Protein AF-0000000075835253 (afdb_homodimer)

Solvent-accessible surface area (backbone atoms only — not comparable to full-atom values): 42895 Å² total; per-residue (Å²): 137,80,81,75,77,72,78,75,76,70,74,76,75,76,73,72,72,69,69,67,67,69,76,77,73,82,52,46,73,76,38,71,64,52,59,41,44,62,29,52,54,50,42,54,52,48,53,48,60,36,57,41,63,42,62,72,71,82,66,85,68,80,88,77,74,72,84,64,80,63,70,42,58,54,44,58,58,65,16,53,71,73,27,42,67,56,33,58,51,33,51,59,24,15,27,44,15,31,48,34,36,62,36,38,27,74,47,42,29,54,44,31,33,72,67,73,58,38,51,51,63,48,15,16,52,35,19,15,48,50,27,33,47,14,26,38,28,15,28,49,34,38,56,70,76,42,49,84,42,49,49,59,49,63,36,47,46,35,46,67,33,11,47,58,17,24,56,55,30,64,73,48,88,72,58,50,68,56,29,52,49,51,47,49,45,52,46,46,52,46,47,53,52,53,47,35,65,61,53,64,48,79,43,76,34,85,80,54,67,80,62,80,80,63,75,67,66,50,76,70,79,44,70,65,54,53,47,50,48,53,51,48,45,46,52,42,15,21,51,10,16,24,39,22,49,56,37,23,48,30,37,16,46,37,46,35,49,42,44,63,68,46,43,41,66,70,42,54,79,90,72,44,76,49,71,66,25,36,27,51,28,16,29,36,39,35,9,55,50,19,40,52,48,42,50,52,40,62,75,73,41,84,74,55,66,67,40,52,34,43,44,63,40,30,48,73,47,19,28,49,24,4,30,56,13,38,70,48,65,37,68,75,48,45,27,58,54,47,50,54,46,51,50,50,41,52,51,48,50,51,51,43,41,68,72,68,39,67,84,41,66,68,56,53,49,51,48,48,52,51,48,50,52,51,51,52,50,50,50,50,49,45,51,52,50,49,49,52,38,49,73,69,70,42,52,66,46,79,90,41,75,67,50,41,51,44,44,53,65,60,75,138,80,81,74,76,73,78,76,79,72,75,77,77,77,74,71,73,69,69,68,67,68,76,76,72,82,52,45,74,75,37,73,66,52,60,41,44,61,29,52,53,49,43,53,53,48,52,48,59,37,56,40,62,46,62,76,69,81,66,84,68,78,89,78,75,71,85,61,80,64,70,47,56,52,44,59,58,63,14,51,71,74,30,43,67,57,32,58,51,33,50,58,25,15,28,45,14,31,49,34,36,64,36,39,28,72,44,43,29,54,45,30,33,74,68,74,60,38,51,51,63,47,14,16,53,36,18,15,49,50,28,33,46,13,26,38,29,16,29,49,34,37,57,71,74,42,48,84,40,50,50,59,47,63,36,48,46,36,44,67,33,10,48,58,16,23,55,55,30,64,73,49,89,72,59,50,67,57,28,51,49,49,47,50,44,52,46,48,52,44,49,53,51,52,48,34,63,62,52,64,48,81,43,76,34,83,80,55,67,79,63,79,80,63,75,67,65,50,76,71,80,43,69,63,54,52,49,51,48,53,52,49,45,46,51,41,15,21,52,9,16,25,38,22,49,56,35,24,48,30,36,16,47,38,46,37,49,41,43,63,67,45,43,40,66,70,42,53,79,92,71,43,76,50,72,67,26,37,25,50,29,15,31,37,39,35,8,54,51,20,40,52,49,42,51,52,40,62,73,74,42,85,74,54,67,67,41,51,33,44,43,62,39,30,48,71,46,19,27,50,24,4,30,56,13,37,70,47,66,38,68,74,48,46,27,60,52,47,52,54,48,51,51,50,42,52,50,48,50,51,51,44,41,69,70,69,40,68,84,42,68,68,57,54,51,52,48,50,52,51,49,49,51,50,50,52,49,49,51,50,49,47,52,52,51,49,50,51,37,49,72,69,70,41,52,67,44,79,90,40,75,66,50,41,51,43,42,53,66,58,77

Foldseek 3Di:
DPPPDPPPPDPPPPPPPPPVPPPPPPDPLNDPCVLLVLLVVLVVVLVCQQAQQAQQPPPPDPDDDPPPCPHSGGLVCLQCVQQVVLQVQVLVLLLLQQQALQHSLLRQLCCVCQPSNDQQVLSLLLLLLLLLQQLQSQLSNCCSPPVVLEDPVLLVLLQVLLLLLQVVLLVDDDDSLVLLLLSLLLLLLLLVLVLCLLFPAWDFDPPPPQPDPPVCPVPPLPPVLVCVLVVVSSVLSSNQSNNCNRRVGGSSSSQLSSLRQPVQLSDDVVPHRDSLSSSSSSSNNSNSSSVSSNVVCVVPHDNDPSSVSSSSNRSSSSSPSNNNSNVVNDPQCVLVSSVVSSVSSVVSNVSCCVPPCVVPVVSVVVSVVSNVVSVVSSVVSRVSSCVVCVVSVTDIDDNDPVSSVCSNNPD/DPPPDDPDPDPPPPPPPPPVPPPPPPDCLNDPCVLLVLLVVLVVVLVCQQAQQDDQPPPPDDDDDPPDCPHSGGLPCLQCVQQVVLQVQVLVLLLLQQQALQHSLLRQQCCVCQPSNDQQVLSLLLLLLLLLQQLQSQLSNCCSPPVVLEDPVLLVLLQVLLLLLQVVLLVDDDDSLVLLLLSLLLLLLLLVLVLCLLFPAWDFDPPPPQPDPPVCPVPPLPPVLVCVLVVVSSVLSSNQSNNCNRRVGGSSSSQLCSLRQPVCLSDDVVPHRDSLSSSSSSSNNSNVSSVSSNVVCVVPHDNDVSSVSSSSNRSSSSSPSNNNSNVVNDPFCVLVSSVVSSVSSVVSNVSCCVPPCVVPVVSVVVSVVSNVVSVVSSVVSRVSSCVVCVVSVTDIDDNDPVSSVCSNNPD

Radius of gyration: 31.62 Å; Cα contacts (8 Å, |Δi|>4): 1164; chains: 2; bounding box: 126×86×63 Å

Sequence (822 aa):
MQQKEAPMQHPADTVEVHISTPPKEVTFRQTRAARFLPAMVVLMVWLYLVTYSHGPLNIHKNHNSSLAETPLGTLWNEFFAEYYPMTIAMIGGSLIAGSTPLGGGVVAFPVAVLIIGFSAAEGRDFTVLIQTIGMNAAGYLIILTKPHLLDFTLVSAFIIFGVPGILFGLSLNVSPFYIVLTFQILVLEFAFIFFYLNILAPRDSPSAVPTQQRTSRGPDTKPMRSVLAYGSMVLAAFAGGFITSKVGSGSDIVLYAYGLLIWNIIVPESKRFSDTSLTASSVVVMGILSLVTSFCRAMTFDISSDVLFCWGATSWVVCIGAPMGSLLLTPGLRAQMRIVFYLLAIAQFVGFAVLRVKSEVTAWIIIGCSTFAVISFLCFHAKFSLQSIRSRGSRPEKLSAETIKSRLLTIMQQKEAPMQHPADTVEVHISTPPKEVTFRQTRAARFLPAMVVLMVWLYLVTYSHGPLNIHKNHNSSLAETPLGTLWNEFFAEYYPMTIAMIGGSLIAGSTPLGGGVVAFPVAVLIIGFSAAEGRDFTVLIQTIGMNAAGYLIILTKPHLLDFTLVSAFIIFGVPGILFGLSLNVSPFYIVLTFQILVLEFAFIFFYLNILAPRDSPSAVPTQQRTSRGPDTKPMRSVLAYGSMVLAAFAGGFITSKVGSGSDIVLYAYGLLIWNIIVPESKRFSDTSLTASSVVVMGILSLVTSFCRAMTFDISSDVLFCWGATSWVVCIGAPMGSLLLTPGLRAQMRIVFYLLAIAQFVGFAVLRVKSEVTAWIIIGCSTFAVISFLCFHAKFSLQSIRSRGSRPEKLSAETIKSRLLTI

Secondary structure (DSSP, 8-state):
---------------------------GGGSHHHHTHHHHHHHHHHHHHHH-----------SS-------S--SHHHHHTTSHHHHHHHHHHHHHHHHSTTTTHHHHHHIIIIII---HHHHHHHHHHHHHHHHHHHHHHHHHH-GGG--HHHHHHHHHHHHHHHHHHHTS---HHHHHHHHHHHHHHHHHHHHIIIIIS--B-TTS--------------HHHHHHHHHHHHHHHHHHHHHHHHHS--HHHHHHHHIIIIIHHHS-GGGPPPHHHHHHHHHHHHHHHHHHHHHHHHHHS---HHHHHHHHHHHHHHHHHHHHHHHT-SGGGHHHHHHHHHHHHHHHHHHHIIIIITT-HHHHHHHHHHHHHHHHHHHHHHHHHHHHHHHTTPPBPP--HHHHHHHHHT-/---------------------------GGGSHHHHTHHHHHHHHHHHHHHH-----------SS-------S--SHHHHHTTSHHHHHHHHHHHHHHHHSTTTTHHHHHHIIIIII---HHHHHHHHHHHHHHHHHHHHHHHHHH-GGG--HHHHHHHHHHHHHHHHHHHTS---HHHHHHHHHHHHHHHHHHHHIIIIIS--B-TTS--------------HHHHHHHHHHHHHHHHHHHHHHHHHS--HHHHHHHHIIIIIHHHS-GGGPPPHHHHHHHHHHHHHHHHHHHHHHHHHHS---HHHHHHHHHHHHHHHHHHHHHHHT-SGGGHHHHHHHHHHHHHHHHHHHIIIIITT-HHHHHHHHHHHHHHHHHHHHHHHHHHHHHHHTTPPBPP--HHHHHHHHHT-

Organism: Prymnesium parvum (NCBI:txid97485)

Structure (mmCIF, N/CA/C/O backbone):
data_AF-0000000075835253-model_v1
#
loop_
_entity.id
_entity.type
_entity.pdbx_description
1 polymer 'Membrane transporter protein'
#
loop_
_atom_site.group_PDB
_atom_site.id
_atom_site.type_symbol
_atom_site.label_atom_id
_atom_site.label_alt_id
_atom_site.label_comp_id
_atom_site.label_asym_id
_atom_site.label_entity_id
_atom_site.label_seq_id
_atom_site.pdbx_PDB_ins_code
_atom_site.Cartn_x
_atom_site.Cartn_y
_atom_site.Cartn_z
_atom_site.occupancy
_atom_site.B_iso_or_equiv
_atom_site.auth_seq_id
_atom_site.auth_comp_id
_atom_site.auth_asym_id
_atom_site.auth_atom_id
_atom_site.pdbx_PDB_model_num
ATOM 1 N N . MET A 1 1 ? 84.5 10.07 -34.438 1 28.33 1 MET A N 1
ATOM 2 C CA . MET A 1 1 ? 83.5 9 -34.5 1 28.33 1 MET A CA 1
ATOM 3 C C . MET A 1 1 ? 82.438 9.172 -33.438 1 28.33 1 MET A C 1
ATOM 5 O O . MET A 1 1 ? 82.75 9.039 -32.219 1 28.33 1 MET A O 1
ATOM 9 N N . GLN A 1 2 ? 81.5 10.102 -33.625 1 28.44 2 GLN A N 1
ATOM 10 C CA . GLN A 1 2 ? 80.438 10.711 -32.875 1 28.44 2 GLN A CA 1
ATOM 11 C C . GLN A 1 2 ? 79.312 9.688 -32.594 1 28.44 2 GLN A C 1
ATOM 13 O O . GLN A 1 2 ? 78.75 9.148 -33.531 1 28.44 2 GLN A O 1
ATOM 18 N N . GLN A 1 3 ? 79.5 8.875 -31.625 1 25.02 3 GLN A N 1
ATOM 19 C CA . GLN A 1 3 ? 78.5 7.895 -31.25 1 25.02 3 GLN A CA 1
ATOM 20 C C . GLN A 1 3 ? 77.125 8.57 -31.016 1 25.02 3 GLN A C 1
ATOM 22 O O . GLN A 1 3 ? 77 9.398 -30.109 1 25.02 3 GLN A O 1
ATOM 27 N N . LYS A 1 4 ? 76.312 8.766 -32.031 1 32.25 4 LYS A N 1
ATOM 28 C CA . LYS A 1 4 ? 74.938 9.234 -32.031 1 32.25 4 LYS A CA 1
ATOM 29 C C . LYS A 1 4 ? 74.062 8.422 -31.031 1 32.25 4 LYS A C 1
ATOM 31 O O . LYS A 1 4 ? 74.125 7.191 -31.031 1 32.25 4 LYS A O 1
ATOM 36 N N . GLU A 1 5 ? 73.688 9.039 -29.922 1 30.09 5 GLU A N 1
ATOM 37 C CA . GLU A 1 5 ? 72.812 8.594 -28.844 1 30.09 5 GLU A CA 1
ATOM 38 C C . GLU A 1 5 ? 71.562 7.988 -29.406 1 30.09 5 GLU A C 1
ATOM 40 O O . GLU A 1 5 ? 70.875 8.578 -30.281 1 30.09 5 GLU A O 1
ATOM 45 N N . ALA A 1 6 ? 71.438 6.676 -29.438 1 39.78 6 ALA A N 1
ATOM 46 C CA . ALA A 1 6 ? 70.312 5.93 -29.922 1 39.78 6 ALA A CA 1
ATOM 47 C C . ALA A 1 6 ? 69 6.508 -29.359 1 39.78 6 ALA A C 1
ATOM 49 O O . ALA A 1 6 ? 68.938 6.906 -28.188 1 39.78 6 ALA A O 1
ATOM 50 N N . PRO A 1 7 ? 68.125 6.984 -30.297 1 35.09 7 PRO A N 1
ATOM 51 C CA . PRO A 1 7 ? 66.875 7.609 -29.891 1 35.09 7 PRO A CA 1
ATOM 52 C C . PRO A 1 7 ? 66.125 6.766 -28.891 1 35.09 7 PRO A C 1
ATOM 54 O O . PRO A 1 7 ? 66.125 5.535 -28.953 1 35.09 7 PRO A O 1
ATOM 57 N N . MET A 1 8 ? 66 7.16 -27.625 1 35.78 8 MET A N 1
ATOM 58 C CA . MET A 1 8 ? 65.188 6.566 -26.578 1 35.78 8 MET A CA 1
ATOM 59 C C . MET A 1 8 ? 63.812 6.238 -27.094 1 35.78 8 MET A C 1
ATOM 61 O O . MET A 1 8 ? 63.125 7.102 -27.656 1 35.78 8 MET A O 1
ATOM 65 N N . GLN A 1 9 ? 63.625 5.004 -27.578 1 31.95 9 GLN A N 1
ATOM 66 C CA . GLN A 1 9 ? 62.312 4.508 -27.953 1 31.95 9 GLN A CA 1
ATOM 67 C C . GLN A 1 9 ? 61.25 4.934 -26.938 1 31.95 9 GLN A C 1
ATOM 69 O O . GLN A 1 9 ? 61.406 4.719 -25.734 1 31.95 9 GLN A O 1
ATOM 74 N N . HIS A 1 10 ? 60.531 6.027 -27.219 1 34.94 10 HIS A N 1
ATOM 75 C CA . HIS A 1 10 ? 59.375 6.449 -26.453 1 34.94 10 HIS A CA 1
ATOM 76 C C . HIS A 1 10 ? 58.469 5.262 -26.125 1 34.94 10 HIS A C 1
ATOM 78 O O . HIS A 1 10 ? 58.25 4.379 -26.969 1 34.94 10 HIS A O 1
ATOM 84 N N . PRO A 1 11 ? 58.406 4.848 -24.859 1 36.03 11 PRO A N 1
ATOM 85 C CA . PRO A 1 11 ? 57.5 3.764 -24.484 1 36.03 11 PRO A CA 1
ATOM 86 C C . PRO A 1 11 ? 56.156 3.857 -25.203 1 36.03 11 PRO A C 1
ATOM 88 O O . PRO A 1 11 ? 55.719 4.953 -25.578 1 36.03 11 PRO A O 1
ATOM 91 N N . ALA A 1 12 ? 55.781 2.822 -26 1 35.34 12 ALA A N 1
ATOM 92 C CA . ALA A 1 12 ? 54.5 2.645 -26.656 1 35.34 12 ALA A CA 1
ATOM 93 C C . ALA A 1 12 ? 53.344 3.24 -25.812 1 35.34 12 ALA A C 1
ATOM 95 O O . ALA A 1 12 ? 53.375 3.15 -24.594 1 35.34 12 ALA A O 1
ATOM 96 N N . ASP A 1 13 ? 52.75 4.285 -26.344 1 32.12 13 ASP A N 1
ATOM 97 C CA . ASP A 1 13 ? 51.531 4.863 -25.844 1 32.12 13 ASP A CA 1
ATOM 98 C C . ASP A 1 13 ? 50.562 3.775 -25.344 1 32.12 13 ASP A C 1
ATOM 100 O O . ASP A 1 13 ? 50.219 2.855 -26.094 1 32.12 13 ASP A O 1
ATOM 104 N N . THR A 1 14 ? 50.688 3.432 -24.094 1 34.31 14 THR A N 1
ATOM 105 C CA . THR A 1 14 ? 49.594 2.637 -23.516 1 34.31 14 THR A CA 1
ATOM 106 C C . THR A 1 14 ? 48.25 3.084 -24.031 1 34.31 14 THR A C 1
ATOM 108 O O . THR A 1 14 ? 47.812 4.207 -23.781 1 34.31 14 THR A O 1
ATOM 111 N N . VAL A 1 15 ? 47.844 2.648 -25.266 1 33.03 15 VAL A N 1
ATOM 112 C CA . VAL A 1 15 ? 46.469 2.797 -25.672 1 33.03 15 VAL A CA 1
ATOM 113 C C . VAL A 1 15 ? 45.531 2.488 -24.5 1 33.03 15 VAL A C 1
ATOM 115 O O . VAL A 1 15 ? 45.5 1.353 -24.016 1 33.03 15 VAL A O 1
ATOM 118 N N . GLU A 1 16 ? 45.375 3.457 -23.688 1 31.09 16 GLU A N 1
ATOM 119 C CA . GLU A 1 16 ? 44.25 3.357 -22.781 1 31.09 16 GLU A CA 1
ATOM 120 C C . GLU A 1 16 ? 42.969 2.9 -23.516 1 31.09 16 GLU A C 1
ATOM 122 O O . GLU A 1 16 ? 42.438 3.635 -24.344 1 31.09 16 GLU A O 1
ATOM 127 N N . VAL A 1 17 ? 42.906 1.644 -23.891 1 32 17 VAL A N 1
ATOM 128 C CA . VAL A 1 17 ? 41.594 1.125 -24.281 1 32 17 VAL A CA 1
ATOM 129 C C . VAL A 1 17 ? 40.531 1.646 -23.328 1 32 17 VAL A C 1
ATOM 131 O O . VAL A 1 17 ? 40.531 1.312 -22.141 1 32 17 VAL A O 1
ATOM 134 N N . HIS A 1 18 ? 40.125 2.854 -23.609 1 29.5 18 HIS A N 1
ATOM 135 C CA . HIS A 1 18 ? 38.875 3.232 -23 1 29.5 18 HIS A CA 1
ATOM 136 C C . HIS A 1 18 ? 37.844 2.123 -23.125 1 29.5 18 HIS A C 1
ATOM 138 O O . HIS A 1 18 ? 37.312 1.889 -24.219 1 29.5 18 HIS A O 1
ATOM 144 N N . ILE A 1 19 ? 38.094 1.073 -22.5 1 30.95 19 ILE A N 1
ATOM 145 C CA . ILE A 1 19 ? 36.938 0.172 -22.391 1 30.95 19 ILE A CA 1
ATOM 146 C C . ILE A 1 19 ? 35.656 0.982 -22.203 1 30.95 19 ILE A C 1
ATOM 148 O O . ILE A 1 19 ? 35.5 1.682 -21.203 1 30.95 19 ILE A O 1
ATOM 152 N N . SER A 1 20 ? 35.188 1.509 -23.359 1 30.72 20 SER A N 1
ATOM 153 C CA . SER A 1 20 ? 33.844 2.088 -23.312 1 30.72 20 SER A CA 1
ATOM 154 C C . SER A 1 20 ? 32.938 1.33 -22.328 1 30.72 20 SER A C 1
ATOM 156 O O . SER A 1 20 ? 32.812 0.107 -22.422 1 30.72 20 SER A O 1
ATOM 158 N N . THR A 1 21 ? 32.906 1.809 -21.188 1 34.44 21 THR A N 1
ATOM 159 C CA . THR A 1 21 ? 31.875 1.311 -20.297 1 34.44 21 THR A CA 1
ATOM 160 C C . THR A 1 21 ? 30.578 1.013 -21.047 1 34.44 21 THR A C 1
ATOM 162 O O . THR A 1 21 ? 30.156 1.805 -21.906 1 34.44 21 THR A O 1
ATOM 165 N N . PRO A 1 22 ? 30.344 -0.233 -21.438 1 34.44 22 PRO A N 1
ATOM 166 C CA . PRO A 1 22 ? 29.094 -0.484 -22.156 1 34.44 22 PRO A CA 1
ATOM 167 C C . PRO A 1 22 ? 28 0.526 -21.797 1 34.44 22 PRO A C 1
ATOM 169 O O . PRO A 1 22 ? 28.016 1.098 -20.703 1 34.44 22 PRO A O 1
ATOM 172 N N . PRO A 1 23 ? 27.453 1.209 -22.812 1 36.62 23 PRO A N 1
ATOM 173 C CA . PRO A 1 23 ? 26.375 2.164 -22.531 1 36.62 23 PRO A CA 1
ATOM 174 C C . PRO A 1 23 ? 25.5 1.742 -21.344 1 36.62 23 PRO A C 1
ATOM 176 O O . PRO A 1 23 ? 25.156 0.565 -21.219 1 36.62 23 PRO A O 1
ATOM 179 N N . LYS A 1 24 ? 25.516 2.434 -20.344 1 41.72 24 LYS A N 1
ATOM 180 C CA . LYS A 1 24 ? 24.703 2.262 -19.141 1 41.72 24 LYS A CA 1
ATOM 181 C C . LYS A 1 24 ? 23.266 1.89 -19.5 1 41.72 24 LYS A C 1
ATOM 183 O O . LYS A 1 24 ? 22.547 2.684 -20.125 1 41.72 24 LYS A O 1
ATOM 188 N N . GLU A 1 25 ? 22.906 0.748 -20.047 1 45.78 25 GLU A N 1
ATOM 189 C CA . GLU A 1 25 ? 21.531 0.271 -20.266 1 45.78 25 GLU A CA 1
ATOM 190 C C . GLU A 1 25 ? 20.547 0.954 -19.328 1 45.78 25 GLU A C 1
ATOM 192 O O . GLU A 1 25 ? 20.75 0.963 -18.109 1 45.78 25 GLU A O 1
ATOM 197 N N . VAL A 1 26 ? 19.844 1.968 -19.844 1 47.94 26 VAL A N 1
ATOM 198 C CA . VAL A 1 26 ? 18.844 2.771 -19.141 1 47.94 26 VAL A CA 1
ATOM 199 C C . VAL A 1 26 ? 17.875 1.857 -18.391 1 47.94 26 VAL A C 1
ATOM 201 O O . VAL A 1 26 ? 17.156 1.074 -19 1 47.94 26 VAL A O 1
ATOM 204 N N . THR A 1 27 ? 18.094 1.538 -17.125 1 65 27 THR A N 1
ATOM 205 C CA . THR A 1 27 ? 17.234 0.787 -16.234 1 65 27 THR A CA 1
ATOM 206 C C . THR A 1 27 ? 15.898 1.507 -16.047 1 65 27 THR A C 1
ATOM 208 O O . THR A 1 27 ? 15.828 2.734 -16.125 1 65 27 THR A O 1
ATOM 211 N N . PHE A 1 28 ? 14.773 0.88 -16.406 1 68.19 28 PHE A N 1
ATOM 212 C CA . PHE A 1 28 ? 13.422 1.4 -16.25 1 68.19 28 PHE A CA 1
ATOM 213 C C . PHE A 1 28 ? 13.344 2.379 -15.086 1 68.19 28 PHE A C 1
ATOM 215 O O . PHE A 1 28 ? 12.57 3.34 -15.125 1 68.19 28 PHE A O 1
ATOM 222 N N . ARG A 1 29 ? 14.211 2.271 -14.266 1 71.56 29 ARG A N 1
ATOM 223 C CA . ARG A 1 29 ? 14.172 3.09 -13.062 1 71.56 29 ARG A CA 1
ATOM 224 C C . ARG A 1 29 ? 14.43 4.559 -13.383 1 71.56 29 ARG A C 1
ATOM 226 O O . ARG A 1 29 ? 13.961 5.449 -12.672 1 71.56 29 ARG A O 1
ATOM 233 N N . GLN A 1 30 ? 15.016 4.742 -14.453 1 72.94 30 GLN A N 1
ATOM 234 C CA . GLN A 1 30 ? 15.406 6.105 -14.789 1 72.94 30 GLN A CA 1
ATOM 235 C C . GLN A 1 30 ? 14.414 6.738 -15.766 1 72.94 30 GLN A C 1
ATOM 237 O O . GLN A 1 30 ? 14.516 7.926 -16.078 1 72.94 30 GLN A O 1
ATOM 242 N N . THR A 1 31 ? 13.453 5.93 -16.094 1 75.69 31 THR A N 1
ATOM 243 C CA . THR A 1 31 ? 12.5 6.43 -17.078 1 75.69 31 THR A CA 1
ATOM 244 C C . THR A 1 31 ? 11.383 7.223 -16.391 1 75.69 31 THR A C 1
ATOM 246 O O . THR A 1 31 ? 11.172 7.094 -15.195 1 75.69 31 THR A O 1
ATOM 249 N N . ARG A 1 32 ? 10.734 8.039 -17.172 1 77.12 32 ARG A N 1
ATOM 250 C CA . ARG A 1 32 ? 9.594 8.82 -16.703 1 77.12 32 ARG A CA 1
ATOM 251 C C . ARG A 1 32 ? 8.438 7.914 -16.297 1 77.12 32 ARG A C 1
ATOM 253 O O . ARG A 1 32 ? 7.68 8.227 -15.375 1 77.12 32 ARG A O 1
ATOM 260 N N . ALA A 1 33 ? 8.328 6.855 -16.984 1 80.56 33 ALA A N 1
ATOM 261 C CA . ALA A 1 33 ? 7.246 5.918 -16.688 1 80.56 33 ALA A CA 1
ATOM 262 C C . ALA A 1 33 ? 7.406 5.312 -15.297 1 80.56 33 ALA A C 1
ATOM 264 O O . ALA A 1 33 ? 6.418 5.086 -14.594 1 80.56 33 ALA A O 1
ATOM 265 N N . ALA A 1 34 ? 8.578 5.164 -14.914 1 86.44 34 ALA A N 1
ATOM 266 C CA . ALA A 1 34 ? 8.844 4.594 -13.602 1 86.44 34 ALA A CA 1
ATOM 267 C C . ALA A 1 34 ? 8.414 5.547 -12.492 1 86.44 34 ALA A C 1
ATOM 269 O O . ALA A 1 34 ? 8.016 5.113 -11.406 1 86.44 34 ALA A O 1
ATOM 270 N N . ARG A 1 35 ? 8.445 6.812 -12.852 1 88.62 35 ARG A N 1
ATOM 271 C CA . ARG A 1 35 ? 8.125 7.832 -11.859 1 88.62 35 ARG A CA 1
ATOM 272 C C . ARG A 1 35 ? 6.629 7.863 -11.562 1 88.62 35 ARG A C 1
ATOM 274 O O . ARG A 1 35 ? 6.219 8.211 -10.453 1 88.62 35 ARG A O 1
ATOM 281 N N . PHE A 1 36 ? 5.855 7.406 -12.523 1 93.56 36 PHE A N 1
ATOM 282 C CA . PHE A 1 36 ? 4.41 7.5 -12.344 1 93.56 36 PHE A CA 1
ATOM 283 C C . PHE A 1 36 ? 3.773 6.113 -12.359 1 93.56 36 PHE A C 1
ATOM 285 O O . PHE A 1 36 ? 2.619 5.961 -12.766 1 93.56 36 PHE A O 1
ATOM 292 N N . LEU A 1 37 ? 4.531 5.133 -11.922 1 94 37 LEU A N 1
ATOM 293 C CA . LEU A 1 37 ? 4.062 3.752 -11.914 1 94 37 LEU A CA 1
ATOM 294 C C . LEU A 1 37 ? 2.787 3.617 -11.086 1 94 37 LEU A C 1
ATOM 296 O O . LEU A 1 37 ? 1.794 3.061 -11.562 1 94 37 LEU A O 1
ATOM 300 N N . PRO A 1 38 ? 2.705 4.191 -9.852 1 95.44 38 PRO A N 1
ATOM 301 C CA . PRO A 1 38 ? 1.453 4.078 -9.102 1 95.44 38 PRO A CA 1
ATOM 302 C C . PRO A 1 38 ? 0.278 4.746 -9.812 1 95.44 38 PRO A C 1
ATOM 304 O O . PRO A 1 38 ? -0.847 4.242 -9.758 1 95.44 38 PRO A O 1
ATOM 307 N N . ALA A 1 39 ? 0.572 5.855 -10.453 1 96.31 39 ALA A N 1
ATOM 308 C CA . ALA A 1 39 ? -0.484 6.559 -11.18 1 96.31 39 ALA A CA 1
ATOM 309 C C . ALA A 1 39 ? -1.021 5.703 -12.32 1 96.31 39 ALA A C 1
ATOM 311 O O . ALA A 1 39 ? -2.229 5.68 -12.57 1 96.31 39 ALA A O 1
ATOM 312 N N . MET A 1 40 ? -0.161 5.008 -12.977 1 95.94 40 MET A N 1
ATOM 313 C CA . MET A 1 40 ? -0.59 4.145 -14.07 1 95.94 40 MET A CA 1
ATOM 314 C C . MET A 1 40 ? -1.508 3.035 -13.57 1 95.94 40 MET A C 1
ATOM 316 O O . MET A 1 40 ? -2.547 2.76 -14.172 1 95.94 40 MET A O 1
ATOM 320 N N . VAL A 1 41 ? -1.115 2.471 -12.508 1 96.5 41 VAL A N 1
ATOM 321 C CA . VAL A 1 41 ? -1.913 1.395 -11.93 1 96.5 41 VAL A CA 1
ATOM 322 C C . VAL A 1 41 ? -3.268 1.938 -11.477 1 96.5 41 VAL A C 1
ATOM 324 O O . VAL A 1 41 ? -4.309 1.36 -11.797 1 96.5 41 VAL A O 1
ATOM 327 N N . VAL A 1 42 ? -3.271 3.084 -10.781 1 97.06 42 VAL A N 1
ATOM 328 C CA . VAL A 1 42 ? -4.496 3.682 -10.258 1 97.06 42 VAL A CA 1
ATOM 329 C C . VAL A 1 42 ? -5.41 4.082 -11.414 1 97.06 42 VAL A C 1
ATOM 331 O O . VAL A 1 42 ? -6.625 3.885 -11.344 1 97.06 42 VAL A O 1
ATOM 334 N N . LEU A 1 43 ? -4.812 4.586 -12.477 1 96.94 43 LEU A N 1
ATOM 335 C CA . LEU A 1 43 ? -5.609 5.031 -13.609 1 96.94 43 LEU A CA 1
ATOM 336 C C . LEU A 1 43 ? -6.281 3.848 -14.297 1 96.94 43 LEU A C 1
ATOM 338 O O . LEU A 1 43 ? -7.445 3.936 -14.695 1 96.94 43 LEU A O 1
ATOM 342 N N . MET A 1 44 ? -5.602 2.758 -14.43 1 96.81 44 MET A N 1
ATOM 343 C CA . MET A 1 44 ? -6.188 1.568 -15.047 1 96.81 44 MET A CA 1
ATOM 344 C C . MET A 1 44 ? -7.312 1.008 -14.18 1 96.81 44 MET A C 1
ATOM 346 O O . MET A 1 44 ? -8.375 0.657 -14.695 1 96.81 44 MET A O 1
ATOM 350 N N . VAL A 1 45 ? -7.051 0.951 -12.898 1 95.88 45 VAL A N 1
ATOM 351 C CA . VAL A 1 45 ? -8.07 0.455 -11.977 1 95.88 45 VAL A CA 1
ATOM 352 C C . VAL A 1 45 ? -9.266 1.401 -11.969 1 95.88 45 VAL A C 1
ATOM 354 O O . VAL A 1 45 ? -10.414 0.957 -11.969 1 95.88 45 VAL A O 1
ATOM 357 N N . TRP A 1 46 ? -8.953 2.721 -11.938 1 94.75 46 TRP A N 1
ATOM 358 C CA . TRP A 1 46 ? -10 3.736 -11.953 1 94.75 46 TRP A CA 1
ATOM 359 C C . TRP A 1 46 ? -10.867 3.611 -13.203 1 94.75 46 TRP A C 1
ATOM 361 O O . TRP A 1 46 ? -12.094 3.637 -13.125 1 94.75 46 TRP A O 1
ATOM 371 N N . LEU A 1 47 ? -10.25 3.41 -14.352 1 92.88 47 LEU A N 1
ATOM 372 C CA . LEU A 1 47 ? -10.977 3.271 -15.609 1 92.88 47 LEU A CA 1
ATOM 373 C C . LEU A 1 47 ? -11.852 2.02 -15.602 1 92.88 47 LEU A C 1
ATOM 375 O O . LEU A 1 47 ? -12.977 2.039 -16.094 1 92.88 47 LEU A O 1
ATOM 379 N N . TYR A 1 48 ? -11.367 1.009 -15.062 1 92.12 48 TYR A N 1
ATOM 380 C CA . TYR A 1 48 ? -12.125 -0.229 -14.938 1 92.12 48 TYR A CA 1
ATOM 381 C C . TYR A 1 48 ? -13.352 -0.032 -14.055 1 92.12 48 TYR A C 1
ATOM 383 O O . TYR A 1 48 ? -14.461 -0.441 -14.414 1 92.12 48 TYR A O 1
ATOM 391 N N . LEU A 1 49 ? -13.188 0.654 -12.938 1 90 49 LEU A N 1
ATOM 392 C CA . LEU A 1 49 ? -14.273 0.802 -11.969 1 90 49 LEU A CA 1
ATOM 393 C C . LEU A 1 49 ? -15.336 1.77 -12.484 1 90 49 LEU A C 1
ATOM 395 O O . LEU A 1 49 ? -16.531 1.578 -12.234 1 90 49 LEU A O 1
ATOM 399 N N . VAL A 1 50 ? -14.898 2.764 -13.18 1 88.81 50 VAL A N 1
ATOM 400 C CA . VAL A 1 50 ? -15.844 3.754 -13.68 1 88.81 50 VAL A CA 1
ATOM 401 C C . VAL A 1 50 ? -16.688 3.154 -14.805 1 88.81 50 VAL A C 1
ATOM 403 O O . VAL A 1 50 ? -17.844 3.514 -14.984 1 88.81 50 VAL A O 1
ATOM 406 N N . THR A 1 51 ? -16.141 2.158 -15.508 1 86.31 51 THR A N 1
ATOM 407 C CA . THR A 1 51 ? -16.812 1.584 -16.672 1 86.31 51 THR A CA 1
ATOM 408 C C . THR A 1 51 ? -17.5 0.279 -16.297 1 86.31 51 THR A C 1
ATOM 410 O O . THR A 1 51 ? -18.281 -0.26 -17.094 1 86.31 51 THR A O 1
ATOM 413 N N . TYR A 1 52 ? -17.156 -0.227 -15.195 1 77.94 52 TYR A N 1
ATOM 414 C CA . TYR A 1 52 ? -17.734 -1.503 -14.781 1 77.94 52 TYR A CA 1
ATOM 415 C C . TYR A 1 52 ? -19.25 -1.402 -14.656 1 77.94 52 TYR A C 1
ATOM 417 O O . TYR A 1 52 ? -19.766 -0.451 -14.062 1 77.94 52 TYR A O 1
ATOM 425 N N . SER A 1 53 ? -19.969 -2.238 -15.484 1 66 53 SER A N 1
ATOM 426 C CA . SER A 1 53 ? -21.422 -2.256 -15.438 1 66 53 SER A CA 1
ATOM 427 C C . SER A 1 53 ? -21.922 -2.967 -14.18 1 66 53 SER A C 1
ATOM 429 O O . SER A 1 53 ? -21.641 -4.148 -13.977 1 66 53 SER A O 1
ATOM 431 N N . HIS A 1 54 ? -21.969 -2.238 -13.055 1 54.72 54 HIS A N 1
ATOM 432 C CA . HIS A 1 54 ? -22.391 -2.785 -11.781 1 54.72 54 HIS A CA 1
ATOM 433 C C . HIS A 1 54 ? -23.844 -3.266 -11.852 1 54.72 54 HIS A C 1
ATOM 435 O O . HIS A 1 54 ? -24.688 -2.629 -12.484 1 54.72 54 HIS A O 1
ATOM 441 N N . GLY A 1 55 ? -24.047 -4.555 -11.828 1 48.56 55 GLY A N 1
ATOM 442 C CA . GLY A 1 55 ? -25.453 -4.879 -11.609 1 48.56 55 GLY A CA 1
ATOM 443 C C . GLY A 1 55 ? -26.125 -3.955 -10.609 1 48.56 55 GLY A C 1
ATOM 444 O O . GLY A 1 55 ? -25.469 -3.098 -10.008 1 48.56 55 GLY A O 1
ATOM 445 N N . PRO A 1 56 ? -27.547 -4.031 -10.406 1 40.31 56 PRO A N 1
ATOM 446 C CA . PRO A 1 56 ? -28.219 -3.195 -9.414 1 40.31 56 PRO A CA 1
ATOM 447 C C . PRO A 1 56 ? -27.484 -3.17 -8.07 1 40.31 56 PRO A C 1
ATOM 449 O O . PRO A 1 56 ? -27.234 -4.227 -7.484 1 40.31 56 PRO A O 1
ATOM 452 N N . LEU A 1 57 ? -26.469 -2.494 -7.883 1 39.78 57 LEU A N 1
ATOM 453 C CA . LEU A 1 57 ? -25.938 -2.369 -6.531 1 39.78 57 LEU A CA 1
ATOM 454 C C . LEU A 1 57 ? -27.062 -2.312 -5.5 1 39.78 57 LEU A C 1
ATOM 456 O O . LEU A 1 57 ? -27.953 -1.462 -5.594 1 39.78 57 LEU A O 1
ATOM 460 N N . ASN A 1 58 ? -27.594 -3.402 -5.016 1 35.56 58 ASN A N 1
ATOM 461 C CA . ASN A 1 58 ? -28.531 -3.326 -3.908 1 35.56 58 ASN A CA 1
ATOM 462 C C . ASN A 1 58 ? -28.062 -2.359 -2.828 1 35.56 58 ASN A C 1
ATOM 464 O O . ASN A 1 58 ? -27.328 -2.752 -1.914 1 35.56 58 ASN A O 1
ATOM 468 N N . ILE A 1 59 ? -27.672 -1.211 -3.07 1 33.44 59 ILE A N 1
ATOM 469 C CA . ILE A 1 59 ? -27.422 -0.219 -2.029 1 33.44 59 ILE A CA 1
ATOM 470 C C . ILE A 1 59 ? -28.688 -0.035 -1.181 1 33.44 59 ILE A C 1
ATOM 472 O O . ILE A 1 59 ? -29.75 0.296 -1.704 1 33.44 59 ILE A O 1
ATOM 476 N N . HIS A 1 60 ? -28.781 -0.65 -0.082 1 29.22 60 HIS A N 1
ATOM 477 C CA . HIS A 1 60 ? -29.797 -0.334 0.907 1 29.22 60 HIS A CA 1
ATOM 478 C C . HIS A 1 60 ? -29.891 1.168 1.153 1 29.22 60 HIS A C 1
ATOM 480 O O . HIS A 1 60 ? -29.031 1.739 1.829 1 29.22 60 HIS A O 1
ATOM 486 N N . LYS A 1 61 ? -30.344 2.07 0.334 1 32.03 61 LYS A N 1
ATOM 487 C CA . LYS A 1 61 ? -30.719 3.441 0.665 1 32.03 61 LYS A CA 1
ATOM 488 C C . LYS A 1 61 ? -31.797 3.469 1.752 1 32.03 61 LYS A C 1
ATOM 490 O O . LYS A 1 61 ? -32.781 2.723 1.686 1 32.03 61 LYS A O 1
ATOM 495 N N . ASN A 1 62 ? -31.594 3.992 2.939 1 28.86 62 ASN A N 1
ATOM 496 C CA . ASN A 1 62 ? -32.75 4.504 3.684 1 28.86 62 ASN A CA 1
ATOM 497 C C . ASN A 1 62 ? -33.812 5.066 2.752 1 28.86 62 ASN A C 1
ATOM 499 O O . ASN A 1 62 ? -33.531 5.352 1.585 1 28.86 62 ASN A O 1
ATOM 503 N N . HIS A 1 63 ? -35.094 5.777 3.396 1 29.3 63 HIS A N 1
ATOM 504 C CA . HIS A 1 63 ? -36.406 6.203 2.91 1 29.3 63 HIS A CA 1
ATOM 505 C C . HIS A 1 63 ? -36.281 7.008 1.622 1 29.3 63 HIS A C 1
ATOM 507 O O . HIS A 1 63 ? -36.969 6.727 0.638 1 29.3 63 HIS A O 1
ATOM 513 N N . ASN A 1 64 ? -36.406 8.562 1.838 1 28.59 64 ASN A N 1
ATOM 514 C CA . ASN A 1 64 ? -37.062 9.508 0.954 1 28.59 64 ASN A CA 1
ATOM 515 C C . ASN A 1 64 ? -36.344 9.648 -0.38 1 28.59 64 ASN A C 1
ATOM 517 O O . ASN A 1 64 ? -36.781 10.383 -1.261 1 28.59 64 ASN A O 1
ATOM 521 N N . SER A 1 65 ? -35.094 10.047 -0.345 1 28.2 65 SER A N 1
ATOM 522 C CA . SER A 1 65 ? -34.75 10.594 -1.653 1 28.2 65 SER A CA 1
ATOM 523 C C . SER A 1 65 ? -34.812 9.523 -2.734 1 28.2 65 SER A C 1
ATOM 525 O O . SER A 1 65 ? -34.5 8.352 -2.477 1 28.2 65 SER A O 1
ATOM 527 N N . SER A 1 66 ? -35.688 9.648 -3.756 1 28.86 66 SER A N 1
ATOM 528 C CA . SER A 1 66 ? -36 9.117 -5.082 1 28.86 66 SER A CA 1
ATOM 529 C C . SER A 1 66 ? -34.75 8.523 -5.734 1 28.86 66 SER A C 1
ATOM 531 O O . SER A 1 66 ? -34.719 8.258 -6.938 1 28.86 66 SER A O 1
ATOM 533 N N . LEU A 1 67 ? -33.625 8.82 -5.23 1 29.52 67 LEU A N 1
ATOM 534 C CA . LEU A 1 67 ? -32.594 8.305 -6.125 1 29.52 67 LEU A CA 1
ATOM 535 C C . LEU A 1 67 ? -32.75 6.809 -6.352 1 29.52 67 LEU A C 1
ATOM 537 O O . LEU A 1 67 ? -32.531 6.008 -5.445 1 29.52 67 LEU A O 1
ATOM 541 N N . ALA A 1 68 ? -33.938 6.258 -6.961 1 29.36 68 ALA A N 1
ATOM 542 C CA . ALA A 1 68 ? -34.469 5.18 -7.785 1 29.36 68 ALA A CA 1
ATOM 543 C C . ALA A 1 68 ? -33.344 4.246 -8.25 1 29.36 68 ALA A C 1
ATOM 545 O O . ALA A 1 68 ? -32.156 4.574 -8.141 1 29.36 68 ALA A O 1
ATOM 546 N N . GLU A 1 69 ? -33.75 3.289 -9.188 1 34.5 69 GLU A N 1
ATOM 547 C CA . GLU A 1 69 ? -33.25 2.277 -10.117 1 34.5 69 GLU A CA 1
ATOM 548 C C . GLU A 1 69 ? -31.953 2.742 -10.805 1 34.5 69 GLU A C 1
ATOM 550 O O . GLU A 1 69 ? -32 3.393 -11.844 1 34.5 69 GLU A O 1
ATOM 555 N N . THR A 1 70 ? -31.266 3.482 -10.266 1 37 70 THR A N 1
ATOM 556 C CA . THR A 1 70 ? -30.25 3.816 -11.266 1 37 70 THR A CA 1
ATOM 557 C C . THR A 1 70 ? -29.812 2.568 -12.023 1 37 70 THR A C 1
ATOM 559 O O . THR A 1 70 ? -29.391 1.58 -11.414 1 37 70 THR A O 1
ATOM 562 N N . PRO A 1 71 ? -30.25 2.305 -13.164 1 37.75 71 PRO A N 1
ATOM 563 C CA . PRO A 1 71 ? -29.766 1.263 -14.078 1 37.75 71 PRO A CA 1
ATOM 564 C C . PRO A 1 71 ? -28.297 0.919 -13.859 1 37.75 71 PRO A C 1
ATOM 566 O O . PRO A 1 71 ? -27.562 1.706 -13.266 1 37.75 71 PRO A O 1
ATOM 569 N N . LEU A 1 72 ? -27.797 -0.379 -14.172 1 44.25 72 LEU A N 1
ATOM 570 C CA . LEU A 1 72 ? -26.547 -1.101 -14.398 1 44.25 72 LEU A CA 1
ATOM 571 C C . LEU A 1 72 ? -25.469 -0.16 -14.914 1 44.25 72 LEU A C 1
ATOM 573 O O . LEU A 1 72 ? -24.391 -0.608 -15.336 1 44.25 72 LEU A O 1
ATOM 577 N N . GLY A 1 73 ? -25.562 1.24 -15.141 1 56.38 73 GLY A N 1
ATOM 578 C CA . GLY A 1 73 ? -24.688 1.972 -16.047 1 56.38 73 GLY A CA 1
ATOM 579 C C . GLY A 1 73 ? -23.344 2.328 -15.414 1 56.38 73 GLY A C 1
ATOM 580 O O . GLY A 1 73 ? -23 1.819 -14.344 1 56.38 73 GLY A O 1
ATOM 581 N N . THR A 1 74 ? -22.391 3.006 -16.234 1 73.88 74 THR A N 1
ATOM 582 C CA . THR A 1 74 ? -21.062 3.557 -15.969 1 73.88 74 THR A CA 1
ATOM 583 C C . THR A 1 74 ? -21.141 4.66 -14.914 1 73.88 74 THR A C 1
ATOM 585 O O . THR A 1 74 ? -22.219 5.199 -14.648 1 73.88 74 THR A O 1
ATOM 588 N N . LEU A 1 75 ? -20.234 4.734 -13.992 1 79.31 75 LEU A N 1
ATOM 589 C CA . LEU A 1 75 ? -20.188 5.684 -12.883 1 79.31 75 LEU A CA 1
ATOM 590 C C . LEU A 1 75 ? -19.75 7.062 -13.367 1 79.31 75 LEU A C 1
ATOM 592 O O . LEU A 1 75 ? -19.484 7.953 -12.562 1 79.31 75 LEU A O 1
ATOM 596 N N . TRP A 1 76 ? -19.797 7.309 -14.664 1 79.06 76 TRP A N 1
ATOM 597 C CA . TRP A 1 76 ? -19.312 8.57 -15.227 1 79.06 76 TRP A CA 1
ATOM 598 C C . TRP A 1 76 ? -20.203 9.734 -14.773 1 79.06 76 TRP A C 1
ATOM 600 O O . TRP A 1 76 ? -19.688 10.773 -14.352 1 79.06 76 TRP A O 1
ATOM 610 N N . ASN A 1 77 ? -21.5 9.539 -14.781 1 81.19 77 ASN A N 1
ATOM 611 C CA . ASN A 1 77 ? -22.422 10.602 -14.406 1 81.19 77 ASN A CA 1
ATOM 612 C C . ASN A 1 77 ? -22.375 10.875 -12.906 1 81.19 77 ASN A C 1
ATOM 614 O O . ASN A 1 77 ? -22.438 12.031 -12.484 1 81.19 77 ASN A O 1
ATOM 618 N N . GLU A 1 78 ? -22.266 9.883 -12.164 1 81.06 78 GLU A N 1
ATOM 619 C CA . GLU A 1 78 ? -22.188 10.047 -10.719 1 81.06 78 GLU A CA 1
ATOM 620 C C . GLU A 1 78 ? -20.922 10.789 -10.305 1 81.06 78 GLU A C 1
ATOM 622 O O . GLU A 1 78 ? -20.938 11.562 -9.352 1 81.06 78 GLU A O 1
ATOM 627 N N . PHE A 1 79 ? -19.938 10.508 -11.031 1 84.94 79 PHE A N 1
ATOM 628 C CA . PHE A 1 79 ? -18.672 11.141 -10.711 1 84.94 79 PHE A CA 1
ATOM 629 C C . PHE A 1 79 ? -18.672 12.609 -11.102 1 84.94 79 PHE A C 1
ATOM 631 O O . PHE A 1 79 ? -18.375 13.477 -10.281 1 84.94 79 PHE A O 1
ATOM 638 N N . PHE A 1 80 ? -19.078 12.93 -12.305 1 87.25 80 PHE A N 1
ATOM 639 C CA . PHE A 1 80 ? -18.719 14.234 -12.828 1 87.25 80 PHE A CA 1
ATOM 640 C C . PHE A 1 80 ? -19.922 15.148 -12.914 1 87.25 80 PHE A C 1
ATOM 642 O O . PHE A 1 80 ? -19.797 16.359 -13.062 1 87.25 80 PHE A O 1
ATOM 649 N N . ALA A 1 81 ? -21.109 14.586 -12.719 1 85.88 81 ALA A N 1
ATOM 650 C CA . ALA A 1 81 ? -22.266 15.469 -12.703 1 85.88 81 ALA A CA 1
ATOM 651 C C . ALA A 1 81 ? -22.391 16.203 -11.375 1 85.88 81 ALA A C 1
ATOM 653 O O . ALA A 1 81 ? -22.719 17.391 -11.336 1 85.88 81 ALA A O 1
ATOM 654 N N . GLU A 1 82 ? -21.953 15.57 -10.375 1 87 82 GLU A N 1
ATOM 655 C CA . GLU A 1 82 ? -22.188 16.141 -9.055 1 87 82 GLU A CA 1
ATOM 656 C C . GLU A 1 82 ? -20.891 16.609 -8.406 1 87 82 GLU A C 1
ATOM 658 O O . GLU A 1 82 ? -20.875 17.547 -7.613 1 87 82 GLU A O 1
ATOM 663 N N . TYR A 1 83 ? -19.797 16.016 -8.742 1 93.81 83 TYR A N 1
ATOM 664 C CA . TYR A 1 83 ? -18.609 16.25 -7.93 1 93.81 83 TYR A CA 1
ATOM 665 C C . TYR A 1 83 ? -17.5 16.875 -8.766 1 93.81 83 TYR A C 1
ATOM 667 O O . TYR A 1 83 ? -16.312 16.781 -8.422 1 93.81 83 TYR A O 1
ATOM 675 N N . TYR A 1 84 ? -17.828 17.594 -9.852 1 93.5 84 TYR A N 1
ATOM 676 C CA . TYR A 1 84 ? -16.844 18.25 -10.711 1 93.5 84 TYR A CA 1
ATOM 677 C C . TYR A 1 84 ? -16.125 19.375 -9.977 1 93.5 84 TYR A C 1
ATOM 679 O O . TYR A 1 84 ? -14.953 19.641 -10.219 1 93.5 84 TYR A O 1
ATOM 687 N N . PRO A 1 85 ? -16.797 20.062 -9.07 1 94.5 85 PRO A N 1
ATOM 688 C CA . PRO A 1 85 ? -16.078 21.109 -8.352 1 94.5 85 PRO A CA 1
ATOM 689 C C . PRO A 1 85 ? -14.906 20.578 -7.527 1 94.5 85 PRO A C 1
ATOM 691 O O . PRO A 1 85 ? -13.859 21.219 -7.426 1 94.5 85 PRO A O 1
ATOM 694 N N . MET A 1 86 ? -15.148 19.453 -6.973 1 95.88 86 MET A N 1
ATOM 695 C CA . MET A 1 86 ? -14.07 18.844 -6.203 1 95.88 86 MET A CA 1
ATOM 696 C C . MET A 1 86 ? -12.914 18.438 -7.113 1 95.88 86 MET A C 1
ATOM 698 O O . MET A 1 86 ? -11.75 18.578 -6.742 1 95.88 86 MET A O 1
ATOM 702 N N . THR A 1 87 ? -13.227 17.938 -8.258 1 96.25 87 THR A N 1
ATOM 703 C CA . THR A 1 87 ? -12.211 17.547 -9.219 1 96.25 87 THR A CA 1
ATOM 704 C C . THR A 1 87 ? -11.336 18.734 -9.609 1 96.25 87 THR A C 1
ATOM 706 O O . THR A 1 87 ? -10.109 18.625 -9.633 1 96.25 87 THR A O 1
ATOM 709 N N . ILE A 1 88 ? -11.922 19.828 -9.805 1 95.62 88 ILE A N 1
ATOM 710 C CA . ILE A 1 88 ? -11.203 21.031 -10.18 1 95.62 88 ILE A CA 1
ATOM 711 C C . ILE A 1 88 ? -10.352 21.516 -9.008 1 95.62 88 ILE A C 1
ATOM 713 O O . ILE A 1 88 ? -9.18 21.844 -9.188 1 95.62 88 ILE A O 1
ATOM 717 N N . ALA A 1 89 ? -10.93 21.484 -7.863 1 93.38 89 ALA A N 1
ATOM 718 C CA . ALA A 1 89 ? -10.211 21.922 -6.672 1 93.38 89 ALA A CA 1
ATOM 719 C C . ALA A 1 89 ? -8.984 21.062 -6.418 1 93.38 89 ALA A C 1
ATOM 721 O O . ALA A 1 89 ? -7.938 21.562 -5.996 1 93.38 89 ALA A O 1
ATOM 722 N N . MET A 1 90 ? -9.086 19.766 -6.727 1 95.44 90 MET A N 1
ATOM 723 C CA . MET A 1 90 ? -8.023 18.828 -6.379 1 95.44 90 MET A CA 1
ATOM 724 C C . MET A 1 90 ? -6.91 18.859 -7.422 1 95.44 90 MET A C 1
ATOM 726 O O . MET A 1 90 ? -5.824 18.328 -7.191 1 95.44 90 MET A O 1
ATOM 730 N N . ILE A 1 91 ? -7.152 19.531 -8.539 1 93.94 91 ILE A N 1
ATOM 731 C CA . ILE A 1 91 ? -6.039 19.766 -9.461 1 93.94 91 ILE A CA 1
ATOM 732 C C . ILE A 1 91 ? -4.969 20.609 -8.766 1 93.94 91 ILE A C 1
ATOM 734 O O . ILE A 1 91 ? -3.795 20.234 -8.734 1 93.94 91 ILE A O 1
ATOM 738 N N . GLY A 1 92 ? -5.445 21.688 -8.195 1 88.06 92 GLY A N 1
ATOM 739 C CA . GLY A 1 92 ? -4.527 22.516 -7.43 1 88.06 92 GLY A CA 1
ATOM 740 C C . GLY A 1 92 ? -4.18 21.922 -6.074 1 88.06 92 GLY A C 1
ATOM 741 O O . GLY A 1 92 ? -3.023 21.969 -5.648 1 88.06 92 GLY A O 1
ATOM 742 N N . GLY A 1 93 ? -5.168 21.328 -5.438 1 89.62 93 GLY A N 1
ATOM 743 C CA . GLY A 1 93 ? -4.977 20.75 -4.109 1 89.62 93 GLY A CA 1
ATOM 744 C C . GLY A 1 93 ? -3.943 19.641 -4.082 1 89.62 93 GLY A C 1
ATOM 745 O O . GLY A 1 93 ? -3.158 19.547 -3.137 1 89.62 93 GLY A O 1
ATOM 746 N N . SER A 1 94 ? -3.922 18.797 -5.09 1 93.75 94 SER A N 1
ATOM 747 C CA . SER A 1 94 ? -2.984 17.688 -5.113 1 93.75 94 SER A CA 1
ATOM 748 C C . SER A 1 94 ? -1.555 18.172 -5.336 1 93.75 94 SER A C 1
ATOM 750 O O . SER A 1 94 ? -0.608 17.594 -4.789 1 93.75 94 SER A O 1
ATOM 752 N N . LEU A 1 95 ? -1.353 19.219 -6.094 1 88.38 95 LEU A N 1
ATOM 753 C CA . LEU A 1 95 ? -0.029 19.797 -6.281 1 88.38 95 LEU A CA 1
ATOM 754 C C . LEU A 1 95 ? 0.509 20.359 -4.969 1 88.38 95 LEU A C 1
ATOM 756 O O . LEU A 1 95 ? 1.684 20.172 -4.641 1 88.38 95 LEU A O 1
ATOM 760 N N . ILE A 1 96 ? -0.379 20.906 -4.262 1 84.25 96 ILE A N 1
ATOM 761 C CA . ILE A 1 96 ? -0.021 21.469 -2.967 1 84.25 96 ILE A CA 1
ATOM 762 C C . ILE A 1 96 ? 0.295 20.344 -1.979 1 84.25 96 ILE A C 1
ATOM 764 O O . ILE A 1 96 ? 1.259 20.438 -1.215 1 84.25 96 ILE A O 1
ATOM 768 N N . ALA A 1 97 ? -0.472 19.328 -2.061 1 87.88 97 ALA A N 1
ATOM 769 C CA . ALA A 1 97 ? -0.338 18.203 -1.149 1 87.88 97 ALA A CA 1
ATOM 770 C C . ALA A 1 97 ? 1.044 17.562 -1.265 1 87.88 97 ALA A C 1
ATOM 772 O O . ALA A 1 97 ? 1.656 17.203 -0.255 1 87.88 97 ALA A O 1
ATOM 773 N N . GLY A 1 98 ? 1.54 17.484 -2.424 1 86.94 98 GLY A N 1
ATOM 774 C CA . GLY A 1 98 ? 2.824 16.828 -2.639 1 86.94 98 GLY A CA 1
ATOM 775 C C . GLY A 1 98 ? 4.004 17.75 -2.396 1 86.94 98 GLY A C 1
ATOM 776 O O . GLY A 1 98 ? 5.137 17.281 -2.23 1 86.94 98 GLY A O 1
ATOM 777 N N . SER A 1 99 ? 3.738 19.047 -2.301 1 84.56 99 SER A N 1
ATOM 778 C CA . SER A 1 99 ? 4.852 20 -2.246 1 84.56 99 SER A CA 1
ATOM 779 C C . SER A 1 99 ? 4.965 20.641 -0.868 1 84.56 99 SER A C 1
ATOM 781 O O . SER A 1 99 ? 5.977 21.266 -0.553 1 84.56 99 SER A O 1
ATOM 783 N N . THR A 1 100 ? 3.93 20.453 -0.092 1 79.88 100 THR A N 1
ATOM 784 C CA . THR A 1 100 ? 3.895 21.109 1.213 1 79.88 100 THR A CA 1
ATOM 785 C C . THR A 1 100 ? 3.607 20.094 2.316 1 79.88 100 THR A C 1
ATOM 787 O O . THR A 1 100 ? 3.109 19 2.045 1 79.88 100 THR A O 1
ATOM 790 N N . PRO A 1 101 ? 3.971 20.453 3.463 1 81.19 101 PRO A N 1
ATOM 791 C CA . PRO A 1 101 ? 3.703 19.531 4.57 1 81.19 101 PRO A CA 1
ATOM 792 C C . PRO A 1 101 ? 2.234 19.531 4.992 1 81.19 101 PRO A C 1
ATOM 794 O O . PRO A 1 101 ? 1.856 18.797 5.914 1 81.19 101 PRO A O 1
ATOM 797 N N . LEU A 1 102 ? 1.396 20.25 4.359 1 76.56 102 LEU A N 1
ATOM 798 C CA . LEU A 1 102 ? -0.008 20.344 4.738 1 76.56 102 LEU A CA 1
ATOM 799 C C . LEU A 1 102 ? -0.809 19.172 4.18 1 76.56 102 LEU A C 1
ATOM 801 O O . LEU A 1 102 ? -1.913 18.891 4.648 1 76.56 102 LEU A O 1
ATOM 805 N N . GLY A 1 103 ? -0.244 18.516 3.25 1 77.62 103 GLY A N 1
ATOM 806 C CA . GLY A 1 103 ? -0.98 17.438 2.623 1 77.62 103 GLY A CA 1
ATOM 807 C C . GLY A 1 103 ? -2.154 17.906 1.791 1 77.62 103 GLY A C 1
ATOM 808 O O . GLY A 1 103 ? -2.322 19.109 1.575 1 77.62 103 GLY A O 1
ATOM 809 N N . GLY A 1 104 ? -2.955 17 1.278 1 79.88 104 GLY A N 1
ATOM 810 C CA . GLY A 1 104 ? -4.117 17.328 0.464 1 79.88 104 GLY A CA 1
ATOM 811 C C . GLY A 1 104 ? -5.352 17.641 1.286 1 79.88 104 GLY A C 1
ATOM 812 O O . GLY A 1 104 ? -6.34 18.156 0.757 1 79.88 104 GLY A O 1
ATOM 813 N N . GLY A 1 105 ? -5.191 17.453 2.57 1 86 105 GLY A N 1
ATOM 814 C CA . GLY A 1 105 ? -6.344 17.656 3.438 1 86 105 GLY A CA 1
ATOM 815 C C . GLY A 1 105 ? -6.727 19.109 3.609 1 86 105 GLY A C 1
ATOM 816 O O . GLY A 1 105 ? -7.902 19.422 3.805 1 86 105 GLY A O 1
ATOM 817 N N . VAL A 1 106 ? -5.816 19.969 3.506 1 83.5 106 VAL A N 1
ATOM 818 C CA . VAL A 1 106 ? -6.047 21.391 3.734 1 83.5 106 VAL A CA 1
ATOM 819 C C . VAL A 1 106 ? -6.961 21.953 2.646 1 83.5 106 VAL A C 1
ATOM 821 O O . VAL A 1 106 ? -7.676 22.922 2.873 1 83.5 106 VAL A O 1
ATOM 824 N N . VAL A 1 107 ? -6.914 21.312 1.516 1 87.81 107 VAL A N 1
ATOM 825 C CA . VAL A 1 107 ? -7.789 21.75 0.432 1 87.81 107 VAL A CA 1
ATOM 826 C C . VAL A 1 107 ? -9.031 20.859 0.385 1 87.81 107 VAL A C 1
ATOM 828 O O . VAL A 1 107 ? -10.156 21.359 0.245 1 87.81 107 VAL A O 1
ATOM 831 N N . ALA A 1 108 ? -8.844 19.641 0.592 1 93.06 108 ALA A N 1
ATOM 832 C CA . ALA A 1 108 ? -9.906 18.656 0.421 1 93.06 108 ALA A CA 1
ATOM 833 C C . ALA A 1 108 ? -11.016 18.859 1.454 1 93.06 108 ALA A C 1
ATOM 835 O O . ALA A 1 108 ? -12.195 18.875 1.108 1 93.06 108 ALA A O 1
ATOM 836 N N . PHE A 1 109 ? -10.648 19.094 2.654 1 92.81 109 PHE A N 1
ATOM 837 C CA . PHE A 1 109 ? -11.633 19.141 3.729 1 92.81 109 PHE A CA 1
ATOM 838 C C . PHE A 1 109 ? -12.516 20.375 3.588 1 92.81 109 PHE A C 1
ATOM 840 O O . PHE A 1 109 ? -13.742 20.266 3.559 1 92.81 109 PHE A O 1
ATOM 847 N N . PRO A 1 110 ? -12.023 21.547 3.463 1 90.19 110 PRO A N 1
ATOM 848 C CA . PRO A 1 110 ? -12.898 22.719 3.346 1 90.19 110 PRO A CA 1
ATOM 849 C C . PRO A 1 110 ? -13.75 22.703 2.08 1 90.19 110 PRO A C 1
ATOM 851 O O . PRO A 1 110 ? -14.906 23.141 2.102 1 90.19 110 PRO A O 1
ATOM 854 N N . VAL A 1 111 ? -13.234 22.219 0.997 1 92.06 111 VAL A N 1
ATOM 855 C CA . VAL A 1 111 ? -14.016 22.172 -0.235 1 92.06 111 VAL A CA 1
ATOM 856 C C . VAL A 1 111 ? -15.148 21.156 -0.077 1 92.06 111 VAL A C 1
ATOM 858 O O . VAL A 1 111 ? -16.281 21.406 -0.521 1 92.06 111 VAL A O 1
ATOM 861 N N . ALA A 1 112 ? -14.883 20.062 0.565 1 94.06 112 ALA A N 1
ATOM 862 C CA . ALA A 1 112 ? -15.906 19.047 0.781 1 94.06 112 ALA A CA 1
ATOM 863 C C . ALA A 1 112 ? -17.031 19.578 1.661 1 94.06 112 ALA A C 1
ATOM 865 O O . ALA A 1 112 ? -18.219 19.359 1.365 1 94.06 112 ALA A O 1
ATOM 866 N N . VAL A 1 113 ? -16.672 20.312 2.646 1 91.38 113 VAL A N 1
ATOM 867 C CA . VAL A 1 113 ? -17.656 20.734 3.637 1 91.38 113 VAL A CA 1
ATOM 868 C C . VAL A 1 113 ? -18.328 22.031 3.193 1 91.38 113 VAL A C 1
ATOM 870 O O . VAL A 1 113 ? -19.547 22.156 3.258 1 91.38 113 VAL A O 1
ATOM 873 N N . LEU A 1 114 ? -17.609 22.953 2.67 1 88.38 114 LEU A N 1
ATOM 874 C CA . LEU A 1 114 ? -18.125 24.297 2.408 1 88.38 114 LEU A CA 1
ATOM 875 C C . LEU A 1 114 ? -18.734 24.375 1.008 1 88.38 114 LEU A C 1
ATOM 877 O O . LEU A 1 114 ? -19.672 25.125 0.779 1 88.38 114 LEU A O 1
ATOM 881 N N . ILE A 1 115 ? -18.172 23.641 0.082 1 90 115 ILE A N 1
ATOM 882 C CA . ILE A 1 115 ? -18.609 23.797 -1.304 1 90 115 ILE A CA 1
ATOM 883 C C . ILE A 1 115 ? -19.531 22.656 -1.701 1 90 115 ILE A C 1
ATOM 885 O O . ILE A 1 115 ? -20.641 22.875 -2.18 1 90 115 ILE A O 1
ATOM 889 N N . ILE A 1 116 ? -19.109 21.438 -1.427 1 93.31 116 ILE A N 1
ATOM 890 C CA . ILE A 1 116 ? -19.891 20.266 -1.822 1 93.31 116 ILE A CA 1
ATOM 891 C C . ILE A 1 116 ? -21.062 20.078 -0.862 1 93.31 116 ILE A C 1
ATOM 893 O O . ILE A 1 116 ? -22.109 19.562 -1.247 1 93.31 116 ILE A O 1
ATOM 897 N N . GLY A 1 117 ? -20.875 20.406 0.434 1 92 117 GLY A N 1
ATOM 898 C CA . GLY A 1 117 ? -21.953 20.297 1.409 1 92 117 GLY A CA 1
ATOM 899 C C . GLY A 1 117 ? -21.906 19.016 2.203 1 92 117 GLY A C 1
ATOM 900 O O . GLY A 1 117 ? -22.938 18.547 2.707 1 92 117 GLY A O 1
ATOM 901 N N . PHE A 1 118 ? -20.781 18.438 2.283 1 94.19 118 PHE A N 1
ATOM 902 C CA . PHE A 1 118 ? -20.625 17.234 3.109 1 94.19 118 PHE A CA 1
ATOM 903 C C . PHE A 1 118 ? -20.703 17.594 4.59 1 94.19 118 PHE A C 1
ATOM 905 O O . PHE A 1 118 ? -20.391 18.719 4.988 1 94.19 118 PHE A O 1
ATOM 912 N N . SER A 1 119 ? -21.234 16.672 5.324 1 94.12 119 SER A N 1
ATOM 913 C CA . SER A 1 119 ? -21.047 16.797 6.766 1 94.12 119 SER A CA 1
ATOM 914 C C . SER A 1 119 ? -19.578 16.75 7.148 1 94.12 119 SER A C 1
ATOM 916 O O . SER A 1 119 ? -18.734 16.359 6.344 1 94.12 119 SER A O 1
ATOM 918 N N . ALA A 1 120 ? -19.266 17.141 8.344 1 92.62 120 ALA A N 1
ATOM 919 C CA . ALA A 1 120 ? -17.875 17.125 8.82 1 92.62 120 ALA A CA 1
ATOM 920 C C . ALA A 1 120 ? -17.312 15.719 8.797 1 92.62 120 ALA A C 1
ATOM 922 O O . ALA A 1 120 ? -16.141 15.523 8.438 1 92.62 120 ALA A O 1
ATOM 923 N N . ALA A 1 121 ? -18.141 14.758 9.094 1 93.44 121 ALA A N 1
ATOM 924 C CA . ALA A 1 121 ? -17.703 13.359 9.109 1 93.44 121 ALA A CA 1
ATOM 925 C C . ALA A 1 121 ? -17.422 12.867 7.695 1 93.44 121 ALA A C 1
ATOM 927 O O . ALA A 1 121 ? -16.438 12.164 7.465 1 93.44 121 ALA A O 1
ATOM 928 N N . GLU A 1 122 ? -18.25 13.289 6.816 1 95.31 122 GLU A N 1
ATOM 929 C CA . GLU A 1 122 ? -18.031 12.922 5.418 1 95.31 122 GLU A CA 1
ATOM 930 C C . GLU A 1 122 ? -16.781 13.586 4.852 1 95.31 122 GLU A C 1
ATOM 932 O O . GLU A 1 122 ? -16.047 12.984 4.074 1 95.31 122 GLU A O 1
ATOM 937 N N . GLY A 1 123 ? -16.641 14.844 5.254 1 95.44 123 GLY A N 1
ATOM 938 C CA . GLY A 1 123 ? -15.422 15.539 4.844 1 95.44 123 GLY A CA 1
ATOM 939 C C . GLY A 1 123 ? -14.156 14.875 5.34 1 95.44 123 GLY A C 1
ATOM 940 O O . GLY A 1 123 ? -13.18 14.766 4.594 1 95.44 123 GLY A O 1
ATOM 941 N N . ARG A 1 124 ? -14.172 14.484 6.57 1 94.62 124 ARG A N 1
ATOM 942 C CA . ARG A 1 124 ? -13.055 13.758 7.164 1 94.62 124 ARG A CA 1
ATOM 943 C C . ARG A 1 124 ? -12.75 12.484 6.383 1 94.62 124 ARG A C 1
ATOM 945 O O . ARG A 1 124 ? -11.594 12.219 6.039 1 94.62 124 ARG A O 1
ATOM 952 N N . ASP A 1 125 ? -13.828 11.719 6.098 1 96.12 125 ASP A N 1
ATOM 953 C CA . ASP A 1 125 ? -13.656 10.453 5.395 1 96.12 125 ASP A CA 1
ATOM 954 C C . ASP A 1 125 ? -13.117 10.672 3.982 1 96.12 125 ASP A C 1
ATOM 956 O O . ASP A 1 125 ? -12.227 9.953 3.533 1 96.12 125 ASP A O 1
ATOM 960 N N . PHE A 1 126 ? -13.625 11.641 3.367 1 97.19 126 PHE A N 1
ATOM 961 C CA . PHE A 1 126 ? -13.133 11.953 2.029 1 97.19 126 PHE A CA 1
ATOM 962 C C . PHE A 1 126 ? -11.664 12.352 2.07 1 97.19 126 PHE A C 1
ATOM 964 O O . PHE A 1 126 ? -10.875 11.906 1.231 1 97.19 126 PHE A O 1
ATOM 971 N N . THR A 1 127 ? -11.312 13.156 3.025 1 96.69 127 THR A N 1
ATOM 972 C CA . THR A 1 127 ? -9.961 13.68 3.146 1 96.69 127 THR A CA 1
ATOM 973 C C . THR A 1 127 ? -8.953 12.547 3.354 1 96.69 127 THR A C 1
ATOM 975 O O . THR A 1 127 ? -7.898 12.531 2.723 1 96.69 127 THR A O 1
ATOM 978 N N . VAL A 1 128 ? -9.297 11.641 4.156 1 96.56 128 VAL A N 1
ATOM 979 C CA . VAL A 1 128 ? -8.391 10.531 4.418 1 96.56 128 VAL A CA 1
ATOM 980 C C . VAL A 1 128 ? -8.297 9.641 3.18 1 96.56 128 VAL A C 1
ATOM 982 O O . VAL A 1 128 ? -7.207 9.18 2.822 1 96.56 128 VAL A O 1
ATOM 985 N N . LEU A 1 129 ? -9.414 9.414 2.514 1 97.31 129 LEU A N 1
ATOM 986 C CA . LEU A 1 129 ? -9.445 8.539 1.348 1 97.31 129 LEU A CA 1
ATOM 987 C C . LEU A 1 129 ? -8.609 9.117 0.211 1 97.31 129 LEU A C 1
ATOM 989 O O . LEU A 1 129 ? -7.828 8.398 -0.416 1 97.31 129 LEU A O 1
ATOM 993 N N . ILE A 1 130 ? -8.75 10.359 -0.058 1 97.44 130 ILE A N 1
ATOM 994 C CA . ILE A 1 130 ? -8.062 10.969 -1.194 1 97.44 130 ILE A CA 1
ATOM 995 C C . ILE A 1 130 ? -6.559 10.992 -0.942 1 97.44 130 ILE A C 1
ATOM 997 O O . ILE A 1 130 ? -5.766 10.852 -1.875 1 97.44 130 ILE A O 1
ATOM 1001 N N . GLN A 1 131 ? -6.184 11.133 0.28 1 96.62 131 GLN A N 1
ATOM 1002 C CA . GLN A 1 131 ? -4.766 11.172 0.616 1 96.62 131 GLN A CA 1
ATOM 1003 C C . GLN A 1 131 ? -4.137 9.789 0.527 1 96.62 131 GLN A C 1
ATOM 1005 O O . GLN A 1 131 ? -2.932 9.656 0.31 1 96.62 131 GLN A O 1
ATOM 1010 N N . THR A 1 132 ? -4.922 8.758 0.7 1 97.06 132 THR A N 1
ATOM 1011 C CA . THR A 1 132 ? -4.422 7.398 0.527 1 97.06 132 THR A CA 1
ATOM 1012 C C . THR A 1 132 ? -3.859 7.207 -0.877 1 97.06 132 THR A C 1
ATOM 1014 O O . THR A 1 132 ? -2.869 6.492 -1.061 1 97.06 132 THR A O 1
ATOM 1017 N N . ILE A 1 133 ? -4.438 7.871 -1.86 1 97.31 133 ILE A N 1
ATOM 1018 C CA . ILE A 1 133 ? -3.992 7.734 -3.242 1 97.31 133 ILE A CA 1
ATOM 1019 C C . ILE A 1 133 ? -2.91 8.766 -3.539 1 97.31 133 ILE A C 1
ATOM 1021 O O . ILE A 1 133 ? -1.8 8.414 -3.945 1 97.31 133 ILE A O 1
ATOM 1025 N N . GLY A 1 134 ? -3.184 9.984 -3.248 1 96.81 134 GLY A N 1
ATOM 1026 C CA . GLY A 1 134 ? -2.281 11.062 -3.613 1 96.81 134 GLY A CA 1
ATOM 1027 C C . GLY A 1 134 ? -0.961 11.023 -2.867 1 96.81 134 GLY A C 1
ATOM 1028 O O . GLY A 1 134 ? 0.107 11.055 -3.482 1 96.81 134 GLY A O 1
ATOM 1029 N N . MET A 1 135 ? -1.056 10.906 -1.591 1 96.56 135 MET A N 1
ATOM 1030 C CA . MET A 1 135 ? 0.157 10.992 -0.781 1 96.56 135 MET A CA 1
ATOM 1031 C C . MET A 1 135 ? 1.012 9.742 -0.949 1 96.56 135 MET A C 1
ATOM 1033 O O . MET A 1 135 ? 2.24 9.812 -0.88 1 96.56 135 MET A O 1
ATOM 1037 N N . ASN A 1 136 ? 0.423 8.602 -1.146 1 97.06 136 ASN A N 1
ATOM 1038 C CA . ASN A 1 136 ? 1.219 7.406 -1.397 1 97.06 136 ASN A CA 1
ATOM 1039 C C . ASN A 1 136 ? 1.88 7.453 -2.771 1 97.06 136 ASN A C 1
ATOM 1041 O O . ASN A 1 136 ? 3.004 6.977 -2.941 1 97.06 136 ASN A O 1
ATOM 1045 N N . ALA A 1 137 ? 1.192 8.008 -3.764 1 97.38 137 ALA A N 1
ATOM 1046 C CA . ALA A 1 137 ? 1.815 8.188 -5.074 1 97.38 137 ALA A CA 1
ATOM 1047 C C . ALA A 1 137 ? 2.996 9.148 -4.992 1 97.38 137 ALA A C 1
ATOM 1049 O O . ALA A 1 137 ? 4.055 8.891 -5.566 1 97.38 137 ALA A O 1
ATOM 1050 N N . ALA A 1 138 ? 2.787 10.188 -4.297 1 96.25 138 ALA A N 1
ATOM 1051 C CA . ALA A 1 138 ? 3.869 11.148 -4.098 1 96.25 138 ALA A CA 1
ATOM 1052 C C . ALA A 1 138 ? 5.008 10.531 -3.289 1 96.25 138 ALA A C 1
ATOM 1054 O O . ALA A 1 138 ? 6.184 10.75 -3.598 1 96.25 138 ALA A O 1
ATOM 1055 N N . GLY A 1 139 ? 4.621 9.836 -2.229 1 95.62 139 GLY A N 1
ATOM 1056 C CA . GLY A 1 139 ? 5.625 9.156 -1.421 1 95.62 139 GLY A CA 1
ATOM 1057 C C . GLY A 1 139 ? 6.488 8.203 -2.221 1 95.62 139 GLY A C 1
ATOM 1058 O O . GLY A 1 139 ? 7.707 8.156 -2.037 1 95.62 139 GLY A O 1
ATOM 1059 N N . TYR A 1 140 ? 5.914 7.488 -3.145 1 95.38 140 TYR A N 1
ATOM 1060 C CA . TYR A 1 140 ? 6.652 6.594 -4.031 1 95.38 140 TYR A CA 1
ATOM 1061 C C . TYR A 1 140 ? 7.676 7.363 -4.855 1 95.38 140 TYR A C 1
ATOM 1063 O O . TYR A 1 140 ? 8.828 6.938 -4.977 1 95.38 140 TYR A O 1
ATOM 1071 N N . LEU A 1 141 ? 7.262 8.406 -5.391 1 94.19 141 LEU A N 1
ATOM 1072 C CA . LEU A 1 141 ? 8.164 9.195 -6.23 1 94.19 141 LEU A CA 1
ATOM 1073 C C . LEU A 1 141 ? 9.328 9.742 -5.41 1 94.19 141 LEU A C 1
ATOM 1075 O O . LEU A 1 141 ? 10.469 9.766 -5.875 1 94.19 141 LEU A O 1
ATOM 1079 N N . ILE A 1 142 ? 9.016 10.125 -4.23 1 92.88 142 ILE A N 1
ATOM 1080 C CA . ILE A 1 142 ? 10.062 10.648 -3.355 1 92.88 142 ILE A CA 1
ATOM 1081 C C . ILE A 1 142 ? 11.07 9.555 -3.047 1 92.88 142 ILE A C 1
ATOM 1083 O O . ILE A 1 142 ? 12.281 9.773 -3.119 1 92.88 142 ILE A O 1
ATOM 1087 N N . ILE A 1 143 ? 10.594 8.414 -2.754 1 91.62 143 ILE A N 1
ATOM 1088 C CA . ILE A 1 143 ? 11.461 7.289 -2.426 1 91.62 143 ILE A CA 1
ATOM 1089 C C . ILE A 1 143 ? 12.312 6.926 -3.639 1 91.62 143 ILE A C 1
ATOM 1091 O O . ILE A 1 143 ? 13.484 6.559 -3.494 1 91.62 143 ILE A O 1
ATOM 1095 N N . LEU A 1 144 ? 11.75 7.082 -4.773 1 89.94 144 LEU A N 1
ATOM 1096 C CA . LEU A 1 144 ? 12.43 6.699 -6.008 1 89.94 144 LEU A CA 1
ATOM 1097 C C . LEU A 1 144 ? 13.477 7.742 -6.395 1 89.94 144 LEU A C 1
ATOM 1099 O O . LEU A 1 144 ? 14.602 7.391 -6.77 1 89.94 144 LEU A O 1
ATOM 1103 N N . THR A 1 145 ? 13.18 9 -6.238 1 88.5 145 THR A N 1
ATOM 1104 C CA . THR A 1 145 ? 14.016 10.031 -6.844 1 88.5 145 THR A CA 1
ATOM 1105 C C . THR A 1 145 ? 14.836 10.758 -5.785 1 88.5 145 THR A C 1
ATOM 1107 O O . THR A 1 145 ? 15.93 11.25 -6.07 1 88.5 145 THR A O 1
ATOM 1110 N N . LYS A 1 146 ? 14.219 10.828 -4.621 1 88.75 146 LYS A N 1
ATOM 1111 C CA . LYS A 1 146 ? 14.883 11.609 -3.584 1 88.75 146 LYS A CA 1
ATOM 1112 C C . LYS A 1 146 ? 14.922 10.852 -2.262 1 88.75 146 LYS A C 1
ATOM 1114 O O . LYS A 1 146 ? 14.523 11.375 -1.223 1 88.75 146 LYS A O 1
ATOM 1119 N N . PRO A 1 147 ? 15.492 9.727 -2.35 1 87.31 147 PRO A N 1
ATOM 1120 C CA . PRO A 1 147 ? 15.516 8.945 -1.107 1 87.31 147 PRO A CA 1
ATOM 1121 C C . PRO A 1 147 ? 16.359 9.602 -0.02 1 87.31 147 PRO A C 1
ATOM 1123 O O . PRO A 1 147 ? 16.141 9.359 1.169 1 87.31 147 PRO A O 1
ATOM 1126 N N . HIS A 1 148 ? 17.25 10.5 -0.37 1 87.12 148 HIS A N 1
ATOM 1127 C CA . HIS A 1 148 ? 18.156 11.141 0.568 1 87.12 148 HIS A CA 1
ATOM 1128 C C . HIS A 1 148 ? 17.422 12.148 1.45 1 87.12 148 HIS A C 1
ATOM 1130 O O . HIS A 1 148 ? 17.938 12.547 2.5 1 87.12 148 HIS A O 1
ATOM 1136 N N . LEU A 1 149 ? 16.281 12.5 1.046 1 89.19 149 LEU A N 1
ATOM 1137 C CA . LEU A 1 149 ? 15.508 13.469 1.817 1 89.19 149 LEU A CA 1
ATOM 1138 C C . LEU A 1 149 ? 14.766 12.781 2.959 1 89.19 149 LEU A C 1
ATOM 1140 O O . LEU A 1 149 ? 14.297 13.445 3.889 1 89.19 149 LEU A O 1
ATOM 1144 N N . LEU A 1 150 ? 14.672 11.539 2.879 1 91.06 150 LEU A N 1
ATOM 1145 C CA . LEU A 1 150 ? 13.859 10.82 3.852 1 91.06 150 LEU A CA 1
ATOM 1146 C C . LEU A 1 150 ? 14.695 10.383 5.047 1 91.06 150 LEU A C 1
ATOM 1148 O O . LEU A 1 150 ? 15.805 9.867 4.875 1 91.06 150 LEU A O 1
ATOM 1152 N N . ASP A 1 151 ? 14.164 10.758 6.184 1 90.06 151 ASP A N 1
ATOM 1153 C CA . ASP A 1 151 ? 14.742 10.203 7.406 1 90.06 151 ASP A CA 1
ATOM 1154 C C . ASP A 1 151 ? 13.938 9 7.895 1 90.06 151 ASP A C 1
ATOM 1156 O O . ASP A 1 151 ? 12.836 9.148 8.43 1 90.06 151 ASP A O 1
ATOM 1160 N N . PHE A 1 152 ? 14.516 7.902 7.875 1 88.5 152 PHE A N 1
ATOM 1161 C CA . PHE A 1 152 ? 13.812 6.648 8.141 1 88.5 152 PHE A CA 1
ATOM 1162 C C . PHE A 1 152 ? 13.43 6.543 9.609 1 88.5 152 PHE A C 1
ATOM 1164 O O . PHE A 1 152 ? 12.414 5.926 9.945 1 88.5 152 PHE A O 1
ATOM 1171 N N . THR A 1 153 ? 14.219 7.078 10.477 1 89.94 153 THR A N 1
ATOM 1172 C CA . THR A 1 153 ? 13.891 7.035 11.898 1 89.94 153 THR A CA 1
ATOM 1173 C C . THR A 1 153 ? 12.641 7.867 12.188 1 89.94 153 THR A C 1
ATOM 1175 O O . THR A 1 153 ? 11.727 7.402 12.867 1 89.94 153 THR A O 1
ATOM 1178 N N . LEU A 1 154 ? 12.68 9.062 11.648 1 93.44 154 LEU A N 1
ATOM 1179 C CA . LEU A 1 154 ? 11.539 9.953 11.828 1 93.44 154 LEU A CA 1
ATOM 1180 C C . LEU A 1 154 ? 10.281 9.344 11.219 1 93.44 154 LEU A C 1
ATOM 1182 O O . LEU A 1 154 ? 9.242 9.281 11.883 1 93.44 154 LEU A O 1
ATOM 1186 N N . VAL A 1 155 ? 10.375 8.859 10.047 1 95.44 155 VAL A N 1
ATOM 1187 C CA . VAL A 1 155 ? 9.242 8.305 9.312 1 95.44 155 VAL A CA 1
ATOM 1188 C C . VAL A 1 155 ? 8.711 7.07 10.039 1 95.44 155 VAL A C 1
ATOM 1190 O O . VAL A 1 155 ? 7.504 6.949 10.273 1 95.44 155 VAL A O 1
ATOM 1193 N N . SER A 1 156 ? 9.602 6.156 10.43 1 95 156 SER A N 1
ATOM 1194 C CA . SER A 1 156 ? 9.18 4.918 11.086 1 95 156 SER A CA 1
ATOM 1195 C C . SER A 1 156 ? 8.547 5.195 12.438 1 95 156 SER A C 1
ATOM 1197 O O . SER A 1 156 ? 7.555 4.562 12.805 1 95 156 SER A O 1
ATOM 1199 N N . ALA A 1 157 ? 9.078 6.113 13.18 1 94.62 157 ALA A N 1
ATOM 1200 C CA . ALA A 1 157 ? 8.531 6.453 14.484 1 94.62 157 ALA A CA 1
ATOM 1201 C C . ALA A 1 157 ? 7.113 7.012 14.359 1 94.62 157 ALA A C 1
ATOM 1203 O O . ALA A 1 157 ? 6.215 6.625 15.109 1 94.62 157 ALA A O 1
ATOM 1204 N N . PHE A 1 158 ? 6.953 7.875 13.414 1 97.38 158 PHE A N 1
ATOM 1205 C CA . PHE A 1 158 ? 5.641 8.484 13.242 1 97.38 158 PHE A CA 1
ATOM 1206 C C . PHE A 1 158 ? 4.625 7.461 12.742 1 97.38 158 PHE A C 1
ATOM 1208 O O . PHE A 1 158 ? 3.432 7.578 13.023 1 97.38 158 PHE A O 1
ATOM 1215 N N . ILE A 1 159 ? 5.102 6.473 12.039 1 97.44 159 ILE A N 1
ATOM 1216 C CA . ILE A 1 159 ? 4.195 5.422 11.594 1 97.44 159 ILE A CA 1
ATOM 1217 C C . ILE A 1 159 ? 3.857 4.504 12.773 1 97.44 159 ILE A C 1
ATOM 1219 O O . ILE A 1 159 ? 2.684 4.262 13.062 1 97.44 159 ILE A O 1
ATOM 1223 N N . ILE A 1 160 ? 4.844 4.012 13.477 1 96.44 160 ILE A N 1
ATOM 1224 C CA . ILE A 1 160 ? 4.684 3.029 14.547 1 96.44 160 ILE A CA 1
ATOM 1225 C C . ILE A 1 160 ? 3.809 3.607 15.656 1 96.44 160 ILE A C 1
ATOM 1227 O O . ILE A 1 160 ? 2.896 2.939 16.141 1 96.44 160 ILE A O 1
ATOM 1231 N N . PHE A 1 161 ? 4.031 4.84 15.945 1 97.5 161 PHE A N 1
ATOM 1232 C CA . PHE A 1 161 ? 3.32 5.41 17.094 1 97.5 161 PHE A CA 1
ATOM 1233 C C . PHE A 1 161 ? 2.115 6.219 16.625 1 97.5 161 PHE A C 1
ATOM 1235 O O . PHE A 1 161 ? 1.233 6.543 17.422 1 97.5 161 PHE A O 1
ATOM 1242 N N . GLY A 1 162 ? 2.119 6.59 15.352 1 98.5 162 GLY A N 1
ATOM 1243 C CA . GLY A 1 162 ? 0.938 7.23 14.797 1 98.5 162 GLY A CA 1
ATOM 1244 C C . GLY A 1 162 ? -0.251 6.297 14.68 1 98.5 162 GLY A C 1
ATOM 1245 O O . GLY A 1 162 ? -1.397 6.715 14.859 1 98.5 162 GLY A O 1
ATOM 1246 N N . VAL A 1 163 ? 0.015 5.031 14.43 1 98.44 163 VAL A N 1
ATOM 1247 C CA . VAL A 1 163 ? -1.043 4.047 14.242 1 98.44 163 VAL A CA 1
ATOM 1248 C C . VAL A 1 163 ? -1.849 3.896 15.523 1 98.44 163 VAL A C 1
ATOM 1250 O O . VAL A 1 163 ? -3.078 3.99 15.516 1 98.44 163 VAL A O 1
ATOM 1253 N N . PRO A 1 164 ? -1.221 3.717 16.688 1 97.56 164 PRO A N 1
ATOM 1254 C CA . PRO A 1 164 ? -2.018 3.682 17.906 1 97.56 164 PRO A CA 1
ATOM 1255 C C . PRO A 1 164 ? -2.828 4.961 18.125 1 97.56 164 PRO A C 1
ATOM 1257 O O . PRO A 1 164 ? -3.924 4.914 18.688 1 97.56 164 PRO A O 1
ATOM 1260 N N . GLY A 1 165 ? -2.254 6.066 17.734 1 98 165 GLY A N 1
ATOM 1261 C CA . GLY A 1 165 ? -3.014 7.309 17.797 1 98 165 GLY A CA 1
ATOM 1262 C C . GLY A 1 165 ? -4.273 7.273 16.953 1 98 165 GLY A C 1
ATOM 1263 O O . GLY A 1 165 ? -5.336 7.723 17.391 1 98 165 GLY A O 1
ATOM 1264 N N . ILE A 1 166 ? -4.117 6.781 15.766 1 97.88 166 ILE A N 1
ATOM 1265 C CA . ILE A 1 166 ? -5.258 6.648 14.859 1 97.88 166 ILE A CA 1
ATOM 1266 C C . ILE A 1 166 ? -6.305 5.73 15.484 1 97.88 166 ILE A C 1
ATOM 1268 O O . ILE A 1 166 ? -7.492 6.07 15.523 1 97.88 166 ILE A O 1
ATOM 1272 N N . LEU A 1 167 ? -5.887 4.566 15.969 1 95.94 167 LEU A N 1
ATOM 1273 C CA . LEU A 1 167 ? -6.801 3.561 16.5 1 95.94 167 LEU A CA 1
ATOM 1274 C C . LEU A 1 167 ? -7.52 4.074 17.75 1 95.94 167 LEU A C 1
ATOM 1276 O O . LEU A 1 167 ? -8.719 3.838 17.922 1 95.94 167 LEU A O 1
ATOM 1280 N N . PHE A 1 168 ? -6.805 4.754 18.516 1 94.31 168 PHE A N 1
ATOM 1281 C CA . PHE A 1 168 ? -7.402 5.387 19.688 1 94.31 168 PHE A CA 1
ATOM 1282 C C . PHE A 1 168 ? -8.43 6.43 19.281 1 94.31 168 PHE A C 1
ATOM 1284 O O . PHE A 1 168 ? -9.516 6.508 19.859 1 94.31 168 PHE A O 1
ATOM 1291 N N . GLY A 1 169 ? -8.094 7.215 18.297 1 94.25 169 GLY A N 1
ATOM 1292 C CA . GLY A 1 169 ? -9.016 8.227 17.797 1 94.25 169 GLY A CA 1
ATOM 1293 C C . GLY A 1 169 ? -10.266 7.633 17.188 1 94.25 169 GLY A C 1
ATOM 1294 O O . GLY A 1 169 ? -11.359 8.172 17.344 1 94.25 169 GLY A O 1
ATOM 1295 N N . LEU A 1 170 ? -10.102 6.555 16.484 1 92.69 170 LEU A N 1
ATOM 1296 C CA . LEU A 1 170 ? -11.234 5.906 15.836 1 92.69 170 LEU A CA 1
ATOM 1297 C C . LEU A 1 170 ? -12.195 5.32 16.875 1 92.69 170 LEU A C 1
ATOM 1299 O O . LEU A 1 170 ? -13.383 5.168 16.594 1 92.69 170 LEU A O 1
ATOM 1303 N N . SER A 1 171 ? -11.734 5.004 18.016 1 89.81 171 SER A N 1
ATOM 1304 C CA . SER A 1 171 ? -12.555 4.398 19.062 1 89.81 171 SER A CA 1
ATOM 1305 C C . SER A 1 171 ? -13.391 5.453 19.781 1 89.81 171 SER A C 1
ATOM 1307 O O . SER A 1 171 ? -14.328 5.113 20.516 1 89.81 171 SER A O 1
ATOM 1309 N N . LEU A 1 172 ? -13.062 6.684 19.516 1 88.38 172 LEU A N 1
ATOM 1310 C CA . LEU A 1 172 ? -13.789 7.777 20.156 1 88.38 172 LEU A CA 1
ATOM 1311 C C . LEU A 1 172 ? -14.688 8.492 19.156 1 88.38 172 LEU A C 1
ATOM 1313 O O . LEU A 1 172 ? -14.242 8.883 18.078 1 88.38 172 LEU A O 1
ATOM 1317 N N . ASN A 1 173 ? -15.891 8.539 19.484 1 85.81 173 ASN A N 1
ATOM 1318 C CA . ASN A 1 173 ? -16.828 9.281 18.641 1 85.81 173 ASN A CA 1
ATOM 1319 C C . ASN A 1 173 ? -16.891 10.75 19.031 1 85.81 173 ASN A C 1
ATOM 1321 O O . ASN A 1 173 ? -17 11.078 20.219 1 85.81 173 ASN A O 1
ATOM 1325 N N . VAL A 1 174 ? -16.672 11.578 18.062 1 86.25 174 VAL A N 1
ATOM 1326 C CA . VAL A 1 174 ? -16.703 13.016 18.312 1 86.25 174 VAL A CA 1
ATOM 1327 C C . VAL A 1 174 ? -17.781 13.68 17.469 1 86.25 174 VAL A C 1
ATOM 1329 O O . VAL A 1 174 ? -18.047 13.227 16.344 1 86.25 174 VAL A O 1
ATOM 1332 N N . SER A 1 175 ? -18.375 14.695 18.016 1 88.44 175 SER A N 1
ATOM 1333 C CA . SER A 1 175 ? -19.406 15.445 17.297 1 88.44 175 SER A CA 1
ATOM 1334 C C . SER A 1 175 ? -18.828 16.188 16.109 1 88.44 175 SER A C 1
ATOM 1336 O O . SER A 1 175 ? -17.641 16.547 16.109 1 88.44 175 SER A O 1
ATOM 1338 N N . PRO A 1 176 ? -19.594 16.422 15.109 1 87.88 176 PRO A N 1
ATOM 1339 C CA . PRO A 1 176 ? -19.141 17.125 13.914 1 87.88 176 PRO A CA 1
ATOM 1340 C C . PRO A 1 176 ? -18.562 18.5 14.234 1 87.88 176 PRO A C 1
ATOM 1342 O O . PRO A 1 176 ? -17.625 18.953 13.562 1 87.88 176 PRO A O 1
ATOM 1345 N N . PHE A 1 177 ? -19.094 19.078 15.211 1 86.19 177 PHE A N 1
ATOM 1346 C CA . PHE A 1 177 ? -18.625 20.391 15.625 1 86.19 177 PHE A CA 1
ATOM 1347 C C . PHE A 1 177 ? -17.141 20.359 15.984 1 86.19 177 PHE A C 1
ATOM 1349 O O . PHE A 1 177 ? -16.375 21.219 15.547 1 86.19 177 PHE A O 1
ATOM 1356 N N . TYR A 1 178 ? -16.734 19.375 16.672 1 88.25 178 TYR A N 1
ATOM 1357 C CA . TYR A 1 178 ? -15.367 19.297 17.141 1 88.25 178 TYR A CA 1
ATOM 1358 C C . TYR A 1 178 ? -14.43 18.875 16.016 1 88.25 178 TYR A C 1
ATOM 1360 O O . TYR A 1 178 ? -13.227 19.156 16.062 1 88.25 178 TYR A O 1
ATOM 1368 N N . ILE A 1 179 ? -14.969 18.234 15.047 1 89.88 179 ILE A N 1
ATOM 1369 C CA . ILE A 1 179 ? -14.164 17.891 13.875 1 89.88 179 ILE A CA 1
ATOM 1370 C C . ILE A 1 179 ? -13.758 19.156 13.133 1 89.88 179 ILE A C 1
ATOM 1372 O O . ILE A 1 179 ? -12.578 19.375 12.852 1 89.88 179 ILE A O 1
ATOM 1376 N N . VAL A 1 180 ? -14.711 19.984 12.906 1 88.62 180 VAL A N 1
ATOM 1377 C CA . VAL A 1 180 ? -14.469 21.219 12.188 1 88.62 180 VAL A CA 1
ATOM 1378 C C . VAL A 1 180 ? -13.555 22.125 13.008 1 88.62 180 VAL A C 1
ATOM 1380 O O . VAL A 1 180 ? -12.617 22.719 12.469 1 88.62 180 VAL A O 1
ATOM 1383 N N . LEU A 1 181 ? -13.82 22.156 14.258 1 88.25 181 LEU A N 1
ATOM 1384 C CA . LEU A 1 181 ? -13.031 23 15.148 1 88.25 181 LEU A CA 1
ATOM 1385 C C . LEU A 1 181 ? -11.57 22.547 15.18 1 88.25 181 LEU A C 1
ATOM 1387 O O . LEU A 1 181 ? -10.664 23.375 15.117 1 88.2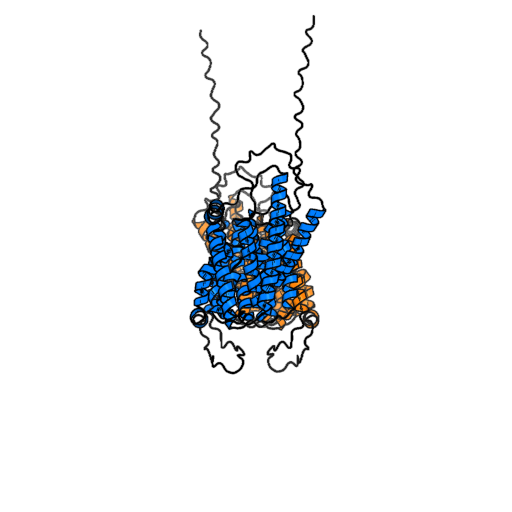5 181 LEU A O 1
ATOM 1391 N N . THR A 1 182 ? -11.414 21.281 15.312 1 90.31 182 THR A N 1
ATOM 1392 C CA . THR A 1 182 ? -10.062 20.734 15.352 1 90.31 182 THR A CA 1
ATOM 1393 C C . THR A 1 182 ? -9.32 21.047 14.055 1 90.31 182 THR A C 1
ATOM 1395 O O . THR A 1 182 ? -8.148 21.422 14.086 1 90.31 182 THR A O 1
ATOM 1398 N N . PHE A 1 183 ? -9.969 20.938 12.984 1 90.56 183 PHE A N 1
ATOM 1399 C CA . PHE A 1 183 ? -9.359 21.234 11.695 1 90.56 183 PHE A CA 1
ATOM 1400 C C . PHE A 1 183 ? -8.945 22.703 11.617 1 90.56 183 PHE A C 1
ATOM 1402 O O . PHE A 1 183 ? -7.832 23.016 11.188 1 90.56 183 PHE A O 1
ATOM 1409 N N . GLN A 1 184 ? -9.75 23.531 12.078 1 88 184 GLN A N 1
ATOM 1410 C CA . GLN A 1 184 ? -9.484 24.969 12.023 1 88 184 GLN A CA 1
ATOM 1411 C C . GLN A 1 184 ? -8.297 25.344 12.914 1 88 184 GLN A C 1
ATOM 1413 O O . GLN A 1 184 ? -7.441 26.125 12.516 1 88 184 GLN A O 1
ATOM 1418 N N . ILE A 1 185 ? -8.289 24.781 13.992 1 89.12 185 ILE A N 1
ATOM 1419 C CA . ILE A 1 185 ? -7.203 25.047 14.93 1 89.12 185 ILE A CA 1
ATOM 1420 C C . ILE A 1 185 ? -5.883 24.562 14.344 1 89.12 185 ILE A C 1
ATOM 1422 O O . ILE A 1 185 ? -4.871 25.266 14.391 1 89.12 185 ILE A O 1
ATOM 1426 N N . LEU A 1 186 ? -5.941 23.422 13.797 1 89.75 186 LEU A N 1
ATOM 1427 C CA . LEU A 1 186 ? -4.734 22.812 13.25 1 89.75 186 LEU A CA 1
ATOM 1428 C C . LEU A 1 186 ? -4.141 23.688 12.148 1 89.75 186 LEU A C 1
ATOM 1430 O O . LEU A 1 186 ? -2.945 23.984 12.156 1 89.75 186 LEU A O 1
ATOM 1434 N N . VAL A 1 187 ? -4.93 24.078 11.25 1 87.75 187 VAL A N 1
ATOM 1435 C CA . VAL A 1 187 ? -4.461 24.828 10.094 1 87.75 187 VAL A CA 1
ATOM 1436 C C . VAL A 1 187 ? -4.023 26.234 10.523 1 87.75 187 VAL A C 1
ATOM 1438 O O . VAL A 1 187 ? -2.977 26.719 10.102 1 87.75 187 VAL A O 1
ATOM 1441 N N . LEU A 1 188 ? -4.805 26.828 11.367 1 87.5 188 LEU A N 1
ATOM 1442 C CA . LEU A 1 188 ? -4.496 28.172 11.836 1 87.5 188 LEU A CA 1
ATOM 1443 C C . LEU A 1 188 ? -3.191 28.188 12.625 1 87.5 188 LEU A C 1
ATOM 1445 O O . LEU A 1 188 ? -2.32 29.031 12.383 1 87.5 188 LEU A O 1
ATOM 1449 N N . GLU A 1 189 ? -3.127 27.312 13.547 1 88.5 189 GLU A N 1
ATOM 1450 C CA . GLU A 1 189 ? -1.923 27.25 14.375 1 88.5 189 GLU A CA 1
ATOM 1451 C C . GLU A 1 189 ? -0.691 26.938 13.531 1 88.5 189 GLU A C 1
ATOM 1453 O O . GLU A 1 189 ? 0.393 27.469 13.781 1 88.5 189 GLU A O 1
ATOM 1458 N N . PHE A 1 190 ? -0.851 26.094 12.656 1 87.38 190 PHE A N 1
ATOM 1459 C CA . PHE A 1 190 ? 0.272 25.781 11.773 1 87.38 190 PHE A CA 1
ATOM 1460 C C . PHE A 1 190 ? 0.675 27 10.953 1 87.38 190 PHE A C 1
ATOM 1462 O O . PHE A 1 190 ? 1.86 27.219 10.695 1 87.38 190 PHE A O 1
ATOM 1469 N N . ALA A 1 191 ? -0.273 27.703 10.5 1 85.69 191 ALA A N 1
ATOM 1470 C CA . ALA A 1 191 ? 0.025 28.922 9.75 1 85.69 191 ALA A CA 1
ATOM 1471 C C . ALA A 1 191 ? 0.867 29.875 10.586 1 85.69 191 ALA A C 1
ATOM 1473 O O . ALA A 1 191 ? 1.811 30.484 10.078 1 85.69 191 ALA A O 1
ATOM 1474 N N . PHE A 1 192 ? 0.599 30 11.805 1 86.12 192 PHE A N 1
ATOM 1475 C CA . PHE A 1 192 ? 1.371 30.859 12.703 1 86.12 192 PHE A CA 1
ATOM 1476 C C . PHE A 1 192 ? 2.793 30.328 12.859 1 86.12 192 PHE A C 1
ATOM 1478 O O . PHE A 1 192 ? 3.756 31.094 12.797 1 86.12 192 PHE A O 1
ATOM 1485 N N . ILE A 1 193 ? 2.844 29.094 13.039 1 84 193 ILE A N 1
ATOM 1486 C CA . ILE A 1 193 ? 4.148 28.469 13.227 1 84 193 ILE A CA 1
ATOM 1487 C C . ILE A 1 193 ? 4.984 28.625 11.961 1 84 193 ILE A C 1
ATOM 1489 O O . ILE A 1 193 ? 6.156 29 12.031 1 84 193 ILE A O 1
ATOM 1493 N N . PHE A 1 194 ? 4.348 28.328 10.914 1 79.81 194 PHE A N 1
ATOM 1494 C CA . PHE A 1 194 ? 5.031 28.406 9.633 1 79.81 194 PHE A CA 1
ATOM 1495 C C . PHE A 1 194 ? 5.484 29.828 9.336 1 79.81 194 PHE A C 1
ATOM 1497 O O . PHE A 1 194 ? 6.586 30.047 8.828 1 79.81 194 PHE A O 1
ATOM 1504 N N . PHE A 1 195 ? 4.707 30.766 9.617 1 82.75 195 PHE A N 1
ATOM 1505 C CA . PHE A 1 195 ? 5.027 32.188 9.43 1 82.75 195 PHE A CA 1
ATOM 1506 C C . PHE A 1 195 ? 6.184 32.594 10.336 1 82.75 195 PHE A C 1
ATOM 1508 O O . PHE A 1 195 ? 7.113 33.281 9.891 1 82.75 195 PHE A O 1
ATOM 1515 N N . TYR A 1 196 ? 6.18 32.219 11.461 1 83.19 196 TYR A N 1
ATOM 1516 C CA . TYR A 1 196 ? 7.219 32.562 12.43 1 83.19 196 TYR A CA 1
ATOM 1517 C C . TYR A 1 196 ? 8.562 31.984 12 1 83.19 196 TYR A C 1
ATOM 1519 O O . TYR A 1 196 ? 9.57 32.688 11.961 1 83.19 196 TYR A O 1
ATOM 1527 N N . LEU A 1 197 ? 8.586 30.766 11.672 1 77.25 197 LEU A N 1
ATOM 1528 C CA . LEU A 1 197 ? 9.836 30.062 11.398 1 77.25 197 LEU A CA 1
ATOM 1529 C C . LEU A 1 197 ? 10.477 30.578 10.117 1 77.25 197 LEU A C 1
ATOM 1531 O O . LEU A 1 197 ? 11.703 30.625 10.008 1 77.25 197 LEU A O 1
ATOM 1535 N N . ASN A 1 198 ? 9.641 30.938 9.227 1 76.31 198 ASN A N 1
ATOM 1536 C CA . ASN A 1 198 ? 10.188 31.328 7.934 1 76.31 198 ASN A CA 1
ATOM 1537 C C . ASN A 1 198 ? 10.453 32.812 7.859 1 76.31 198 ASN A C 1
ATOM 1539 O O . ASN A 1 198 ? 11.336 33.281 7.125 1 76.31 198 ASN A O 1
ATOM 1543 N N . ILE A 1 199 ? 9.75 33.531 8.656 1 78.69 199 ILE A N 1
ATOM 1544 C CA . ILE A 1 199 ? 9.82 35 8.469 1 78.69 199 ILE A CA 1
ATOM 1545 C C . ILE A 1 199 ? 10.398 35.656 9.719 1 78.69 199 ILE A C 1
ATOM 1547 O O . ILE A 1 199 ? 11.281 36.5 9.633 1 78.69 199 ILE A O 1
ATOM 1551 N N . LEU A 1 200 ? 9.984 35.188 10.844 1 81.56 200 LEU A N 1
ATOM 1552 C CA . LEU A 1 200 ? 10.266 35.969 12.039 1 81.56 200 LEU A CA 1
ATOM 1553 C C . LEU A 1 200 ? 11.391 35.344 12.852 1 81.56 200 LEU A C 1
ATOM 1555 O O . LEU A 1 200 ? 12.031 36.031 13.664 1 81.56 200 LEU A O 1
ATOM 1559 N N . ALA A 1 201 ? 11.633 34.125 12.656 1 79.88 201 ALA A N 1
ATOM 1560 C CA . ALA A 1 201 ? 12.625 33.438 13.477 1 79.88 201 ALA A CA 1
ATOM 1561 C C . ALA A 1 201 ? 13.992 34.094 13.352 1 79.88 201 ALA A C 1
ATOM 1563 O O . ALA A 1 201 ? 14.398 34.5 12.258 1 79.88 201 ALA A O 1
ATOM 1564 N N . PRO A 1 202 ? 14.656 34.281 14.469 1 78.19 202 PRO A N 1
ATOM 1565 C CA . PRO A 1 202 ? 15.984 34.906 14.453 1 78.19 202 PRO A CA 1
ATOM 1566 C C . PRO A 1 202 ? 17.016 34.094 13.664 1 78.19 202 PRO A C 1
ATOM 1568 O O . PRO A 1 202 ? 17.016 32.875 13.734 1 78.19 202 PRO A O 1
ATOM 1571 N N . ARG A 1 203 ? 17.703 34.812 12.82 1 76.5 203 ARG A N 1
ATOM 1572 C CA . ARG A 1 203 ? 18.781 34.219 12.023 1 76.5 203 ARG A CA 1
ATOM 1573 C C . ARG A 1 203 ? 20.078 34.969 12.25 1 76.5 203 ARG A C 1
ATOM 1575 O O . ARG A 1 203 ? 20.078 36.125 12.688 1 76.5 203 ARG A O 1
ATOM 1582 N N . ASP A 1 204 ? 21.219 34.219 12.094 1 72.38 204 ASP A N 1
ATOM 1583 C CA . ASP A 1 204 ? 22.531 34.844 12.203 1 72.38 204 ASP A CA 1
ATOM 1584 C C . ASP A 1 204 ? 22.719 35.906 11.117 1 72.38 204 ASP A C 1
ATOM 1586 O O . ASP A 1 204 ? 22.281 35.719 9.984 1 72.38 204 ASP A O 1
ATOM 1590 N N . SER A 1 205 ? 23.281 37.094 11.422 1 64.38 205 SER A N 1
ATOM 1591 C CA . SER A 1 205 ? 23.609 38.125 10.445 1 64.38 205 SER A CA 1
ATOM 1592 C C . SER A 1 205 ? 24.672 37.656 9.469 1 64.38 205 SER A C 1
ATOM 1594 O O . SER A 1 205 ? 25.594 36.906 9.852 1 64.38 205 SER A O 1
ATOM 1596 N N . PRO A 1 206 ? 24.406 37.75 8.164 1 58.81 206 PRO A N 1
ATOM 1597 C CA . PRO A 1 206 ? 25.438 37.312 7.207 1 58.81 206 PRO A CA 1
ATOM 1598 C C . PRO A 1 206 ? 26.812 37.875 7.543 1 58.81 206 PRO A C 1
ATOM 1600 O O . PRO A 1 206 ? 27.828 37.25 7.203 1 58.81 206 PRO A O 1
ATOM 1603 N N . SER A 1 207 ? 27.031 39.188 7.949 1 53.25 207 SER A N 1
ATOM 1604 C CA . SER A 1 207 ? 28.328 39.812 8.141 1 53.25 207 SER A CA 1
ATOM 1605 C C . SER A 1 207 ? 29.078 39.188 9.305 1 53.25 207 SER A C 1
ATOM 1607 O O . SER A 1 207 ? 30.188 39.625 9.641 1 53.25 207 SER A O 1
ATOM 1609 N N . ALA A 1 208 ? 28.562 38.562 10.039 1 48.06 208 ALA A N 1
ATOM 1610 C CA . ALA A 1 208 ? 29.328 38.094 11.188 1 48.06 208 ALA A CA 1
ATOM 1611 C C . ALA A 1 208 ? 30.391 37.094 10.766 1 48.06 208 ALA A C 1
ATOM 1613 O O . ALA A 1 208 ? 30.125 36.156 10.023 1 48.06 208 ALA A O 1
ATOM 1614 N N . VAL A 1 209 ? 31.656 37.562 10.469 1 43.94 209 VAL A N 1
ATOM 1615 C CA . VAL A 1 209 ? 32.875 36.781 10.273 1 43.94 209 VAL A CA 1
ATOM 1616 C C . VAL A 1 209 ? 32.844 35.531 11.148 1 43.94 209 VAL A C 1
ATOM 1618 O O . VAL A 1 209 ? 32.562 35.625 12.344 1 43.94 209 VAL A O 1
ATOM 1621 N N . PRO A 1 210 ? 32.75 34.406 10.461 1 43.5 210 PRO A N 1
ATOM 1622 C CA . PRO A 1 210 ? 32.844 33.188 11.266 1 43.5 210 PRO A CA 1
ATOM 1623 C C . PRO A 1 210 ? 33.906 33.281 12.367 1 43.5 210 PRO A C 1
ATOM 1625 O O . PRO A 1 210 ? 35.062 33.594 12.094 1 43.5 210 PRO A O 1
ATOM 1628 N N . THR A 1 211 ? 33.844 34.062 13.328 1 37.69 211 THR A N 1
ATOM 1629 C CA . THR A 1 211 ? 34.906 33.875 14.289 1 37.69 211 THR A CA 1
ATOM 1630 C C . THR A 1 211 ? 35.406 32.438 14.281 1 37.69 211 THR A C 1
ATOM 1632 O O . THR A 1 211 ? 34.656 31.547 13.875 1 37.69 211 THR A O 1
ATOM 1635 N N . GLN A 1 212 ? 36.688 32.219 14.945 1 36 212 GLN A N 1
ATOM 1636 C CA . GLN A 1 212 ? 37.438 30.969 15.07 1 36 212 GLN A CA 1
ATOM 1637 C C . GLN A 1 212 ? 36.531 29.781 15.258 1 36 212 GLN A C 1
ATOM 1639 O O . GLN A 1 212 ? 35.406 29.922 15.758 1 36 212 GLN A O 1
ATOM 1644 N N . GLN A 1 213 ? 36.875 28.625 14.617 1 37.09 213 GLN A N 1
ATOM 1645 C CA . GLN A 1 213 ? 36.531 27.203 14.688 1 37.09 213 GLN A CA 1
ATOM 1646 C C . GLN A 1 213 ? 36.094 26.812 16.109 1 37.09 213 GLN A C 1
ATOM 1648 O O . GLN A 1 213 ? 36.906 26.297 16.875 1 37.09 213 GLN A O 1
ATOM 1653 N N . ARG A 1 214 ? 35.844 27.766 16.969 1 34.56 214 ARG A N 1
ATOM 1654 C CA . ARG A 1 214 ? 35.656 27.094 18.25 1 34.56 214 ARG A CA 1
ATOM 1655 C C . ARG A 1 214 ? 34.875 25.797 18.062 1 34.56 214 ARG A C 1
ATOM 1657 O O . ARG A 1 214 ? 33.938 25.719 17.25 1 34.56 214 ARG A O 1
ATOM 1664 N N . THR A 1 215 ? 35.625 24.734 18.25 1 35.81 215 THR A N 1
ATOM 1665 C CA . THR A 1 215 ? 35.188 23.359 18.422 1 35.81 215 THR A CA 1
ATOM 1666 C C . THR A 1 215 ? 33.75 23.328 18.969 1 35.81 215 THR A C 1
ATOM 1668 O O . THR A 1 215 ? 33.5 23.656 20.125 1 35.81 215 THR A O 1
ATOM 1671 N N . SER A 1 216 ? 32.969 24.094 18.484 1 37.72 216 SER A N 1
ATOM 1672 C CA . SER A 1 216 ? 31.578 23.984 18.906 1 37.72 216 SER A CA 1
ATOM 1673 C C . SER A 1 216 ? 31.266 22.578 19.406 1 37.72 216 SER A C 1
ATOM 1675 O O . SER A 1 216 ? 31.078 21.656 18.625 1 37.72 216 SER A O 1
ATOM 1677 N N . ARG A 1 217 ? 32.188 22.156 20.25 1 36.19 217 ARG A N 1
ATOM 1678 C CA . ARG A 1 217 ? 31.703 21.047 21.047 1 36.19 217 ARG A CA 1
ATOM 1679 C C . ARG A 1 217 ? 30.203 21.125 21.281 1 36.19 217 ARG A C 1
ATOM 1681 O O . ARG A 1 217 ? 29.734 21.938 22.094 1 36.19 217 ARG A O 1
ATOM 1688 N N . GLY A 1 218 ? 29.531 21.391 20.297 1 38.62 218 GLY A N 1
ATOM 1689 C CA . GLY A 1 218 ? 28.094 21.25 20.484 1 38.62 218 GLY A CA 1
ATOM 1690 C C . GLY A 1 218 ? 27.734 20.453 21.719 1 38.62 218 GLY A C 1
ATOM 1691 O O . GLY A 1 218 ? 28.547 19.672 22.219 1 38.62 218 GLY A O 1
ATOM 1692 N N . PRO A 1 219 ? 27.094 21.172 22.641 1 39.16 219 PRO A N 1
ATOM 1693 C CA . PRO A 1 219 ? 26.766 20.422 23.859 1 39.16 219 PRO A CA 1
ATOM 1694 C C . PRO A 1 219 ? 26.719 18.906 23.625 1 39.16 219 PRO A C 1
ATOM 1696 O O . PRO A 1 219 ? 26.281 18.453 22.562 1 39.16 219 PRO A O 1
ATOM 1699 N N . ASP A 1 220 ? 27.719 18.125 24.125 1 42.09 220 ASP A N 1
ATOM 1700 C CA . ASP A 1 220 ? 27.609 16.688 24.359 1 42.09 220 ASP A CA 1
ATOM 1701 C C . ASP A 1 220 ? 26.156 16.234 24.375 1 42.09 220 ASP A C 1
ATOM 1703 O O . ASP A 1 220 ? 25.328 16.828 25.078 1 42.09 220 ASP A O 1
ATOM 1707 N N . THR A 1 221 ? 25.562 15.984 23.234 1 48.09 221 THR A N 1
ATOM 1708 C CA . THR A 1 221 ? 24.281 15.289 23.266 1 48.09 221 THR A CA 1
ATOM 1709 C C . THR A 1 221 ? 24.062 14.625 24.625 1 48.09 221 THR A C 1
ATOM 1711 O O . THR A 1 221 ? 24.531 13.508 24.859 1 48.09 221 THR A O 1
ATOM 1714 N N . LYS A 1 222 ? 24.016 15.375 25.656 1 55.09 222 LYS A N 1
ATOM 1715 C CA . LYS A 1 222 ? 23.641 14.812 26.953 1 55.09 222 LYS A CA 1
ATOM 1716 C C . LYS A 1 222 ? 22.5 13.812 26.797 1 55.09 222 LYS A C 1
ATOM 1718 O O . LYS A 1 222 ? 21.547 14.07 26.062 1 55.09 222 LYS A O 1
ATOM 1723 N N . PRO A 1 223 ? 22.75 12.688 27.156 1 61.75 223 PRO A N 1
ATOM 1724 C CA . PRO A 1 223 ? 21.75 11.617 27.141 1 61.75 223 PRO A CA 1
ATOM 1725 C C . PRO A 1 223 ? 20.328 12.125 27.406 1 61.75 223 PRO A C 1
ATOM 1727 O O . PRO A 1 223 ? 19.375 11.641 26.797 1 61.75 223 PRO A O 1
ATOM 1730 N N . MET A 1 224 ? 20.234 13.203 28.172 1 61.16 224 MET A N 1
ATOM 1731 C CA . MET A 1 224 ? 18.906 13.672 28.531 1 61.16 224 MET A CA 1
ATOM 1732 C C . MET A 1 224 ? 18.234 14.375 27.359 1 61.16 224 MET A C 1
ATOM 1734 O O . MET A 1 224 ? 17.031 14.234 27.141 1 61.16 224 MET A O 1
ATOM 1738 N N . ARG A 1 225 ? 19 15.047 26.562 1 72.62 225 ARG A N 1
ATOM 1739 C CA . ARG A 1 225 ? 18.438 15.766 25.422 1 72.62 225 ARG A CA 1
ATOM 1740 C C . ARG A 1 225 ? 17.953 14.797 24.344 1 72.62 225 ARG A C 1
ATOM 1742 O O . ARG A 1 225 ? 16.922 15.016 23.719 1 72.62 225 ARG A O 1
ATOM 1749 N N . SER A 1 226 ? 18.656 13.773 24.312 1 77.44 226 SER A N 1
ATOM 1750 C CA . SER A 1 226 ? 18.25 12.758 23.344 1 77.44 226 SER A CA 1
ATOM 1751 C C . SER A 1 226 ? 16.969 12.07 23.781 1 77.44 226 SER A C 1
ATOM 1753 O O . SER A 1 226 ? 16.094 11.797 22.938 1 77.44 226 SER A O 1
ATOM 1755 N N . VAL A 1 227 ? 16.812 11.906 25.016 1 81.69 227 VAL A N 1
ATOM 1756 C CA . VAL A 1 227 ? 15.609 11.266 25.547 1 81.69 227 VAL A CA 1
ATOM 1757 C C . VAL A 1 227 ? 14.398 12.188 25.344 1 81.69 227 VAL A C 1
ATOM 1759 O O . VAL A 1 227 ? 13.32 11.719 24.984 1 81.69 227 VAL A O 1
ATOM 1762 N N . LEU A 1 228 ? 14.633 13.398 25.531 1 83.81 228 LEU A N 1
ATOM 1763 C CA . LEU A 1 228 ? 13.555 14.367 25.359 1 83.81 228 LEU A CA 1
ATOM 1764 C C . LEU A 1 228 ? 13.156 14.477 23.891 1 83.81 228 LEU A C 1
ATOM 1766 O O . LEU A 1 228 ? 11.969 14.547 23.578 1 83.81 228 LEU A O 1
ATOM 1770 N N . ALA A 1 229 ? 14.117 14.445 23.062 1 86.88 229 ALA A N 1
ATOM 1771 C CA . ALA A 1 229 ? 13.852 14.562 21.641 1 86.88 229 ALA A CA 1
ATOM 1772 C C . ALA A 1 229 ? 13.078 13.352 21.125 1 86.88 229 ALA A C 1
ATOM 1774 O O . ALA A 1 229 ? 12.062 13.5 20.438 1 86.88 229 ALA A O 1
ATOM 1775 N N . TYR A 1 230 ? 13.422 12.234 21.562 1 89.06 230 TYR A N 1
ATOM 1776 C CA . TYR A 1 230 ? 12.773 11.016 21.094 1 89.06 230 TYR A CA 1
ATOM 1777 C C . TYR A 1 230 ? 11.445 10.797 21.812 1 89.06 230 TYR A C 1
ATOM 1779 O O . TYR A 1 230 ? 10.492 10.273 21.219 1 89.06 230 TYR A O 1
ATOM 1787 N N . GLY A 1 231 ? 11.438 11.133 23.078 1 92.94 231 GLY A N 1
ATOM 1788 C CA . GLY A 1 231 ? 10.172 11.07 23.797 1 92.94 231 GLY A CA 1
ATOM 1789 C C . GLY A 1 231 ? 9.102 11.969 23.203 1 92.94 231 GLY A C 1
ATOM 1790 O O . GLY A 1 231 ? 7.949 11.555 23.062 1 92.94 231 GLY A O 1
ATOM 1791 N N . SER A 1 232 ? 9.484 13.148 22.859 1 94.25 232 SER A N 1
ATOM 1792 C CA . SER A 1 232 ? 8.555 14.078 22.25 1 94.25 232 SER A CA 1
ATOM 1793 C C . SER A 1 232 ? 8.148 13.609 20.844 1 94.25 232 SER A C 1
ATOM 1795 O O . SER A 1 232 ? 7.043 13.898 20.391 1 94.25 232 SER A O 1
ATOM 1797 N N . MET A 1 233 ? 9.039 12.922 20.25 1 95.19 233 MET A N 1
ATOM 1798 C CA . MET A 1 233 ? 8.734 12.367 18.938 1 95.19 233 MET A CA 1
ATOM 1799 C C . MET A 1 233 ? 7.582 11.367 19.016 1 95.19 233 MET A C 1
ATOM 1801 O O . MET A 1 233 ? 6.668 11.398 18.188 1 95.19 233 MET A O 1
ATOM 1805 N N . VAL A 1 234 ? 7.621 10.539 20 1 96.25 234 VAL A N 1
ATOM 1806 C CA . VAL A 1 234 ? 6.598 9.523 20.219 1 96.25 234 VAL A CA 1
ATOM 1807 C C . VAL A 1 234 ? 5.258 10.188 20.516 1 96.25 234 VAL A C 1
ATOM 1809 O O . VAL A 1 234 ? 4.23 9.812 19.938 1 96.25 234 VAL A O 1
ATOM 1812 N N . LEU A 1 235 ? 5.301 11.148 21.312 1 96.94 235 LEU A N 1
ATOM 1813 C CA . LEU A 1 235 ? 4.082 11.867 21.672 1 96.94 235 LEU A CA 1
ATOM 1814 C C . LEU A 1 235 ? 3.518 12.617 20.469 1 96.94 235 LEU A C 1
ATOM 1816 O O . LEU A 1 235 ? 2.301 12.641 20.266 1 96.94 235 LEU A O 1
ATOM 1820 N N . ALA A 1 236 ? 4.375 13.25 19.75 1 97.44 236 ALA A N 1
ATOM 1821 C CA . ALA A 1 236 ? 3.949 13.969 18.562 1 97.44 236 ALA A CA 1
ATOM 1822 C C . ALA A 1 236 ? 3.348 13.016 17.531 1 97.44 236 ALA A C 1
ATOM 1824 O O . ALA A 1 236 ? 2.336 13.328 16.891 1 97.44 236 ALA A O 1
ATOM 1825 N N . ALA A 1 237 ? 4 11.875 17.375 1 98.38 237 ALA A N 1
ATOM 1826 C CA . ALA A 1 237 ? 3.504 10.867 16.438 1 98.38 237 ALA A CA 1
ATOM 1827 C C . ALA A 1 237 ? 2.117 10.383 16.844 1 98.38 237 ALA A C 1
ATOM 1829 O O . ALA A 1 237 ? 1.222 10.266 16 1 98.38 237 ALA A O 1
ATOM 1830 N N . PHE A 1 238 ? 1.945 10.117 18.094 1 98.38 238 PHE A N 1
ATOM 1831 C CA . PHE A 1 238 ? 0.657 9.68 18.625 1 98.38 238 PHE A CA 1
ATOM 1832 C C . PHE A 1 238 ? -0.4 10.758 18.438 1 98.38 238 PHE A C 1
ATOM 1834 O O . PHE A 1 238 ? -1.509 10.477 17.969 1 98.38 238 PHE A O 1
ATOM 1841 N N . ALA A 1 239 ? -0.062 11.961 18.766 1 97.38 239 ALA A N 1
ATOM 1842 C CA . ALA A 1 239 ? -0.982 13.094 18.625 1 97.38 239 ALA A CA 1
ATOM 1843 C C . ALA A 1 239 ? -1.36 13.312 17.172 1 97.38 239 ALA A C 1
ATOM 1845 O O . ALA A 1 239 ? -2.521 13.586 16.859 1 97.38 239 ALA A O 1
ATOM 1846 N N . GLY A 1 240 ? -0.378 13.227 16.312 1 97.38 240 GLY A N 1
ATOM 1847 C CA . GLY A 1 240 ? -0.65 13.344 14.891 1 97.38 240 GLY A CA 1
ATOM 1848 C C . GLY A 1 240 ? -1.629 12.305 14.383 1 97.38 240 GLY A C 1
ATOM 1849 O O . GLY A 1 240 ? -2.551 12.633 13.633 1 97.38 240 GLY A O 1
ATOM 1850 N N . GLY A 1 241 ? -1.364 11.062 14.758 1 98.31 241 GLY A N 1
ATOM 1851 C CA . GLY A 1 241 ? -2.295 10.008 14.391 1 98.31 241 GLY A CA 1
ATOM 1852 C C . GLY A 1 241 ? -3.697 10.234 14.914 1 98.31 241 GLY A C 1
ATOM 1853 O O . GLY A 1 241 ? -4.676 10.039 14.195 1 98.31 241 GLY A O 1
ATOM 1854 N N . PHE A 1 242 ? -3.789 10.672 16.125 1 97.12 242 PHE A N 1
ATOM 1855 C CA . PHE A 1 242 ? -5.074 10.969 16.75 1 97.12 242 PHE A CA 1
ATOM 1856 C C . PHE A 1 242 ? -5.824 12.039 15.969 1 97.12 242 PHE A C 1
ATOM 1858 O O . PHE A 1 242 ? -7.004 11.875 15.648 1 97.12 242 PHE A O 1
ATOM 1865 N N . ILE A 1 243 ? -5.176 13.055 15.594 1 96.06 243 ILE A N 1
ATOM 1866 C CA . ILE A 1 243 ? -5.781 14.164 14.859 1 96.06 243 ILE A CA 1
ATOM 1867 C C . ILE A 1 243 ? -6.184 13.695 13.461 1 96.06 243 ILE A C 1
ATOM 1869 O O . ILE A 1 243 ? -7.242 14.078 12.953 1 96.06 243 ILE A O 1
ATOM 1873 N N . THR A 1 244 ? -5.367 12.891 12.867 1 96.75 244 THR A N 1
ATOM 1874 C CA . THR A 1 244 ? -5.672 12.344 11.547 1 96.75 244 THR A CA 1
ATOM 1875 C C . THR A 1 244 ? -6.977 11.555 11.57 1 96.75 244 THR A C 1
ATOM 1877 O O . THR A 1 244 ? -7.781 11.648 10.648 1 96.75 244 THR A O 1
ATOM 1880 N N . SER A 1 245 ? -7.18 10.781 12.602 1 96 245 SER A N 1
ATOM 1881 C CA . SER A 1 245 ? -8.391 9.977 12.703 1 96 245 SER A CA 1
ATOM 1882 C C . SER A 1 245 ? -9.625 10.852 12.883 1 96 245 SER A C 1
ATOM 1884 O O . SER A 1 245 ? -10.727 10.477 12.477 1 96 245 SER A O 1
ATOM 1886 N N . LYS A 1 246 ? -9.469 12.062 13.375 1 93.94 246 LYS A N 1
ATOM 1887 C CA . LYS A 1 246 ? -10.609 12.914 13.688 1 93.94 246 LYS A CA 1
ATOM 1888 C C . LYS A 1 246 ? -10.914 13.867 12.531 1 93.94 246 LYS A C 1
ATOM 1890 O O . LYS A 1 246 ? -12.078 14.219 12.297 1 93.94 246 LYS A O 1
ATOM 1895 N N . VAL A 1 247 ? -9.93 14.281 11.836 1 92.81 247 VAL A N 1
ATOM 1896 C CA . VAL A 1 247 ? -10.164 15.32 10.844 1 92.81 247 VAL A CA 1
ATOM 1897 C C . VAL A 1 247 ? -9.758 14.82 9.461 1 92.81 247 VAL A C 1
ATOM 1899 O O . VAL A 1 247 ? -10.188 15.375 8.438 1 92.81 247 VAL A O 1
ATOM 1902 N N . GLY A 1 248 ? -8.969 13.797 9.391 1 93.69 248 GLY A N 1
ATOM 1903 C CA . GLY A 1 248 ? -8.5 13.266 8.125 1 93.69 248 GLY A CA 1
ATOM 1904 C C . GLY A 1 248 ? -7.125 13.766 7.734 1 93.69 248 GLY A C 1
ATOM 1905 O O . GLY A 1 248 ? -6.555 13.32 6.734 1 93.69 248 GLY A O 1
ATOM 1906 N N . SER A 1 249 ? -6.66 14.68 8.383 1 91.81 249 SER A N 1
ATOM 1907 C CA . SER A 1 249 ? -5.32 15.227 8.195 1 91.81 249 SER A CA 1
ATOM 1908 C C . SER A 1 249 ? -4.727 15.695 9.523 1 91.81 249 SER A C 1
ATOM 1910 O O . SER A 1 249 ? -5.449 16.188 10.391 1 91.81 249 SER A O 1
ATOM 1912 N N . GLY A 1 250 ? -3.465 15.414 9.766 1 93.38 250 GLY A N 1
ATOM 1913 C CA . GLY A 1 250 ? -2.875 15.875 11.016 1 93.38 250 GLY A CA 1
ATOM 1914 C C . GLY A 1 250 ? -1.448 15.398 11.211 1 93.38 250 GLY A C 1
ATOM 1915 O O . GLY A 1 250 ? -0.592 16.156 11.672 1 93.38 250 GLY A O 1
ATOM 1916 N N . SER A 1 251 ? -1.198 14.211 10.812 1 96.31 251 SER A N 1
ATOM 1917 C CA . SER A 1 251 ? 0.117 13.625 11.055 1 96.31 251 SER A CA 1
ATOM 1918 C C . SER A 1 251 ? 1.201 14.359 10.273 1 96.31 251 SER A C 1
ATOM 1920 O O . SER A 1 251 ? 2.332 14.5 10.75 1 96.31 251 SER A O 1
ATOM 1922 N N . ASP A 1 252 ? 0.894 14.773 9.094 1 94.69 252 ASP A N 1
ATOM 1923 C CA . ASP A 1 252 ? 1.854 15.5 8.273 1 94.69 252 ASP A CA 1
ATOM 1924 C C . ASP A 1 252 ? 2.209 16.844 8.906 1 94.69 252 ASP A C 1
ATOM 1926 O O . ASP A 1 252 ? 3.387 17.188 9.039 1 94.69 252 ASP A O 1
ATOM 1930 N N . ILE A 1 253 ? 1.25 17.562 9.398 1 91.19 253 ILE A N 1
ATOM 1931 C CA . ILE A 1 253 ? 1.445 18.875 10.008 1 91.19 253 ILE A CA 1
ATOM 1932 C C . ILE A 1 253 ? 2.213 18.719 11.32 1 91.19 253 ILE A C 1
ATOM 1934 O O . ILE A 1 253 ? 3.168 19.469 11.57 1 91.19 253 ILE A O 1
ATOM 1938 N N . VAL A 1 254 ? 1.817 17.781 12.109 1 94.62 254 VAL A N 1
ATOM 1939 C CA . VAL A 1 254 ? 2.428 17.578 13.422 1 94.62 254 VAL A CA 1
ATOM 1940 C C . VAL A 1 254 ? 3.885 17.156 13.258 1 94.62 254 VAL A C 1
ATOM 1942 O O . VAL A 1 254 ? 4.758 17.594 14.008 1 94.62 254 VAL A O 1
ATOM 1945 N N . LEU A 1 255 ? 4.133 16.312 12.305 1 96.31 255 LEU A N 1
ATOM 1946 C CA . LEU A 1 255 ? 5.504 15.898 12.047 1 96.31 255 LEU A CA 1
ATOM 1947 C C . LEU A 1 255 ? 6.379 17.094 11.68 1 96.31 255 LEU A C 1
ATOM 1949 O O . LEU A 1 255 ? 7.484 17.25 12.203 1 96.31 255 LEU A O 1
ATOM 1953 N N . TYR A 1 256 ? 5.887 17.875 10.797 1 91.12 256 TYR A N 1
ATOM 1954 C CA . TYR A 1 256 ? 6.629 19.047 10.352 1 91.12 256 TYR A CA 1
ATOM 1955 C C . TYR A 1 256 ? 6.887 20 11.508 1 91.12 256 TYR A C 1
ATOM 1957 O O . TYR A 1 256 ? 8.008 20.469 11.695 1 91.12 256 TYR A O 1
ATOM 1965 N N . ALA A 1 257 ? 5.84 20.266 12.266 1 88.94 257 ALA A N 1
ATOM 1966 C CA . ALA A 1 257 ? 5.953 21.172 13.406 1 88.94 257 ALA A CA 1
ATOM 1967 C C . ALA A 1 257 ? 6.926 20.609 14.445 1 88.94 257 ALA A C 1
ATOM 1969 O O . ALA A 1 257 ? 7.75 21.344 14.992 1 88.94 257 ALA A O 1
ATOM 1970 N N . TYR A 1 258 ? 6.816 19.359 14.711 1 92.69 258 TYR A N 1
ATOM 1971 C CA . TYR A 1 258 ? 7.719 18.719 15.648 1 92.69 258 TYR A CA 1
ATOM 1972 C C . TYR A 1 258 ? 9.172 18.844 15.195 1 92.69 258 TYR A C 1
ATOM 1974 O O . TYR A 1 258 ? 10.047 19.188 15.992 1 92.69 258 TYR A O 1
ATOM 1982 N N . GLY A 1 259 ? 9.414 18.547 13.961 1 90.75 259 GLY A N 1
ATOM 1983 C CA . GLY A 1 259 ? 10.773 18.609 13.445 1 90.75 259 GLY A CA 1
ATOM 1984 C C . GLY A 1 259 ? 11.383 19.984 13.547 1 90.75 259 GLY A C 1
ATOM 1985 O O . GLY A 1 259 ? 12.523 20.141 13.992 1 90.75 259 GLY A O 1
ATOM 1986 N N . LEU A 1 260 ? 10.633 20.906 13.234 1 83.38 260 LEU A N 1
ATOM 1987 C CA . LEU A 1 260 ? 11.164 22.266 13.148 1 83.38 260 LEU A CA 1
ATOM 1988 C C . LEU A 1 260 ? 11.227 22.906 14.531 1 83.38 260 LEU A C 1
ATOM 1990 O O . LEU A 1 260 ? 12.172 23.625 14.852 1 83.38 260 LEU A O 1
ATOM 1994 N N . LEU A 1 261 ? 10.227 22.609 15.352 1 83.38 261 LEU A N 1
ATOM 1995 C CA . LEU A 1 261 ? 10.086 23.375 16.594 1 83.38 261 LEU A CA 1
ATOM 1996 C C . LEU A 1 261 ? 10.742 22.641 17.75 1 83.38 261 LEU A C 1
ATOM 1998 O O . LEU A 1 261 ? 11.078 23.266 18.766 1 83.38 261 LEU A O 1
ATOM 2002 N N . ILE A 1 262 ? 10.82 21.391 17.656 1 87.31 262 ILE A N 1
ATOM 2003 C CA . ILE A 1 262 ? 11.305 20.656 18.828 1 8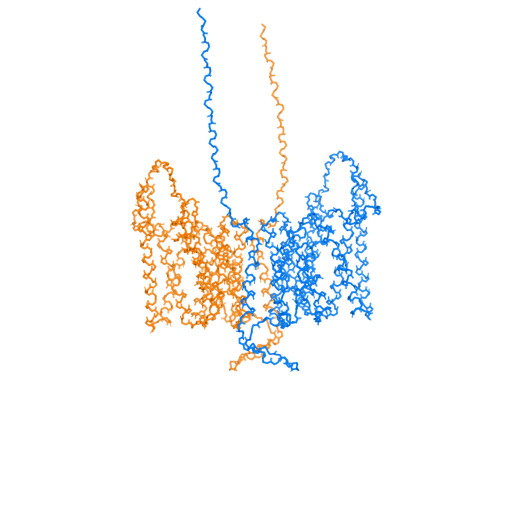7.31 262 ILE A CA 1
ATOM 2004 C C . ILE A 1 262 ? 12.625 19.969 18.484 1 87.31 262 ILE A C 1
ATOM 2006 O O . ILE A 1 262 ? 13.656 20.266 19.094 1 87.31 262 ILE A O 1
ATOM 2010 N N . TRP A 1 263 ? 12.633 19.203 17.453 1 89 263 TRP A N 1
ATOM 2011 C CA . TRP A 1 263 ? 13.828 18.438 17.125 1 89 263 TRP A CA 1
ATOM 2012 C C . TRP A 1 263 ? 14.984 19.359 16.781 1 89 263 TRP A C 1
ATOM 2014 O O . TRP A 1 263 ? 16.078 19.219 17.328 1 89 263 TRP A O 1
ATOM 2024 N N . ASN A 1 264 ? 14.75 20.312 15.953 1 84.06 264 ASN A N 1
ATOM 2025 C CA . ASN A 1 264 ? 15.812 21.188 15.453 1 84.06 264 ASN A CA 1
ATOM 2026 C C . ASN A 1 264 ? 16.344 22.109 16.547 1 84.06 264 ASN A C 1
ATOM 2028 O O . ASN A 1 264 ? 17.453 22.641 16.438 1 84.06 264 ASN A O 1
ATOM 2032 N N . ILE A 1 265 ? 15.672 22.234 17.578 1 75.31 265 ILE A N 1
ATOM 2033 C CA . ILE A 1 265 ? 16.109 23.078 18.688 1 75.31 265 ILE A CA 1
ATOM 2034 C C . ILE A 1 265 ? 16.953 22.266 19.656 1 75.31 265 ILE A C 1
ATOM 2036 O O . ILE A 1 265 ? 17.906 22.781 20.25 1 75.31 265 ILE A O 1
ATOM 2040 N N . ILE A 1 266 ? 16.625 21.062 19.781 1 77.81 266 ILE A N 1
ATOM 2041 C CA . ILE A 1 266 ? 17.234 20.234 20.812 1 77.81 266 ILE A CA 1
ATOM 2042 C C . ILE A 1 266 ? 18.547 19.625 20.281 1 77.81 266 ILE A C 1
ATOM 2044 O O . ILE A 1 266 ? 19.531 19.547 21.016 1 77.81 266 ILE A O 1
ATOM 2048 N N . VAL A 1 267 ? 18.516 19.328 19.047 1 78.5 267 VAL A N 1
ATOM 2049 C CA . VAL A 1 267 ? 19.656 18.594 18.5 1 78.5 267 VAL A CA 1
ATOM 2050 C C . VAL A 1 267 ? 20.656 19.562 17.906 1 78.5 267 VAL A C 1
ATOM 2052 O O . VAL A 1 267 ? 20.297 20.672 17.5 1 78.5 267 VAL A O 1
ATOM 2055 N N . PRO A 1 268 ? 21.859 19.062 17.859 1 74.5 268 PRO A N 1
ATOM 2056 C CA . PRO A 1 268 ? 22.891 19.922 17.281 1 74.5 268 PRO A CA 1
ATOM 2057 C C . PRO A 1 268 ? 22.656 20.219 15.805 1 74.5 268 PRO A C 1
ATOM 2059 O O . PRO A 1 268 ? 21.891 19.5 15.148 1 74.5 268 PRO A O 1
ATOM 2062 N N . GLU A 1 269 ? 23.25 21.203 15.297 1 73.81 269 GLU A N 1
ATOM 2063 C CA . GLU A 1 269 ? 23.047 21.719 13.945 1 73.81 269 GLU A CA 1
ATOM 2064 C C . GLU A 1 269 ? 23.344 20.656 12.891 1 73.81 269 GLU A C 1
ATOM 2066 O O . GLU A 1 269 ? 22.719 20.625 11.836 1 73.81 269 GLU A O 1
ATOM 2071 N N . SER A 1 270 ? 24.281 19.766 13.156 1 73.56 270 SER A N 1
ATOM 2072 C CA . SER A 1 270 ? 24.703 18.766 12.188 1 73.56 270 SER A CA 1
ATOM 2073 C C . SER A 1 270 ? 23.625 17.719 11.961 1 73.56 270 SER A C 1
ATOM 2075 O O . SER A 1 270 ? 23.594 17.047 10.922 1 73.56 270 SER A O 1
ATOM 2077 N N . LYS A 1 271 ? 22.688 17.656 12.883 1 79.88 271 LYS A N 1
ATOM 2078 C CA . LYS A 1 271 ? 21.672 16.609 12.797 1 79.88 271 LYS A CA 1
ATOM 2079 C C . LYS A 1 271 ? 20.281 17.203 12.555 1 79.88 271 LYS A C 1
ATOM 2081 O O . LYS A 1 271 ? 19.281 16.516 12.672 1 79.88 271 LYS A O 1
ATOM 2086 N N . ARG A 1 272 ? 20.281 18.438 12.227 1 84.19 272 ARG A N 1
ATOM 2087 C CA . ARG A 1 272 ? 19.016 19.125 12.023 1 84.19 272 ARG A CA 1
ATOM 2088 C C . ARG A 1 272 ? 18.391 18.734 10.688 1 84.19 272 ARG A C 1
ATOM 2090 O O . ARG A 1 272 ? 19.109 18.453 9.719 1 84.19 272 ARG A O 1
ATOM 2097 N N . PHE A 1 273 ? 17.062 18.672 10.75 1 87.81 273 PHE A N 1
ATOM 2098 C CA . PHE A 1 273 ? 16.328 18.375 9.531 1 87.81 273 PHE A CA 1
ATOM 2099 C C . PHE A 1 273 ? 16.125 19.625 8.695 1 87.81 273 PHE A C 1
ATOM 2101 O O . PHE A 1 273 ? 15.875 20.703 9.234 1 87.81 273 PHE A O 1
ATOM 2108 N N . SER A 1 274 ? 16.25 19.453 7.414 1 84.75 274 SER A N 1
ATOM 2109 C CA . SER A 1 274 ? 15.891 20.531 6.504 1 84.75 274 SER A CA 1
ATOM 2110 C C . SER A 1 274 ? 14.391 20.578 6.266 1 84.75 274 SER A C 1
ATOM 2112 O O . SER A 1 274 ? 13.68 19.609 6.531 1 84.75 274 SER A O 1
ATOM 2114 N N . ASP A 1 275 ? 13.906 21.688 5.809 1 83.44 275 ASP A N 1
ATOM 2115 C CA . ASP A 1 275 ? 12.492 21.859 5.488 1 83.44 275 ASP A CA 1
ATOM 2116 C C . ASP A 1 275 ? 12.031 20.844 4.445 1 83.44 275 ASP A C 1
ATOM 2118 O O . ASP A 1 275 ? 10.938 20.297 4.555 1 83.44 275 ASP A O 1
ATOM 2122 N N . THR A 1 276 ? 12.852 20.641 3.465 1 85.44 276 THR A N 1
ATOM 2123 C CA . THR A 1 276 ? 12.508 19.719 2.389 1 85.44 276 THR A CA 1
ATOM 2124 C C . THR A 1 276 ? 12.445 18.281 2.906 1 85.44 276 THR A C 1
ATOM 2126 O O . THR A 1 276 ? 11.586 17.5 2.486 1 85.44 276 THR A O 1
ATOM 2129 N N . SER A 1 277 ? 13.344 18.016 3.816 1 90.81 277 SER A N 1
ATOM 2130 C CA . SER A 1 277 ? 13.359 16.672 4.395 1 90.81 277 SER A CA 1
ATOM 2131 C C . SER A 1 277 ? 12.109 16.422 5.234 1 90.81 277 SER A C 1
ATOM 2133 O O . SER A 1 277 ? 11.539 15.328 5.184 1 90.81 277 SER A O 1
ATOM 2135 N N . LEU A 1 278 ? 11.734 17.422 5.945 1 91.69 278 LEU A N 1
ATOM 2136 C CA . LEU A 1 278 ? 10.539 17.297 6.781 1 91.69 278 LEU A CA 1
ATOM 2137 C C . LEU A 1 278 ? 9.289 17.188 5.922 1 91.69 278 LEU A C 1
ATOM 2139 O O . LEU A 1 278 ? 8.383 16.422 6.238 1 91.69 278 LEU A O 1
ATOM 2143 N N . THR A 1 279 ? 9.281 17.906 4.891 1 89.19 279 THR A N 1
ATOM 2144 C CA . THR A 1 279 ? 8.148 17.844 3.977 1 89.19 279 THR A CA 1
ATOM 2145 C C . THR A 1 279 ? 8.062 16.484 3.312 1 89.19 279 THR A C 1
ATOM 2147 O O . THR A 1 279 ? 6.992 15.867 3.279 1 89.19 279 THR A O 1
ATOM 2150 N N . ALA A 1 280 ? 9.18 16.062 2.848 1 92.88 280 ALA A N 1
ATOM 2151 C CA . ALA A 1 280 ? 9.219 14.758 2.195 1 92.88 280 ALA A CA 1
ATOM 2152 C C . ALA A 1 280 ? 8.781 13.656 3.154 1 92.88 280 ALA A C 1
ATOM 2154 O O . ALA A 1 280 ? 7.98 12.789 2.791 1 92.88 280 ALA A O 1
ATOM 2155 N N . SER A 1 281 ? 9.266 13.711 4.367 1 95.38 281 SER A N 1
ATOM 2156 C CA . SER A 1 281 ? 8.922 12.703 5.367 1 95.38 281 SER A CA 1
ATOM 2157 C C . SER A 1 281 ? 7.445 12.781 5.746 1 95.38 281 SER A C 1
ATOM 2159 O O . SER A 1 281 ? 6.801 11.75 5.953 1 95.38 281 SER A O 1
ATOM 2161 N N . SER A 1 282 ? 6.965 13.961 5.82 1 95 282 SER A N 1
ATOM 2162 C CA . SER A 1 282 ? 5.562 14.133 6.184 1 95 282 SER A CA 1
ATOM 2163 C C . SER A 1 282 ? 4.641 13.555 5.113 1 95 282 SER A C 1
ATOM 2165 O O . SER A 1 282 ? 3.584 13 5.43 1 95 282 SER A O 1
ATOM 2167 N N . VAL A 1 283 ? 5 13.703 3.846 1 95 283 VAL A N 1
ATOM 2168 C CA . VAL A 1 283 ? 4.211 13.18 2.738 1 95 283 VAL A CA 1
ATOM 2169 C C . VAL A 1 283 ? 4.125 11.656 2.84 1 95 283 VAL A C 1
ATOM 2171 O O . VAL A 1 283 ? 3.039 11.086 2.74 1 95 283 VAL A O 1
ATOM 2174 N N . VAL A 1 284 ? 5.195 11.016 3.121 1 96.19 284 VAL A N 1
ATOM 2175 C CA . VAL A 1 284 ? 5.258 9.562 3.199 1 96.19 284 VAL A CA 1
ATOM 2176 C C . VAL A 1 284 ? 4.449 9.07 4.398 1 96.19 284 VAL A C 1
ATOM 2178 O O . VAL A 1 284 ? 3.65 8.141 4.281 1 96.19 284 VAL A O 1
ATOM 2181 N N . VAL A 1 285 ? 4.617 9.719 5.496 1 97.62 285 VAL A N 1
ATOM 2182 C CA . VAL A 1 285 ? 3.926 9.336 6.723 1 97.62 285 VAL A CA 1
ATOM 2183 C C . VAL A 1 285 ? 2.42 9.508 6.543 1 97.62 285 VAL A C 1
ATOM 2185 O O . VAL A 1 285 ? 1.639 8.625 6.91 1 97.62 285 VAL A O 1
ATOM 2188 N N . MET A 1 286 ? 2.045 10.578 5.949 1 97.31 286 MET A N 1
ATOM 2189 C CA . MET A 1 286 ? 0.621 10.844 5.77 1 97.31 286 MET A CA 1
ATOM 2190 C C . MET A 1 286 ? -0.012 9.82 4.832 1 97.31 286 MET A C 1
ATOM 2192 O O . MET A 1 286 ? -1.174 9.453 5.004 1 97.31 286 MET A O 1
ATOM 2196 N N . GLY A 1 287 ? 0.756 9.5 3.84 1 97.06 287 GLY A N 1
ATOM 2197 C CA . GLY A 1 287 ? 0.256 8.477 2.941 1 97.06 287 GLY A CA 1
ATOM 2198 C C . GLY A 1 287 ? -0.063 7.172 3.645 1 97.06 287 GLY A C 1
ATOM 2199 O O . GLY A 1 287 ? -1.169 6.641 3.514 1 97.06 287 GLY A O 1
ATOM 2200 N N . ILE A 1 288 ? 0.834 6.66 4.434 1 97.38 288 ILE A N 1
ATOM 2201 C CA . ILE A 1 288 ? 0.687 5.367 5.098 1 97.38 288 ILE A CA 1
ATOM 2202 C C . ILE A 1 288 ? -0.402 5.453 6.164 1 97.38 288 ILE A C 1
ATOM 2204 O O . ILE A 1 288 ? -1.263 4.574 6.254 1 97.38 288 ILE A O 1
ATOM 2208 N N . LEU A 1 289 ? -0.386 6.488 6.922 1 98.25 289 LEU A N 1
ATOM 2209 C CA . LEU A 1 289 ? -1.362 6.605 7.996 1 98.25 289 LEU A CA 1
ATOM 2210 C C . LEU A 1 289 ? -2.764 6.836 7.438 1 98.25 289 LEU A C 1
ATOM 2212 O O . LEU A 1 289 ? -3.752 6.398 8.031 1 98.25 289 LEU A O 1
ATOM 2216 N N . SER A 1 290 ? -2.82 7.555 6.285 1 97.75 290 SER A N 1
ATOM 2217 C CA . SER A 1 290 ? -4.117 7.688 5.633 1 97.75 290 SER A CA 1
ATOM 2218 C C . SER A 1 290 ? -4.648 6.332 5.176 1 97.75 290 SER A C 1
ATOM 2220 O O . SER A 1 290 ? -5.852 6.07 5.254 1 97.75 290 SER A O 1
ATOM 2222 N N . LEU A 1 291 ? -3.811 5.504 4.723 1 97.38 291 LEU A N 1
ATOM 2223 C CA . LEU A 1 291 ? -4.191 4.156 4.309 1 97.38 291 LEU A CA 1
ATOM 2224 C C . LEU A 1 291 ? -4.715 3.354 5.496 1 97.38 291 LEU A C 1
ATOM 2226 O O . LEU A 1 291 ? -5.746 2.688 5.395 1 97.38 291 LEU A O 1
ATOM 2230 N N . VAL A 1 292 ? -4.02 3.43 6.605 1 97.75 292 VAL A N 1
ATOM 2231 C CA . VAL A 1 292 ? -4.418 2.719 7.82 1 97.75 292 VAL A CA 1
ATOM 2232 C C . VAL A 1 292 ? -5.777 3.223 8.289 1 97.75 292 VAL A C 1
ATOM 2234 O O . VAL A 1 292 ? -6.664 2.428 8.609 1 97.75 292 VAL A O 1
ATOM 2237 N N . THR A 1 293 ? -5.91 4.504 8.297 1 97.31 293 THR A N 1
ATOM 2238 C CA . THR A 1 293 ? -7.156 5.102 8.75 1 97.31 293 THR A CA 1
ATOM 2239 C C . THR A 1 293 ? -8.312 4.711 7.836 1 97.31 293 THR A C 1
ATOM 2241 O O . THR A 1 293 ? -9.383 4.312 8.305 1 97.31 293 THR A O 1
ATOM 2244 N N . SER A 1 294 ? -8.086 4.844 6.535 1 96.62 294 SE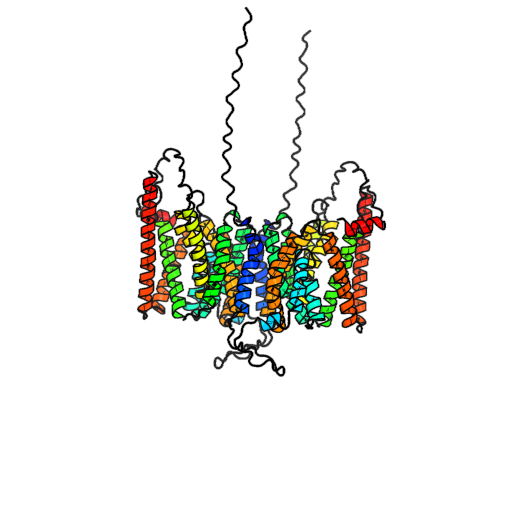R A N 1
ATOM 2245 C CA . SER A 1 294 ? -9.117 4.504 5.562 1 96.62 294 SER A CA 1
ATOM 2246 C C . SER A 1 294 ? -9.516 3.037 5.664 1 96.62 294 SER A C 1
ATOM 2248 O O . SER A 1 294 ? -10.695 2.699 5.578 1 96.62 294 SER A O 1
ATOM 2250 N N . PHE A 1 295 ? -8.602 2.186 5.855 1 94.94 295 PHE A N 1
ATOM 2251 C CA . PHE A 1 295 ? -8.875 0.757 5.953 1 94.94 295 PHE A CA 1
ATOM 2252 C C . PHE A 1 295 ? -9.695 0.449 7.199 1 94.94 295 PHE A C 1
ATOM 2254 O O . PHE A 1 295 ? -10.703 -0.264 7.121 1 94.94 295 PHE A O 1
ATOM 2261 N N . CYS A 1 296 ? -9.273 1.001 8.297 1 93.44 296 CYS A N 1
ATOM 2262 C CA . CYS A 1 296 ? -9.992 0.771 9.547 1 93.44 296 CYS A CA 1
ATOM 2263 C C . CYS A 1 296 ? -11.406 1.333 9.477 1 93.44 296 CYS A C 1
ATOM 2265 O O . CYS A 1 296 ? -12.352 0.706 9.953 1 93.44 296 CYS A O 1
ATOM 2267 N N . ARG A 1 297 ? -11.5 2.439 8.852 1 91.31 297 ARG A N 1
ATOM 2268 C CA . ARG A 1 297 ? -12.82 3.039 8.703 1 91.31 297 ARG A CA 1
ATOM 2269 C C . ARG A 1 297 ? -13.711 2.18 7.812 1 91.31 297 ARG A C 1
ATOM 2271 O O . ARG A 1 297 ? -14.891 1.981 8.109 1 91.31 297 ARG A O 1
ATOM 2278 N N . ALA A 1 298 ? -13.195 1.733 6.77 1 89.19 298 ALA A N 1
ATOM 2279 C CA . ALA A 1 298 ? -13.953 0.91 5.828 1 89.19 298 ALA A CA 1
ATOM 2280 C C . ALA A 1 298 ? -14.414 -0.388 6.484 1 89.19 298 ALA A C 1
ATOM 2282 O O . ALA A 1 298 ? -15.477 -0.914 6.152 1 89.19 298 ALA A O 1
ATOM 2283 N N . MET A 1 299 ? -13.648 -0.884 7.441 1 87.12 299 MET A N 1
ATOM 2284 C CA . MET A 1 299 ? -13.953 -2.168 8.07 1 87.12 299 MET A CA 1
ATOM 2285 C C . MET A 1 299 ? -14.875 -1.984 9.266 1 87.12 299 MET A C 1
ATOM 2287 O O . MET A 1 299 ? -15.531 -2.934 9.703 1 87.12 299 MET A O 1
ATOM 2291 N N . THR A 1 300 ? -14.906 -0.777 9.828 1 83.56 300 THR A N 1
ATOM 2292 C CA . THR A 1 300 ? -15.641 -0.599 11.07 1 83.56 300 THR A CA 1
ATOM 2293 C C . THR A 1 300 ? -16.859 0.289 10.859 1 83.56 300 THR A C 1
ATOM 2295 O O . THR A 1 300 ? -17.859 0.168 11.578 1 83.56 300 THR A O 1
ATOM 2298 N N . PHE A 1 301 ? -16.688 1.216 9.945 1 78.56 301 PHE A N 1
ATOM 2299 C CA . PHE A 1 301 ? -17.766 2.16 9.734 1 78.56 301 PHE A CA 1
ATOM 2300 C C . PHE A 1 301 ? -18.25 2.117 8.289 1 78.56 301 PHE A C 1
ATOM 2302 O O . PHE A 1 301 ? -17.594 1.536 7.43 1 78.56 301 PHE A O 1
ATOM 2309 N N . ASP A 1 302 ? -19.406 2.592 8.094 1 78.25 302 ASP A N 1
ATOM 2310 C CA . ASP A 1 302 ? -19.953 2.672 6.742 1 78.25 302 ASP A CA 1
ATOM 2311 C C . ASP A 1 302 ? -19.578 3.992 6.074 1 78.25 302 ASP A C 1
ATOM 2313 O O . ASP A 1 302 ? -19.906 5.066 6.578 1 78.25 302 ASP A O 1
ATOM 2317 N N . ILE A 1 303 ? -18.828 3.912 5.094 1 87.31 303 ILE A N 1
ATOM 2318 C CA . ILE A 1 303 ? -18.5 5.082 4.281 1 87.31 303 ILE A CA 1
ATOM 2319 C C . ILE A 1 303 ? -19.656 5.367 3.312 1 87.31 303 ILE A C 1
ATOM 2321 O O . ILE A 1 303 ? -20.094 4.473 2.586 1 87.31 303 ILE A O 1
ATOM 2325 N N . SER A 1 304 ? -20.125 6.598 3.424 1 90.38 304 SER A N 1
ATOM 2326 C CA . SER A 1 304 ? -21.266 6.977 2.596 1 90.38 304 SER A CA 1
ATOM 2327 C C . SER A 1 304 ? -20.938 6.844 1.112 1 90.38 304 SER A C 1
ATOM 2329 O O . SER A 1 304 ? -19.797 7.043 0.702 1 90.38 304 SER A O 1
ATOM 2331 N N . SER A 1 305 ? -21.922 6.508 0.325 1 89.06 305 SER A N 1
ATOM 2332 C CA . SER A 1 305 ? -21.75 6.359 -1.116 1 89.06 305 SER A CA 1
ATOM 2333 C C . SER A 1 305 ? -21.328 7.672 -1.764 1 89.06 305 SER A C 1
ATOM 2335 O O . SER A 1 305 ? -20.547 7.676 -2.715 1 89.06 305 SER A O 1
ATOM 2337 N N . ASP A 1 306 ? -21.828 8.781 -1.17 1 92.25 306 ASP A N 1
ATOM 2338 C CA . ASP A 1 306 ? -21.469 10.094 -1.699 1 92.25 306 ASP A CA 1
ATOM 2339 C C . ASP A 1 306 ? -19.969 10.344 -1.592 1 92.25 306 ASP A C 1
ATOM 2341 O O . ASP A 1 306 ? -19.359 10.883 -2.516 1 92.25 306 ASP A O 1
ATOM 2345 N N . VAL A 1 307 ? -19.469 9.922 -0.483 1 94.62 307 VAL A N 1
ATOM 2346 C CA . VAL A 1 307 ? -18.047 10.102 -0.257 1 94.62 307 VAL A CA 1
ATOM 2347 C C . VAL A 1 307 ? -17.25 9.25 -1.248 1 94.62 307 VAL A C 1
ATOM 2349 O O . VAL A 1 307 ? -16.25 9.703 -1.802 1 94.62 307 VAL A O 1
ATOM 2352 N N . LEU A 1 308 ? -17.734 8.086 -1.536 1 92.81 308 LEU A N 1
ATOM 2353 C CA . LEU A 1 308 ? -17.047 7.191 -2.461 1 92.81 308 LEU A CA 1
ATOM 2354 C C . LEU A 1 308 ? -17.141 7.719 -3.891 1 92.81 308 LEU A C 1
ATOM 2356 O O . LEU A 1 308 ? -16.172 7.602 -4.656 1 92.81 308 LEU A O 1
ATOM 2360 N N . PHE A 1 309 ? -18.25 8.273 -4.23 1 92.81 309 PHE A N 1
ATOM 2361 C CA . PHE A 1 309 ? -18.406 8.852 -5.559 1 92.81 309 PHE A CA 1
ATOM 2362 C C . PHE A 1 309 ? -17.484 10.055 -5.723 1 92.81 309 PHE A C 1
ATOM 2364 O O . PHE A 1 309 ? -16.844 10.219 -6.766 1 92.81 309 PHE A O 1
ATOM 2371 N N . CYS A 1 310 ? -17.453 10.836 -4.699 1 95.44 310 CYS A N 1
ATOM 2372 C CA . CYS A 1 310 ? -16.547 11.984 -4.73 1 95.44 310 CYS A CA 1
ATOM 2373 C C . CYS A 1 310 ? -15.094 11.539 -4.812 1 95.44 310 CYS A C 1
ATOM 2375 O O . CYS A 1 310 ? -14.297 12.141 -5.531 1 95.44 310 CYS A O 1
ATOM 2377 N N . TRP A 1 311 ? -14.82 10.5 -4.055 1 95.75 311 TRP A N 1
ATOM 2378 C CA . TRP A 1 311 ? -13.484 9.906 -4.09 1 95.75 311 TRP A CA 1
ATOM 2379 C C . TRP A 1 311 ? -13.148 9.414 -5.492 1 95.75 311 TRP A C 1
ATOM 2381 O O . TRP A 1 311 ? -12.047 9.648 -5.988 1 95.75 311 TRP A O 1
ATOM 2391 N N . GLY A 1 312 ? -14.086 8.758 -6.168 1 94.44 312 GLY A N 1
ATOM 2392 C CA . GLY A 1 312 ? -13.906 8.297 -7.531 1 94.44 312 GLY A CA 1
ATOM 2393 C C . GLY A 1 312 ? -13.719 9.422 -8.531 1 94.44 312 GLY A C 1
ATOM 2394 O O . GLY A 1 312 ? -12.914 9.305 -9.461 1 94.44 312 GLY A O 1
ATOM 2395 N N . ALA A 1 313 ? -14.352 10.492 -8.281 1 95.31 313 ALA A N 1
ATOM 2396 C CA . ALA A 1 313 ? -14.305 11.633 -9.195 1 95.31 313 ALA A CA 1
ATOM 2397 C C . ALA A 1 313 ? -12.945 12.328 -9.133 1 95.31 313 ALA A C 1
ATOM 2399 O O . ALA A 1 313 ? -12.555 13.023 -10.07 1 95.31 313 ALA A O 1
ATOM 2400 N N . THR A 1 314 ? -12.242 12.117 -8.086 1 96.88 314 THR A N 1
ATOM 2401 C CA . THR A 1 314 ? -11.047 12.93 -7.879 1 96.88 314 THR A CA 1
ATOM 2402 C C . THR A 1 314 ? -9.789 12.062 -7.922 1 96.88 314 THR A C 1
ATOM 2404 O O . THR A 1 314 ? -8.68 12.578 -8.055 1 96.88 314 THR A O 1
ATOM 2407 N N . SER A 1 315 ? -9.891 10.781 -7.812 1 96.31 315 SER A N 1
ATOM 2408 C CA . SER A 1 315 ? -8.766 9.867 -7.664 1 96.31 315 SER A CA 1
ATOM 2409 C C . SER A 1 315 ? -7.828 9.953 -8.867 1 96.31 315 SER A C 1
ATOM 2411 O O . SER A 1 315 ? -6.605 9.914 -8.711 1 96.31 315 SER A O 1
ATOM 2413 N N . TRP A 1 316 ? -8.336 10.109 -10.102 1 95.38 316 TRP A N 1
ATOM 2414 C CA . TRP A 1 316 ? -7.523 10.109 -11.312 1 95.38 316 TRP A CA 1
ATOM 2415 C C . TRP A 1 316 ? -6.68 11.375 -11.398 1 95.38 316 TRP A C 1
ATOM 2417 O O . TRP A 1 316 ? -5.602 11.375 -12 1 95.38 316 TRP A O 1
ATOM 2427 N N . VAL A 1 317 ? -7.07 12.406 -10.758 1 96.5 317 VAL A N 1
ATOM 2428 C CA . VAL A 1 317 ? -6.348 13.672 -10.781 1 96.5 317 VAL A CA 1
ATOM 2429 C C . VAL A 1 317 ? -5.258 13.672 -9.711 1 96.5 317 VAL A C 1
ATOM 2431 O O . VAL A 1 317 ? -4.121 14.078 -9.977 1 96.5 317 VAL A O 1
ATOM 2434 N N . VAL A 1 318 ? -5.578 13.156 -8.594 1 97 318 VAL A N 1
ATOM 2435 C CA . VAL A 1 318 ? -4.703 13.297 -7.434 1 97 318 VAL A CA 1
ATOM 2436 C C . VAL A 1 318 ? -3.523 12.336 -7.559 1 97 318 VAL A C 1
ATOM 2438 O O . VAL A 1 318 ? -2.42 12.625 -7.09 1 97 318 VAL A O 1
ATOM 2441 N N . CYS A 1 319 ? -3.686 11.203 -8.227 1 97.44 319 CYS A N 1
ATOM 2442 C CA . CYS A 1 319 ? -2.609 10.227 -8.375 1 97.44 319 CYS A CA 1
ATOM 2443 C C . CYS A 1 319 ? -1.494 10.781 -9.258 1 97.44 319 CYS A C 1
ATOM 2445 O O . CYS A 1 319 ? -0.358 10.305 -9.195 1 97.44 319 CYS A O 1
ATOM 2447 N N . ILE A 1 320 ? -1.772 11.773 -10.055 1 96.5 320 ILE A N 1
ATOM 2448 C CA . ILE A 1 320 ? -0.78 12.43 -10.898 1 96.5 320 ILE A CA 1
ATOM 2449 C C . ILE A 1 320 ? -0.339 13.742 -10.258 1 96.5 320 ILE A C 1
ATOM 2451 O O . ILE A 1 320 ? 0.854 14.055 -10.227 1 96.5 320 ILE A O 1
ATOM 2455 N N . GLY A 1 321 ? -1.263 14.438 -9.75 1 95.56 321 GLY A N 1
ATOM 2456 C CA . GLY A 1 321 ? -1.004 15.766 -9.227 1 95.56 321 GLY A CA 1
ATOM 2457 C C . GLY A 1 321 ? -0.072 15.766 -8.023 1 95.56 321 GLY A C 1
ATOM 2458 O O . GLY A 1 321 ? 0.848 16.578 -7.945 1 95.56 321 GLY A O 1
ATOM 2459 N N . ALA A 1 322 ? -0.31 14.922 -7.078 1 95.56 322 ALA A N 1
ATOM 2460 C CA . ALA A 1 322 ? 0.485 14.906 -5.852 1 95.56 322 ALA A CA 1
ATOM 2461 C C . ALA A 1 322 ? 1.945 14.578 -6.152 1 95.56 322 ALA A C 1
ATOM 2463 O O . ALA A 1 322 ? 2.854 15.258 -5.668 1 95.56 322 ALA A O 1
ATOM 2464 N N . PRO A 1 323 ? 2.199 13.555 -6.996 1 95.25 323 PRO A N 1
ATOM 2465 C CA . PRO A 1 323 ? 3.594 13.312 -7.367 1 95.25 323 PRO A CA 1
ATOM 2466 C C . PRO A 1 323 ? 4.223 14.484 -8.117 1 95.25 323 PRO A C 1
ATOM 2468 O O . PRO A 1 323 ? 5.402 14.789 -7.918 1 95.25 323 PRO A O 1
ATOM 2471 N N . MET A 1 324 ? 3.52 15.07 -8.93 1 92.75 324 MET A N 1
ATOM 2472 C CA . MET A 1 324 ? 4.035 16.25 -9.617 1 92.75 324 MET A CA 1
ATOM 2473 C C . MET A 1 324 ? 4.398 17.344 -8.617 1 92.75 324 MET A C 1
ATOM 2475 O O . MET A 1 324 ? 5.391 18.062 -8.805 1 92.75 324 MET A O 1
ATOM 2479 N N . GLY A 1 325 ? 3.572 17.422 -7.625 1 89.81 325 GLY A N 1
ATOM 2480 C CA . GLY A 1 325 ? 3.887 18.375 -6.562 1 89.81 325 GLY A CA 1
ATOM 2481 C C . GLY A 1 325 ? 5.176 18.047 -5.832 1 89.81 325 GLY A C 1
ATOM 2482 O O . GLY A 1 325 ? 5.941 18.938 -5.477 1 89.81 325 GLY A O 1
ATOM 2483 N N . SER A 1 326 ? 5.43 16.812 -5.656 1 88.31 326 SER A N 1
ATOM 2484 C CA . SER A 1 326 ? 6.617 16.391 -4.918 1 88.31 326 SER A CA 1
ATOM 2485 C C . SER A 1 326 ? 7.887 16.672 -5.715 1 88.31 326 SER A C 1
ATOM 2487 O O . SER A 1 326 ? 8.977 16.766 -5.148 1 88.31 326 SER A O 1
ATOM 2489 N N . LEU A 1 327 ? 7.754 16.766 -7.02 1 85.88 327 LEU A N 1
ATOM 2490 C CA . LEU A 1 327 ? 8.891 17.109 -7.863 1 85.88 327 LEU A CA 1
ATOM 2491 C C . LEU A 1 327 ? 9.273 18.578 -7.688 1 85.88 327 LEU A C 1
ATOM 2493 O O . LEU A 1 327 ? 10.414 18.969 -7.973 1 85.88 327 LEU A O 1
ATOM 2497 N N . LEU A 1 328 ? 8.312 19.297 -7.223 1 77.81 328 LEU A N 1
ATOM 2498 C CA . LEU A 1 328 ? 8.539 20.734 -7.047 1 77.81 328 LEU A CA 1
ATOM 2499 C C . LEU A 1 328 ? 9.164 21.016 -5.688 1 77.81 328 LEU A C 1
ATOM 2501 O O . LEU A 1 328 ? 9.391 22.188 -5.336 1 77.81 328 LEU A O 1
ATOM 2505 N N . LEU A 1 329 ? 9.359 20.031 -5.004 1 67.38 329 LEU A N 1
ATOM 2506 C CA . LEU A 1 329 ? 10.031 20.172 -3.715 1 67.38 329 LEU A CA 1
ATOM 2507 C C . LEU A 1 329 ? 11.461 20.656 -3.896 1 67.38 329 LEU A C 1
ATOM 2509 O O . LEU A 1 329 ? 12.414 19.906 -3.705 1 67.38 329 LEU A O 1
ATOM 2513 N N . THR A 1 330 ? 11.531 21.844 -4.633 1 62.47 330 THR A N 1
ATOM 2514 C CA . THR A 1 330 ? 12.812 22.5 -4.867 1 62.47 330 THR A CA 1
ATOM 2515 C C . THR A 1 330 ? 12.883 23.828 -4.109 1 62.47 330 THR A C 1
ATOM 2517 O O . THR A 1 330 ? 11.852 24.438 -3.832 1 62.47 330 THR A O 1
ATOM 2520 N N . PRO A 1 331 ? 13.977 24.109 -3.686 1 62 331 PRO A N 1
ATOM 2521 C CA . PRO A 1 331 ? 14.156 25.328 -2.902 1 62 331 PRO A CA 1
ATOM 2522 C C . PRO A 1 331 ? 13.57 26.562 -3.586 1 62 331 PRO A C 1
ATOM 2524 O O . PRO A 1 331 ? 13.078 27.469 -2.912 1 62 331 PRO A O 1
ATOM 2527 N N . GLY A 1 332 ? 13.445 26.469 -4.844 1 56.91 332 GLY A N 1
ATOM 2528 C CA . GLY A 1 332 ? 12.992 27.641 -5.578 1 56.91 332 GLY A CA 1
ATOM 2529 C C . GLY A 1 332 ? 11.508 27.891 -5.453 1 56.91 332 GLY A C 1
ATOM 2530 O O . GLY A 1 332 ? 11.062 29.047 -5.414 1 56.91 332 GLY A O 1
ATOM 2531 N N . LEU A 1 333 ? 10.781 26.875 -5.34 1 61.47 333 LEU A N 1
ATOM 2532 C CA . LEU A 1 333 ? 9.328 27.031 -5.359 1 61.47 333 LEU A CA 1
ATOM 2533 C C . LEU A 1 333 ? 8.766 27.047 -3.943 1 61.47 333 LEU A C 1
ATOM 2535 O O . LEU A 1 333 ? 7.547 27.125 -3.754 1 61.47 333 LEU A O 1
ATOM 2539 N N . ARG A 1 334 ? 9.594 27.188 -3.066 1 66.5 334 ARG A N 1
ATOM 2540 C CA . ARG A 1 334 ? 9.195 27.156 -1.663 1 66.5 334 ARG A CA 1
ATOM 2541 C C . ARG A 1 334 ? 8.398 28.406 -1.285 1 66.5 334 ARG A C 1
ATOM 2543 O O . ARG A 1 334 ? 7.398 28.312 -0.573 1 66.5 334 ARG A O 1
ATOM 2550 N N . ALA A 1 335 ? 8.891 29.453 -1.896 1 70.5 335 ALA A N 1
ATOM 2551 C CA . ALA A 1 335 ? 8.266 30.719 -1.556 1 70.5 335 ALA A CA 1
ATOM 2552 C C . ALA A 1 335 ? 6.816 30.766 -2.043 1 70.5 335 ALA A C 1
ATOM 2554 O O . ALA A 1 335 ? 5.922 31.203 -1.31 1 70.5 335 ALA A O 1
ATOM 2555 N N . GLN A 1 336 ? 6.625 30.297 -3.205 1 71.94 336 GLN A N 1
ATOM 2556 C CA . GLN A 1 336 ? 5.285 30.328 -3.789 1 71.94 336 GLN A CA 1
ATOM 2557 C C . GLN A 1 336 ? 4.34 29.391 -3.045 1 71.94 336 GLN A C 1
ATOM 2559 O O . GLN A 1 336 ? 3.188 29.734 -2.785 1 71.94 336 GLN A O 1
ATOM 2564 N N . MET A 1 337 ? 4.859 28.344 -2.67 1 69.88 337 MET A N 1
ATOM 2565 C CA . MET A 1 337 ? 4.023 27.359 -1.977 1 69.88 337 MET A CA 1
ATOM 2566 C C . MET A 1 337 ? 3.641 27.859 -0.588 1 69.88 337 MET A C 1
ATOM 2568 O O . MET A 1 337 ? 2.529 27.609 -0.116 1 69.88 337 MET A O 1
ATOM 2572 N N . ARG A 1 338 ? 4.512 28.703 -0.084 1 72.81 338 ARG A N 1
ATOM 2573 C CA . ARG A 1 338 ? 4.227 29.281 1.228 1 72.81 338 ARG A CA 1
ATOM 2574 C C . ARG A 1 338 ? 3.096 30.297 1.146 1 72.81 338 ARG A C 1
ATOM 2576 O O . ARG A 1 338 ? 2.207 30.312 2 1 72.81 338 ARG A O 1
ATOM 2583 N N . ILE A 1 339 ? 3.186 31 0.149 1 77.94 339 ILE A N 1
ATOM 2584 C CA . ILE A 1 339 ? 2.182 32.031 -0.017 1 77.94 339 ILE A CA 1
ATOM 2585 C C . ILE A 1 339 ? 0.811 31.406 -0.241 1 77.94 339 ILE A C 1
ATOM 2587 O O . ILE A 1 339 ? -0.184 31.844 0.344 1 77.94 339 ILE A O 1
ATOM 2591 N N . VAL A 1 340 ? 0.826 30.406 -1.04 1 75.38 340 VAL A N 1
ATOM 2592 C CA . VAL A 1 340 ? -0.43 29.719 -1.321 1 75.38 340 VAL A CA 1
ATOM 2593 C C . VAL A 1 340 ? -0.982 29.109 -0.037 1 75.38 340 VAL A C 1
ATOM 2595 O O . VAL A 1 340 ? -2.189 29.156 0.213 1 75.38 340 VAL A O 1
ATOM 2598 N N . PHE A 1 341 ? -0.117 28.734 0.74 1 75.06 341 PHE A N 1
ATOM 2599 C CA . PHE A 1 341 ? -0.542 28.125 2 1 75.06 341 PHE A CA 1
ATOM 2600 C C . PHE A 1 341 ? -1.168 29.172 2.914 1 75.06 341 PHE A C 1
ATOM 2602 O O . PHE A 1 341 ? -2.209 28.938 3.525 1 75.06 341 PHE A O 1
ATOM 2609 N N . TYR A 1 342 ? -0.545 30.297 2.982 1 81.25 342 TYR A N 1
ATOM 2610 C CA . TYR A 1 342 ? -1.062 31.344 3.855 1 81.25 342 TYR A CA 1
ATOM 2611 C C . TYR A 1 342 ? -2.434 31.812 3.389 1 81.25 342 TYR A C 1
ATOM 2613 O O . TYR A 1 342 ? -3.332 32.031 4.203 1 81.25 342 TYR A O 1
ATOM 2621 N N . LEU A 1 343 ? -2.557 31.828 2.133 1 81.5 343 LEU A N 1
ATOM 2622 C CA . LEU A 1 343 ? -3.832 32.25 1.573 1 81.5 343 LEU A CA 1
ATOM 2623 C C . LEU A 1 343 ? -4.926 31.25 1.861 1 81.5 343 LEU A C 1
ATOM 2625 O O . LEU A 1 343 ? -6.051 31.609 2.205 1 81.5 343 LEU A O 1
ATOM 2629 N N . LEU A 1 344 ? -4.562 30.094 1.793 1 77.94 344 LEU A N 1
ATOM 2630 C CA . LEU A 1 344 ? -5.523 29.031 2.059 1 77.94 344 LEU A CA 1
ATOM 2631 C C . LEU A 1 344 ? -5.906 29 3.533 1 77.94 344 LEU A C 1
ATOM 2633 O O . LEU A 1 344 ? -7.07 28.766 3.873 1 77.94 344 LEU A O 1
ATOM 2637 N N . ALA A 1 345 ? -4.965 29.188 4.363 1 82.19 345 ALA A N 1
ATOM 2638 C CA . ALA A 1 345 ? -5.219 29.188 5.801 1 82.19 345 ALA A CA 1
ATOM 2639 C C . ALA A 1 345 ? -6.16 30.312 6.188 1 82.19 345 ALA A C 1
ATOM 2641 O O . ALA A 1 345 ? -7.102 30.109 6.961 1 82.19 345 ALA A O 1
ATOM 2642 N N . ILE A 1 346 ? -5.945 31.453 5.586 1 83.19 346 ILE A N 1
ATOM 2643 C CA . ILE A 1 346 ? -6.777 32.625 5.867 1 83.19 346 ILE A CA 1
ATOM 2644 C C . ILE A 1 346 ? -8.18 32.406 5.301 1 83.19 346 ILE A C 1
ATOM 2646 O O . ILE A 1 346 ? -9.172 32.688 5.977 1 83.19 346 ILE A O 1
ATOM 2650 N N . ALA A 1 347 ? -8.234 31.922 4.105 1 81.56 347 ALA A N 1
ATOM 2651 C CA . ALA A 1 347 ? -9.523 31.703 3.447 1 81.56 347 ALA A CA 1
ATOM 2652 C C . ALA A 1 347 ? -10.367 30.703 4.223 1 81.56 347 ALA A C 1
ATOM 2654 O O . ALA A 1 347 ? -11.578 30.891 4.383 1 81.56 347 ALA A O 1
ATOM 2655 N N . GLN A 1 348 ? -9.758 29.75 4.652 1 80.19 348 GLN A N 1
ATOM 2656 C CA . GLN A 1 348 ? -10.492 28.719 5.379 1 80.19 348 GLN A CA 1
ATOM 2657 C C . GLN A 1 348 ? -10.945 29.219 6.746 1 80.19 348 GLN A C 1
ATOM 2659 O O . GLN A 1 348 ? -12.047 28.891 7.199 1 80.19 348 GLN A O 1
ATOM 2664 N N . PHE A 1 349 ? -10.109 29.953 7.383 1 83.12 349 PHE A N 1
ATOM 2665 C CA . PHE A 1 349 ? -10.461 30.484 8.688 1 83.12 349 PHE A CA 1
ATOM 2666 C C . PHE A 1 349 ? -11.648 31.438 8.57 1 83.12 349 PHE A C 1
ATOM 2668 O O . PHE A 1 349 ? -12.594 31.375 9.359 1 83.12 349 PHE A O 1
ATOM 2675 N N . VAL A 1 350 ? -11.602 32.156 7.566 1 83.12 350 VAL A N 1
ATOM 2676 C CA . VAL A 1 350 ? -12.68 33.125 7.355 1 83.12 350 VAL A CA 1
ATOM 2677 C C . VAL A 1 350 ? -13.953 32.406 6.934 1 83.12 350 VAL A C 1
ATOM 2679 O O . VAL A 1 350 ? -15.047 32.719 7.422 1 83.12 350 VAL A O 1
ATOM 2682 N N . GLY A 1 351 ? -13.836 31.469 6.09 1 80.88 351 GLY A N 1
ATOM 2683 C CA . GLY A 1 351 ? -14.992 30.719 5.629 1 80.88 351 GLY A CA 1
ATOM 2684 C C . GLY A 1 351 ? -15.695 29.953 6.742 1 80.88 351 GLY A C 1
ATOM 2685 O O . GLY A 1 351 ? -16.922 30.031 6.867 1 80.88 351 GLY A O 1
ATOM 2686 N N . PHE A 1 352 ? -14.953 29.297 7.539 1 80.19 352 PHE A N 1
ATOM 2687 C CA . PHE A 1 352 ? -15.547 28.516 8.617 1 80.19 352 PHE A CA 1
ATOM 2688 C C . PHE A 1 352 ? -16.031 29.422 9.734 1 80.19 352 PHE A C 1
ATOM 2690 O O . PHE A 1 352 ? -17.047 29.141 10.375 1 80.19 352 PHE A O 1
ATOM 2697 N N . ALA A 1 353 ? -15.258 30.469 10.023 1 75.69 353 ALA A N 1
ATOM 2698 C CA . ALA A 1 353 ? -15.664 31.438 11.047 1 75.69 353 ALA A CA 1
ATOM 2699 C C . ALA A 1 353 ? -17.016 32.062 10.703 1 75.69 353 ALA A C 1
ATOM 2701 O O . ALA A 1 353 ? -17.875 32.219 11.586 1 75.69 353 ALA A O 1
ATOM 2702 N N . VAL A 1 354 ? -17.234 32.344 9.508 1 73.06 354 VAL A N 1
ATOM 2703 C CA . VAL A 1 354 ? -18.453 33.031 9.07 1 73.06 354 VAL A CA 1
ATOM 2704 C C . VAL A 1 354 ? -19.594 32.031 8.961 1 73.06 354 VAL A C 1
ATOM 2706 O O . VAL A 1 354 ? -20.734 32.312 9.336 1 73.06 354 VAL A O 1
ATOM 2709 N N . LEU A 1 355 ? -19.281 30.812 8.625 1 72.38 355 LEU A N 1
ATOM 2710 C CA . LEU A 1 355 ? -20.359 29.906 8.25 1 72.38 355 LEU A CA 1
ATOM 2711 C C . LEU A 1 355 ? -20.703 28.969 9.406 1 72.38 355 LEU A C 1
ATOM 2713 O O . LEU A 1 355 ? -21.844 28.516 9.531 1 72.38 355 LEU A O 1
ATOM 2717 N N . ARG A 1 356 ? -19.719 28.703 10.195 1 68 356 ARG A N 1
ATOM 2718 C CA . ARG A 1 356 ? -20.016 27.609 11.109 1 68 356 ARG A CA 1
ATOM 2719 C C . ARG A 1 356 ? -19.828 28.047 12.562 1 68 356 ARG A C 1
ATOM 2721 O O . ARG A 1 356 ? -20.562 27.609 13.445 1 68 356 ARG A O 1
ATOM 2728 N N . VAL A 1 357 ? -18.844 28.969 12.875 1 64.75 357 VAL A N 1
ATOM 2729 C CA . VAL A 1 357 ? -18.469 29.266 14.25 1 64.75 357 VAL A CA 1
ATOM 2730 C C . VAL A 1 357 ? -19.219 30.5 14.742 1 64.75 357 VAL A C 1
ATOM 2732 O O . VAL A 1 357 ? -19.453 30.641 15.945 1 64.75 357 VAL A O 1
ATOM 2735 N N . LYS A 1 358 ? -19.844 31.172 13.992 1 65.62 358 LYS A N 1
ATOM 2736 C CA . LYS A 1 358 ? -20.359 32.5 14.344 1 65.62 358 LYS A CA 1
ATOM 2737 C C . LYS A 1 358 ? -21.109 32.469 15.672 1 65.62 358 LYS A C 1
ATOM 2739 O O . LYS A 1 358 ? -20.875 33.281 16.547 1 65.62 358 LYS A O 1
ATOM 2744 N N . SER A 1 359 ? -21.828 31.5 15.836 1 69.06 359 SER A N 1
ATOM 2745 C CA . SER A 1 359 ? -22.703 31.703 16.984 1 69.06 359 SER A CA 1
ATOM 2746 C C . SER A 1 359 ? -22.234 30.891 18.188 1 69.06 359 SER A C 1
ATOM 2748 O O . SER A 1 359 ? -22.75 31.047 19.297 1 69.06 359 SER A O 1
ATOM 2750 N N . GLU A 1 360 ? -21.062 30.25 18.047 1 81.44 360 GLU A N 1
ATOM 2751 C CA . GLU A 1 360 ? -20.672 29.391 19.156 1 81.44 360 GLU A CA 1
ATOM 2752 C C . GLU A 1 360 ? -19.516 30 19.938 1 81.44 360 GLU A C 1
ATOM 2754 O O . GLU A 1 360 ? -18.359 29.969 19.5 1 81.44 360 GLU A O 1
ATOM 2759 N N . VAL A 1 361 ? -19.703 30.578 21.109 1 83.5 361 VAL A N 1
ATOM 2760 C CA . VAL A 1 361 ? -18.734 31.25 21.969 1 83.5 361 VAL A CA 1
ATOM 2761 C C . VAL A 1 361 ? -17.656 30.25 22.391 1 83.5 361 VAL A C 1
ATOM 2763 O O . VAL A 1 361 ? -16.469 30.609 22.484 1 83.5 361 VAL A O 1
ATOM 2766 N N . THR A 1 362 ? -18.062 29.031 22.578 1 86.44 362 THR A N 1
ATOM 2767 C CA . THR A 1 362 ? -17.125 28 23.016 1 86.44 362 THR A CA 1
ATOM 2768 C C . THR A 1 362 ? -16.031 27.797 21.984 1 86.44 362 THR A C 1
ATOM 2770 O O . THR A 1 362 ? -14.867 27.562 22.344 1 86.44 362 THR A O 1
ATOM 2773 N N . ALA A 1 363 ? -16.344 27.906 20.797 1 87.81 363 ALA A N 1
ATOM 2774 C CA . ALA A 1 363 ? -15.367 27.719 19.719 1 87.81 363 ALA A CA 1
ATOM 2775 C C . ALA A 1 363 ? -14.297 28.812 19.766 1 87.81 363 ALA A C 1
ATOM 2777 O O . ALA A 1 363 ? -13.102 28.516 19.656 1 87.81 363 ALA A O 1
ATOM 2778 N N . TRP A 1 364 ? -14.719 30 20.016 1 87.88 364 TRP A N 1
ATOM 2779 C CA . TRP A 1 364 ? -13.797 31.125 20.031 1 87.88 364 TRP A CA 1
ATOM 2780 C C . TRP A 1 364 ? -12.867 31.062 21.234 1 87.88 364 TRP A C 1
ATOM 2782 O O . TRP A 1 364 ? -11.703 31.453 21.156 1 87.88 364 TRP A O 1
ATOM 2792 N N . ILE A 1 365 ? -13.367 30.531 22.25 1 90.19 365 ILE A N 1
ATOM 2793 C CA . ILE A 1 365 ? -12.555 30.391 23.453 1 90.19 365 ILE A CA 1
ATOM 2794 C C . ILE A 1 365 ? -11.477 29.328 23.219 1 90.19 365 ILE A C 1
ATOM 2796 O O . ILE A 1 365 ? -10.312 29.531 23.562 1 90.19 365 ILE A O 1
ATOM 2800 N N . ILE A 1 366 ? -11.883 28.297 22.609 1 90.69 366 ILE A N 1
ATOM 2801 C CA . ILE A 1 366 ? -10.945 27.219 22.375 1 90.69 366 ILE A CA 1
ATOM 2802 C C . ILE A 1 366 ? -9.875 27.672 21.391 1 90.69 366 ILE A C 1
ATOM 2804 O O . ILE A 1 366 ? -8.688 27.406 21.578 1 90.69 366 ILE A O 1
ATOM 2808 N N . ILE A 1 367 ? -10.234 28.391 20.391 1 89.38 367 ILE A N 1
ATOM 2809 C CA . ILE A 1 367 ? -9.297 28.906 19.391 1 89.38 367 ILE A CA 1
ATOM 2810 C C . ILE A 1 367 ? -8.352 29.906 20.062 1 89.38 367 ILE A C 1
ATOM 2812 O O . ILE A 1 367 ? -7.141 29.875 19.812 1 89.38 367 ILE A O 1
ATOM 2816 N N . GLY A 1 368 ? -8.945 30.719 20.891 1 90.31 368 GLY A N 1
ATOM 2817 C CA . GLY A 1 368 ? -8.133 31.703 21.594 1 90.31 368 GLY A CA 1
ATOM 2818 C C . GLY A 1 368 ? -7.113 31.062 22.531 1 90.31 368 GLY A C 1
ATOM 2819 O O . GLY A 1 368 ? -5.953 31.484 22.547 1 90.31 368 GLY A O 1
ATOM 2820 N N . CYS A 1 369 ? -7.535 30.109 23.188 1 92.38 369 CYS A N 1
ATOM 2821 C CA . CYS A 1 369 ? -6.637 29.406 24.109 1 92.38 369 CYS A CA 1
ATOM 2822 C C . CYS A 1 369 ? -5.531 28.688 23.344 1 92.38 369 CYS A C 1
ATOM 2824 O O . CYS A 1 369 ? -4.371 28.703 23.766 1 92.38 369 CYS A O 1
ATOM 2826 N N . SER A 1 370 ? -5.891 28.078 22.312 1 91.5 370 SER A N 1
ATOM 2827 C CA . SER A 1 370 ? -4.895 27.375 21.5 1 91.5 370 SER A CA 1
ATOM 2828 C C . SER A 1 370 ? -3.893 28.359 20.891 1 91.5 370 SER A C 1
ATOM 2830 O O . SER A 1 370 ? -2.688 28.094 20.891 1 91.5 370 SER A O 1
ATOM 2832 N N . THR A 1 371 ? -4.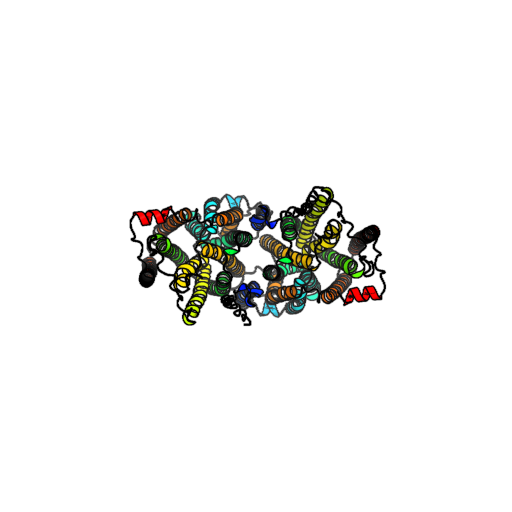379 29.453 20.422 1 91.38 371 THR A N 1
ATOM 2833 C CA . THR A 1 371 ? -3.508 30.453 19.828 1 91.38 371 THR A CA 1
ATOM 2834 C C . THR A 1 371 ? -2.572 31.047 20.891 1 91.38 371 THR A C 1
ATOM 2836 O O . THR A 1 371 ? -1.392 31.281 20.609 1 91.38 371 THR A O 1
ATOM 2839 N N . PHE A 1 372 ? -3.1 31.219 22 1 92.75 372 PHE A N 1
ATOM 2840 C CA . PHE A 1 372 ? -2.281 31.734 23.094 1 92.75 372 PHE A CA 1
ATOM 2841 C C . PHE A 1 372 ? -1.166 30.75 23.438 1 92.75 372 PHE A C 1
ATOM 2843 O O . PHE A 1 372 ? -0.025 31.172 23.672 1 92.75 372 PHE A O 1
ATOM 2850 N N . ALA A 1 373 ? -1.536 29.578 23.469 1 91.56 373 ALA A N 1
ATOM 2851 C CA . ALA A 1 373 ? -0.54 28.562 23.766 1 91.56 373 ALA A CA 1
ATOM 2852 C C . ALA A 1 373 ? 0.552 28.516 22.703 1 91.56 373 ALA A C 1
ATOM 2854 O O . ALA A 1 373 ? 1.74 28.438 23.031 1 91.56 373 ALA A O 1
ATOM 2855 N N . VAL A 1 374 ? 0.205 28.609 21.5 1 90.44 374 VAL A N 1
ATOM 2856 C CA . VAL A 1 374 ? 1.167 28.531 20.406 1 90.44 374 VAL A CA 1
ATOM 2857 C C . VAL A 1 374 ? 2.039 29.781 20.391 1 90.44 374 VAL A C 1
ATOM 2859 O O . VAL A 1 374 ? 3.262 29.703 20.25 1 90.44 374 VAL A O 1
ATOM 2862 N N . ILE A 1 375 ? 1.444 30.922 20.594 1 90.56 375 ILE A N 1
ATOM 2863 C CA . ILE A 1 375 ? 2.195 32.156 20.594 1 90.56 375 ILE A CA 1
ATOM 2864 C C . ILE A 1 375 ? 3.176 32.188 21.766 1 90.56 375 ILE A C 1
ATOM 2866 O O . ILE A 1 375 ? 4.316 32.625 21.641 1 90.56 375 ILE A O 1
ATOM 2870 N N . SER A 1 376 ? 2.701 31.719 22.875 1 91.25 376 SER A N 1
ATOM 2871 C CA . SER A 1 376 ? 3.592 31.625 24.016 1 91.25 376 SER A CA 1
ATOM 2872 C C . SER A 1 376 ? 4.777 30.719 23.734 1 91.25 376 SER A C 1
ATOM 2874 O O . SER A 1 376 ? 5.91 31.016 24.094 1 91.25 376 SER A O 1
ATOM 2876 N N . PHE A 1 377 ? 4.465 29.703 23.109 1 88.12 377 PHE A N 1
ATOM 2877 C CA . PHE A 1 377 ? 5.527 28.766 22.75 1 88.12 377 PHE A CA 1
ATOM 2878 C C . PHE A 1 377 ? 6.492 29.406 21.75 1 88.12 377 PHE A C 1
ATOM 2880 O O . PHE A 1 377 ? 7.707 29.219 21.859 1 88.12 377 PHE A O 1
ATOM 2887 N N . LEU A 1 378 ? 6.004 30.109 20.812 1 89 378 LEU A N 1
ATOM 2888 C CA . LEU A 1 378 ? 6.836 30.75 19.797 1 89 378 LEU A CA 1
ATOM 2889 C C . LEU A 1 378 ? 7.707 31.844 20.422 1 89 378 LEU A C 1
ATOM 2891 O O . LEU A 1 378 ? 8.859 32.031 20.031 1 89 378 LEU A O 1
ATOM 2895 N N . CYS A 1 379 ? 7.191 32.5 21.344 1 88.75 379 CYS A N 1
ATOM 2896 C CA . CYS A 1 379 ? 7.969 33.5 22.047 1 88.75 379 CYS A CA 1
ATOM 2897 C C . CYS A 1 379 ? 9.109 32.875 22.828 1 88.75 379 CYS A C 1
ATOM 2899 O O . CYS A 1 379 ? 10.227 33.406 22.859 1 88.75 379 CYS A O 1
ATOM 2901 N N . PHE A 1 380 ? 8.719 31.828 23.391 1 85.69 380 PHE A N 1
ATOM 2902 C CA . PHE A 1 380 ? 9.75 31.094 24.109 1 85.69 380 PHE A CA 1
ATOM 2903 C C . PHE A 1 380 ? 10.836 30.609 23.156 1 85.69 380 PHE A C 1
ATOM 2905 O O . PHE A 1 380 ? 12.023 30.703 23.469 1 85.69 380 PHE A O 1
ATOM 2912 N N . HIS A 1 381 ? 10.445 30.156 22.109 1 83.06 381 HIS A N 1
ATOM 2913 C CA . HIS A 1 381 ? 11.391 29.703 21.094 1 83.06 381 HIS A CA 1
ATOM 2914 C C . HIS A 1 381 ? 12.266 30.859 20.609 1 83.06 381 HIS A C 1
ATOM 2916 O O . HIS A 1 381 ? 13.469 30.688 20.391 1 83.06 381 HIS A O 1
ATOM 2922 N N . ALA A 1 382 ? 11.703 31.969 20.391 1 85.62 382 ALA A N 1
ATOM 2923 C CA . ALA A 1 382 ? 12.438 33.156 19.938 1 85.62 382 ALA A CA 1
ATOM 2924 C C . ALA A 1 382 ? 13.477 33.562 20.969 1 85.62 382 ALA A C 1
ATOM 2926 O O . ALA A 1 382 ? 14.617 33.875 20.625 1 85.62 382 ALA A O 1
ATOM 2927 N N . LYS A 1 383 ? 13.109 33.5 22.109 1 85.31 383 LYS A N 1
ATOM 2928 C CA . LYS A 1 383 ? 14.031 33.875 23.188 1 85.31 383 LYS A CA 1
ATOM 2929 C C . LYS A 1 383 ? 15.195 32.906 23.281 1 85.31 383 LYS A C 1
ATOM 2931 O O . LYS A 1 383 ? 16.344 33.312 23.438 1 85.31 383 LYS A O 1
ATOM 2936 N N . PHE A 1 384 ? 14.812 31.75 23.234 1 80.56 384 PHE A N 1
ATOM 2937 C CA . PHE A 1 384 ? 15.844 30.719 23.312 1 80.56 384 PHE A CA 1
ATOM 2938 C C . PHE A 1 384 ? 16.797 30.812 22.125 1 80.56 384 PHE A C 1
ATOM 2940 O O . PHE A 1 384 ? 18.016 30.656 22.281 1 80.56 384 PHE A O 1
ATOM 2947 N N . SER A 1 385 ? 16.281 31.031 21.016 1 80.12 385 SER A N 1
ATOM 2948 C CA . SER A 1 385 ? 17.094 31.141 19.812 1 80.12 385 SER A CA 1
ATOM 2949 C C . SER A 1 385 ? 18 32.375 19.875 1 80.12 385 SER A C 1
ATOM 2951 O O . SER A 1 385 ? 19.156 32.312 19.453 1 80.12 385 SER A O 1
ATOM 2953 N N . LEU A 1 386 ? 17.5 33.438 20.312 1 83.19 386 LEU A N 1
ATOM 2954 C CA . LEU A 1 386 ? 18.281 34.656 20.453 1 83.19 386 LEU A CA 1
ATOM 2955 C C . LEU A 1 386 ? 19.422 34.469 21.453 1 83.19 386 LEU A C 1
ATOM 2957 O O . LEU A 1 386 ? 20.531 34.938 21.219 1 83.19 386 LEU A O 1
ATOM 2961 N N . GLN A 1 387 ? 19.125 33.781 22.453 1 80.88 387 GLN A N 1
ATOM 2962 C CA . GLN A 1 387 ? 20.156 33.5 23.453 1 80.88 387 GLN A CA 1
ATOM 2963 C C . GLN A 1 387 ? 21.25 32.594 22.875 1 80.88 387 GLN A C 1
ATOM 2965 O O . GLN A 1 387 ? 22.438 32.781 23.172 1 80.88 387 GLN A O 1
ATOM 2970 N N . SER A 1 388 ? 20.859 31.688 22.141 1 76.56 388 SER A N 1
ATOM 2971 C CA . SER A 1 388 ? 21.828 30.797 21.5 1 76.56 388 SER A CA 1
ATOM 2972 C C . SER A 1 388 ? 22.719 31.547 20.531 1 76.56 388 SER A C 1
ATOM 2974 O O . SER A 1 388 ? 23.922 31.297 20.453 1 76.56 388 SER A O 1
ATOM 2976 N N . ILE A 1 389 ? 22.172 32.469 19.797 1 78.25 389 ILE A N 1
ATOM 2977 C CA . ILE A 1 389 ? 22.938 33.281 18.844 1 78.25 389 ILE A CA 1
ATOM 2978 C C . ILE A 1 389 ? 23.906 34.188 19.594 1 78.25 389 ILE A C 1
ATOM 2980 O O . ILE A 1 389 ? 25.078 34.312 19.203 1 78.25 389 ILE A O 1
ATOM 2984 N N . ARG A 1 390 ? 23.484 34.656 20.625 1 75.12 390 ARG A N 1
ATOM 2985 C CA . ARG A 1 390 ? 24.328 35.531 21.438 1 75.12 390 ARG A CA 1
ATOM 2986 C C . ARG A 1 390 ? 25.469 34.75 22.094 1 75.12 390 ARG A C 1
ATOM 2988 O O . ARG A 1 390 ? 26.594 35.25 22.188 1 75.12 390 ARG A O 1
ATOM 2995 N N . SER A 1 391 ? 25.125 33.625 22.453 1 76.94 391 SER A N 1
ATOM 2996 C CA . SER A 1 391 ? 26.141 32.812 23.109 1 76.94 391 SER A CA 1
ATOM 2997 C C . SER A 1 391 ? 27.219 32.375 22.109 1 76.94 391 SER A C 1
ATOM 2999 O O . SER A 1 391 ? 28.359 32.125 22.5 1 76.94 391 SER A O 1
ATOM 3001 N N . ARG A 1 392 ? 26.797 32.312 20.891 1 73.81 392 ARG A N 1
ATOM 3002 C CA . ARG A 1 392 ? 27.766 31.953 19.859 1 73.81 392 ARG A CA 1
ATOM 3003 C C . ARG A 1 392 ? 28.562 33.156 19.391 1 73.81 392 ARG A C 1
ATOM 3005 O O . ARG A 1 392 ? 29.484 33.031 18.594 1 73.81 392 ARG A O 1
ATOM 3012 N N . GLY A 1 393 ? 28.281 34.188 19.938 1 69.25 393 GLY A N 1
ATOM 3013 C CA . GLY A 1 393 ? 29 35.406 19.609 1 69.25 393 GLY A CA 1
ATOM 3014 C C . GLY A 1 393 ? 28.531 36.062 18.328 1 69.25 393 GLY A C 1
ATOM 3015 O O . GLY A 1 393 ? 29.203 36.938 17.781 1 69.25 393 GLY A O 1
ATOM 3016 N N . SER A 1 394 ? 27.453 35.562 17.859 1 74.88 394 SER A N 1
ATOM 3017 C CA . SER A 1 394 ? 26.922 36.125 16.609 1 74.88 394 SER A CA 1
ATOM 3018 C C . SER A 1 394 ? 25.844 37.156 16.906 1 74.88 394 SER A C 1
ATOM 3020 O O . SER A 1 394 ? 25.328 37.25 18.016 1 74.88 394 SER A O 1
ATOM 3022 N N . ARG A 1 395 ? 25.656 38.125 15.938 1 76.75 395 ARG A N 1
ATOM 3023 C CA . ARG A 1 395 ? 24.594 39.094 16.062 1 76.75 395 ARG A CA 1
ATOM 3024 C C . ARG A 1 395 ? 23.375 38.719 15.25 1 76.75 395 ARG A C 1
ATOM 3026 O O . ARG A 1 395 ? 23.5 38.281 14.094 1 76.75 395 ARG A O 1
ATOM 3033 N N . PRO A 1 396 ? 22.234 38.781 15.922 1 79.81 396 PRO A N 1
ATOM 3034 C CA . PRO A 1 396 ? 21 38.438 15.195 1 79.81 396 PRO A CA 1
ATOM 3035 C C . PRO A 1 396 ? 20.688 39.469 14.094 1 79.81 396 PRO A C 1
ATOM 3037 O O . PRO A 1 396 ? 20.984 40.656 14.234 1 79.81 396 PRO A O 1
ATOM 3040 N N . GLU A 1 397 ? 20.203 38.969 13.086 1 80.38 397 GLU A N 1
ATOM 3041 C CA . GLU A 1 397 ? 19.797 39.812 11.969 1 80.38 397 GLU A CA 1
ATOM 3042 C C . GLU A 1 397 ? 18.641 40.719 12.367 1 80.38 397 GLU A C 1
ATOM 3044 O O . GLU A 1 397 ? 17.688 40.281 13.008 1 80.38 397 GLU A O 1
ATOM 3049 N N . LYS A 1 398 ? 18.859 42 12.109 1 79.25 398 LYS A N 1
ATOM 3050 C CA . LYS A 1 398 ? 17.797 42.938 12.438 1 79.25 398 LYS A CA 1
ATOM 3051 C C . LYS A 1 398 ? 16.578 42.75 11.531 1 79.25 398 LYS A C 1
ATOM 3053 O O . LYS A 1 398 ? 16.719 42.656 10.312 1 79.25 398 LYS A O 1
ATOM 3058 N N . LEU A 1 399 ? 15.375 42.469 12.148 1 79.25 399 LEU A N 1
ATOM 3059 C CA . LEU A 1 399 ? 14.133 42.25 11.414 1 79.25 399 LEU A CA 1
ATOM 3060 C C . LEU A 1 399 ? 13.586 43.562 10.891 1 79.25 399 LEU A C 1
ATOM 3062 O O . LEU A 1 399 ? 13.164 44.438 11.672 1 79.25 399 LEU A O 1
ATOM 3066 N N . SER A 1 400 ? 13.906 43.969 9.648 1 79.81 400 SER A N 1
ATOM 3067 C CA . SER A 1 400 ? 13.367 45.125 8.945 1 79.81 400 SER A CA 1
ATOM 3068 C C . SER A 1 400 ? 12.312 44.719 7.922 1 79.81 400 SER A C 1
ATOM 3070 O O . SER A 1 400 ? 12.156 43.531 7.633 1 79.81 400 SER A O 1
ATOM 3072 N N . ALA A 1 401 ? 11.461 45.656 7.547 1 80.38 401 ALA A N 1
ATOM 3073 C CA . ALA A 1 401 ? 10.438 45.406 6.535 1 80.38 401 ALA A CA 1
ATOM 3074 C C . ALA A 1 401 ? 11.062 44.781 5.273 1 80.38 401 ALA A C 1
ATOM 3076 O O . ALA A 1 401 ? 10.461 43.938 4.629 1 80.38 401 ALA A O 1
ATOM 3077 N N . GLU A 1 402 ? 12.211 45.219 5.004 1 77.56 402 GLU A N 1
ATOM 3078 C CA . GLU A 1 402 ? 12.906 44.719 3.824 1 77.56 402 GLU A CA 1
ATOM 3079 C C . GLU A 1 402 ? 13.32 43.25 4.012 1 77.56 402 GLU A C 1
ATOM 3081 O O . GLU A 1 402 ? 13.242 42.469 3.074 1 77.56 402 GLU A O 1
ATOM 3086 N N . THR A 1 403 ? 13.633 42.969 5.227 1 78.69 403 THR A N 1
ATOM 3087 C CA . THR A 1 403 ? 14.047 41.594 5.504 1 78.69 403 THR A CA 1
ATOM 3088 C C . THR A 1 403 ? 12.852 40.656 5.441 1 78.69 403 THR A C 1
ATOM 3090 O O . THR A 1 403 ? 12.961 39.531 4.926 1 78.69 403 THR A O 1
ATOM 3093 N N . ILE A 1 404 ? 11.797 41.125 5.902 1 78.31 404 ILE A N 1
ATOM 3094 C CA . ILE A 1 404 ? 10.586 40.344 5.906 1 78.31 404 ILE A CA 1
ATOM 3095 C C . ILE A 1 404 ? 10.141 40.062 4.469 1 78.31 404 ILE A C 1
ATOM 3097 O O . ILE A 1 404 ? 9.766 38.938 4.129 1 78.31 404 ILE A O 1
ATOM 3101 N N . LYS A 1 405 ? 10.188 41.125 3.674 1 77.94 405 LYS A N 1
ATOM 3102 C CA . LYS A 1 405 ? 9.82 40.969 2.27 1 77.94 405 LYS A CA 1
ATOM 3103 C C . LYS A 1 405 ? 10.766 40 1.554 1 77.94 405 LYS A C 1
ATOM 3105 O O . LYS A 1 405 ? 10.328 39.188 0.736 1 77.94 405 LYS A O 1
ATOM 3110 N N . SER A 1 406 ? 11.977 40.094 1.846 1 76.81 406 SER A N 1
ATOM 3111 C CA . SER A 1 406 ? 12.961 39.219 1.217 1 76.81 406 SER A CA 1
ATOM 3112 C C . SER A 1 406 ? 12.75 37.75 1.642 1 76.81 406 SER A C 1
ATOM 3114 O O . SER A 1 406 ? 12.906 36.844 0.833 1 76.81 406 SER A O 1
ATOM 3116 N N . ARG A 1 407 ? 12.359 37.688 2.893 1 75.56 407 ARG A N 1
ATOM 3117 C CA . ARG A 1 407 ? 12.148 36.344 3.395 1 75.56 407 ARG A CA 1
ATOM 3118 C C . ARG A 1 407 ? 10.859 35.719 2.844 1 75.56 407 ARG A C 1
ATOM 3120 O O . ARG A 1 407 ? 10.75 34.5 2.693 1 75.56 407 ARG A O 1
ATOM 3127 N N . LEU A 1 408 ? 9.977 36.594 2.578 1 71.94 408 LEU A N 1
ATOM 3128 C CA . LEU A 1 408 ? 8.711 36.125 2.031 1 71.94 408 LEU A CA 1
ATOM 3129 C C . LEU A 1 408 ? 8.859 35.719 0.565 1 71.94 408 LEU A C 1
ATOM 3131 O O . LEU A 1 408 ? 8.234 34.75 0.108 1 71.94 408 LEU A O 1
ATOM 3135 N N . LEU A 1 409 ? 9.68 36.5 -0.24 1 65.69 409 LEU A N 1
ATOM 3136 C CA . LEU A 1 409 ? 9.75 36.312 -1.688 1 65.69 409 LEU A CA 1
ATOM 3137 C C . LEU A 1 409 ? 10.953 35.469 -2.082 1 65.69 409 LEU A C 1
ATOM 3139 O O . LEU A 1 409 ? 10.984 34.906 -3.176 1 65.69 409 LEU A O 1
ATOM 3143 N N . THR A 1 410 ? 12.18 35.594 -1.508 1 55.53 410 THR A N 1
ATOM 3144 C CA . THR A 1 410 ? 13.43 35.062 -2.031 1 55.53 410 THR A CA 1
ATOM 3145 C C . THR A 1 410 ? 13.719 33.688 -1.423 1 55.53 410 THR A C 1
ATOM 3147 O O . THR A 1 410 ? 14.516 32.938 -1.96 1 55.53 410 THR A O 1
ATOM 3150 N N . ILE A 1 411 ? 13.273 32.969 -0.49 1 43 411 ILE A N 1
ATOM 3151 C CA . ILE A 1 411 ? 14.188 31.859 -0.225 1 43 411 ILE A CA 1
ATOM 3152 C C . ILE A 1 411 ? 14.062 30.797 -1.324 1 43 411 ILE A C 1
ATOM 3154 O O . ILE A 1 411 ? 12.953 30.359 -1.647 1 43 411 ILE A O 1
ATOM 3158 N N . MET B 1 1 ? 89.625 10.367 10.773 1 29.31 1 MET B N 1
ATOM 3159 C CA . MET B 1 1 ? 88.562 11.258 11.242 1 29.31 1 MET B CA 1
ATOM 3160 C C . MET B 1 1 ? 87.25 10.984 10.516 1 29.31 1 MET B C 1
ATOM 3162 O O . MET B 1 1 ? 87.125 11.234 9.312 1 29.31 1 MET B O 1
ATOM 3166 N N . GLN B 1 2 ? 86.562 9.891 10.922 1 29.44 2 GLN B N 1
ATOM 3167 C CA . GLN B 1 2 ? 85.375 9.172 10.461 1 29.44 2 GLN B CA 1
ATOM 3168 C C . GLN B 1 2 ? 84.125 10.031 10.609 1 29.44 2 GLN B C 1
ATOM 3170 O O . GLN B 1 2 ? 83.75 10.469 11.711 1 29.44 2 GLN B O 1
ATOM 3175 N N . GLN B 1 3 ? 83.875 10.883 9.664 1 24.97 3 GLN B N 1
ATOM 3176 C CA . GLN B 1 3 ? 82.625 11.727 9.602 1 24.97 3 GLN B CA 1
ATOM 3177 C C . GLN B 1 3 ? 81.375 10.898 9.805 1 24.97 3 GLN B C 1
ATOM 3179 O O . GLN B 1 3 ? 81.062 10.047 8.977 1 24.97 3 GLN B O 1
ATOM 3184 N N . LYS B 1 4 ? 81 10.625 11.047 1 33.25 4 LYS B N 1
ATOM 3185 C CA . LYS B 1 4 ? 79.75 9.977 11.477 1 33.25 4 LYS B CA 1
ATOM 3186 C C . LYS B 1 4 ? 78.5 10.68 10.891 1 33.25 4 LYS B C 1
ATOM 3188 O O . LYS B 1 4 ? 78.375 11.891 11.078 1 33.25 4 LYS B O 1
ATOM 3193 N N . GLU B 1 5 ? 78 10.156 9.773 1 31.72 5 GLU B N 1
ATOM 3194 C CA . GLU B 1 5 ? 76.812 10.609 9.07 1 31.72 5 GLU B CA 1
ATOM 3195 C C . GLU B 1 5 ? 75.688 10.828 10.039 1 31.72 5 GLU B C 1
ATOM 3197 O O . GLU B 1 5 ? 75.438 10.016 10.938 1 31.72 5 GLU B O 1
ATOM 3202 N N . ALA B 1 6 ? 75.312 12.055 10.336 1 39.94 6 ALA B N 1
ATOM 3203 C CA . ALA B 1 6 ? 74.25 12.523 11.195 1 39.94 6 ALA B CA 1
ATOM 3204 C C . ALA B 1 6 ? 72.938 11.766 10.914 1 39.94 6 ALA B C 1
ATOM 3206 O O . ALA B 1 6 ? 72.625 11.5 9.758 1 39.94 6 ALA B O 1
ATOM 3207 N N . PRO B 1 7 ? 72.438 11.023 11.938 1 35.5 7 PRO B N 1
ATOM 3208 C CA . PRO B 1 7 ? 71.25 10.203 11.766 1 35.5 7 PRO B CA 1
ATOM 3209 C C . PRO B 1 7 ? 70.062 10.984 11.18 1 35.5 7 PRO B C 1
ATOM 3211 O O . PRO B 1 7 ? 69.938 12.18 11.453 1 35.5 7 PRO B O 1
ATOM 3214 N N . MET B 1 8 ? 69.688 10.75 9.953 1 36.09 8 MET B N 1
ATOM 3215 C CA . MET B 1 8 ? 68.5 11.289 9.258 1 36.09 8 MET B CA 1
ATOM 3216 C C . MET B 1 8 ? 67.312 11.305 10.18 1 36.09 8 MET B C 1
ATOM 3218 O O . MET B 1 8 ? 66.938 10.281 10.789 1 36.09 8 MET B O 1
ATOM 3222 N N . GLN B 1 9 ? 67 12.445 10.82 1 32.38 9 GLN B N 1
ATOM 3223 C CA . GLN B 1 9 ? 65.75 12.664 11.594 1 32.38 9 GLN B CA 1
ATOM 3224 C C . GLN B 1 9 ? 64.562 12.086 10.891 1 32.38 9 GLN B C 1
ATOM 3226 O O . GLN B 1 9 ? 64.312 12.391 9.719 1 32.38 9 GLN B O 1
ATOM 3231 N N . HIS B 1 10 ? 64.125 10.859 11.242 1 35.03 10 HIS B N 1
ATOM 3232 C CA . HIS B 1 10 ? 62.875 10.25 10.766 1 35.03 10 HIS B CA 1
ATOM 3233 C C . HIS B 1 10 ? 61.719 11.234 10.859 1 35.03 10 HIS B C 1
ATOM 3235 O O . HIS B 1 10 ? 61.625 11.992 11.828 1 35.03 10 HIS B O 1
ATOM 3241 N N . PRO B 1 11 ? 61.219 11.727 9.719 1 36.78 11 PRO B N 1
ATOM 3242 C CA . PRO B 1 11 ? 60.062 12.617 9.75 1 36.78 11 PRO B CA 1
ATOM 3243 C C . PRO B 1 11 ? 59.031 12.211 10.797 1 36.78 11 PRO B C 1
ATOM 3245 O O . PRO B 1 11 ? 58.938 11.031 11.148 1 36.78 11 PRO B O 1
ATOM 3248 N N . ALA B 1 12 ? 58.625 13.156 11.703 1 36.09 12 ALA B N 1
ATOM 3249 C CA . ALA B 1 12 ? 57.562 13.047 12.719 1 36.09 12 ALA B CA 1
ATOM 3250 C C . ALA B 1 12 ? 56.406 12.203 12.211 1 36.09 12 ALA B C 1
ATOM 3252 O O . ALA B 1 12 ? 56.031 12.289 11.039 1 36.09 12 ALA B O 1
ATOM 3253 N N . ASP B 1 13 ? 56.219 11.07 12.82 1 32.34 13 ASP B N 1
ATOM 3254 C CA . ASP B 1 13 ? 55.031 10.211 12.648 1 32.34 13 ASP B CA 1
ATOM 3255 C C . ASP B 1 13 ? 53.75 11.047 12.492 1 32.34 13 ASP B C 1
ATOM 3257 O O . ASP B 1 13 ? 53.438 11.852 13.367 1 32.34 13 ASP B O 1
ATOM 3261 N N . THR B 1 14 ? 53.438 11.422 11.305 1 34.41 14 THR B N 1
ATOM 3262 C CA . THR B 1 14 ? 52.094 11.953 11.086 1 34.41 14 THR B CA 1
ATOM 3263 C C . THR B 1 14 ? 51.062 11.188 11.914 1 34.41 14 THR B C 1
ATOM 3265 O O . THR B 1 14 ? 50.844 9.992 11.695 1 34.41 14 THR B O 1
ATOM 3268 N N . VAL B 1 15 ? 50.906 11.531 13.219 1 33.09 15 VAL B N 1
ATOM 3269 C CA . VAL B 1 15 ? 49.75 11.055 13.969 1 33.09 15 VAL B CA 1
ATOM 3270 C C . VAL B 1 15 ? 48.5 11.102 13.086 1 33.09 15 VAL B C 1
ATOM 3272 O O . VAL B 1 15 ? 48.031 12.18 12.703 1 33.09 15 VAL B O 1
ATOM 3275 N N . GLU B 1 16 ? 48.375 10.133 12.258 1 31.23 16 GLU B N 1
ATOM 3276 C CA . GLU B 1 16 ? 47.062 9.938 11.672 1 31.23 16 GLU B CA 1
ATOM 3277 C C . GLU B 1 16 ? 45.969 10.047 12.727 1 31.23 16 GLU B C 1
ATOM 3279 O O . GLU B 1 16 ? 45.844 9.188 13.609 1 31.23 16 GLU B O 1
ATOM 3284 N N . VAL B 1 17 ? 45.625 11.25 13.195 1 32.34 17 VAL B N 1
ATOM 3285 C CA . VAL B 1 17 ? 44.375 11.398 13.93 1 32.34 17 VAL B CA 1
ATOM 3286 C C . VAL B 1 17 ? 43.281 10.586 13.258 1 32.34 17 VAL B C 1
ATOM 3288 O O . VAL B 1 17 ? 42.875 10.883 12.125 1 32.34 17 VAL B O 1
ATOM 3291 N N . HIS B 1 18 ? 43.312 9.336 13.586 1 29.66 18 HIS B N 1
ATOM 3292 C CA . HIS B 1 18 ? 42.094 8.602 13.266 1 29.66 18 HIS B CA 1
ATOM 3293 C C . HIS B 1 18 ? 40.875 9.398 13.688 1 29.66 18 HIS B C 1
ATOM 3295 O O . HIS B 1 18 ? 40.562 9.516 14.875 1 29.66 18 HIS B O 1
ATOM 3301 N N . ILE B 1 19 ? 40.656 10.469 13.07 1 31.05 19 ILE B N 1
ATOM 3302 C CA . ILE B 1 19 ? 39.312 11.016 13.281 1 31.05 19 ILE B CA 1
ATOM 3303 C C . ILE B 1 19 ? 38.281 9.883 13.375 1 31.05 19 ILE B C 1
ATOM 3305 O O . ILE B 1 19 ? 38.094 9.133 12.414 1 31.05 19 ILE B O 1
ATOM 3309 N N . SER B 1 20 ? 38.25 9.289 14.594 1 30.64 20 SER B N 1
ATOM 3310 C CA . SER B 1 20 ? 37.156 8.359 14.844 1 30.64 20 SER B CA 1
ATOM 3311 C C . SER B 1 20 ? 35.875 8.789 14.117 1 30.64 20 SER B C 1
ATOM 3313 O O . SER B 1 20 ? 35.438 9.93 14.25 1 30.64 20 SER B O 1
ATOM 3315 N N . THR B 1 21 ? 35.719 8.281 13 1 34.28 21 THR B N 1
ATOM 3316 C CA . THR B 1 21 ? 34.438 8.422 12.367 1 34.28 21 THR B CA 1
ATOM 3317 C C . THR B 1 21 ? 33.312 8.367 13.406 1 34.28 21 THR B C 1
ATOM 3319 O O . THR B 1 21 ? 33.344 7.52 14.297 1 34.28 21 THR B O 1
ATOM 3322 N N . PRO B 1 22 ? 32.812 9.508 13.883 1 34.53 22 PRO B N 1
ATOM 3323 C CA . PRO B 1 22 ? 31.734 9.414 14.867 1 34.53 22 PRO B CA 1
ATOM 3324 C C . PRO B 1 22 ? 30.938 8.117 14.742 1 34.53 22 PRO B C 1
ATOM 3326 O O . PRO B 1 22 ? 30.875 7.527 13.656 1 34.53 22 PRO B O 1
ATOM 3329 N N . PRO B 1 23 ? 30.828 7.355 15.82 1 36.12 23 PRO B N 1
ATOM 3330 C CA . PRO B 1 23 ? 30.047 6.125 15.766 1 36.12 23 PRO B CA 1
ATOM 3331 C C . PRO B 1 23 ? 28.859 6.223 14.805 1 36.12 23 PRO B C 1
ATOM 3333 O O . PRO B 1 23 ? 28.172 7.254 14.766 1 36.12 23 PRO B O 1
ATOM 3336 N N . LYS B 1 24 ? 28.844 5.527 13.789 1 40.78 24 LYS B N 1
ATOM 3337 C CA . LYS B 1 24 ? 27.781 5.414 12.797 1 40.78 24 LYS B CA 1
ATOM 3338 C C . LYS B 1 24 ? 26.406 5.359 13.477 1 40.78 24 LYS B C 1
ATOM 3340 O O . LYS B 1 24 ? 26.109 4.414 14.211 1 40.78 24 LYS B O 1
ATOM 3345 N N . GLU B 1 25 ? 25.859 6.359 14.109 1 45.66 25 GLU B N 1
ATOM 3346 C CA . GLU B 1 25 ? 24.5 6.41 14.641 1 45.66 25 GLU B CA 1
ATOM 3347 C C . GLU B 1 25 ? 23.594 5.434 13.914 1 45.66 25 GLU B C 1
ATOM 3349 O O . GLU B 1 25 ? 23.5 5.453 12.68 1 45.66 25 GLU B O 1
ATOM 3354 N N . VAL B 1 26 ? 23.375 4.262 14.531 1 47.94 26 VAL B N 1
ATOM 3355 C CA . VAL B 1 26 ? 22.531 3.18 14.031 1 47.94 26 VAL B CA 1
ATOM 3356 C C . VAL B 1 26 ? 21.188 3.742 13.555 1 47.94 26 VAL B C 1
ATOM 3358 O O . VAL B 1 26 ? 20.422 4.281 14.352 1 47.94 26 VAL B O 1
ATOM 3361 N N . THR B 1 27 ? 21.031 4.094 12.281 1 65.12 27 THR B N 1
ATOM 3362 C CA . THR B 1 27 ? 19.797 4.52 11.633 1 65.12 27 THR B CA 1
ATOM 3363 C C . THR B 1 27 ? 18.734 3.426 11.711 1 65.12 27 THR B C 1
ATOM 3365 O O . THR B 1 27 ? 19.062 2.238 11.75 1 65.12 27 THR B O 1
ATOM 3368 N N . PHE B 1 28 ? 17.578 3.709 12.344 1 67.62 28 PHE B N 1
ATOM 3369 C CA . PHE B 1 28 ? 16.453 2.797 12.477 1 67.62 28 PHE B CA 1
ATOM 3370 C C . PHE B 1 28 ? 16.422 1.801 11.32 1 67.62 28 PHE B C 1
ATOM 3372 O O . PHE B 1 28 ? 16 0.652 11.5 1 67.62 28 PHE B O 1
ATOM 3379 N N . ARG B 1 29 ? 17 2.141 10.344 1 71.5 29 ARG B N 1
ATOM 3380 C CA . ARG B 1 29 ? 16.953 1.31 9.148 1 71.5 29 ARG B CA 1
ATOM 3381 C C . ARG B 1 29 ? 17.703 0.001 9.352 1 71.5 29 ARG B C 1
ATOM 3383 O O . ARG B 1 29 ? 17.375 -1.014 8.727 1 71.5 29 ARG B O 1
ATOM 3390 N N . GLN B 1 30 ? 18.531 0.039 10.266 1 72.75 30 GLN B N 1
ATOM 3391 C CA . GLN B 1 30 ? 19.391 -1.128 10.461 1 72.75 30 GLN B CA 1
ATOM 3392 C C . GLN B 1 30 ? 18.875 -1.997 11.602 1 72.75 30 GLN B C 1
ATOM 3394 O O . GLN B 1 30 ? 19.391 -3.09 11.844 1 72.75 30 GLN B O 1
ATOM 3399 N N . THR B 1 31 ? 17.812 -1.498 12.172 1 75.38 31 THR B N 1
ATOM 3400 C CA . THR B 1 31 ? 17.297 -2.232 13.32 1 75.38 31 THR B CA 1
ATOM 3401 C C . THR B 1 31 ? 16.359 -3.352 12.875 1 75.38 31 THR B C 1
ATOM 3403 O O . THR B 1 31 ? 15.844 -3.324 11.75 1 75.38 31 THR B O 1
ATOM 3406 N N . ARG B 1 32 ? 16.188 -4.301 13.742 1 78 32 ARG B N 1
ATOM 3407 C CA . ARG B 1 32 ? 15.266 -5.406 13.508 1 78 32 ARG B CA 1
ATOM 3408 C C . ARG B 1 32 ? 13.828 -4.914 13.414 1 78 32 ARG B C 1
ATOM 3410 O O . ARG B 1 32 ? 13.023 -5.469 12.664 1 78 32 ARG B O 1
ATOM 3417 N N . ALA B 1 33 ? 13.555 -3.918 14.141 1 80.31 33 ALA B N 1
ATOM 3418 C CA . ALA B 1 33 ? 12.203 -3.367 14.133 1 80.31 33 ALA B CA 1
ATOM 3419 C C . ALA B 1 33 ? 11.852 -2.789 12.766 1 80.31 33 ALA B C 1
ATOM 3421 O O . ALA B 1 33 ? 10.711 -2.893 12.312 1 80.31 33 ALA B O 1
ATOM 3422 N N . ALA B 1 34 ? 12.812 -2.312 12.125 1 86.38 34 ALA B N 1
ATOM 3423 C CA . ALA B 1 34 ? 12.594 -1.731 10.805 1 86.38 34 ALA B CA 1
ATOM 3424 C C . ALA B 1 34 ? 12.234 -2.807 9.781 1 86.38 34 ALA B C 1
ATOM 3426 O O . ALA B 1 34 ? 11.484 -2.549 8.836 1 86.38 34 ALA B O 1
ATOM 3427 N N . ARG B 1 35 ? 12.719 -3.986 10.086 1 88.56 35 ARG B N 1
ATOM 3428 C CA . ARG B 1 35 ? 12.5 -5.09 9.148 1 88.56 35 ARG B CA 1
ATOM 3429 C C . ARG B 1 35 ? 11.055 -5.562 9.188 1 88.56 35 ARG B C 1
ATOM 3431 O O . ARG B 1 35 ? 10.531 -6.059 8.188 1 88.56 35 ARG B O 1
ATOM 3438 N N . PHE B 1 36 ? 10.398 -5.332 10.305 1 93.5 36 PHE B N 1
ATOM 3439 C CA . PHE B 1 36 ? 9.047 -5.852 10.445 1 93.5 36 PHE B CA 1
ATOM 3440 C C . PHE B 1 36 ? 8.047 -4.715 10.656 1 93.5 36 PHE B C 1
ATOM 3442 O O . PHE B 1 36 ? 7.023 -4.898 11.312 1 93.5 36 PHE B O 1
ATOM 3449 N N . LEU B 1 37 ? 8.367 -3.568 10.094 1 93.94 37 LEU B N 1
ATOM 3450 C CA . LEU B 1 37 ? 7.52 -2.387 10.227 1 93.94 37 LEU B CA 1
ATOM 3451 C C . LEU B 1 37 ? 6.113 -2.662 9.711 1 93.94 37 LEU B C 1
ATOM 3453 O O . LEU B 1 37 ? 5.129 -2.408 10.406 1 93.94 37 LEU B O 1
ATOM 3457 N N . PRO B 1 38 ? 5.934 -3.287 8.508 1 95.44 38 PRO B N 1
ATOM 3458 C CA . PRO B 1 38 ? 4.57 -3.576 8.055 1 95.44 38 PRO B CA 1
ATOM 3459 C C . PRO B 1 38 ? 3.832 -4.535 8.984 1 95.44 38 PRO B C 1
ATOM 3461 O O . PRO B 1 38 ? 2.627 -4.387 9.203 1 95.44 38 PRO B O 1
ATOM 3464 N N . ALA B 1 39 ? 4.578 -5.488 9.508 1 96.31 39 ALA B N 1
ATOM 3465 C CA . ALA B 1 39 ? 3.963 -6.445 10.43 1 96.31 39 ALA B CA 1
ATOM 3466 C C . ALA B 1 39 ? 3.463 -5.746 11.688 1 96.31 39 ALA B C 1
ATOM 3468 O O . ALA B 1 39 ? 2.389 -6.07 12.203 1 96.31 39 ALA B O 1
ATOM 3469 N N . MET B 1 40 ? 4.207 -4.805 12.164 1 95.88 40 MET B N 1
ATOM 3470 C CA . MET B 1 40 ? 3.797 -4.066 13.352 1 95.88 40 MET B CA 1
ATOM 3471 C C . MET B 1 40 ? 2.506 -3.297 13.102 1 95.88 40 MET B C 1
ATOM 3473 O O . MET B 1 40 ? 1.593 -3.314 13.93 1 95.88 40 MET B O 1
ATOM 3477 N N . VAL B 1 41 ? 2.467 -2.676 12 1 96.5 41 VAL B N 1
ATOM 3478 C CA . VAL B 1 41 ? 1.28 -1.903 11.648 1 96.5 41 VAL B CA 1
ATOM 3479 C C . VAL B 1 41 ? 0.084 -2.838 11.484 1 96.5 41 VAL B C 1
ATOM 3481 O O . VAL B 1 41 ? -0.988 -2.584 12.039 1 96.5 41 VAL B O 1
ATOM 3484 N N . VAL B 1 42 ? 0.263 -3.951 10.773 1 97.06 42 VAL B N 1
ATOM 3485 C CA . VAL B 1 42 ? -0.813 -4.902 10.508 1 97.06 42 VAL B CA 1
ATOM 3486 C C . VAL B 1 42 ? -1.293 -5.516 11.82 1 97.06 42 VAL B C 1
ATOM 3488 O O . VAL B 1 42 ? -2.496 -5.688 12.031 1 97.06 42 VAL B O 1
ATOM 3491 N N . LEU B 1 43 ? -0.354 -5.797 12.711 1 96.94 43 LEU B N 1
ATOM 3492 C CA . LEU B 1 43 ? -0.713 -6.422 13.977 1 96.94 43 LEU B CA 1
ATOM 3493 C C . LEU B 1 43 ? -1.536 -5.469 14.836 1 96.94 43 LEU B C 1
ATOM 3495 O O . LEU B 1 43 ? -2.504 -5.883 15.477 1 96.94 43 LEU B O 1
ATOM 3499 N N . MET B 1 44 ? -1.202 -4.223 14.859 1 96.81 44 MET B N 1
ATOM 3500 C CA . MET B 1 44 ? -1.961 -3.24 15.625 1 96.81 44 MET B CA 1
ATOM 3501 C C . MET B 1 44 ? -3.363 -3.066 15.055 1 96.81 44 MET B C 1
ATOM 3503 O O . MET B 1 44 ? -4.344 -3.023 15.797 1 96.81 44 MET B O 1
ATOM 3507 N N . VAL B 1 45 ? -3.42 -2.98 13.742 1 95.81 45 VAL B N 1
ATOM 3508 C CA . VAL B 1 45 ? -4.715 -2.84 13.086 1 95.81 45 VAL B CA 1
ATOM 3509 C C . VAL B 1 45 ? -5.551 -4.098 13.312 1 95.81 45 VAL B C 1
ATOM 3511 O O . VAL B 1 45 ? -6.75 -4.012 13.578 1 95.81 45 VAL B O 1
ATOM 3514 N N . TRP B 1 46 ? -4.879 -5.262 13.172 1 94.62 46 TRP B N 1
ATOM 3515 C CA . TRP B 1 46 ? -5.547 -6.543 13.383 1 94.62 46 TRP B CA 1
ATOM 3516 C C . TRP B 1 46 ? -6.109 -6.637 14.797 1 94.62 46 TRP B C 1
ATOM 3518 O O . TRP B 1 46 ? -7.262 -7.027 14.992 1 94.62 46 TRP B O 1
ATOM 3528 N N . LEU B 1 47 ? -5.348 -6.219 15.781 1 92.62 47 LEU B N 1
ATOM 3529 C CA . LEU B 1 47 ? -5.785 -6.254 17.172 1 92.62 47 LEU B CA 1
ATOM 3530 C C . LEU B 1 47 ? -6.965 -5.316 17.391 1 92.62 47 LEU B C 1
ATOM 3532 O O . LEU B 1 47 ? -7.898 -5.652 18.125 1 92.62 47 LEU B O 1
ATOM 3536 N N . TYR B 1 48 ? -6.926 -4.23 16.797 1 91.94 48 TYR B N 1
ATOM 3537 C CA . TYR B 1 48 ? -8.031 -3.277 16.891 1 91.94 48 TYR B CA 1
ATOM 3538 C C . TYR B 1 48 ? -9.305 -3.861 16.297 1 91.94 48 TYR B C 1
ATOM 3540 O O . TYR B 1 48 ? -10.375 -3.787 16.906 1 91.94 48 TYR B O 1
ATOM 3548 N N . LEU B 1 49 ? -9.195 -4.512 15.148 1 89.75 49 LEU B N 1
ATOM 3549 C CA . LEU B 1 49 ? -10.375 -5.008 14.445 1 89.75 49 LEU B CA 1
ATOM 3550 C C . LEU B 1 49 ? -10.953 -6.227 15.148 1 89.75 49 LEU B C 1
ATOM 3552 O O . LEU B 1 49 ? -12.172 -6.406 15.18 1 89.75 49 LEU B O 1
ATOM 3556 N N . VAL B 1 50 ? -10.109 -7.027 15.695 1 88.69 50 VAL B N 1
ATOM 3557 C CA . VAL B 1 50 ? -10.586 -8.242 16.359 1 88.69 50 VAL B CA 1
ATOM 3558 C C . VAL B 1 50 ? -11.289 -7.875 17.656 1 88.69 50 VAL B C 1
ATOM 3560 O O . VAL B 1 50 ? -12.227 -8.562 18.078 1 88.69 50 VAL B O 1
ATOM 3563 N N . THR B 1 51 ? -10.914 -6.738 18.266 1 86.31 51 THR B N 1
ATOM 3564 C CA . THR B 1 51 ? -11.445 -6.352 19.562 1 86.31 51 THR B CA 1
ATOM 3565 C C . THR B 1 51 ? -12.562 -5.324 19.391 1 86.31 51 THR B C 1
ATOM 3567 O O . THR B 1 51 ? -13.266 -5.004 20.359 1 86.31 51 THR B O 1
ATOM 3570 N N . TYR B 1 52 ? -12.625 -4.781 18.25 1 78 52 TYR B N 1
ATOM 3571 C CA . TYR B 1 52 ? -13.625 -3.748 18.016 1 78 52 TYR B CA 1
ATOM 3572 C C . TYR B 1 52 ? -15.031 -4.293 18.234 1 78 52 TYR B C 1
ATOM 3574 O O . TYR B 1 52 ? -15.367 -5.375 17.75 1 78 52 TYR B O 1
ATOM 3582 N N . SER B 1 53 ? -15.75 -3.703 19.266 1 65.69 53 SER B N 1
ATOM 3583 C CA . SER B 1 53 ? -17.125 -4.121 19.547 1 65.69 53 SER B CA 1
ATOM 3584 C C . SER B 1 53 ? -18.094 -3.596 18.5 1 65.69 53 SER B C 1
ATOM 3586 O O . SER B 1 53 ? -18.203 -2.385 18.297 1 65.69 53 SER B O 1
ATOM 3588 N N . HIS B 1 54 ? -18.109 -4.285 17.328 1 54.28 54 HIS B N 1
ATOM 3589 C CA . HIS B 1 54 ? -18.984 -3.891 16.234 1 54.28 54 HIS B CA 1
ATOM 3590 C C . HIS B 1 54 ? -20.438 -3.83 16.688 1 54.28 54 HIS B C 1
ATOM 3592 O O . HIS B 1 54 ? -20.891 -4.66 17.484 1 54.28 54 HIS B O 1
ATOM 3598 N N . GLY B 1 55 ? -20.984 -2.646 16.797 1 47.84 55 GLY B N 1
ATOM 3599 C CA . GLY B 1 55 ? -22.438 -2.725 16.906 1 47.84 55 GLY B CA 1
ATOM 3600 C C . GLY B 1 55 ? -23.047 -3.809 16.031 1 47.84 55 GLY B C 1
ATOM 3601 O O . GLY B 1 55 ? -22.328 -4.457 15.258 1 47.84 55 GLY B O 1
ATOM 3602 N N . PRO B 1 56 ? -24.453 -4.152 16.156 1 39.78 56 PRO B N 1
ATOM 3603 C CA . PRO B 1 56 ? -25.078 -5.156 15.281 1 39.78 56 PRO B CA 1
ATOM 3604 C C . PRO B 1 56 ? -24.688 -4.988 13.812 1 39.78 56 PRO B C 1
ATOM 3606 O O . PRO B 1 56 ? -24.875 -3.91 13.242 1 39.78 56 PRO B O 1
ATOM 3609 N N . LEU B 1 57 ? -23.578 -5.355 13.383 1 39.28 57 LEU B N 1
ATOM 3610 C CA . LEU B 1 57 ? -23.344 -5.332 11.945 1 39.28 57 LEU B CA 1
ATOM 3611 C C . LEU B 1 57 ? -24.594 -5.762 11.18 1 39.28 57 LEU B C 1
ATOM 3613 O O . LEU B 1 57 ? -25.141 -6.832 11.438 1 39.28 57 LEU B O 1
ATOM 3617 N N . ASN B 1 58 ? -25.484 -4.895 10.844 1 35.5 58 ASN B N 1
ATOM 3618 C CA . ASN B 1 58 ? -26.562 -5.293 9.953 1 35.5 58 ASN B CA 1
ATOM 3619 C C . ASN B 1 58 ? -26.047 -6.094 8.766 1 35.5 58 ASN B C 1
ATOM 3621 O O . ASN B 1 58 ? -25.703 -5.523 7.734 1 35.5 58 ASN B O 1
ATOM 3625 N N . ILE B 1 59 ? -25.266 -7.062 8.898 1 33.69 59 ILE B N 1
ATOM 3626 C CA . ILE B 1 59 ? -24.938 -7.945 7.781 1 33.69 59 ILE B CA 1
ATOM 3627 C C . ILE B 1 59 ? -26.203 -8.578 7.223 1 33.69 59 ILE B C 1
ATOM 3629 O O . ILE B 1 59 ? -26.969 -9.219 7.957 1 33.69 59 ILE B O 1
ATOM 3633 N N . HIS B 1 60 ? -26.719 -8.078 6.195 1 29.66 60 HIS B N 1
ATOM 3634 C CA . HIS B 1 60 ? -27.781 -8.727 5.445 1 29.66 60 HIS B CA 1
ATOM 3635 C C . HIS B 1 60 ? -27.453 -10.195 5.176 1 29.66 60 HIS B C 1
ATOM 3637 O O . HIS B 1 60 ? -26.641 -10.5 4.301 1 29.66 60 HIS B O 1
ATOM 3643 N N . LYS B 1 61 ? -27.406 -11.172 6.051 1 32.22 61 LYS B N 1
ATOM 3644 C CA . LYS B 1 61 ? -27.406 -12.594 5.746 1 32.22 61 LYS B CA 1
ATOM 3645 C C . LYS B 1 61 ? -28.625 -13 4.938 1 32.22 61 LYS B C 1
ATOM 3647 O O . LYS B 1 61 ? -29.75 -12.562 5.238 1 32.22 61 LYS B O 1
ATOM 3652 N N . ASN B 1 62 ? -28.562 -13.516 3.73 1 29.39 62 ASN B N 1
ATOM 3653 C CA . ASN B 1 62 ? -29.656 -14.344 3.232 1 29.39 62 ASN B CA 1
ATOM 3654 C C . ASN B 1 62 ? -30.328 -15.125 4.359 1 29.39 62 ASN B C 1
ATOM 3656 O O . ASN B 1 62 ? -29.766 -15.266 5.445 1 29.39 62 ASN B O 1
ATOM 3660 N N . HIS B 1 63 ? -31.469 -16.234 3.934 1 29.53 63 HIS B N 1
ATOM 3661 C CA . HIS B 1 63 ? -32.5 -16.969 4.656 1 29.53 63 HIS B CA 1
ATOM 3662 C C . HIS B 1 63 ? -31.922 -17.609 5.918 1 29.53 63 HIS B C 1
ATOM 3664 O O . HIS B 1 63 ? -32.469 -17.469 7.004 1 29.53 63 HIS B O 1
ATOM 3670 N N . ASN B 1 64 ? -31.641 -19.172 5.738 1 28.55 64 ASN B N 1
ATOM 3671 C CA . ASN B 1 64 ? -31.828 -20.203 6.746 1 28.55 64 ASN B CA 1
ATOM 3672 C C . ASN B 1 64 ? -30.828 -20.047 7.887 1 28.55 64 ASN B C 1
ATOM 3674 O O . ASN B 1 64 ? -30.844 -20.828 8.852 1 28.55 64 ASN B O 1
ATOM 3678 N N . SER B 1 65 ? -29.547 -20.094 7.559 1 28.41 65 SER B N 1
ATOM 3679 C CA . SER B 1 65 ? -28.781 -20.453 8.742 1 28.41 65 SER B CA 1
ATOM 3680 C C . SER B 1 65 ? -28.922 -19.391 9.836 1 28.41 65 SER B C 1
ATOM 3682 O O . SER B 1 65 ? -29.016 -18.203 9.539 1 28.41 65 SER B O 1
ATOM 3684 N N . SER B 1 66 ? -29.5 -19.703 11.008 1 29 66 SER B N 1
ATOM 3685 C CA . SER B 1 66 ? -29.641 -19.266 12.391 1 29 66 SER B CA 1
ATOM 3686 C C . SER B 1 66 ? -28.5 -18.328 12.789 1 29 66 SER B C 1
ATOM 3688 O O . SER B 1 66 ? -28.297 -18.062 13.977 1 29 66 SER B O 1
ATOM 3690 N N . LEU B 1 67 ? -27.469 -18.312 12 1 29.83 67 LEU B N 1
ATOM 3691 C CA . LEU B 1 67 ? -26.453 -17.516 12.68 1 29.83 67 LEU B CA 1
ATOM 3692 C C . LEU B 1 67 ? -27 -16.125 13.023 1 29.83 67 LEU B C 1
ATOM 3694 O O . LEU B 1 67 ? -27.188 -15.297 12.133 1 29.83 67 LEU B O 1
ATOM 3698 N N . ALA B 1 68 ? -28.125 -15.961 13.867 1 29.14 68 ALA B N 1
ATOM 3699 C CA . ALA B 1 68 ? -28.781 -15.07 14.828 1 29.14 68 ALA B CA 1
ATOM 3700 C C . ALA B 1 68 ? -27.922 -13.844 15.109 1 29.14 68 ALA B C 1
ATOM 3702 O O . ALA B 1 68 ? -26.734 -13.797 14.75 1 29.14 68 ALA B O 1
ATOM 3703 N N . GLU B 1 69 ? -28.375 -13.078 16.141 1 34.19 69 GLU B N 1
ATOM 3704 C CA . GLU B 1 69 ? -28 -11.969 17 1 34.19 69 GLU B CA 1
ATOM 3705 C C . GLU B 1 69 ? -26.516 -12.031 17.375 1 34.19 69 GLU B C 1
ATOM 3707 O O . GLU B 1 69 ? -26.141 -12.68 18.359 1 34.19 69 GLU B O 1
ATOM 3712 N N . THR B 1 70 ? -25.766 -12.531 16.594 1 36.75 70 THR B N 1
ATOM 3713 C CA . THR B 1 70 ? -24.5 -12.562 17.312 1 36.75 70 THR B CA 1
ATOM 3714 C C . THR B 1 70 ? -24.266 -11.258 18.062 1 36.75 70 THR B C 1
ATOM 3716 O O . THR B 1 70 ? -24.328 -10.172 17.469 1 36.75 70 THR B O 1
ATOM 3719 N N . PRO B 1 71 ? -24.469 -11.18 19.281 1 38.12 71 PRO B N 1
ATOM 3720 C CA . PRO B 1 71 ? -24.109 -10.062 20.156 1 38.12 71 PRO B CA 1
ATOM 3721 C C . PRO B 1 71 ? -22.906 -9.273 19.641 1 38.12 71 PRO B C 1
ATOM 3723 O O . PRO B 1 71 ? -22.125 -9.781 18.828 1 38.12 71 PRO B O 1
ATOM 3726 N N . LEU B 1 72 ? -22.781 -7.895 19.922 1 44.09 72 LEU B N 1
ATOM 3727 C CA . LEU B 1 72 ? -21.812 -6.797 19.906 1 44.09 72 LEU B CA 1
ATOM 3728 C C . LEU B 1 72 ? -20.391 -7.32 20.031 1 44.09 72 LEU B C 1
ATOM 3730 O O . LEU B 1 72 ? -19.453 -6.543 20.25 1 44.09 72 LEU B O 1
ATOM 3734 N N . GLY B 1 73 ? -19.969 -8.688 20.188 1 55.72 73 GLY B N 1
ATOM 3735 C CA . GLY B 1 73 ? -18.719 -9.109 20.797 1 55.72 73 GLY B CA 1
ATOM 3736 C C . GLY B 1 73 ? -17.547 -9.078 19.844 1 55.72 73 GLY B C 1
ATOM 3737 O O . GLY B 1 73 ? -17.656 -8.562 18.719 1 55.72 73 GLY B O 1
ATOM 3738 N N . THR B 1 74 ? -16.234 -9.398 20.359 1 73.94 74 THR B N 1
ATOM 3739 C CA . THR B 1 74 ? -14.914 -9.531 19.766 1 73.94 74 THR B CA 1
ATOM 3740 C C . THR B 1 74 ? -14.906 -10.633 18.703 1 73.94 74 THR B C 1
ATOM 3742 O O . THR B 1 74 ? -15.82 -11.469 18.672 1 73.94 74 THR B O 1
ATOM 3745 N N . LEU B 1 75 ? -14.289 -10.445 17.594 1 79.44 75 LEU B N 1
ATOM 3746 C CA . LEU B 1 75 ? -14.211 -11.367 16.469 1 79.44 75 LEU B CA 1
ATOM 3747 C C . LEU B 1 75 ? -13.289 -12.547 16.797 1 79.44 75 LEU B C 1
ATOM 3749 O O . LEU B 1 75 ? -12.961 -13.336 15.914 1 79.44 75 LEU B O 1
ATOM 3753 N N . TRP B 1 76 ? -12.969 -12.75 18.047 1 78.75 76 TRP B N 1
ATOM 3754 C CA . TRP B 1 76 ? -12.031 -13.789 18.438 1 78.75 76 TRP B CA 1
ATOM 3755 C C . TRP B 1 76 ? -12.602 -15.172 18.156 1 78.75 76 TRP B C 1
ATOM 3757 O O . TRP B 1 76 ? -11.914 -16.031 17.594 1 78.75 76 TRP B O 1
ATOM 3767 N N . ASN B 1 77 ? -13.859 -15.375 18.453 1 81 77 ASN B N 1
ATOM 3768 C CA . ASN B 1 77 ? -14.492 -16.672 18.25 1 81 77 ASN B CA 1
ATOM 3769 C C . ASN B 1 77 ? -14.703 -16.969 16.766 1 81 77 ASN B C 1
ATOM 3771 O O . ASN B 1 77 ? -14.516 -18.094 16.328 1 81 77 ASN B O 1
ATOM 3775 N N . GLU B 1 78 ? -15.062 -16.016 16.062 1 80.88 78 GLU B N 1
ATOM 3776 C CA . GLU B 1 78 ? -15.266 -16.188 14.633 1 80.88 78 GLU B CA 1
ATOM 3777 C C . GLU B 1 78 ? -13.961 -16.531 13.922 1 80.88 78 GLU B C 1
ATOM 3779 O O . GLU B 1 78 ? -13.953 -17.297 12.961 1 80.88 78 GLU B O 1
ATOM 3784 N N . PHE B 1 79 ? -12.977 -15.938 14.422 1 84.44 79 PHE B N 1
ATOM 3785 C CA . PHE B 1 79 ? -11.68 -16.172 13.797 1 84.44 79 PHE B CA 1
ATOM 3786 C C . PHE B 1 79 ? -11.164 -17.562 14.125 1 84.44 79 PHE B C 1
ATOM 3788 O O . PHE B 1 79 ? -10.797 -18.328 13.227 1 84.44 79 PHE B O 1
ATOM 3795 N N . PHE B 1 80 ? -11.203 -17.969 15.375 1 87.31 80 PHE B N 1
ATOM 3796 C CA . PHE B 1 80 ? -10.359 -19.094 15.75 1 87.31 80 PHE B CA 1
ATOM 3797 C C . PHE B 1 80 ? -11.203 -20.328 16.062 1 87.31 80 PHE B C 1
ATOM 3799 O O . PHE B 1 80 ? -10.68 -21.453 16.125 1 87.31 80 PHE B O 1
ATOM 3806 N N . ALA B 1 81 ? -12.492 -20.141 16.156 1 85.62 81 ALA B N 1
ATOM 3807 C CA . ALA B 1 81 ? -13.32 -21.328 16.391 1 85.62 81 ALA B CA 1
ATOM 3808 C C . ALA B 1 81 ? -13.492 -22.125 15.102 1 85.62 81 ALA B C 1
ATOM 3810 O O . ALA B 1 81 ? -13.43 -23.359 15.109 1 85.62 81 ALA B O 1
ATOM 3811 N N . GLU B 1 82 ? -13.5 -21.438 14.039 1 86.94 82 GLU B N 1
ATOM 3812 C CA . GLU B 1 82 ? -13.828 -22.125 12.797 1 86.94 82 GLU B CA 1
ATOM 3813 C C . GLU B 1 82 ? -12.617 -22.188 11.859 1 86.94 82 GLU B C 1
ATOM 3815 O O . GLU B 1 82 ? -12.492 -23.109 11.055 1 86.94 82 GLU B O 1
ATOM 3820 N N . TYR B 1 83 ? -11.711 -21.281 11.969 1 93.69 83 TYR B N 1
ATOM 3821 C CA . TYR B 1 83 ? -10.711 -21.188 10.906 1 93.69 83 TYR B CA 1
ATOM 3822 C C . TYR B 1 83 ? -9.312 -21.422 11.453 1 93.69 83 TYR B C 1
ATOM 3824 O O . TYR B 1 83 ? -8.32 -20.984 10.859 1 93.69 83 TYR B O 1
ATOM 3832 N N . TYR B 1 84 ? -9.164 -22.156 12.57 1 93.5 84 TYR B N 1
ATOM 3833 C CA . TYR B 1 84 ? -7.871 -22.453 13.172 1 93.5 84 TYR B CA 1
ATOM 3834 C C . TYR B 1 84 ? -7.039 -23.344 12.266 1 93.5 84 TYR B C 1
ATOM 3836 O O . TYR B 1 84 ? -5.809 -23.25 12.234 1 93.5 84 TYR B O 1
ATOM 3844 N N . PRO B 1 85 ? -7.656 -24.234 11.5 1 94.5 85 PRO B N 1
ATOM 3845 C CA . PRO B 1 85 ? -6.828 -25.047 10.609 1 94.5 85 PRO B CA 1
ATOM 3846 C C . PRO B 1 85 ? -6.086 -24.219 9.562 1 94.5 85 PRO B C 1
ATOM 3848 O O . PRO B 1 85 ? -4.945 -24.531 9.219 1 94.5 85 PRO B O 1
ATOM 3851 N N . MET B 1 86 ? -6.766 -23.234 9.109 1 95.88 86 MET B N 1
ATOM 3852 C CA . MET B 1 86 ? -6.109 -22.359 8.141 1 95.88 86 MET B CA 1
ATOM 3853 C C . MET B 1 86 ? -4.957 -21.594 8.789 1 95.88 86 MET B C 1
ATOM 3855 O O . MET B 1 86 ? -3.914 -21.391 8.164 1 95.88 86 MET B O 1
ATOM 3859 N N . THR B 1 87 ? -5.148 -21.172 9.992 1 96.25 87 THR B N 1
ATOM 3860 C CA . THR B 1 87 ? -4.105 -20.469 10.719 1 96.25 87 THR B CA 1
ATOM 3861 C C . THR B 1 87 ? -2.857 -21.344 10.859 1 96.25 87 THR B C 1
ATOM 3863 O O . THR B 1 87 ? -1.74 -20.875 10.625 1 96.25 87 THR B O 1
ATOM 3866 N N . ILE B 1 88 ? -3.035 -22.531 11.148 1 95.56 88 ILE B N 1
ATOM 3867 C CA . ILE B 1 88 ? -1.926 -23.469 11.312 1 95.56 88 ILE B CA 1
ATOM 3868 C C . ILE B 1 88 ? -1.245 -23.703 9.969 1 95.56 88 ILE B C 1
ATOM 3870 O O . ILE B 1 88 ? -0.016 -23.672 9.875 1 95.56 88 ILE B O 1
ATOM 3874 N N . ALA B 1 89 ? -2.043 -23.906 8.977 1 93.44 89 ALA B N 1
ATOM 3875 C CA . ALA B 1 89 ? -1.509 -24.141 7.637 1 93.44 89 ALA B CA 1
ATOM 3876 C C . ALA B 1 89 ? -0.682 -22.953 7.156 1 93.44 89 ALA B C 1
ATOM 3878 O O . ALA B 1 89 ? 0.348 -23.141 6.5 1 93.44 89 ALA B O 1
ATOM 3879 N N . MET B 1 90 ? -1.092 -21.734 7.523 1 95.44 90 MET B N 1
ATOM 3880 C CA . MET B 1 90 ? -0.458 -20.547 6.984 1 95.44 90 MET B CA 1
ATOM 3881 C C . MET B 1 90 ? 0.81 -20.203 7.762 1 95.44 90 MET B C 1
ATOM 3883 O O . MET B 1 90 ? 1.613 -19.375 7.32 1 95.44 90 MET B O 1
ATOM 3887 N N . ILE B 1 91 ? 1.029 -20.875 8.891 1 94 91 ILE B N 1
ATOM 3888 C CA . ILE B 1 91 ? 2.33 -20.75 9.539 1 94 91 ILE B CA 1
ATOM 3889 C C . ILE B 1 91 ? 3.426 -21.25 8.602 1 94 91 ILE B C 1
ATOM 3891 O O . ILE B 1 91 ? 4.398 -20.547 8.328 1 94 91 ILE B O 1
ATOM 3895 N N . GLY B 1 92 ? 3.168 -22.438 8.109 1 88.19 92 GLY B N 1
ATOM 3896 C CA . GLY B 1 92 ? 4.102 -22.984 7.137 1 88.19 92 GLY B CA 1
ATOM 3897 C C . GLY B 1 92 ? 3.953 -22.359 5.762 1 88.19 92 GLY B C 1
ATOM 3898 O O . GLY B 1 92 ? 4.949 -22.078 5.094 1 88.19 92 GLY B O 1
ATOM 3899 N N . GLY B 1 93 ? 2.723 -22.109 5.371 1 89.69 93 GLY B N 1
ATOM 3900 C CA . GLY B 1 93 ? 2.441 -21.562 4.055 1 89.69 93 GLY B CA 1
ATOM 3901 C C . GLY B 1 93 ? 3.066 -20.188 3.834 1 89.69 93 GLY B C 1
ATOM 3902 O O . GLY B 1 93 ? 3.562 -19.906 2.744 1 89.69 93 GLY B O 1
ATOM 3903 N N . SER B 1 94 ? 3.057 -19.344 4.844 1 93.75 94 SER B N 1
ATOM 3904 C CA . SER B 1 94 ? 3.604 -18 4.695 1 93.75 94 SER B CA 1
ATOM 3905 C C . SER B 1 94 ? 5.125 -18.031 4.582 1 93.75 94 SER B C 1
ATOM 3907 O O . SER B 1 94 ? 5.715 -17.234 3.859 1 93.75 94 SER B O 1
ATOM 3909 N N . LEU B 1 95 ? 5.789 -18.953 5.238 1 88.44 95 LEU B N 1
ATOM 3910 C CA . LEU B 1 95 ? 7.23 -19.109 5.113 1 88.44 95 LEU B CA 1
ATOM 3911 C C . LEU B 1 95 ? 7.609 -19.531 3.695 1 88.44 95 LEU B C 1
ATOM 3913 O O . LEU B 1 95 ? 8.578 -19.016 3.127 1 88.44 95 LEU B O 1
ATOM 3917 N N . ILE B 1 96 ? 6.789 -20.328 3.184 1 84.25 96 ILE B N 1
ATOM 3918 C CA . ILE B 1 96 ? 7.008 -20.812 1.825 1 84.25 96 ILE B CA 1
ATOM 3919 C C . ILE B 1 96 ? 6.754 -19.688 0.829 1 84.25 96 ILE B C 1
ATOM 3921 O O . ILE B 1 96 ? 7.512 -19.516 -0.129 1 84.25 96 ILE B O 1
ATOM 3925 N N . ALA B 1 97 ? 5.754 -18.938 1.111 1 87.81 97 ALA B N 1
ATOM 3926 C CA . ALA B 1 97 ? 5.344 -17.859 0.229 1 87.81 97 ALA B CA 1
ATOM 3927 C C . ALA B 1 97 ? 6.465 -16.828 0.054 1 87.81 97 ALA B C 1
ATOM 3929 O O . ALA B 1 97 ? 6.711 -16.359 -1.056 1 87.81 97 ALA B O 1
ATOM 3930 N N . GLY B 1 98 ? 7.16 -16.562 1.07 1 86.94 98 GLY B N 1
ATOM 3931 C CA . GLY B 1 98 ? 8.203 -15.555 1.015 1 86.94 98 GLY B CA 1
ATOM 3932 C C . GLY B 1 98 ? 9.523 -16.094 0.487 1 86.94 98 GLY B C 1
ATOM 3933 O O . GLY B 1 98 ? 10.398 -15.312 0.091 1 86.94 98 GLY B O 1
ATOM 3934 N N . SER B 1 99 ? 9.641 -17.406 0.421 1 84.62 99 SER B N 1
ATOM 3935 C CA . SER B 1 99 ? 10.945 -17.984 0.09 1 84.62 99 SER B CA 1
ATOM 3936 C C . SER B 1 99 ? 10.93 -18.609 -1.301 1 84.62 99 SER B C 1
ATOM 3938 O O . SER B 1 99 ? 11.992 -18.922 -1.852 1 84.62 99 SER B O 1
ATOM 3940 N N . THR B 1 100 ? 9.75 -18.766 -1.818 1 80 100 THR B N 1
ATOM 3941 C CA . THR B 1 100 ? 9.617 -19.438 -3.105 1 80 100 THR B CA 1
ATOM 3942 C C . THR B 1 100 ? 8.812 -18.594 -4.082 1 80 100 THR B C 1
ATOM 3944 O O . THR B 1 100 ? 8.086 -17.688 -3.672 1 80 100 THR B O 1
ATOM 3947 N N . PRO B 1 101 ? 9.008 -18.891 -5.301 1 81.44 101 PRO B N 1
ATOM 3948 C CA . PRO B 1 101 ? 8.242 -18.125 -6.293 1 81.44 101 PRO B CA 1
ATOM 3949 C C . PRO B 1 101 ? 6.785 -18.562 -6.383 1 81.44 101 PRO B C 1
ATOM 3951 O O . PRO B 1 101 ? 6.016 -18.016 -7.172 1 81.44 101 PRO B O 1
ATOM 3954 N N . LEU B 1 102 ? 6.348 -19.469 -5.605 1 76.81 102 LEU B N 1
ATOM 3955 C CA . LEU B 1 102 ? 4.988 -20 -5.668 1 76.81 102 LEU B CA 1
ATOM 3956 C C . LEU B 1 102 ? 4.023 -19.094 -4.91 1 76.81 102 LEU B C 1
ATOM 3958 O O . LEU B 1 102 ? 2.809 -19.156 -5.125 1 76.81 102 LEU B O 1
ATOM 3962 N N . GLY B 1 103 ? 4.562 -18.266 -4.094 1 77.75 103 GLY B N 1
ATOM 3963 C CA . GLY B 1 103 ? 3.689 -17.438 -3.285 1 77.75 103 GLY B CA 1
ATOM 3964 C C . GLY B 1 103 ? 2.926 -18.219 -2.23 1 77.75 103 GLY B C 1
ATOM 3965 O O . GLY B 1 103 ? 3.17 -19.406 -2.033 1 77.75 103 GLY B O 1
ATOM 3966 N N . GLY B 1 104 ? 2.021 -17.578 -1.523 1 80.25 104 GLY B N 1
ATOM 3967 C CA . GLY B 1 104 ? 1.22 -18.203 -0.487 1 80.25 104 GLY B CA 1
ATOM 3968 C C . GLY B 1 104 ? -0.011 -18.906 -1.027 1 80.25 104 GLY B C 1
ATOM 3969 O O . GLY B 1 104 ? -0.658 -19.672 -0.312 1 80.25 104 GLY B O 1
ATOM 3970 N N . GLY B 1 105 ? -0.204 -18.719 -2.314 1 86.25 105 GLY B N 1
ATOM 3971 C CA . GLY B 1 105 ? -1.408 -19.266 -2.914 1 86.25 105 GLY B CA 1
ATOM 3972 C C . GLY B 1 105 ? -1.371 -20.781 -3.043 1 86.25 105 GLY B C 1
ATOM 3973 O O . GLY B 1 105 ? -2.41 -21.438 -2.984 1 86.25 105 GLY B O 1
ATOM 3974 N N . VAL B 1 106 ? -0.239 -21.328 -3.174 1 83.62 106 VAL B N 1
ATOM 3975 C CA . VAL B 1 106 ? -0.08 -22.766 -3.393 1 83.62 106 VAL B CA 1
ATOM 3976 C C . VAL B 1 106 ? -0.521 -23.531 -2.146 1 83.62 106 VAL B C 1
ATOM 3978 O O . VAL B 1 106 ? -0.942 -24.688 -2.236 1 83.62 106 VAL B O 1
ATOM 3981 N N . VAL B 1 107 ? -0.429 -22.875 -1.036 1 87.94 107 VAL B N 1
ATOM 3982 C CA . VAL B 1 107 ? -0.871 -23.5 0.202 1 87.94 107 VAL B CA 1
ATOM 3983 C C . VAL B 1 107 ? -2.279 -23.016 0.553 1 87.94 107 VAL B C 1
ATOM 3985 O O . VAL B 1 107 ? -3.141 -23.828 0.916 1 87.94 107 VAL B O 1
ATOM 3988 N N . ALA B 1 108 ? -2.512 -21.797 0.357 1 93.06 108 ALA B N 1
ATOM 3989 C CA . ALA B 1 108 ? -3.756 -21.172 0.792 1 93.06 108 ALA B CA 1
ATOM 3990 C C . ALA B 1 108 ? -4.953 -21.734 0.023 1 93.06 108 ALA B C 1
ATOM 3992 O O . ALA B 1 108 ? -5.969 -22.094 0.62 1 93.06 108 ALA B O 1
ATOM 3993 N N . PHE B 1 109 ? -4.805 -21.891 -1.24 1 92.94 109 PHE B N 1
ATOM 3994 C CA . PHE B 1 109 ? -5.938 -22.281 -2.074 1 92.94 109 PHE B CA 1
ATOM 3995 C C . PHE B 1 109 ? -6.367 -23.703 -1.781 1 92.94 109 PHE B C 1
ATOM 3997 O O . PHE B 1 109 ? -7.535 -23.969 -1.479 1 92.94 109 PHE B O 1
ATOM 4004 N N . PRO B 1 110 ? -5.539 -24.672 -1.806 1 90.31 110 PRO B N 1
ATOM 4005 C CA . PRO B 1 110 ? -5.973 -26.047 -1.54 1 90.31 110 PRO B CA 1
ATOM 4006 C C . PRO B 1 110 ? -6.496 -26.234 -0.117 1 90.31 110 PRO B C 1
ATOM 4008 O O . PRO B 1 110 ? -7.441 -26.984 0.101 1 90.31 110 PRO B O 1
ATOM 4011 N N . VAL B 1 111 ? -5.918 -25.594 0.838 1 92.19 111 VAL B N 1
ATOM 4012 C CA . VAL B 1 111 ? -6.391 -25.719 2.213 1 92.19 111 VAL B CA 1
ATOM 4013 C C . VAL B 1 111 ? -7.781 -25.109 2.342 1 92.19 111 VAL B C 1
ATOM 4015 O O . VAL B 1 111 ? -8.656 -25.656 3.012 1 92.19 111 VAL B O 1
ATOM 4018 N N . ALA B 1 112 ? -7.996 -24 1.695 1 94.12 112 ALA B N 1
ATOM 4019 C CA . ALA B 1 112 ? -9.297 -23.328 1.742 1 94.12 112 ALA B CA 1
ATOM 4020 C C . ALA B 1 112 ? -10.383 -24.203 1.115 1 94.12 112 ALA B C 1
ATOM 4022 O O . ALA B 1 112 ? -11.477 -24.344 1.669 1 94.12 112 ALA B O 1
ATOM 4023 N N . VAL B 1 113 ? -10.039 -24.844 0.053 1 91.56 113 VAL B N 1
ATOM 4024 C CA . VAL B 1 113 ? -11.055 -25.562 -0.708 1 91.56 113 VAL B CA 1
ATOM 4025 C C . VAL B 1 113 ? -11.188 -26.984 -0.176 1 91.56 113 VAL B C 1
ATOM 4027 O O . VAL B 1 113 ? -12.297 -27.469 0.028 1 91.56 113 VAL B O 1
ATOM 4030 N N . LEU B 1 114 ? -10.133 -27.641 0.14 1 88.5 114 LEU B N 1
ATOM 4031 C CA . LEU B 1 114 ? -10.164 -29.062 0.462 1 88.5 114 LEU B CA 1
ATOM 4032 C C . LEU B 1 114 ? -10.383 -29.281 1.956 1 88.5 114 LEU B C 1
ATOM 4034 O O . LEU B 1 114 ? -11 -30.266 2.363 1 88.5 114 LEU B O 1
ATOM 4038 N N . ILE B 1 115 ? -9.898 -28.375 2.766 1 90.19 115 ILE B N 1
ATOM 4039 C CA . ILE B 1 115 ? -9.938 -28.609 4.203 1 90.19 115 ILE B CA 1
ATOM 4040 C C . ILE B 1 115 ? -11.047 -27.766 4.836 1 90.19 115 ILE B C 1
ATOM 4042 O O . ILE B 1 115 ? -11.914 -28.312 5.535 1 90.19 115 ILE B O 1
ATOM 4046 N N . ILE B 1 116 ? -11.07 -26.484 4.52 1 93.38 116 ILE B N 1
ATOM 4047 C CA . ILE B 1 116 ? -12.055 -25.594 5.117 1 93.38 116 ILE B CA 1
ATOM 4048 C C . ILE B 1 116 ? -13.414 -25.797 4.449 1 93.38 116 ILE B C 1
ATOM 4050 O O . ILE B 1 116 ? -14.461 -25.609 5.074 1 93.38 116 ILE B O 1
ATOM 4054 N N . GLY B 1 117 ? -13.43 -26.109 3.133 1 92 117 GLY B N 1
ATOM 4055 C CA . GLY B 1 117 ? -14.672 -26.344 2.422 1 92 117 GLY B CA 1
ATOM 4056 C C . GLY B 1 117 ? -15.188 -25.125 1.68 1 92 117 GLY B C 1
ATOM 4057 O O . GLY B 1 117 ? -16.391 -25.016 1.426 1 92 117 GLY B O 1
ATOM 4058 N N . PHE B 1 118 ? -14.336 -24.25 1.372 1 94.25 118 PHE B N 1
ATOM 4059 C CA . PHE B 1 118 ? -14.719 -23.094 0.571 1 94.25 118 PHE B CA 1
ATOM 4060 C C . PHE B 1 118 ? -15.023 -23.5 -0.865 1 94.25 118 PHE B C 1
ATOM 4062 O O . PHE B 1 118 ? -14.469 -24.484 -1.361 1 94.25 118 PHE B O 1
ATOM 4069 N N . SER B 1 119 ? -15.93 -22.797 -1.433 1 94.19 119 SER B N 1
ATOM 4070 C CA . SER B 1 119 ? -16.047 -22.922 -2.883 1 94.19 119 SER B CA 1
ATOM 4071 C C . SER B 1 119 ? -14.766 -22.453 -3.576 1 94.19 119 SER B C 1
ATOM 4073 O O . SER B 1 119 ? -13.922 -21.797 -2.961 1 94.19 119 SER B O 1
ATOM 4075 N N . ALA B 1 120 ? -14.625 -22.781 -4.828 1 92.69 120 ALA B N 1
ATOM 4076 C CA . ALA B 1 120 ? -13.453 -22.359 -5.594 1 92.69 120 ALA B CA 1
ATOM 4077 C C . ALA B 1 120 ? -13.328 -20.844 -5.645 1 92.69 120 ALA B C 1
ATOM 4079 O O . ALA B 1 120 ? -12.227 -20.297 -5.547 1 92.69 120 ALA B O 1
ATOM 4080 N N . ALA B 1 121 ? -14.461 -20.188 -5.73 1 93.44 121 ALA B N 1
ATOM 4081 C CA . ALA B 1 121 ? -14.477 -18.719 -5.789 1 93.44 121 ALA B CA 1
ATOM 4082 C C . ALA B 1 121 ? -14.047 -18.109 -4.457 1 93.44 121 ALA B C 1
ATOM 4084 O O . ALA B 1 121 ? -13.289 -17.141 -4.43 1 93.44 121 ALA B O 1
ATOM 4085 N N . GLU B 1 122 ? -14.492 -18.75 -3.436 1 95.31 122 GLU B N 1
ATOM 4086 C CA . GLU B 1 122 ? -14.102 -18.281 -2.107 1 95.31 122 GLU B CA 1
ATOM 4087 C C . GLU B 1 122 ? -12.617 -18.531 -1.855 1 95.31 122 GLU B C 1
ATOM 4089 O O . GLU B 1 122 ? -11.938 -17.703 -1.239 1 95.31 122 GLU B O 1
ATOM 4094 N N . GLY B 1 123 ? -12.195 -19.688 -2.316 1 95.44 123 GLY B N 1
ATOM 4095 C CA . GLY B 1 123 ? -10.773 -19.984 -2.209 1 95.44 123 GLY B CA 1
ATOM 4096 C C . GLY B 1 123 ? -9.898 -18.984 -2.949 1 95.44 123 GLY B C 1
ATOM 4097 O O . GLY B 1 123 ? -8.859 -18.562 -2.438 1 95.44 123 GLY B O 1
ATOM 4098 N N . ARG B 1 124 ? -10.297 -18.656 -4.137 1 94.62 124 ARG B N 1
ATOM 4099 C CA . ARG B 1 124 ? -9.609 -17.656 -4.938 1 94.62 124 ARG B CA 1
ATOM 4100 C C . ARG B 1 124 ? -9.539 -16.312 -4.199 1 94.62 124 ARG B C 1
ATOM 4102 O O . ARG B 1 124 ? -8.469 -15.711 -4.109 1 94.62 124 ARG B O 1
ATOM 4109 N N . ASP B 1 125 ? -10.695 -15.914 -3.65 1 96.12 125 ASP B N 1
ATOM 4110 C CA . ASP B 1 125 ? -10.766 -14.625 -2.959 1 96.12 125 ASP B CA 1
ATOM 4111 C C . ASP B 1 125 ? -9.883 -14.625 -1.711 1 96.12 125 ASP B C 1
ATOM 4113 O O . ASP B 1 125 ? -9.172 -13.656 -1.447 1 96.12 125 ASP B O 1
ATOM 4117 N N . PHE B 1 126 ? -9.938 -15.688 -1.029 1 97.25 126 PHE B N 1
ATOM 4118 C CA . PHE B 1 126 ? -9.094 -15.789 0.156 1 97.25 126 PHE B CA 1
ATOM 4119 C C . PHE B 1 126 ? -7.621 -15.734 -0.22 1 97.25 126 PHE B C 1
ATOM 4121 O O . PHE B 1 126 ? -6.832 -15.047 0.438 1 97.25 126 PHE B O 1
ATOM 4128 N N . THR B 1 127 ? -7.262 -16.422 -1.256 1 96.75 127 THR B N 1
ATOM 4129 C CA . THR B 1 127 ? -5.871 -16.531 -1.689 1 96.75 127 THR B CA 1
ATOM 4130 C C . THR B 1 127 ? -5.32 -15.156 -2.07 1 96.75 127 THR B C 1
ATOM 4132 O O . THR B 1 127 ? -4.207 -14.797 -1.686 1 96.75 127 THR B O 1
ATOM 4135 N N . VAL B 1 128 ? -6.082 -14.414 -2.754 1 96.56 128 VAL B N 1
ATOM 4136 C CA . VAL B 1 128 ? -5.625 -13.094 -3.17 1 96.56 128 VAL B CA 1
ATOM 4137 C C . VAL B 1 128 ? -5.531 -12.172 -1.954 1 96.56 128 VAL B C 1
ATOM 4139 O O . VAL B 1 128 ? -4.582 -11.391 -1.83 1 96.56 128 VAL B O 1
ATOM 4142 N N . LEU B 1 129 ? -6.492 -12.266 -1.052 1 97.38 129 LEU B N 1
ATOM 4143 C CA . LEU B 1 129 ? -6.527 -11.406 0.122 1 97.38 129 LEU B CA 1
ATOM 4144 C C . LEU B 1 129 ? -5.332 -11.664 1.029 1 97.38 129 LEU B C 1
ATOM 4146 O O . LEU B 1 129 ? -4.68 -10.727 1.492 1 97.38 129 LEU B O 1
ATOM 4150 N N . ILE B 1 130 ? -5.031 -12.891 1.278 1 97.38 130 ILE B N 1
ATOM 4151 C CA . ILE B 1 130 ? -3.969 -13.234 2.215 1 97.38 130 ILE B CA 1
ATOM 4152 C C . ILE B 1 130 ? -2.617 -12.82 1.638 1 97.38 130 ILE B C 1
ATOM 4154 O O . ILE B 1 130 ? -1.718 -12.414 2.377 1 97.38 130 ILE B O 1
ATOM 4158 N N . GLN B 1 131 ? -2.488 -12.883 0.359 1 96.69 131 GLN B N 1
ATOM 4159 C CA . GLN B 1 131 ? -1.231 -12.508 -0.281 1 96.69 131 GLN B CA 1
ATOM 4160 C C . GLN B 1 131 ? -1.042 -10.992 -0.285 1 96.69 131 GLN B C 1
ATOM 4162 O O . GLN B 1 131 ? 0.088 -10.508 -0.331 1 96.69 131 GLN B O 1
ATOM 4167 N N . THR B 1 132 ? -2.115 -10.258 -0.254 1 97.06 132 THR B N 1
ATOM 4168 C CA . THR B 1 132 ? -2.02 -8.805 -0.15 1 97.06 132 THR B CA 1
ATOM 4169 C C . THR B 1 132 ? -1.243 -8.398 1.101 1 97.06 132 THR B C 1
ATOM 4171 O O . THR B 1 132 ? -0.497 -7.418 1.085 1 97.06 132 THR B O 1
ATOM 4174 N N . ILE B 1 133 ? -1.366 -9.18 2.164 1 97.31 133 ILE B N 1
ATOM 4175 C CA . ILE B 1 133 ? -0.687 -8.867 3.416 1 97.31 133 ILE B CA 1
ATOM 4176 C C . ILE B 1 133 ? 0.69 -9.523 3.436 1 97.31 133 ILE B C 1
ATOM 4178 O O . ILE B 1 133 ? 1.708 -8.852 3.598 1 97.31 133 ILE B O 1
ATOM 4182 N N . GLY B 1 134 ? 0.732 -10.773 3.174 1 96.88 134 GLY B N 1
ATOM 4183 C CA . GLY B 1 134 ? 1.971 -11.531 3.295 1 96.88 134 GLY B CA 1
ATOM 4184 C C . GLY B 1 134 ? 3.02 -11.117 2.279 1 96.88 134 GLY B C 1
ATOM 4185 O O . GLY B 1 134 ? 4.16 -10.828 2.641 1 96.88 134 GLY B O 1
ATOM 4186 N N . MET B 1 135 ? 2.623 -11.078 1.061 1 96.62 135 MET B N 1
ATOM 4187 C CA . MET B 1 135 ? 3.598 -10.828 0.002 1 96.62 135 MET B CA 1
ATOM 4188 C C . MET B 1 135 ? 4.062 -9.375 0.021 1 96.62 135 MET B C 1
ATOM 4190 O O . MET B 1 135 ? 5.207 -9.086 -0.32 1 96.62 135 MET B O 1
ATOM 4194 N N . ASN B 1 136 ? 3.215 -8.453 0.375 1 97.12 136 ASN B N 1
ATOM 4195 C CA . ASN B 1 136 ? 3.656 -7.07 0.486 1 97.12 136 ASN B CA 1
ATOM 4196 C C . ASN B 1 136 ? 4.586 -6.871 1.68 1 97.12 136 ASN B C 1
ATOM 4198 O O . ASN B 1 136 ? 5.527 -6.074 1.614 1 97.12 136 ASN B O 1
ATOM 4202 N N . ALA B 1 137 ? 4.328 -7.582 2.781 1 97.38 137 ALA B N 1
ATOM 4203 C CA . ALA B 1 137 ? 5.25 -7.523 3.914 1 97.38 137 ALA B CA 1
ATOM 4204 C C . ALA B 1 137 ? 6.613 -8.102 3.541 1 97.38 137 ALA B C 1
ATOM 4206 O O . ALA B 1 137 ? 7.648 -7.523 3.877 1 97.38 137 ALA B O 1
ATOM 4207 N N . ALA B 1 138 ? 6.574 -9.156 2.867 1 96.25 138 ALA B N 1
ATOM 4208 C CA . ALA B 1 138 ? 7.82 -9.766 2.402 1 96.25 138 ALA B CA 1
ATOM 4209 C C . ALA B 1 138 ? 8.523 -8.867 1.388 1 96.25 138 ALA B C 1
ATOM 4211 O O . ALA B 1 138 ? 9.742 -8.711 1.424 1 96.25 138 ALA B O 1
ATOM 4212 N N . GLY B 1 139 ? 7.719 -8.352 0.461 1 95.62 139 GLY B N 1
ATOM 4213 C CA . GLY B 1 139 ? 8.281 -7.438 -0.522 1 95.62 139 GLY B CA 1
ATOM 4214 C C . GLY B 1 139 ? 8.977 -6.242 0.102 1 95.62 139 GLY B C 1
ATOM 4215 O O . GLY B 1 139 ? 10.047 -5.844 -0.343 1 95.62 139 GLY B O 1
ATOM 4216 N N . TYR B 1 140 ? 8.43 -5.707 1.159 1 95.38 140 TYR B N 1
ATOM 4217 C CA . TYR B 1 140 ? 9.039 -4.605 1.893 1 95.38 140 TYR B CA 1
ATOM 4218 C C . TYR B 1 140 ? 10.406 -5.012 2.445 1 95.38 140 TYR B C 1
ATOM 4220 O O . TYR B 1 140 ? 11.375 -4.262 2.326 1 95.38 140 TYR B O 1
ATOM 4228 N N . LEU B 1 141 ? 10.445 -6.113 3.02 1 94.19 141 LEU B N 1
ATOM 4229 C CA . LEU B 1 141 ? 11.695 -6.57 3.611 1 94.19 141 LEU B CA 1
ATOM 4230 C C . LEU B 1 141 ? 12.758 -6.781 2.537 1 94.19 141 LEU B C 1
ATOM 4232 O O . LEU B 1 141 ? 13.93 -6.445 2.742 1 94.19 141 LEU B O 1
ATOM 4236 N N . ILE B 1 142 ? 12.328 -7.27 1.443 1 92.94 142 ILE B N 1
ATOM 4237 C CA . ILE B 1 142 ? 13.266 -7.492 0.344 1 92.94 142 ILE B CA 1
ATOM 4238 C C . ILE B 1 142 ? 13.812 -6.152 -0.143 1 92.94 142 ILE B C 1
ATOM 4240 O O . ILE B 1 142 ? 15.023 -6.008 -0.346 1 92.94 142 ILE B O 1
ATOM 4244 N N . ILE B 1 143 ? 12.969 -5.223 -0.289 1 91.56 143 ILE B N 1
ATOM 4245 C CA . ILE B 1 143 ? 13.367 -3.904 -0.762 1 91.56 143 ILE B CA 1
ATOM 4246 C C . ILE B 1 143 ? 14.32 -3.264 0.245 1 91.56 143 ILE B C 1
ATOM 4248 O O . ILE B 1 143 ? 15.266 -2.574 -0.138 1 91.56 143 ILE B O 1
ATOM 4252 N N . LEU B 1 144 ? 14.086 -3.537 1.477 1 89.94 144 LEU B N 1
ATOM 4253 C CA . LEU B 1 144 ? 14.883 -2.93 2.541 1 89.94 144 LEU B CA 1
ATOM 4254 C C . LEU B 1 144 ? 16.25 -3.605 2.656 1 89.94 144 LEU B C 1
ATOM 4256 O O . LEU B 1 144 ? 17.266 -2.93 2.787 1 89.94 144 LEU B O 1
ATOM 4260 N N . THR B 1 145 ? 16.297 -4.902 2.516 1 88.5 145 THR B N 1
ATOM 4261 C CA . THR B 1 145 ? 17.516 -5.625 2.891 1 88.5 145 THR B CA 1
ATOM 4262 C C . THR B 1 145 ? 18.266 -6.105 1.651 1 88.5 145 THR B C 1
ATOM 4264 O O . THR B 1 145 ? 19.484 -6.246 1.676 1 88.5 145 THR B O 1
ATOM 4267 N N . LYS B 1 146 ? 17.453 -6.391 0.654 1 88.81 146 LYS B N 1
ATOM 4268 C CA . LYS B 1 146 ? 18.078 -6.977 -0.531 1 88.81 146 LYS B CA 1
ATOM 4269 C C . LYS B 1 146 ? 17.594 -6.281 -1.803 1 88.81 146 LYS B C 1
ATOM 4271 O O . LYS B 1 146 ? 17.156 -6.941 -2.746 1 88.81 146 LYS B O 1
ATOM 4276 N N . PRO B 1 147 ? 17.812 -5.039 -1.806 1 87.38 147 PRO B N 1
ATOM 4277 C CA . PRO B 1 147 ? 17.328 -4.332 -2.994 1 87.38 147 PRO B CA 1
ATOM 4278 C C . PRO B 1 147 ? 18.078 -4.738 -4.266 1 87.38 147 PRO B C 1
ATOM 4280 O O . PRO B 1 147 ? 17.531 -4.609 -5.367 1 87.38 147 PRO B O 1
ATOM 4283 N N . HIS B 1 148 ? 19.234 -5.328 -4.148 1 87.25 148 HIS B N 1
ATOM 4284 C CA . HIS B 1 148 ? 20.062 -5.699 -5.285 1 87.25 148 HIS B CA 1
ATOM 4285 C C . HIS B 1 148 ? 19.484 -6.902 -6.02 1 87.25 148 HIS B C 1
ATOM 4287 O O . HIS B 1 148 ? 19.844 -7.164 -7.172 1 87.25 148 HIS B O 1
ATOM 4293 N N . LEU B 1 149 ? 18.625 -7.555 -5.391 1 89.25 149 LEU B N 1
ATOM 4294 C CA . LEU B 1 149 ? 18.016 -8.734 -6.008 1 89.25 149 LEU B CA 1
ATOM 4295 C C . LEU B 1 149 ? 16.875 -8.336 -6.934 1 89.25 149 LEU B C 1
ATOM 4297 O O . LEU B 1 149 ? 16.438 -9.141 -7.758 1 89.25 149 LEU B O 1
ATOM 4301 N N . LEU B 1 150 ? 16.438 -7.168 -6.785 1 91.06 150 LEU B N 1
ATOM 4302 C CA . LEU B 1 150 ? 15.25 -6.758 -7.527 1 91.06 150 LEU B CA 1
ATOM 4303 C C . LEU B 1 150 ? 15.633 -6.125 -8.859 1 91.06 150 LEU B C 1
ATOM 4305 O O . LEU B 1 150 ? 16.547 -5.293 -8.922 1 91.06 150 LEU B O 1
ATOM 4309 N N . ASP B 1 151 ? 15.008 -6.684 -9.875 1 90.12 151 ASP B N 1
ATOM 4310 C CA . ASP B 1 151 ? 15.109 -6.027 -11.172 1 90.12 151 ASP B CA 1
ATOM 4311 C C . ASP B 1 151 ? 13.906 -5.129 -11.43 1 90.12 151 ASP B C 1
ATOM 4313 O O . ASP B 1 151 ? 12.805 -5.621 -11.711 1 90.12 151 ASP B O 1
ATOM 4317 N N . PHE B 1 152 ? 14.117 -3.922 -11.492 1 88.69 152 PHE B N 1
ATOM 4318 C CA . PHE B 1 152 ? 13.039 -2.939 -11.547 1 88.69 152 PHE B CA 1
ATOM 4319 C C . PHE B 1 152 ? 12.32 -3.002 -12.891 1 88.69 152 PHE B C 1
ATOM 4321 O O . PHE B 1 152 ? 11.125 -2.721 -12.977 1 88.69 152 PHE B O 1
ATOM 4328 N N . THR B 1 153 ? 13.031 -3.311 -13.93 1 90 153 THR B N 1
ATOM 4329 C CA . THR B 1 153 ? 12.398 -3.41 -15.234 1 90 153 THR B CA 1
ATOM 4330 C C . THR B 1 153 ? 11.422 -4.582 -15.281 1 90 153 THR B C 1
ATOM 4332 O O . THR B 1 153 ? 10.281 -4.434 -15.727 1 90 153 THR B O 1
ATOM 4335 N N . LEU B 1 154 ? 11.938 -5.691 -14.812 1 93.44 154 LEU B N 1
ATOM 4336 C CA . LEU B 1 154 ? 11.102 -6.887 -14.766 1 93.44 154 LEU B CA 1
ATOM 4337 C C . LEU B 1 154 ? 9.883 -6.664 -13.875 1 93.44 154 LEU B C 1
ATOM 4339 O O . LEU B 1 154 ? 8.75 -6.938 -14.289 1 93.44 154 LEU B O 1
ATOM 4343 N N . VAL B 1 155 ? 10.086 -6.133 -12.742 1 95.56 155 VAL B N 1
ATOM 4344 C CA . VAL B 1 155 ? 9.023 -5.918 -11.758 1 95.56 155 VAL B CA 1
ATOM 4345 C C . VAL B 1 155 ? 8.008 -4.918 -12.297 1 95.56 155 VAL B C 1
ATOM 4347 O O . VAL B 1 155 ? 6.801 -5.168 -12.258 1 95.56 155 VAL B O 1
ATOM 4350 N N . SER B 1 156 ? 8.477 -3.801 -12.852 1 95 156 SER B N 1
ATOM 4351 C CA . SER B 1 156 ? 7.582 -2.764 -13.352 1 95 156 SER B CA 1
ATOM 4352 C C . SER B 1 156 ? 6.77 -3.264 -14.539 1 95 156 SER B C 1
ATOM 4354 O O . SER B 1 156 ? 5.582 -2.965 -14.664 1 95 156 SER B O 1
ATOM 4356 N N . ALA B 1 157 ? 7.375 -4.004 -15.406 1 94.69 157 ALA B N 1
ATOM 4357 C CA . ALA B 1 157 ? 6.676 -4.535 -16.578 1 94.69 157 ALA B CA 1
ATOM 4358 C C . ALA B 1 157 ? 5.555 -5.48 -16.156 1 94.69 157 ALA B C 1
ATOM 4360 O O . ALA B 1 157 ? 4.441 -5.402 -16.672 1 94.69 157 ALA B O 1
ATOM 4361 N N . PHE B 1 158 ? 5.863 -6.324 -15.234 1 97.44 158 PHE B N 1
ATOM 4362 C CA . PHE B 1 158 ? 4.863 -7.289 -14.797 1 97.44 158 PHE B CA 1
ATOM 4363 C C . PHE B 1 158 ? 3.729 -6.594 -14.047 1 97.44 158 PHE B C 1
ATOM 4365 O O . PHE B 1 158 ? 2.59 -7.066 -14.062 1 97.44 158 PHE B O 1
ATOM 4372 N N . ILE B 1 159 ? 4.035 -5.484 -13.43 1 97.5 159 ILE B N 1
ATOM 4373 C CA . ILE B 1 159 ? 2.979 -4.734 -12.766 1 97.5 159 ILE B CA 1
ATOM 4374 C C . ILE B 1 159 ? 2.135 -3.998 -13.797 1 97.5 159 ILE B C 1
ATOM 4376 O O . ILE B 1 159 ? 0.909 -4.125 -13.812 1 97.5 159 ILE B O 1
ATOM 4380 N N . ILE B 1 160 ? 2.752 -3.264 -14.695 1 96.56 160 ILE B N 1
ATOM 4381 C CA . ILE B 1 160 ? 2.08 -2.408 -15.664 1 96.56 160 ILE B CA 1
ATOM 4382 C C . ILE B 1 160 ? 1.192 -3.258 -16.578 1 96.56 160 ILE B C 1
ATOM 4384 O O . ILE B 1 160 ? 0.039 -2.908 -16.828 1 96.56 160 ILE B O 1
ATOM 4388 N N . PHE B 1 161 ? 1.698 -4.383 -16.938 1 97.56 161 PHE B N 1
ATOM 4389 C CA . PHE B 1 161 ? 0.958 -5.176 -17.922 1 97.56 161 PHE B CA 1
ATOM 4390 C C . PHE B 1 161 ? 0.178 -6.289 -17.234 1 97.56 161 PHE B C 1
ATOM 4392 O O . PHE B 1 161 ? -0.725 -6.883 -17.828 1 97.56 161 PHE B O 1
ATOM 4399 N N . GLY B 1 162 ? 0.568 -6.594 -16 1 98.5 162 GLY B N 1
ATOM 4400 C CA . GLY B 1 162 ? -0.219 -7.535 -15.227 1 98.5 162 GLY B CA 1
ATOM 4401 C C . GLY B 1 162 ? -1.575 -6.992 -14.82 1 98.5 162 GLY B C 1
ATOM 4402 O O . GLY B 1 162 ? -2.555 -7.738 -14.75 1 98.5 162 GLY B O 1
ATOM 4403 N N . VAL B 1 163 ? -1.651 -5.703 -14.586 1 98.44 163 VAL B N 1
ATOM 4404 C CA . VAL B 1 163 ? -2.885 -5.07 -14.133 1 98.44 163 VAL B CA 1
ATOM 4405 C C . VAL B 1 163 ? -3.961 -5.207 -15.211 1 98.44 163 VAL B C 1
ATOM 4407 O O . VAL B 1 163 ? -5.074 -5.66 -14.93 1 98.44 163 VAL B O 1
ATOM 4410 N N . PRO B 1 164 ? -3.678 -4.891 -16.469 1 97.62 164 PRO B N 1
ATOM 4411 C CA . PRO B 1 164 ? -4.699 -5.133 -17.484 1 97.62 164 PRO B CA 1
ATOM 4412 C C . PRO B 1 164 ? -5.121 -6.602 -17.562 1 97.62 164 PRO B C 1
ATOM 4414 O O . PRO B 1 164 ? -6.277 -6.898 -17.875 1 97.62 164 PRO B O 1
ATOM 4417 N N . GLY B 1 165 ? -4.172 -7.477 -17.344 1 98.06 165 GLY B N 1
ATOM 4418 C CA . GLY B 1 165 ? -4.523 -8.883 -17.266 1 98.06 165 GLY B CA 1
ATOM 4419 C C . GLY B 1 165 ? -5.523 -9.195 -16.172 1 98.06 165 GLY B C 1
ATOM 4420 O O . GLY B 1 165 ? -6.469 -9.961 -16.391 1 98.06 165 GLY B O 1
ATOM 4421 N N . ILE B 1 166 ? -5.266 -8.641 -15.039 1 97.88 166 ILE B N 1
ATOM 4422 C CA . ILE B 1 166 ? -6.164 -8.82 -13.906 1 97.88 166 ILE B CA 1
ATOM 4423 C C . ILE B 1 166 ? -7.547 -8.273 -14.25 1 97.88 166 ILE B C 1
ATOM 4425 O O . ILE B 1 166 ? -8.555 -8.953 -14.047 1 97.88 166 ILE B O 1
ATOM 4429 N N . LEU B 1 167 ? -7.621 -7.059 -14.773 1 96.12 167 LEU B N 1
ATOM 4430 C CA . LEU B 1 167 ? -8.883 -6.387 -15.055 1 96.12 167 LEU B CA 1
ATOM 4431 C C . LEU B 1 167 ? -9.672 -7.133 -16.125 1 96.12 167 LEU B C 1
ATOM 4433 O O . LEU B 1 167 ? -10.891 -7.266 -16.031 1 96.12 167 LEU B O 1
ATOM 4437 N N . PHE B 1 168 ? -8.969 -7.594 -17.062 1 94.44 168 PHE B N 1
ATOM 4438 C CA . PHE B 1 168 ? -9.594 -8.414 -18.094 1 94.44 168 PHE B CA 1
ATOM 4439 C C . PHE B 1 168 ? -10.148 -9.703 -17.5 1 94.44 168 PHE B C 1
ATOM 4441 O O . PHE B 1 168 ? -11.266 -10.117 -17.828 1 94.44 168 PHE B O 1
ATOM 4448 N N . GLY B 1 169 ? -9.391 -10.32 -16.656 1 94.44 169 GLY B N 1
ATOM 4449 C CA . GLY B 1 169 ? -9.844 -11.539 -16 1 94.44 169 GLY B CA 1
ATOM 4450 C C . GLY B 1 169 ? -11.039 -11.32 -15.102 1 94.44 169 GLY B C 1
ATOM 4451 O O . GLY B 1 169 ? -11.938 -12.172 -15.039 1 94.44 169 GLY B O 1
ATOM 4452 N N . LEU B 1 170 ? -11.062 -10.219 -14.422 1 92.94 170 LEU B N 1
ATOM 4453 C CA . LEU B 1 170 ? -12.164 -9.914 -13.516 1 92.94 170 LEU B CA 1
ATOM 4454 C C . LEU B 1 170 ? -13.453 -9.68 -14.289 1 92.94 170 LEU B C 1
ATOM 4456 O O . LEU B 1 170 ? -14.547 -9.875 -13.758 1 92.94 170 LEU B O 1
ATOM 4460 N N . SER B 1 171 ? -13.375 -9.281 -15.5 1 90.12 171 SER B N 1
ATOM 4461 C CA . SER B 1 171 ? -14.547 -8.984 -16.312 1 90.12 171 SER B CA 1
ATOM 4462 C C . SER B 1 171 ? -15.172 -10.266 -16.875 1 90.12 171 SER B C 1
ATOM 4464 O O . SER B 1 171 ? -16.297 -10.242 -17.359 1 90.12 171 SER B O 1
ATOM 4466 N N . LEU B 1 172 ? -14.445 -11.328 -16.734 1 88.38 172 LEU B N 1
ATOM 4467 C CA . LEU B 1 172 ? -14.938 -12.609 -17.234 1 88.38 172 LEU B CA 1
ATOM 4468 C C . LEU B 1 172 ? -15.344 -13.523 -16.078 1 88.38 172 LEU B C 1
ATOM 4470 O O . LEU B 1 172 ? -14.57 -13.727 -15.133 1 88.38 172 LEU B O 1
ATOM 4474 N N . ASN B 1 173 ? -16.516 -13.938 -16.125 1 85.69 173 ASN B N 1
ATOM 4475 C CA . ASN B 1 173 ? -16.969 -14.891 -15.117 1 85.69 173 ASN B CA 1
ATOM 4476 C C . ASN B 1 173 ? -16.688 -16.328 -15.539 1 85.69 173 ASN B C 1
ATOM 4478 O O . ASN B 1 173 ? -16.969 -16.719 -16.672 1 85.69 173 ASN B O 1
ATOM 4482 N N . VAL B 1 174 ? -16.031 -17.016 -14.68 1 86.19 174 VAL B N 1
ATOM 4483 C CA . VAL B 1 174 ? -15.672 -18.406 -14.969 1 86.19 174 VAL B CA 1
ATOM 4484 C C . VAL B 1 174 ? -16.297 -19.328 -13.922 1 86.19 174 VAL B C 1
ATOM 4486 O O . VAL B 1 174 ? -16.438 -18.938 -12.758 1 86.19 174 VAL B O 1
ATOM 4489 N N . SER B 1 175 ? -16.656 -20.5 -14.359 1 88.5 175 SER B N 1
ATOM 4490 C CA . SER B 1 175 ? -17.234 -21.5 -13.461 1 88.5 175 SER B CA 1
ATOM 4491 C C . SER B 1 175 ? -16.203 -21.984 -12.445 1 88.5 175 SER B C 1
ATOM 4493 O O . SER B 1 175 ? -15.008 -21.969 -12.719 1 88.5 175 SER B O 1
ATOM 4495 N N . PRO B 1 176 ? -16.641 -22.406 -11.32 1 87.94 176 PRO B N 1
ATOM 4496 C CA . PRO B 1 176 ? -15.75 -22.906 -10.273 1 87.94 176 PRO B CA 1
ATOM 4497 C C . PRO B 1 176 ? -14.875 -24.062 -10.758 1 87.94 176 PRO B C 1
ATOM 4499 O O . PRO B 1 176 ? -13.727 -24.188 -10.32 1 87.94 176 PRO B O 1
ATOM 4502 N N . PHE B 1 177 ? -15.398 -24.797 -11.625 1 86.38 177 PHE B N 1
ATOM 4503 C CA . PHE B 1 177 ? -14.672 -25.922 -12.172 1 86.38 177 PHE B CA 1
ATOM 4504 C C . PHE B 1 177 ? -13.391 -25.469 -12.852 1 86.38 177 PHE B C 1
ATOM 4506 O O . PHE B 1 177 ? -12.32 -26.031 -12.617 1 86.38 177 PHE B O 1
ATOM 4513 N N . TYR B 1 178 ? -13.461 -24.438 -13.586 1 88.25 178 TYR B N 1
ATOM 4514 C CA . TYR B 1 178 ? -12.305 -23.953 -14.344 1 88.25 178 TYR B CA 1
ATOM 4515 C C . TYR B 1 178 ? -11.312 -23.234 -13.43 1 88.25 178 TYR B C 1
ATOM 4517 O O . TYR B 1 178 ? -10.125 -23.156 -13.75 1 88.25 178 TYR B O 1
ATOM 4525 N N . ILE B 1 179 ? -11.789 -22.766 -12.344 1 90.06 179 ILE B N 1
ATOM 4526 C CA . ILE B 1 179 ? -10.883 -22.156 -11.375 1 90.06 179 ILE B CA 1
ATOM 4527 C C . ILE B 1 179 ? -9.969 -23.234 -10.781 1 90.06 179 ILE B C 1
ATOM 4529 O O . ILE B 1 179 ? -8.742 -23.062 -10.773 1 90.06 179 ILE B O 1
ATOM 4533 N N . VAL B 1 180 ? -10.555 -24.281 -10.375 1 88.69 180 VAL B N 1
ATOM 4534 C CA . VAL B 1 180 ? -9.805 -25.375 -9.773 1 88.69 180 VAL B CA 1
ATOM 4535 C C . VAL B 1 180 ? -8.867 -26 -10.805 1 88.69 180 VAL B C 1
ATOM 4537 O O . VAL B 1 180 ? -7.703 -26.266 -10.508 1 88.69 180 VAL B O 1
ATOM 4540 N N . LEU B 1 181 ? -9.383 -26.141 -11.961 1 88.38 181 LEU B N 1
ATOM 4541 C CA . LEU B 1 181 ? -8.594 -26.75 -13.031 1 88.38 181 LEU B CA 1
ATOM 4542 C C . LEU B 1 181 ? -7.387 -25.891 -13.367 1 88.38 181 LEU B C 1
ATOM 4544 O O . LEU B 1 181 ? -6.277 -26.406 -13.539 1 88.38 181 LEU B O 1
ATOM 4548 N N . THR B 1 182 ? -7.648 -24.641 -13.492 1 90.44 182 THR B N 1
ATOM 4549 C CA . THR B 1 182 ? -6.562 -23.719 -13.805 1 90.44 182 THR B CA 1
ATOM 4550 C C . THR B 1 182 ? -5.492 -23.75 -12.719 1 90.44 182 THR B C 1
ATOM 4552 O O . THR B 1 182 ? -4.297 -23.766 -13.016 1 90.44 182 THR B O 1
ATOM 4555 N N . PHE B 1 183 ? -5.891 -23.797 -11.531 1 90.56 183 PHE B N 1
ATOM 4556 C CA . PHE B 1 183 ? -4.953 -23.859 -10.414 1 90.56 183 PHE B CA 1
ATOM 4557 C C . PHE B 1 183 ? -4.109 -25.125 -10.484 1 90.56 183 PHE B C 1
ATOM 4559 O O . PHE B 1 183 ? -2.889 -25.078 -10.32 1 90.56 183 PHE B O 1
ATOM 4566 N N . GLN B 1 184 ? -4.715 -26.188 -10.773 1 88.12 184 GLN B N 1
ATOM 4567 C CA . GLN B 1 184 ? -4.031 -27.469 -10.836 1 88.12 184 GLN B CA 1
ATOM 4568 C C . GLN B 1 184 ? -3.016 -27.5 -11.977 1 88.12 184 GLN B C 1
ATOM 4570 O O . GLN B 1 184 ? -1.899 -27.984 -11.805 1 88.12 184 GLN B O 1
ATOM 4575 N N . ILE B 1 185 ? -3.412 -27 -13.016 1 89.25 185 ILE B N 1
ATOM 4576 C CA . ILE B 1 185 ? -2.529 -26.969 -14.172 1 89.25 185 ILE B CA 1
ATOM 4577 C C . ILE B 1 185 ? -1.317 -26.094 -13.875 1 89.25 185 ILE B C 1
ATOM 4579 O O . ILE B 1 185 ? -0.181 -26.469 -14.172 1 89.25 185 ILE B O 1
ATOM 4583 N N . LEU B 1 186 ? -1.596 -25.016 -13.297 1 89.75 186 LEU B N 1
ATOM 4584 C CA . LEU B 1 186 ? -0.532 -24.047 -13.008 1 89.75 186 LEU B CA 1
ATOM 4585 C C . LEU B 1 186 ? 0.521 -24.672 -12.094 1 89.75 186 LEU B C 1
ATOM 4587 O O . LEU B 1 186 ? 1.718 -24.594 -12.383 1 89.75 186 LEU B O 1
ATOM 4591 N N . VAL B 1 187 ? 0.107 -25.25 -11.062 1 87.88 187 VAL B N 1
ATOM 4592 C CA . VAL B 1 187 ? 1.024 -25.797 -10.062 1 87.88 187 VAL B CA 1
ATOM 4593 C C . VAL B 1 187 ? 1.747 -27.016 -10.633 1 87.88 187 VAL B C 1
ATOM 4595 O O . VAL B 1 187 ? 2.959 -27.156 -10.469 1 87.88 187 VAL B O 1
ATOM 4598 N N . LEU B 1 188 ? 1.015 -27.844 -11.305 1 87.56 188 LEU B N 1
ATOM 4599 C CA . LEU B 1 188 ? 1.596 -29.047 -11.875 1 87.56 188 LEU B CA 1
ATOM 4600 C C . LEU B 1 188 ? 2.635 -28.703 -12.938 1 87.56 188 LEU B C 1
ATOM 4602 O O . LEU B 1 188 ? 3.748 -29.234 -12.914 1 87.56 188 LEU B O 1
ATOM 4606 N N . GLU B 1 189 ? 2.225 -27.875 -13.812 1 88.56 189 GLU B N 1
ATOM 4607 C CA . GLU B 1 189 ? 3.145 -27.484 -14.883 1 88.56 189 GLU B CA 1
ATOM 4608 C C . GLU B 1 189 ? 4.379 -26.797 -14.328 1 88.56 189 GLU B C 1
ATOM 4610 O O . GLU B 1 189 ? 5.488 -26.984 -14.828 1 88.56 189 GLU B O 1
ATOM 4615 N N . PHE B 1 190 ? 4.184 -26.016 -13.406 1 87.44 190 PHE B N 1
ATOM 4616 C CA . PHE B 1 190 ? 5.328 -25.359 -12.789 1 87.44 190 PHE B CA 1
ATOM 4617 C C . PHE B 1 190 ? 6.246 -26.375 -12.125 1 87.44 190 PHE B C 1
ATOM 4619 O O . PHE B 1 190 ? 7.469 -26.219 -12.141 1 87.44 190 PHE B O 1
ATOM 4626 N N . ALA B 1 191 ? 5.676 -27.312 -11.492 1 85.88 191 ALA B N 1
ATOM 4627 C CA . ALA B 1 191 ? 6.48 -28.359 -10.875 1 85.88 191 ALA B CA 1
ATOM 4628 C C . ALA B 1 191 ? 7.359 -29.062 -11.914 1 85.88 191 ALA B C 1
ATOM 4630 O O . ALA B 1 191 ? 8.531 -29.344 -11.648 1 85.88 191 ALA B O 1
ATOM 4631 N N . PHE B 1 192 ? 6.875 -29.281 -13.047 1 86.19 192 PHE B N 1
ATOM 4632 C CA . PHE B 1 192 ? 7.645 -29.906 -14.125 1 86.19 192 PHE B CA 1
ATOM 4633 C C . PHE B 1 192 ? 8.773 -28.984 -14.57 1 86.19 192 PHE B C 1
ATOM 4635 O O . PHE B 1 192 ? 9.914 -29.438 -14.75 1 86.19 192 PHE B O 1
ATOM 4642 N N . ILE B 1 193 ? 8.414 -27.797 -14.711 1 84.06 193 ILE B N 1
ATOM 4643 C CA . ILE B 1 193 ? 9.398 -26.828 -15.156 1 84.06 193 ILE B CA 1
ATOM 4644 C C . ILE B 1 193 ? 10.508 -26.688 -14.117 1 84.06 193 ILE B C 1
ATOM 4646 O O . ILE B 1 193 ? 11.688 -26.703 -14.453 1 84.06 193 ILE B O 1
ATOM 4650 N N . PHE B 1 194 ? 10.062 -26.547 -12.953 1 79.81 194 PHE B N 1
ATOM 4651 C CA . PHE B 1 194 ? 11.008 -26.375 -11.852 1 79.81 194 PHE B CA 1
ATOM 4652 C C . PHE B 1 194 ? 11.906 -27.594 -11.727 1 79.81 194 PHE B C 1
ATOM 4654 O O . PHE B 1 194 ? 13.109 -27.469 -11.484 1 79.81 194 PHE B O 1
ATOM 4661 N N . PHE B 1 195 ? 11.406 -28.734 -11.844 1 82.69 195 PHE B N 1
ATOM 4662 C CA . PHE B 1 195 ? 12.164 -29.984 -11.789 1 82.69 195 PHE B CA 1
ATOM 4663 C C . PHE B 1 195 ? 13.156 -30.062 -12.945 1 82.69 195 PHE B C 1
ATOM 4665 O O . PHE B 1 195 ? 14.32 -30.422 -12.742 1 82.69 195 PHE B O 1
ATOM 4672 N N . TYR B 1 196 ? 12.789 -29.75 -14.023 1 83.25 196 TYR B N 1
ATOM 4673 C CA . TYR B 1 196 ? 13.641 -29.781 -15.211 1 83.25 196 TYR B CA 1
ATOM 4674 C C . TYR B 1 196 ? 14.812 -28.828 -15.07 1 83.25 196 TYR B C 1
ATOM 4676 O O . TYR B 1 196 ? 15.969 -29.203 -15.281 1 83.25 196 TYR B O 1
ATOM 4684 N N . LEU B 1 197 ? 14.555 -27.656 -14.711 1 77.06 197 LEU B N 1
ATOM 4685 C CA . LEU B 1 197 ? 15.57 -26.609 -14.688 1 77.06 197 LEU B CA 1
ATOM 4686 C C . LEU B 1 197 ? 16.609 -26.875 -13.602 1 77.06 197 LEU B C 1
ATOM 4688 O O . LEU B 1 197 ? 17.781 -26.562 -13.766 1 77.06 197 LEU B O 1
ATOM 4692 N N . ASN B 1 198 ? 16.125 -27.422 -12.57 1 76 198 ASN B N 1
ATOM 4693 C CA . ASN B 1 198 ? 17.047 -27.594 -11.438 1 76 198 ASN B CA 1
ATOM 4694 C C . ASN B 1 198 ? 17.734 -28.953 -11.484 1 76 198 ASN B C 1
ATOM 4696 O O . ASN B 1 198 ? 18.859 -29.094 -10.977 1 76 198 ASN B O 1
ATOM 4700 N N . ILE B 1 199 ? 17.125 -29.859 -12.133 1 78.44 199 ILE B N 1
ATOM 4701 C CA . ILE B 1 199 ? 17.656 -31.219 -12.031 1 78.44 199 ILE B CA 1
ATOM 4702 C C . ILE B 1 199 ? 18.109 -31.703 -13.406 1 78.44 199 ILE B C 1
ATOM 4704 O O . ILE B 1 199 ? 19.203 -32.25 -13.547 1 78.44 199 ILE B O 1
ATOM 4708 N N . LEU B 1 200 ? 17.344 -31.438 -14.391 1 81.44 200 LEU B N 1
ATOM 4709 C CA . LEU B 1 200 ? 17.562 -32.156 -15.648 1 81.44 200 LEU B CA 1
ATOM 4710 C C . LEU B 1 200 ? 18.25 -31.234 -16.656 1 81.44 200 LEU B C 1
ATOM 4712 O O . LEU B 1 200 ? 18.859 -31.719 -17.609 1 81.44 200 LEU B O 1
ATOM 4716 N N . ALA B 1 201 ? 18.156 -30 -16.484 1 79.75 201 ALA B N 1
ATOM 4717 C CA . ALA B 1 201 ? 18.688 -29.078 -17.484 1 79.75 201 ALA B CA 1
ATOM 4718 C C . ALA B 1 201 ? 20.188 -29.297 -17.688 1 79.75 201 ALA B C 1
ATOM 4720 O O . ALA B 1 201 ? 20.922 -29.516 -16.719 1 79.75 201 ALA B O 1
ATOM 4721 N N . PRO B 1 202 ? 20.594 -29.297 -18.922 1 78 202 PRO B N 1
ATOM 4722 C CA . PRO B 1 202 ? 22.016 -29.516 -19.219 1 78 202 PRO B CA 1
ATOM 4723 C C . PRO B 1 202 ? 22.922 -28.406 -18.641 1 78 202 PRO B C 1
ATOM 4725 O O . PRO B 1 202 ? 22.547 -27.234 -18.672 1 78 202 PRO B O 1
ATOM 4728 N N . ARG B 1 203 ? 23.953 -28.844 -18.016 1 76.12 203 ARG B N 1
ATOM 4729 C CA . ARG B 1 203 ? 24.953 -27.953 -17.453 1 76.12 203 ARG B CA 1
ATOM 4730 C C . ARG B 1 203 ? 26.344 -28.297 -17.984 1 76.12 203 ARG B C 1
ATOM 4732 O O . ARG B 1 203 ? 26.578 -29.422 -18.453 1 76.12 203 ARG B O 1
ATOM 4739 N N . ASP B 1 204 ? 27.219 -27.234 -18.078 1 71.44 204 ASP B N 1
ATOM 4740 C CA . ASP B 1 204 ? 28.594 -27.469 -18.5 1 71.44 204 ASP B CA 1
ATOM 4741 C C . ASP B 1 204 ? 29.328 -28.375 -17.516 1 71.44 204 ASP B C 1
ATOM 4743 O O . ASP B 1 204 ? 29.109 -28.297 -16.297 1 71.44 204 ASP B O 1
ATOM 4747 N N . SER B 1 205 ? 30.125 -29.359 -17.984 1 64 205 SER B N 1
ATOM 4748 C CA . SER B 1 205 ? 30.953 -30.219 -17.141 1 64 205 SER B CA 1
ATOM 4749 C C . SER B 1 205 ? 32.031 -29.406 -16.406 1 64 205 SER B C 1
ATOM 4751 O O . SER B 1 205 ? 32.562 -28.453 -16.953 1 64 205 SER B O 1
ATOM 4753 N N . PRO B 1 206 ? 32.094 -29.562 -15.086 1 58.44 206 PRO B N 1
ATOM 4754 C CA . PRO B 1 206 ? 33.125 -28.828 -14.359 1 58.44 206 PRO B CA 1
ATOM 4755 C C . PRO B 1 206 ? 34.5 -28.953 -15.008 1 58.44 206 PRO B C 1
ATOM 4757 O O . PRO B 1 206 ? 35.344 -28.062 -14.883 1 58.44 206 PRO B O 1
ATOM 4760 N N . SER B 1 207 ? 35 -30.141 -15.5 1 52.94 207 SER B N 1
ATOM 4761 C CA . SER B 1 207 ? 36.344 -30.375 -16 1 52.94 207 SER B CA 1
ATOM 4762 C C . SER B 1 207 ? 36.594 -29.594 -17.281 1 52.94 207 SER B C 1
ATOM 4764 O O . SER B 1 207 ? 37.688 -29.703 -17.875 1 52.94 207 SER B O 1
ATOM 4766 N N . ALA B 1 208 ? 35.75 -29.156 -17.859 1 48.16 208 ALA B N 1
ATOM 4767 C CA . ALA B 1 208 ? 36.062 -28.531 -19.125 1 48.16 208 ALA B CA 1
ATOM 4768 C C . ALA B 1 208 ? 36.875 -27.25 -18.922 1 48.16 208 ALA B C 1
ATOM 4770 O O . ALA B 1 208 ? 36.531 -26.406 -18.094 1 48.16 208 ALA B O 1
ATOM 4771 N N . VAL B 1 209 ? 38.25 -27.328 -18.938 1 43.53 209 VAL B N 1
ATOM 4772 C CA . VAL B 1 209 ? 39.188 -26.219 -19 1 43.53 209 VAL B CA 1
ATOM 4773 C C . VAL B 1 209 ? 38.594 -25.047 -19.766 1 43.53 209 VAL B C 1
ATOM 4775 O O . VAL B 1 209 ? 38.094 -25.234 -20.875 1 43.53 209 VAL B O 1
ATOM 4778 N N . PRO B 1 210 ? 38.375 -23.984 -19.016 1 43.09 210 PRO B N 1
ATOM 4779 C CA . PRO B 1 210 ? 37.938 -22.797 -19.766 1 43.09 210 PRO B CA 1
ATOM 4780 C C . PRO B 1 210 ? 38.656 -22.625 -21.078 1 43.09 210 PRO B C 1
ATOM 4782 O O . PRO B 1 210 ? 39.906 -22.562 -21.109 1 43.09 210 PRO B O 1
ATOM 4785 N N . THR B 1 211 ? 38.625 -23.422 -22.031 1 37.38 211 THR B N 1
ATOM 4786 C CA . THR B 1 211 ? 39.344 -22.938 -23.219 1 37.38 211 THR B CA 1
ATOM 4787 C C . THR B 1 211 ? 39.344 -21.422 -23.266 1 37.38 211 THR B C 1
ATOM 4789 O O . THR B 1 211 ? 38.5 -20.766 -22.656 1 37.38 211 THR B O 1
ATOM 4792 N N . GLN B 1 212 ? 40.344 -20.828 -24.156 1 35.69 212 GLN B N 1
ATOM 4793 C CA . GLN B 1 212 ? 40.625 -19.406 -24.391 1 35.69 212 GLN B CA 1
ATOM 4794 C C . GLN B 1 212 ? 39.344 -18.578 -24.328 1 35.69 212 GLN B C 1
ATOM 4796 O O . GLN B 1 212 ? 38.25 -19.078 -24.609 1 35.69 212 GLN B O 1
ATOM 4801 N N . GLN B 1 213 ? 39.438 -17.375 -23.688 1 37.12 213 GLN B N 1
ATOM 4802 C CA . GLN B 1 213 ? 38.656 -16.156 -23.641 1 37.12 213 GLN B CA 1
ATOM 4803 C C . GLN B 1 213 ? 37.875 -15.953 -24.938 1 37.12 213 GLN B C 1
ATOM 4805 O O . GLN B 1 213 ? 38.312 -15.234 -25.828 1 37.12 213 GLN B O 1
ATOM 4810 N N . ARG B 1 214 ? 37.75 -16.969 -25.75 1 34.44 214 ARG B N 1
ATOM 4811 C CA . ARG B 1 214 ? 37.094 -16.406 -26.938 1 34.44 214 ARG B CA 1
ATOM 4812 C C . ARG B 1 214 ? 36.031 -15.391 -26.531 1 34.44 214 ARG B C 1
ATOM 4814 O O . ARG B 1 214 ? 35.312 -15.578 -25.547 1 34.44 214 ARG B O 1
ATOM 4821 N N . THR B 1 215 ? 36.406 -14.141 -26.797 1 35.94 215 THR B N 1
ATOM 4822 C CA . THR B 1 215 ? 35.531 -12.977 -26.812 1 35.94 215 THR B CA 1
ATOM 4823 C C . THR B 1 215 ? 34.094 -13.391 -27.078 1 35.94 215 THR B C 1
ATOM 4825 O O . THR B 1 215 ? 33.75 -13.766 -28.188 1 35.94 215 THR B O 1
ATOM 4828 N N . SER B 1 216 ? 33.719 -14.391 -26.5 1 37.59 216 SER B N 1
ATOM 4829 C CA . SER B 1 216 ? 32.312 -14.727 -26.672 1 37.59 216 SER B CA 1
ATOM 4830 C C . SER B 1 216 ? 31.484 -13.484 -26.984 1 37.59 216 SER B C 1
ATOM 4832 O O . SER B 1 216 ? 31.219 -12.664 -26.109 1 37.59 216 SER B O 1
ATOM 4834 N N . ARG B 1 217 ? 32.031 -12.805 -27.953 1 36.09 217 ARG B N 1
ATOM 4835 C CA . ARG B 1 217 ? 31.078 -11.883 -28.578 1 36.09 217 ARG B CA 1
ATOM 4836 C C . ARG B 1 217 ? 29.641 -12.406 -28.453 1 36.09 217 ARG B C 1
ATOM 4838 O O . ARG B 1 217 ? 29.266 -13.336 -29.172 1 36.09 217 ARG B O 1
ATOM 4845 N N . GLY B 1 218 ? 29.328 -12.82 -27.344 1 38.31 218 GLY B N 1
ATOM 4846 C CA . GLY B 1 218 ? 27.906 -13.102 -27.203 1 38.31 218 GLY B CA 1
ATOM 4847 C C . GLY B 1 218 ? 27.062 -12.477 -28.312 1 38.31 218 GLY B C 1
ATOM 4848 O O . GLY B 1 218 ? 27.484 -11.516 -28.953 1 38.31 218 GLY B O 1
ATOM 4849 N N . PRO B 1 219 ? 26.469 -13.383 -29.078 1 38.72 219 PRO B N 1
ATOM 4850 C CA . PRO B 1 219 ? 25.672 -12.797 -30.172 1 38.72 219 PRO B CA 1
ATOM 4851 C C . PRO B 1 219 ? 25.25 -11.359 -29.891 1 38.72 219 PRO B C 1
ATOM 4853 O O . PRO B 1 219 ? 24.938 -11.016 -28.75 1 38.72 219 PRO B O 1
ATOM 4856 N N . ASP B 1 220 ? 25.859 -10.344 -30.531 1 41.5 220 ASP B N 1
ATOM 4857 C CA . ASP B 1 220 ? 25.281 -9.016 -30.719 1 41.5 220 ASP B CA 1
ATOM 4858 C C . ASP B 1 220 ? 23.797 -9.008 -30.406 1 41.5 220 ASP B C 1
ATOM 4860 O O . ASP B 1 220 ? 23.047 -9.852 -30.891 1 41.5 220 ASP B O 1
ATOM 4864 N N . THR B 1 221 ? 23.422 -8.859 -29.156 1 48.56 221 THR B N 1
ATOM 4865 C CA . THR B 1 221 ? 22.016 -8.57 -28.875 1 48.56 221 THR B CA 1
ATOM 4866 C C . THR B 1 221 ? 21.312 -8.078 -30.141 1 48.56 221 THR B C 1
ATOM 4868 O O . THR B 1 221 ? 21.375 -6.891 -30.469 1 48.56 221 THR B O 1
ATOM 4871 N N . LYS B 1 222 ? 21.281 -8.875 -31.172 1 55.28 222 LYS B N 1
ATOM 4872 C CA . LYS B 1 222 ? 20.469 -8.5 -32.312 1 55.28 222 LYS B CA 1
ATOM 4873 C C . LYS B 1 222 ? 19.141 -7.883 -31.875 1 55.28 222 LYS B C 1
ATOM 4875 O O . LYS B 1 222 ? 18.5 -8.375 -30.938 1 55.28 222 LYS B O 1
ATOM 4880 N N . PRO B 1 223 ? 18.953 -6.723 -32.281 1 61.69 223 PRO B N 1
ATOM 4881 C CA . PRO B 1 223 ? 17.719 -5.992 -32 1 61.69 223 PRO B CA 1
ATOM 4882 C C . PRO B 1 223 ? 16.484 -6.902 -31.969 1 61.69 223 PRO B C 1
ATOM 4884 O O . PRO B 1 223 ? 15.594 -6.691 -31.141 1 61.69 223 PRO B O 1
ATOM 4887 N N . MET B 1 224 ? 16.562 -7.988 -32.719 1 60.84 224 MET B N 1
ATOM 4888 C CA . MET B 1 224 ? 15.391 -8.852 -32.781 1 60.84 224 MET B CA 1
ATOM 4889 C C . MET B 1 224 ? 15.242 -9.672 -31.516 1 60.84 224 MET B C 1
ATOM 4891 O O . MET B 1 224 ? 14.125 -9.891 -31.047 1 60.84 224 MET B O 1
ATOM 4895 N N . ARG B 1 225 ? 16.312 -10.047 -30.938 1 72.56 225 ARG B N 1
ATOM 4896 C CA . ARG B 1 225 ? 16.25 -10.859 -29.734 1 72.56 225 ARG B CA 1
ATOM 4897 C C . ARG B 1 225 ? 15.75 -10.039 -28.547 1 72.56 225 ARG B C 1
ATOM 4899 O O . ARG B 1 225 ? 14.984 -10.539 -27.719 1 72.56 225 ARG B O 1
ATOM 4906 N N . SER B 1 226 ? 16.094 -8.859 -28.641 1 77.31 226 SER B N 1
ATOM 4907 C CA . SER B 1 226 ? 15.633 -7.973 -27.578 1 77.31 226 SER B CA 1
ATOM 4908 C C . SER B 1 226 ? 14.141 -7.715 -27.688 1 77.31 226 SER B C 1
ATOM 4910 O O . SER B 1 226 ? 13.43 -7.684 -26.672 1 77.31 226 SER B O 1
ATOM 4912 N N . VAL B 1 227 ? 13.672 -7.652 -28.844 1 81.62 227 VAL B N 1
ATOM 4913 C CA . VAL B 1 227 ? 12.25 -7.418 -29.078 1 81.62 227 VAL B CA 1
ATOM 4914 C C . VAL B 1 227 ? 11.445 -8.641 -28.656 1 81.62 227 VAL B C 1
ATOM 4916 O O . VAL B 1 227 ? 10.375 -8.508 -28.047 1 81.62 227 VAL B O 1
ATOM 4919 N N . LEU B 1 228 ? 11.977 -9.734 -28.922 1 83.75 228 LEU B N 1
ATOM 4920 C CA . LEU B 1 228 ? 11.305 -10.977 -28.547 1 83.75 228 LEU B CA 1
ATOM 4921 C C . LEU B 1 228 ? 11.281 -11.148 -27.031 1 83.75 228 LEU B C 1
ATOM 4923 O O . LEU B 1 228 ? 10.273 -11.562 -26.469 1 83.75 228 LEU B O 1
ATOM 4927 N N . ALA B 1 229 ? 12.352 -10.812 -26.453 1 86.88 229 ALA B N 1
ATOM 4928 C CA . ALA B 1 229 ? 12.453 -10.953 -25 1 86.88 229 ALA B CA 1
ATOM 4929 C C . ALA B 1 229 ? 11.492 -10.008 -24.281 1 86.88 229 ALA B C 1
ATOM 4931 O O . ALA B 1 229 ? 10.734 -10.43 -23.406 1 86.88 229 ALA B O 1
ATOM 4932 N N . TYR B 1 230 ? 11.383 -8.844 -24.75 1 89.06 230 TYR B N 1
ATOM 4933 C CA . TYR B 1 230 ? 10.516 -7.855 -24.109 1 89.06 230 TYR B CA 1
ATOM 4934 C C . TYR B 1 230 ? 9.062 -8.07 -24.516 1 89.06 230 TYR B C 1
ATOM 4936 O O . TYR B 1 230 ? 8.156 -7.832 -23.703 1 89.06 230 TYR B O 1
ATOM 4944 N N . GLY B 1 231 ? 8.883 -8.445 -25.75 1 92.94 231 GLY B N 1
ATOM 4945 C CA . GLY B 1 231 ? 7.531 -8.781 -26.172 1 92.94 231 GLY B CA 1
ATOM 4946 C C . GLY B 1 231 ? 6.934 -9.938 -25.391 1 92.94 231 GLY B C 1
ATOM 4947 O O . GLY B 1 231 ? 5.773 -9.875 -24.984 1 92.94 231 GLY B O 1
ATOM 4948 N N . SER B 1 232 ? 7.707 -10.938 -25.172 1 94.19 232 SER B N 1
ATOM 4949 C CA . SER B 1 232 ? 7.254 -12.078 -24.391 1 94.19 232 SER B CA 1
ATOM 4950 C C . SER B 1 232 ? 7.043 -11.703 -22.938 1 94.19 232 SER B C 1
ATOM 4952 O O . SER B 1 232 ? 6.199 -12.289 -22.25 1 94.19 232 SER B O 1
ATOM 4954 N N . MET B 1 233 ? 7.797 -10.758 -22.531 1 95.25 233 MET B N 1
ATOM 4955 C CA . MET B 1 233 ? 7.637 -10.273 -21.156 1 95.25 233 MET B CA 1
ATOM 4956 C C . MET B 1 233 ? 6.258 -9.664 -20.953 1 95.25 233 MET B C 1
ATOM 4958 O O . MET B 1 233 ? 5.598 -9.93 -19.953 1 95.25 233 MET B O 1
ATOM 4962 N N . VAL B 1 234 ? 5.832 -8.898 -21.891 1 96.25 234 VAL B N 1
ATOM 4963 C CA . VAL B 1 234 ? 4.531 -8.242 -21.844 1 96.25 234 VAL B CA 1
ATOM 4964 C C . VAL B 1 234 ? 3.418 -9.281 -21.859 1 96.25 234 VAL B C 1
ATOM 4966 O O . VAL B 1 234 ? 2.479 -9.203 -21.062 1 96.25 234 VAL B O 1
ATOM 4969 N N . LEU B 1 235 ? 3.57 -10.211 -22.672 1 97 235 LEU B N 1
ATOM 4970 C CA . LEU B 1 235 ? 2.568 -11.266 -22.781 1 97 235 LEU B CA 1
ATOM 4971 C C . LEU B 1 235 ? 2.529 -12.117 -21.516 1 97 235 LEU B C 1
ATOM 4973 O O . LEU B 1 235 ? 1.452 -12.484 -21.031 1 97 235 LEU B O 1
ATOM 4977 N N . ALA B 1 236 ? 3.67 -12.438 -21.016 1 97.44 236 ALA B N 1
ATOM 4978 C CA . ALA B 1 236 ? 3.75 -13.203 -19.781 1 97.44 236 ALA B CA 1
ATOM 4979 C C . ALA B 1 236 ? 3.133 -12.438 -18.609 1 97.44 236 ALA B C 1
ATOM 4981 O O . ALA B 1 236 ? 2.426 -13.016 -17.781 1 97.44 236 ALA B O 1
ATOM 4982 N N . ALA B 1 237 ? 3.438 -11.148 -18.578 1 98.38 237 ALA B N 1
ATOM 4983 C CA . ALA B 1 237 ? 2.883 -10.305 -17.516 1 98.38 237 ALA B CA 1
ATOM 4984 C C . ALA B 1 237 ? 1.359 -10.266 -17.594 1 98.38 237 ALA B C 1
ATOM 4986 O O . ALA B 1 237 ? 0.679 -10.391 -16.562 1 98.38 237 ALA B O 1
ATOM 4987 N N . PHE B 1 238 ? 0.853 -10.102 -18.766 1 98.38 238 PHE B N 1
ATOM 4988 C CA . PHE B 1 238 ? -0.59 -10.086 -18.984 1 98.38 238 PHE B CA 1
ATOM 4989 C C . PHE B 1 238 ? -1.21 -11.422 -18.609 1 98.38 238 PHE B C 1
ATOM 4991 O O . PHE B 1 238 ? -2.223 -11.469 -17.906 1 98.38 238 PHE B O 1
ATOM 4998 N N . ALA B 1 239 ? -0.622 -12.492 -19.047 1 97.38 239 ALA B N 1
ATOM 4999 C CA . ALA B 1 239 ? -1.111 -13.836 -18.734 1 97.38 239 ALA B CA 1
ATOM 5000 C C . ALA B 1 239 ? -1.073 -14.102 -17.234 1 97.38 239 ALA B C 1
ATOM 5002 O O . ALA B 1 239 ? -2.002 -14.695 -16.688 1 97.38 239 ALA B O 1
ATOM 5003 N N . GLY B 1 240 ? 0 -13.695 -16.625 1 97.38 240 GLY B N 1
ATOM 5004 C CA . GLY B 1 240 ? 0.098 -13.844 -15.18 1 97.38 240 GLY B CA 1
ATOM 5005 C C . GLY B 1 240 ? -1.008 -13.125 -14.43 1 97.38 240 GLY B C 1
ATOM 5006 O O . GLY B 1 240 ? -1.603 -13.68 -13.508 1 97.38 240 GLY B O 1
ATOM 5007 N N . GLY B 1 241 ? -1.212 -11.867 -14.812 1 98.31 241 GLY B N 1
ATOM 5008 C CA . GLY B 1 241 ? -2.309 -11.125 -14.211 1 98.31 241 GLY B CA 1
ATOM 5009 C C . GLY B 1 241 ? -3.66 -11.781 -14.422 1 98.31 241 GLY B C 1
ATOM 5010 O O . GLY B 1 241 ? -4.469 -11.859 -13.5 1 98.31 241 GLY B O 1
ATOM 5011 N N . PHE B 1 242 ? -3.883 -12.273 -15.602 1 97.12 242 PHE B N 1
ATOM 5012 C CA . PHE B 1 242 ? -5.125 -12.961 -15.938 1 97.12 242 PHE B CA 1
ATOM 5013 C C . PHE B 1 242 ? -5.332 -14.18 -15.047 1 97.12 242 PHE B C 1
ATOM 5015 O O . PHE B 1 242 ? -6.406 -14.359 -14.469 1 97.12 242 PHE B O 1
ATOM 5022 N N . ILE B 1 243 ? -4.348 -14.945 -14.859 1 96.06 243 ILE B N 1
ATOM 5023 C CA . ILE B 1 243 ? -4.426 -16.156 -14.047 1 96.06 243 ILE B CA 1
ATOM 5024 C C . ILE B 1 243 ? -4.629 -15.781 -12.578 1 96.06 243 ILE B C 1
ATOM 5026 O O . ILE B 1 243 ? -5.387 -16.438 -11.867 1 96.06 243 ILE B O 1
ATOM 5030 N N . THR B 1 244 ? -3.982 -14.75 -12.148 1 96.75 244 THR B N 1
ATOM 5031 C CA . THR B 1 244 ? -4.137 -14.273 -10.781 1 96.75 244 THR B CA 1
ATOM 5032 C C . THR B 1 244 ? -5.59 -13.914 -10.492 1 96.75 244 THR B C 1
ATOM 5034 O O . THR B 1 244 ? -6.109 -14.203 -9.414 1 96.75 244 THR B O 1
ATOM 5037 N N . SER B 1 245 ? -6.238 -13.266 -11.422 1 96 245 SER B N 1
ATOM 5038 C CA . SER B 1 245 ? -7.625 -12.859 -11.227 1 96 245 SER B CA 1
ATOM 5039 C C . SER B 1 245 ? -8.547 -14.07 -11.156 1 96 245 SER B C 1
ATOM 5041 O O . SER B 1 245 ? -9.594 -14.023 -10.508 1 96 245 SER B O 1
ATOM 5043 N N . LYS B 1 246 ? -8.141 -15.195 -11.711 1 93.88 246 LYS B N 1
ATOM 5044 C CA . LYS B 1 246 ? -9.016 -16.359 -11.797 1 93.88 246 LYS B CA 1
ATOM 5045 C C . LYS B 1 246 ? -8.766 -17.328 -10.633 1 93.88 246 LYS B C 1
ATOM 5047 O O . LYS B 1 246 ? -9.688 -18 -10.172 1 93.88 246 LYS B O 1
ATOM 5052 N N . VAL B 1 247 ? -7.578 -17.391 -10.188 1 92.81 247 VAL B N 1
ATOM 5053 C CA . VAL B 1 247 ? -7.27 -18.422 -9.203 1 92.81 247 VAL B CA 1
ATOM 5054 C C . VAL B 1 247 ? -6.734 -17.781 -7.926 1 92.81 247 VAL B C 1
ATOM 5056 O O . VAL B 1 247 ? -6.734 -18.391 -6.859 1 92.81 247 VAL B O 1
ATOM 5059 N N . GLY B 1 248 ? -6.293 -16.562 -7.996 1 93.56 248 GLY B N 1
ATOM 5060 C CA . GLY B 1 248 ? -5.738 -15.875 -6.844 1 93.56 248 GLY B CA 1
ATOM 5061 C C . GLY B 1 248 ? -4.223 -15.922 -6.789 1 93.56 248 GLY B C 1
ATOM 5062 O O . GLY B 1 248 ? -3.604 -15.297 -5.926 1 93.56 248 GLY B O 1
ATOM 5063 N N . SER B 1 249 ? -3.656 -16.688 -7.555 1 91.81 249 SER B N 1
ATOM 5064 C CA . SER B 1 249 ? -2.207 -16.797 -7.691 1 91.81 249 SER B CA 1
ATOM 5065 C C . SER B 1 249 ? -1.81 -17.125 -9.125 1 91.81 249 SER B C 1
ATOM 5067 O O . SER B 1 249 ? -2.516 -17.859 -9.82 1 91.81 249 SER B O 1
ATOM 5069 N N . GLY B 1 250 ? -0.782 -16.469 -9.641 1 93.44 250 GLY B N 1
ATOM 5070 C CA . GLY B 1 250 ? -0.369 -16.797 -11 1 93.44 250 GLY B CA 1
ATOM 5071 C C . GLY B 1 250 ? 0.776 -15.922 -11.492 1 93.44 250 GLY B C 1
ATOM 5072 O O . GLY B 1 250 ? 1.698 -16.422 -12.141 1 93.44 250 GLY B O 1
ATOM 5073 N N . SER B 1 251 ? 0.746 -14.695 -11.125 1 96.31 251 SER B N 1
ATOM 5074 C CA . SER B 1 251 ? 1.746 -13.766 -11.641 1 96.31 251 SER B CA 1
ATOM 5075 C C . SER B 1 251 ? 3.141 -14.125 -11.133 1 96.31 251 SER B C 1
ATOM 5077 O O . SER B 1 251 ? 4.129 -13.93 -11.844 1 96.31 251 SER B O 1
ATOM 5079 N N . ASP B 1 252 ? 3.238 -14.555 -9.922 1 94.69 252 ASP B N 1
ATOM 5080 C CA . ASP B 1 252 ? 4.527 -14.945 -9.352 1 94.69 252 ASP B CA 1
ATOM 5081 C C . ASP B 1 252 ? 5.113 -16.141 -10.094 1 94.69 252 ASP B C 1
ATOM 5083 O O . ASP B 1 252 ? 6.285 -16.125 -10.492 1 94.69 252 ASP B O 1
ATOM 5087 N N . ILE B 1 253 ? 4.316 -17.125 -10.398 1 91.25 253 ILE B N 1
ATOM 5088 C CA . ILE B 1 253 ? 4.754 -18.344 -11.07 1 91.25 253 ILE B CA 1
ATOM 5089 C C . ILE B 1 253 ? 5.137 -18.016 -12.516 1 91.25 253 ILE B C 1
ATOM 5091 O O . ILE B 1 253 ? 6.188 -18.438 -13 1 91.25 253 ILE B O 1
ATOM 5095 N N . VAL B 1 254 ? 4.32 -17.25 -13.172 1 94.62 254 VAL B N 1
ATOM 5096 C CA . VAL B 1 254 ? 4.543 -16.938 -14.578 1 94.62 254 VAL B CA 1
ATOM 5097 C C . VAL B 1 254 ? 5.809 -16.094 -14.719 1 94.62 254 VAL B C 1
ATOM 5099 O O . VAL B 1 254 ? 6.578 -16.266 -15.664 1 94.62 254 VAL B O 1
ATOM 5102 N N . LEU B 1 255 ? 5.992 -15.18 -13.82 1 96.31 255 LEU B N 1
ATOM 5103 C CA . LEU B 1 255 ? 7.199 -14.367 -13.852 1 96.31 255 LEU B CA 1
ATOM 5104 C C . LEU B 1 255 ? 8.445 -15.234 -13.727 1 96.31 255 LEU B C 1
ATOM 5106 O O . LEU B 1 255 ? 9.406 -15.078 -14.484 1 96.31 255 LEU B O 1
ATOM 5110 N N . TYR B 1 256 ? 8.422 -16.094 -12.781 1 91.06 256 TYR B N 1
ATOM 5111 C CA . TYR B 1 256 ? 9.555 -16.984 -12.547 1 91.06 256 TYR B CA 1
ATOM 5112 C C . TYR B 1 256 ? 9.82 -17.844 -13.766 1 91.06 256 TYR B C 1
ATOM 5114 O O . TYR B 1 256 ? 10.969 -17.969 -14.211 1 91.06 256 TYR B O 1
ATOM 5122 N N . ALA B 1 257 ? 8.758 -18.438 -14.281 1 88.88 257 ALA B N 1
ATOM 5123 C CA . ALA B 1 257 ? 8.883 -19.297 -15.453 1 88.88 257 ALA B CA 1
ATOM 5124 C C . ALA B 1 257 ? 9.391 -18.516 -16.656 1 88.88 257 ALA B C 1
ATOM 5126 O O . ALA B 1 257 ? 10.258 -19 -17.391 1 88.88 257 ALA B O 1
ATOM 5127 N N . TYR B 1 258 ? 8.867 -17.375 -16.844 1 92.75 258 TYR B N 1
ATOM 5128 C CA . TYR B 1 258 ? 9.305 -16.531 -17.938 1 92.75 258 TYR B CA 1
ATOM 5129 C C . TYR B 1 258 ? 10.797 -16.203 -17.828 1 92.75 258 TYR B C 1
ATOM 5131 O O . TYR B 1 258 ? 11.531 -16.297 -18.812 1 92.75 258 TYR B O 1
ATOM 5139 N N . GLY B 1 259 ? 11.203 -15.797 -16.672 1 90.69 259 GLY B N 1
ATOM 5140 C CA . GLY B 1 259 ? 12.594 -15.445 -16.469 1 90.69 259 GLY B CA 1
ATOM 5141 C C . GLY B 1 259 ? 13.555 -16.594 -16.75 1 90.69 259 GLY B C 1
ATOM 5142 O O . GLY B 1 259 ? 14.555 -16.406 -17.453 1 90.69 259 GLY B O 1
ATOM 5143 N N . LEU B 1 260 ? 13.195 -17.688 -16.312 1 83.38 260 LEU B N 1
ATOM 5144 C CA . LEU B 1 260 ? 14.102 -18.812 -16.391 1 83.38 260 LEU B CA 1
ATOM 5145 C C . LEU B 1 260 ? 14.047 -19.453 -17.781 1 83.38 260 LEU B C 1
ATOM 5147 O O . LEU B 1 260 ? 15.07 -19.875 -18.312 1 83.38 260 LEU B O 1
ATOM 5151 N N . LEU B 1 261 ? 12.852 -19.484 -18.344 1 83.19 261 LEU B N 1
ATOM 5152 C CA . LEU B 1 261 ? 12.672 -20.297 -19.547 1 83.19 261 LEU B CA 1
ATOM 5153 C C . LEU B 1 261 ? 12.805 -19.453 -20.812 1 83.19 261 LEU B C 1
ATOM 5155 O O . LEU B 1 261 ? 13.07 -19.969 -21.891 1 83.19 261 LEU B O 1
ATOM 5159 N N . ILE B 1 262 ? 12.523 -18.234 -20.672 1 87.31 262 ILE B N 1
ATOM 5160 C CA . ILE B 1 262 ? 12.5 -17.422 -21.891 1 87.31 262 ILE B CA 1
ATOM 5161 C C . ILE B 1 262 ? 13.594 -16.359 -21.828 1 87.31 262 ILE B C 1
ATOM 5163 O O . ILE B 1 262 ? 14.516 -16.359 -22.656 1 87.31 262 ILE B O 1
ATOM 5167 N N . TRP B 1 263 ? 13.602 -15.602 -20.812 1 88.88 263 TRP B N 1
ATOM 5168 C CA . TRP B 1 263 ? 14.555 -14.508 -20.719 1 88.88 263 TRP B CA 1
ATOM 5169 C C . TRP B 1 263 ? 15.992 -15.031 -20.672 1 88.88 263 TRP B C 1
ATOM 5171 O O . TRP B 1 263 ? 16.844 -14.602 -21.453 1 88.88 263 TRP B O 1
ATOM 5181 N N . ASN B 1 264 ? 16.25 -15.984 -19.859 1 83.94 264 ASN B N 1
ATOM 5182 C CA . ASN B 1 264 ? 17.594 -16.484 -19.641 1 83.94 264 ASN B CA 1
ATOM 5183 C C . ASN B 1 264 ? 18.125 -17.25 -20.844 1 83.94 264 ASN B C 1
ATOM 5185 O O . ASN B 1 264 ? 19.328 -17.422 -21 1 83.94 264 ASN B O 1
ATOM 5189 N N . ILE B 1 265 ? 17.297 -17.594 -21.703 1 75.25 265 ILE B N 1
ATOM 5190 C CA . ILE B 1 265 ? 17.703 -18.312 -22.906 1 75.25 265 ILE B CA 1
ATOM 5191 C C . ILE B 1 265 ? 18.047 -17.312 -24.016 1 75.25 265 ILE B C 1
ATOM 5193 O O . ILE B 1 265 ? 18.953 -17.547 -24.812 1 75.25 265 ILE B O 1
ATOM 5197 N N . ILE B 1 266 ? 17.359 -16.266 -24.016 1 77.94 266 ILE B N 1
ATOM 5198 C CA . ILE B 1 266 ? 17.453 -15.328 -25.125 1 77.94 266 ILE B CA 1
ATOM 5199 C C . ILE B 1 266 ? 18.594 -14.352 -24.891 1 77.94 266 ILE B C 1
ATOM 5201 O O . ILE B 1 266 ? 19.328 -14.008 -25.812 1 77.94 266 ILE B O 1
ATOM 5205 N N . VAL B 1 267 ? 18.75 -14.031 -23.672 1 78.38 267 VAL B N 1
ATOM 5206 C CA . VAL B 1 267 ? 19.719 -12.977 -23.375 1 78.38 267 VAL B CA 1
ATOM 5207 C C . VAL B 1 267 ? 21.078 -13.586 -23.031 1 78.38 267 VAL B C 1
ATOM 5209 O O . VAL B 1 267 ? 21.156 -14.742 -22.609 1 78.38 267 VAL B O 1
ATOM 5212 N N . PRO B 1 268 ? 22.047 -12.758 -23.234 1 74.44 268 PRO B N 1
ATOM 5213 C CA . PRO B 1 268 ? 23.391 -13.25 -22.922 1 74.44 268 PRO B CA 1
ATOM 5214 C C . PRO B 1 268 ? 23.578 -13.547 -21.438 1 74.44 268 PRO B C 1
ATOM 5216 O O . PRO B 1 268 ? 22.797 -13.078 -20.609 1 74.44 268 PRO B O 1
ATOM 5219 N N . GLU B 1 269 ? 24.531 -14.297 -21.109 1 73.81 269 GLU B N 1
ATOM 5220 C CA . GLU B 1 269 ? 24.797 -14.812 -19.781 1 73.81 269 GLU B CA 1
ATOM 5221 C C . GLU B 1 269 ? 25 -13.672 -18.781 1 73.81 269 GLU B C 1
ATOM 5223 O O . GLU B 1 269 ? 24.625 -13.789 -17.609 1 73.81 269 GLU B O 1
ATOM 5228 N N . SER B 1 270 ? 25.547 -12.547 -19.188 1 73.06 270 SER B N 1
ATOM 5229 C CA . SER B 1 270 ? 25.859 -11.43 -18.312 1 73.06 270 SER B CA 1
ATOM 5230 C C . SER B 1 270 ? 24.594 -10.742 -17.812 1 73.06 270 SER B C 1
ATOM 5232 O O . SER B 1 270 ? 24.609 -10.086 -16.781 1 73.06 270 SER B O 1
ATOM 5234 N N . LYS B 1 271 ? 23.5 -11.008 -18.516 1 79.62 271 LYS B N 1
ATOM 5235 C CA . LYS B 1 271 ? 22.266 -10.305 -18.172 1 79.62 271 LYS B CA 1
ATOM 5236 C C . LYS B 1 271 ? 21.219 -11.266 -17.641 1 79.62 271 LYS B C 1
ATOM 5238 O O . LYS B 1 271 ? 20.047 -10.906 -17.516 1 79.62 271 LYS B O 1
ATOM 5243 N N . ARG B 1 272 ? 21.656 -12.43 -17.359 1 84.06 272 ARG B N 1
ATOM 5244 C CA . ARG B 1 272 ? 20.703 -13.445 -16.906 1 84.06 272 ARG B CA 1
ATOM 5245 C C . ARG B 1 272 ? 20.312 -13.211 -15.453 1 84.06 272 ARG B C 1
ATOM 5247 O O . ARG B 1 272 ? 21.109 -12.711 -14.656 1 84.06 272 ARG B O 1
ATOM 5254 N N . PHE B 1 273 ? 19.047 -13.562 -15.234 1 87.75 273 PHE B N 1
ATOM 5255 C CA . PHE B 1 273 ? 18.547 -13.445 -13.867 1 87.75 273 PHE B CA 1
ATOM 5256 C C . PHE B 1 273 ? 18.922 -14.68 -13.047 1 87.75 273 PHE B C 1
ATOM 5258 O O . PHE B 1 273 ? 18.875 -15.805 -13.555 1 87.75 273 PHE B O 1
ATOM 5265 N N . SER B 1 274 ? 19.266 -14.422 -11.828 1 84.69 274 SER B N 1
ATOM 5266 C CA . SER B 1 274 ? 19.453 -15.531 -10.898 1 84.69 274 SER B CA 1
ATOM 5267 C C . SER B 1 274 ? 18.109 -16.016 -10.336 1 84.69 274 SER B C 1
ATOM 5269 O O . SER B 1 274 ? 17.109 -15.305 -10.406 1 84.69 274 SER B O 1
ATOM 5271 N N . ASP B 1 275 ? 18.078 -17.203 -9.812 1 83.44 275 ASP B N 1
ATOM 5272 C CA . ASP B 1 275 ? 16.891 -17.781 -9.203 1 83.44 275 ASP B CA 1
ATOM 5273 C C . ASP B 1 275 ? 16.391 -16.906 -8.047 1 83.44 275 ASP B C 1
ATOM 5275 O O . ASP B 1 275 ? 15.188 -16.703 -7.895 1 83.44 275 ASP B O 1
ATOM 5279 N N . THR B 1 276 ? 17.312 -16.438 -7.273 1 85.56 276 THR B N 1
ATOM 5280 C CA . THR B 1 276 ? 16.969 -15.617 -6.117 1 85.56 276 THR B CA 1
ATOM 5281 C C . THR B 1 276 ? 16.359 -14.281 -6.555 1 85.56 276 THR B C 1
ATOM 5283 O O . THR B 1 276 ? 15.43 -13.781 -5.93 1 85.56 276 THR B O 1
ATOM 5286 N N . SER B 1 277 ? 16.922 -13.789 -7.629 1 90.81 277 SER B N 1
ATOM 5287 C CA . SER B 1 277 ? 16.406 -12.523 -8.148 1 90.81 277 SER B CA 1
ATOM 5288 C C . SER B 1 277 ? 14.984 -12.672 -8.68 1 90.81 277 SER B C 1
ATOM 5290 O O . SER B 1 277 ? 14.141 -11.805 -8.469 1 90.81 277 SER B O 1
ATOM 5292 N N . LEU B 1 278 ? 14.773 -13.781 -9.32 1 91.69 278 LEU B N 1
ATOM 5293 C CA . LEU B 1 278 ? 13.453 -14.039 -9.867 1 91.69 278 LEU B CA 1
ATOM 5294 C C . LEU B 1 278 ? 12.438 -14.281 -8.758 1 91.69 278 LEU B C 1
ATOM 5296 O O . LEU B 1 278 ? 11.297 -13.82 -8.836 1 91.69 278 LEU B O 1
ATOM 5300 N N . THR B 1 279 ? 12.875 -14.938 -7.77 1 89.19 279 THR B N 1
ATOM 5301 C CA . THR B 1 279 ? 12 -15.18 -6.629 1 89.19 279 THR B CA 1
ATOM 5302 C C . THR B 1 279 ? 11.656 -13.875 -5.914 1 89.19 279 THR B C 1
ATOM 5304 O O . THR B 1 279 ? 10.492 -13.602 -5.625 1 89.19 279 THR B O 1
ATOM 5307 N N . ALA B 1 280 ? 12.688 -13.125 -5.695 1 92.94 280 ALA B N 1
ATOM 5308 C CA . ALA B 1 280 ? 12.477 -11.852 -5.023 1 92.94 280 ALA B CA 1
ATOM 5309 C C . ALA B 1 280 ? 11.531 -10.953 -5.828 1 92.94 280 ALA B C 1
ATOM 5311 O O . ALA B 1 280 ? 10.609 -10.359 -5.27 1 92.94 280 ALA B O 1
ATOM 5312 N N . SER B 1 281 ? 11.734 -10.906 -7.121 1 95.44 281 SER B N 1
ATOM 5313 C CA . SER B 1 281 ? 10.898 -10.086 -7.988 1 95.44 281 SER B CA 1
ATOM 5314 C C . SER B 1 281 ? 9.469 -10.602 -8.031 1 95.44 281 SER B C 1
ATOM 5316 O O . SER B 1 281 ? 8.516 -9.82 -8.062 1 95.44 281 SER B O 1
ATOM 5318 N N . SER B 1 282 ? 9.352 -11.875 -8.039 1 95.12 282 SER B N 1
ATOM 5319 C CA . SER B 1 282 ? 8.016 -12.469 -8.086 1 95.12 282 SER B CA 1
ATOM 5320 C C . SER B 1 282 ? 7.223 -12.148 -6.824 1 95.12 282 SER B C 1
ATOM 5322 O O . SER B 1 282 ? 6.012 -11.945 -6.883 1 95.12 282 SER B O 1
ATOM 5324 N N . VAL B 1 283 ? 7.879 -12.141 -5.668 1 95.12 283 VAL B N 1
ATOM 5325 C CA . VAL B 1 283 ? 7.238 -11.836 -4.395 1 95.12 283 VAL B CA 1
ATOM 5326 C C . VAL B 1 283 ? 6.684 -10.414 -4.426 1 95.12 283 VAL B C 1
ATOM 5328 O O . VAL B 1 283 ? 5.527 -10.18 -4.07 1 95.12 283 VAL B O 1
ATOM 5331 N N . VAL B 1 284 ? 7.434 -9.492 -4.918 1 96.25 284 VAL B N 1
ATOM 5332 C CA . VAL B 1 284 ? 7.043 -8.086 -4.957 1 96.25 284 VAL B CA 1
ATOM 5333 C C . VAL B 1 284 ? 5.883 -7.898 -5.934 1 96.25 284 VAL B C 1
ATOM 5335 O O . VAL B 1 284 ? 4.891 -7.246 -5.609 1 96.25 284 VAL B O 1
ATOM 5338 N N . VAL B 1 285 ? 5.988 -8.508 -7.062 1 97.62 285 VAL B N 1
ATOM 5339 C CA . VAL B 1 285 ? 4.961 -8.383 -8.094 1 97.62 285 VAL B CA 1
ATOM 5340 C C . VAL B 1 285 ? 3.652 -8.984 -7.59 1 97.62 285 VAL B C 1
ATOM 5342 O O . VAL B 1 285 ? 2.584 -8.391 -7.75 1 97.62 285 VAL B O 1
ATOM 5345 N N . MET B 1 286 ? 3.744 -10.102 -6.961 1 97.31 286 MET B N 1
ATOM 5346 C CA . MET B 1 286 ? 2.541 -10.773 -6.48 1 97.31 286 MET B CA 1
ATOM 5347 C C . MET B 1 286 ? 1.857 -9.953 -5.391 1 97.31 286 MET B C 1
ATOM 5349 O O . MET B 1 286 ? 0.629 -9.953 -5.289 1 97.31 286 MET B O 1
ATOM 5353 N N . GLY B 1 287 ? 2.688 -9.383 -4.59 1 97.06 287 GLY B N 1
ATOM 5354 C CA . GLY B 1 287 ? 2.117 -8.523 -3.568 1 97.06 287 GLY B CA 1
ATOM 5355 C C . GLY B 1 287 ? 1.278 -7.395 -4.137 1 97.06 287 GLY B C 1
ATOM 5356 O O . GLY B 1 287 ? 0.123 -7.215 -3.746 1 97.06 287 GLY B O 1
ATOM 5357 N N . ILE B 1 288 ? 1.785 -6.664 -5.086 1 97.38 288 ILE B N 1
ATOM 5358 C CA . ILE B 1 288 ? 1.118 -5.496 -5.652 1 97.38 288 ILE B CA 1
ATOM 5359 C C . ILE B 1 288 ? -0.101 -5.941 -6.461 1 97.38 288 ILE B C 1
ATOM 5361 O O . ILE B 1 288 ? -1.181 -5.359 -6.332 1 97.38 288 ILE B O 1
ATOM 5365 N N . LEU B 1 289 ? 0.058 -6.945 -7.234 1 98.25 289 LEU B N 1
ATOM 5366 C CA . LEU B 1 289 ? -1.051 -7.387 -8.07 1 98.25 289 LEU B CA 1
ATOM 5367 C C . LEU B 1 289 ? -2.16 -8 -7.227 1 98.25 289 LEU B C 1
ATOM 5369 O O . LEU B 1 289 ? -3.34 -7.898 -7.574 1 98.25 289 LEU B O 1
ATOM 5373 N N . SER B 1 290 ? -1.745 -8.68 -6.117 1 97.75 290 SER B N 1
ATOM 5374 C CA . SER B 1 290 ? -2.768 -9.164 -5.199 1 97.75 290 SER B CA 1
ATOM 5375 C C . SER B 1 290 ? -3.561 -8.016 -4.59 1 97.75 290 SER B C 1
ATOM 5377 O O . SER B 1 290 ? -4.773 -8.125 -4.391 1 97.75 290 SER B O 1
ATOM 5379 N N . LEU B 1 291 ? -2.934 -6.953 -4.297 1 97.44 291 LEU B N 1
ATOM 5380 C CA . LEU B 1 2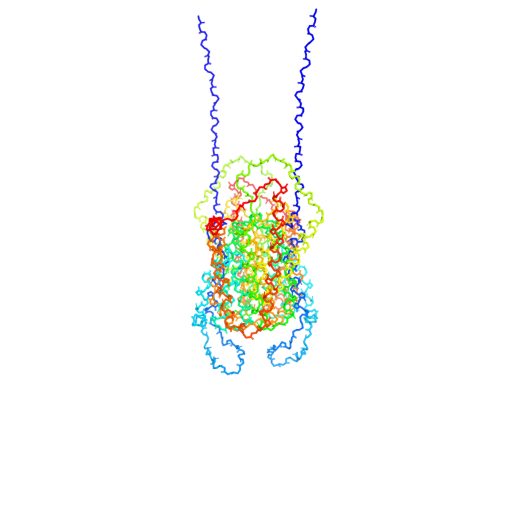91 ? -3.598 -5.77 -3.768 1 97.44 291 LEU B CA 1
ATOM 5381 C C . LEU B 1 291 ? -4.582 -5.195 -4.781 1 97.44 291 LEU B C 1
ATOM 5383 O O . LEU B 1 291 ? -5.719 -4.867 -4.43 1 97.44 291 LEU B O 1
ATOM 5387 N N . VAL B 1 292 ? -4.152 -5.094 -6.023 1 97.81 292 VAL B N 1
ATOM 5388 C CA . VAL B 1 292 ? -5 -4.574 -7.094 1 97.81 292 VAL B CA 1
ATOM 5389 C C . VAL B 1 292 ? -6.223 -5.477 -7.27 1 97.81 292 VAL B C 1
ATOM 5391 O O . VAL B 1 292 ? -7.352 -4.988 -7.359 1 97.81 292 VAL B O 1
ATOM 5394 N N . THR B 1 293 ? -5.969 -6.734 -7.285 1 97.38 293 THR B N 1
ATOM 5395 C CA . THR B 1 293 ? -7.051 -7.691 -7.48 1 97.38 293 THR B CA 1
ATOM 5396 C C . THR B 1 293 ? -8.039 -7.633 -6.316 1 97.38 293 THR B C 1
ATOM 5398 O O . THR B 1 293 ? -9.25 -7.586 -6.527 1 97.38 293 THR B O 1
ATOM 5401 N N . SER B 1 294 ? -7.504 -7.66 -5.109 1 96.69 294 SER B N 1
ATOM 5402 C CA . SER B 1 294 ? -8.352 -7.609 -3.92 1 96.69 294 SER B CA 1
ATOM 5403 C C . SER B 1 294 ? -9.172 -6.328 -3.883 1 96.69 294 SER B C 1
ATOM 5405 O O . SER B 1 294 ? -10.352 -6.355 -3.523 1 96.69 294 SER B O 1
ATOM 5407 N N . PHE B 1 295 ? -8.617 -5.246 -4.23 1 95 295 PHE B N 1
ATOM 5408 C CA . PHE B 1 295 ? -9.312 -3.965 -4.219 1 95 295 PHE B CA 1
ATOM 5409 C C . PHE B 1 295 ? -10.445 -3.955 -5.238 1 95 295 PHE B C 1
ATOM 5411 O O . PHE B 1 295 ? -11.57 -3.57 -4.918 1 95 295 PHE B O 1
ATOM 5418 N N . CYS B 1 296 ? -10.125 -4.402 -6.434 1 93.56 296 CYS B N 1
ATOM 5419 C CA . CYS B 1 296 ? -11.133 -4.434 -7.488 1 93.56 296 CYS B CA 1
ATOM 5420 C C . CYS B 1 296 ? -12.266 -5.391 -7.129 1 93.56 296 CYS B C 1
ATOM 5422 O O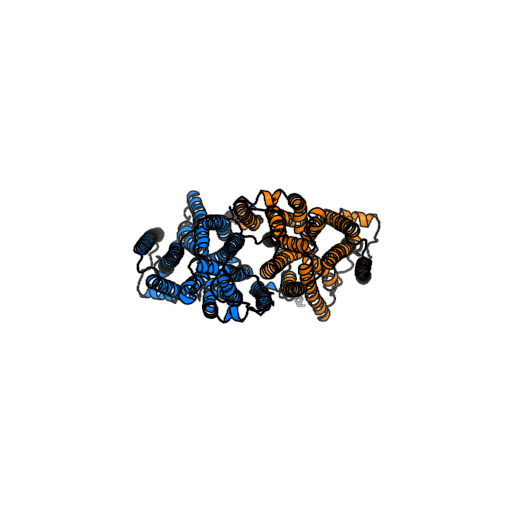 . CYS B 1 296 ? -13.438 -5.086 -7.359 1 93.56 296 CYS B O 1
ATOM 5424 N N . ARG B 1 297 ? -11.883 -6.445 -6.539 1 91.44 297 ARG B N 1
ATOM 5425 C CA . ARG B 1 297 ? -12.906 -7.406 -6.121 1 91.44 297 ARG B CA 1
ATOM 5426 C C . ARG B 1 297 ? -13.797 -6.82 -5.031 1 91.44 297 ARG B C 1
ATOM 5428 O O . ARG B 1 297 ? -15.016 -6.988 -5.062 1 91.44 297 ARG B O 1
ATOM 5435 N N . ALA B 1 298 ? -13.219 -6.203 -4.113 1 89.25 298 ALA B N 1
ATOM 5436 C CA . ALA B 1 298 ? -13.961 -5.609 -3.002 1 89.25 298 ALA B CA 1
ATOM 5437 C C . ALA B 1 298 ? -14.914 -4.527 -3.5 1 89.25 298 ALA B C 1
ATOM 5439 O O . ALA B 1 298 ? -15.992 -4.328 -2.926 1 89.25 298 ALA B O 1
ATOM 5440 N N . MET B 1 299 ? -14.562 -3.863 -4.582 1 87.31 299 MET B N 1
ATOM 5441 C CA . MET B 1 299 ? -15.359 -2.75 -5.086 1 87.31 299 MET B CA 1
ATOM 5442 C C . MET B 1 299 ? -16.422 -3.238 -6.055 1 87.31 299 MET B C 1
ATOM 5444 O O . MET B 1 299 ? -17.406 -2.539 -6.309 1 87.31 299 MET B O 1
ATOM 5448 N N . THR B 1 300 ? -16.219 -4.43 -6.625 1 83.75 300 THR B N 1
ATOM 5449 C CA . THR B 1 300 ? -17.125 -4.859 -7.688 1 83.75 300 THR B CA 1
ATOM 5450 C C . THR B 1 300 ? -17.953 -6.066 -7.238 1 83.75 300 THR B C 1
ATOM 5452 O O . THR B 1 300 ? -19.062 -6.277 -7.719 1 83.75 300 THR B O 1
ATOM 5455 N N . PHE B 1 301 ? -17.297 -6.855 -6.418 1 78.75 301 PHE B N 1
ATOM 5456 C CA . PHE B 1 301 ? -17.984 -8.078 -6.008 1 78.75 301 PHE B CA 1
ATOM 5457 C C . PHE B 1 301 ? -18.125 -8.133 -4.492 1 78.75 301 PHE B C 1
ATOM 5459 O O . PHE B 1 301 ? -17.5 -7.355 -3.771 1 78.75 301 PHE B O 1
ATOM 5466 N N . ASP B 1 302 ? -19.016 -8.922 -4.059 1 78.44 302 ASP B N 1
ATOM 5467 C CA . ASP B 1 302 ? -19.203 -9.109 -2.623 1 78.44 302 ASP B CA 1
ATOM 5468 C C . ASP B 1 302 ? -18.312 -10.242 -2.1 1 78.44 302 ASP B C 1
ATOM 5470 O O . ASP B 1 302 ? -18.422 -11.383 -2.557 1 78.44 302 ASP B O 1
ATOM 5474 N N . ILE B 1 303 ? -17.438 -9.906 -1.305 1 87.44 303 ILE B N 1
ATOM 5475 C CA . ILE B 1 303 ? -16.609 -10.898 -0.624 1 87.44 303 ILE B CA 1
ATOM 5476 C C . ILE B 1 303 ? -17.375 -11.477 0.564 1 87.44 303 ILE B C 1
ATOM 5478 O O . ILE B 1 303 ? -17.891 -10.727 1.402 1 87.44 303 ILE B O 1
ATOM 5482 N N . SER B 1 304 ? -17.469 -12.781 0.53 1 90.38 304 SER B N 1
ATOM 5483 C CA . SER B 1 304 ? -18.234 -13.453 1.576 1 90.38 304 SER B CA 1
ATOM 5484 C C . SER B 1 304 ? -17.641 -13.18 2.955 1 90.38 304 SER B C 1
ATOM 5486 O O . SER B 1 304 ? -16.438 -13.023 3.096 1 90.38 304 SER B O 1
ATOM 5488 N N . SER B 1 305 ? -18.5 -13.141 3.941 1 89 305 SER B N 1
ATOM 5489 C CA . SER B 1 305 ? -18.062 -12.898 5.316 1 89 305 SER B CA 1
ATOM 5490 C C . SER B 1 305 ? -17.141 -14.008 5.805 1 89 305 SER B C 1
ATOM 5492 O O . SER B 1 305 ? -16.188 -13.75 6.559 1 89 305 SER B O 1
ATOM 5494 N N . ASP B 1 306 ? -17.406 -15.227 5.301 1 92.19 306 ASP B N 1
ATOM 5495 C CA . ASP B 1 306 ? -16.562 -16.359 5.691 1 92.19 306 ASP B CA 1
ATOM 5496 C C . ASP B 1 306 ? -15.125 -16.156 5.246 1 92.19 306 ASP B C 1
ATOM 5498 O O . ASP B 1 306 ? -14.188 -16.469 5.996 1 92.19 306 ASP B O 1
ATOM 5502 N N . VAL B 1 307 ? -15.039 -15.641 4.07 1 94.75 307 VAL B N 1
ATOM 5503 C CA . VAL B 1 307 ? -13.703 -15.398 3.531 1 94.75 307 VAL B CA 1
ATOM 5504 C C . VAL B 1 307 ? -13 -14.32 4.355 1 94.75 307 VAL B C 1
ATOM 5506 O O . VAL B 1 307 ? -11.812 -14.438 4.656 1 94.75 307 VAL B O 1
ATOM 5509 N N . LEU B 1 308 ? -13.727 -13.344 4.777 1 92.81 308 LEU B N 1
ATOM 5510 C CA . LEU B 1 308 ? -13.156 -12.258 5.559 1 92.81 308 LEU B CA 1
ATOM 5511 C C . LEU B 1 308 ? -12.766 -12.734 6.953 1 92.81 308 LEU B C 1
ATOM 5513 O O . LEU B 1 308 ? -11.734 -12.312 7.492 1 92.81 308 LEU B O 1
ATOM 5517 N N . PHE B 1 309 ? -13.562 -13.578 7.512 1 92.56 309 PHE B N 1
ATOM 5518 C CA . PHE B 1 309 ? -13.234 -14.141 8.82 1 92.56 309 PHE B CA 1
ATOM 5519 C C . PHE B 1 309 ? -11.984 -15.008 8.734 1 92.56 309 PHE B C 1
ATOM 5521 O O . PHE B 1 309 ? -11.109 -14.93 9.602 1 92.56 309 PHE B O 1
ATOM 5528 N N . CYS B 1 310 ? -11.953 -15.773 7.703 1 95.38 310 CYS B N 1
ATOM 5529 C CA . CYS B 1 310 ? -10.773 -16.609 7.5 1 95.38 310 CYS B CA 1
ATOM 5530 C C . CYS B 1 310 ? -9.531 -15.742 7.277 1 95.38 310 CYS B C 1
ATOM 5532 O O . CYS B 1 310 ? -8.453 -16.062 7.785 1 95.38 310 CYS B O 1
ATOM 5534 N N . TRP B 1 311 ? -9.75 -14.695 6.512 1 95.75 311 TRP B N 1
ATOM 5535 C CA . TRP B 1 311 ? -8.68 -13.727 6.273 1 95.75 311 TRP B CA 1
ATOM 5536 C C . TRP B 1 311 ? -8.203 -13.102 7.582 1 95.75 311 TRP B C 1
ATOM 5538 O O . TRP B 1 311 ? -7 -12.984 7.816 1 95.75 311 TRP B O 1
ATOM 5548 N N . GLY B 1 312 ? -9.133 -12.742 8.461 1 94.38 312 GLY B N 1
ATOM 5549 C CA . GLY B 1 312 ? -8.805 -12.203 9.773 1 94.38 312 GLY B CA 1
ATOM 5550 C C . GLY B 1 312 ? -8.07 -13.188 10.664 1 94.38 312 GLY B C 1
ATOM 5551 O O . GLY B 1 312 ? -7.16 -12.812 11.398 1 94.38 312 GLY B O 1
ATOM 5552 N N . ALA B 1 313 ? -8.391 -14.406 10.523 1 95.25 313 ALA B N 1
ATOM 5553 C CA . ALA B 1 313 ? -7.809 -15.445 11.367 1 95.25 313 ALA B CA 1
ATOM 5554 C C . ALA B 1 313 ? -6.352 -15.711 10.984 1 95.25 313 ALA B C 1
ATOM 5556 O O . ALA B 1 313 ? -5.574 -16.219 11.789 1 95.25 313 ALA B O 1
ATOM 5557 N N . THR B 1 314 ? -5.988 -15.328 9.805 1 96.88 314 THR B N 1
ATOM 5558 C CA . THR B 1 314 ? -4.684 -15.758 9.312 1 96.88 314 THR B CA 1
ATOM 5559 C C . THR B 1 314 ? -3.766 -14.555 9.117 1 96.88 314 THR B C 1
ATOM 5561 O O . THR B 1 314 ? -2.551 -14.711 8.984 1 96.88 314 THR B O 1
ATOM 5564 N N . SER B 1 315 ? -4.27 -13.359 9.07 1 96.25 315 SER B N 1
ATOM 5565 C CA . SER B 1 315 ? -3.521 -12.156 8.719 1 96.25 315 SER B CA 1
ATOM 5566 C C . SER B 1 315 ? -2.363 -11.922 9.68 1 96.25 315 SER B C 1
ATOM 5568 O O . SER B 1 315 ? -1.271 -11.531 9.266 1 96.25 315 SER B O 1
ATOM 5570 N N . TRP B 1 316 ? -2.518 -12.18 10.984 1 95.31 316 TRP B N 1
ATOM 5571 C CA . TRP B 1 316 ? -1.492 -11.898 11.984 1 95.31 316 TRP B CA 1
ATOM 5572 C C . TRP B 1 316 ? -0.314 -12.859 11.844 1 95.31 316 TRP B C 1
ATOM 5574 O O . TRP B 1 316 ? 0.818 -12.516 12.188 1 95.31 316 TRP B O 1
ATOM 5584 N N . VAL B 1 317 ? -0.521 -13.969 11.258 1 96.44 317 VAL B N 1
ATOM 5585 C CA . VAL B 1 317 ? 0.532 -14.969 11.086 1 96.44 317 VAL B CA 1
ATOM 5586 C C . VAL B 1 317 ? 1.311 -14.68 9.805 1 96.44 317 VAL B C 1
ATOM 5588 O O . VAL B 1 317 ? 2.543 -14.727 9.797 1 96.44 317 VAL B O 1
ATOM 5591 N N . VAL B 1 318 ? 0.627 -14.328 8.797 1 97.06 318 VAL B N 1
ATOM 5592 C CA . VAL B 1 318 ? 1.23 -14.234 7.469 1 97.06 318 VAL B CA 1
ATOM 5593 C C . VAL B 1 318 ? 2.07 -12.969 7.367 1 97.06 318 VAL B C 1
ATOM 5595 O O . VAL B 1 318 ? 3.082 -12.938 6.66 1 97.06 318 VAL B O 1
ATOM 5598 N N . CYS B 1 319 ? 1.724 -11.914 8.094 1 97.44 319 CYS B N 1
ATOM 5599 C CA . CYS B 1 319 ? 2.473 -10.664 8.031 1 97.44 319 CYS B CA 1
ATOM 5600 C C . CYS B 1 319 ? 3.863 -10.836 8.633 1 97.44 319 CYS B C 1
ATOM 5602 O O . CYS B 1 319 ? 4.766 -10.047 8.352 1 97.44 319 CYS B O 1
ATOM 5604 N N . ILE B 1 320 ? 4.074 -11.844 9.438 1 96.5 320 ILE B N 1
ATOM 5605 C CA . ILE B 1 320 ? 5.375 -12.148 10.023 1 96.5 320 ILE B CA 1
ATOM 5606 C C . ILE B 1 320 ? 6.031 -13.289 9.258 1 96.5 320 ILE B C 1
ATOM 5608 O O . ILE B 1 320 ? 7.223 -13.234 8.945 1 96.5 320 ILE B O 1
ATOM 5612 N N . GLY B 1 321 ? 5.266 -14.242 8.945 1 95.56 321 GLY B N 1
ATOM 5613 C CA . GLY B 1 321 ? 5.785 -15.453 8.328 1 95.56 321 GLY B CA 1
ATOM 5614 C C . GLY B 1 321 ? 6.387 -15.219 6.957 1 95.56 321 GLY B C 1
ATOM 5615 O O . GLY B 1 321 ? 7.469 -15.727 6.652 1 95.56 321 GLY B O 1
ATOM 5616 N N . ALA B 1 322 ? 5.707 -14.516 6.109 1 95.56 322 ALA B N 1
ATOM 5617 C CA . ALA B 1 322 ? 6.168 -14.305 4.738 1 95.56 322 ALA B CA 1
ATOM 5618 C C . ALA B 1 322 ? 7.496 -13.547 4.719 1 95.56 322 ALA B C 1
ATOM 5620 O O . ALA B 1 322 ? 8.43 -13.945 4.023 1 95.56 322 ALA B O 1
ATOM 5621 N N . PRO B 1 323 ? 7.621 -12.477 5.523 1 95.25 323 PRO B N 1
ATOM 5622 C CA . PRO B 1 323 ? 8.922 -11.812 5.582 1 95.25 323 PRO B CA 1
ATOM 5623 C C . PRO B 1 323 ? 10.023 -12.719 6.137 1 95.25 323 PRO B C 1
ATOM 5625 O O . PRO B 1 323 ? 11.164 -12.664 5.672 1 95.25 323 PRO B O 1
ATOM 5628 N N . MET B 1 324 ? 9.719 -13.461 7.07 1 92.75 324 MET B N 1
ATOM 5629 C CA . MET B 1 324 ? 10.703 -14.414 7.586 1 92.75 324 MET B CA 1
ATOM 5630 C C . MET B 1 324 ? 11.141 -15.383 6.496 1 92.75 324 MET B C 1
ATOM 5632 O O . MET B 1 324 ? 12.312 -15.758 6.43 1 92.75 324 MET B O 1
ATOM 5636 N N . GLY B 1 325 ? 10.18 -15.734 5.699 1 89.88 325 GLY B N 1
ATOM 5637 C CA . GLY B 1 325 ? 10.516 -16.578 4.562 1 89.88 325 GLY B CA 1
ATOM 5638 C C . GLY B 1 325 ? 11.453 -15.906 3.578 1 89.88 325 GLY B C 1
ATOM 5639 O O . GLY B 1 325 ? 12.352 -16.547 3.033 1 89.88 325 GLY B O 1
ATOM 5640 N N . SER B 1 326 ? 11.289 -14.672 3.389 1 88.38 326 SER B N 1
ATOM 5641 C CA . SER B 1 326 ? 12.102 -13.945 2.42 1 88.38 326 SER B CA 1
ATOM 5642 C C . SER B 1 326 ? 13.547 -13.805 2.904 1 88.38 326 SER B C 1
ATOM 5644 O O . SER B 1 326 ? 14.453 -13.586 2.104 1 88.38 326 SER B O 1
ATOM 5646 N N . LEU B 1 327 ? 13.734 -13.898 4.207 1 86 327 LEU B N 1
ATOM 5647 C CA . LEU B 1 327 ? 15.086 -13.859 4.762 1 86 327 LEU B CA 1
ATOM 5648 C C . LEU B 1 327 ? 15.836 -15.148 4.453 1 86 327 LEU B C 1
ATOM 5650 O O . LEU B 1 327 ? 17.078 -15.172 4.469 1 86 327 LEU B O 1
ATOM 5654 N N . LEU B 1 328 ? 15.062 -16.141 4.18 1 78.06 328 LEU B N 1
ATOM 5655 C CA . LEU B 1 328 ? 15.656 -17.438 3.904 1 78.06 328 LEU B CA 1
ATOM 5656 C C . LEU B 1 328 ? 16.016 -17.562 2.43 1 78.06 328 LEU B C 1
ATOM 5658 O O . LEU B 1 328 ? 16.484 -18.625 1.991 1 78.06 328 LEU B O 1
ATOM 5662 N N . LEU B 1 329 ? 15.766 -16.594 1.744 1 67.69 329 LEU B N 1
ATOM 5663 C CA . LEU B 1 329 ? 16.141 -16.562 0.335 1 67.69 329 LEU B CA 1
ATOM 5664 C C . LEU B 1 329 ? 17.656 -16.609 0.176 1 67.69 329 LEU B C 1
ATOM 5666 O O . LEU B 1 329 ? 18.266 -15.609 -0.203 1 67.69 329 LEU B O 1
ATOM 5670 N N . THR B 1 330 ? 18.234 -17.672 0.843 1 62.84 330 THR B N 1
ATOM 5671 C CA . THR B 1 330 ? 19.672 -17.922 0.763 1 62.84 330 THR B CA 1
ATOM 5672 C C . THR B 1 330 ? 19.953 -19.188 -0.042 1 62.84 330 THR B C 1
ATOM 5674 O O . THR B 1 330 ? 19.125 -20.078 -0.11 1 62.84 330 THR B O 1
ATOM 5677 N N . PRO B 1 331 ? 20.969 -19.125 -0.712 1 62.06 331 PRO B N 1
ATOM 5678 C CA . PRO B 1 331 ? 21.328 -20.266 -1.562 1 62.06 331 PRO B CA 1
ATOM 5679 C C . PRO B 1 331 ? 21.297 -21.594 -0.809 1 62.06 331 PRO B C 1
ATOM 5681 O O . PRO B 1 331 ? 20.969 -22.625 -1.392 1 62.06 331 PRO B O 1
ATOM 5684 N N . GLY B 1 332 ? 21.438 -21.516 0.447 1 57.16 332 GLY B N 1
ATOM 5685 C CA . GLY B 1 332 ? 21.531 -22.734 1.218 1 57.16 332 GLY B CA 1
ATOM 5686 C C . GLY B 1 332 ? 20.188 -23.422 1.415 1 57.16 332 GLY B C 1
ATOM 5687 O O . GLY B 1 332 ? 20.109 -24.656 1.436 1 57.16 332 GLY B O 1
ATOM 5688 N N . LEU B 1 333 ? 19.188 -22.672 1.508 1 61.5 333 LEU B N 1
ATOM 5689 C CA . LEU B 1 333 ? 17.891 -23.25 1.843 1 61.5 333 LEU B CA 1
ATOM 5690 C C . LEU B 1 333 ? 17.078 -23.5 0.584 1 61.5 333 LEU B C 1
ATOM 5692 O O . LEU B 1 333 ? 15.914 -23.922 0.668 1 61.5 333 LEU B O 1
ATOM 5696 N N . ARG B 1 334 ? 17.688 -23.422 -0.466 1 66.19 334 ARG B N 1
ATOM 5697 C CA . ARG B 1 334 ? 17 -23.562 -1.744 1 66.19 334 ARG B CA 1
ATOM 5698 C C . ARG B 1 334 ? 16.547 -25 -1.971 1 66.19 334 ARG B C 1
ATOM 5700 O O . ARG B 1 334 ? 15.438 -25.25 -2.443 1 66.19 334 ARG B O 1
ATOM 5707 N N . ALA B 1 335 ? 17.453 -25.844 -1.518 1 70.06 335 ALA B N 1
ATOM 5708 C CA . ALA B 1 335 ? 17.172 -27.266 -1.742 1 70.06 335 ALA B CA 1
ATOM 5709 C C . ALA B 1 335 ? 15.945 -27.703 -0.947 1 70.06 335 ALA B C 1
ATOM 5711 O O . ALA B 1 335 ? 15.07 -28.406 -1.474 1 70.06 335 ALA B O 1
ATOM 5712 N N . GLN B 1 336 ? 15.883 -27.266 0.237 1 71.94 336 GLN B N 1
ATOM 5713 C CA . GLN B 1 336 ? 14.773 -27.656 1.104 1 71.94 336 GLN B CA 1
ATOM 5714 C C . GLN B 1 336 ? 13.453 -27.062 0.615 1 71.94 336 GLN B C 1
ATOM 5716 O O . GLN B 1 336 ? 12.43 -27.75 0.611 1 71.94 336 GLN B O 1
ATOM 5721 N N . MET B 1 337 ? 13.555 -25.922 0.154 1 69.88 337 MET B N 1
ATOM 5722 C CA . MET B 1 337 ? 12.336 -25.266 -0.307 1 69.88 337 M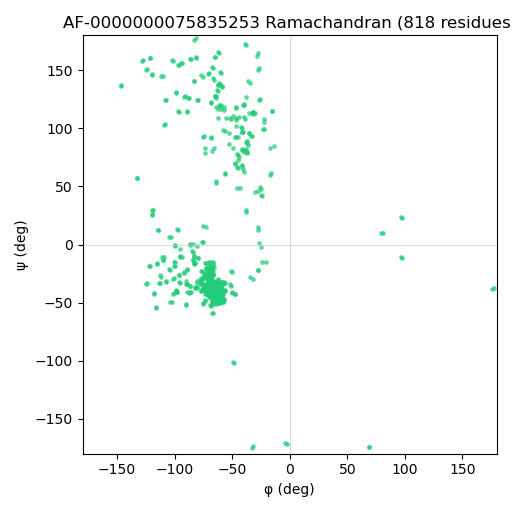ET B CA 1
ATOM 5723 C C . MET B 1 337 ? 11.82 -25.906 -1.591 1 69.88 337 MET B C 1
ATOM 5725 O O . MET B 1 337 ? 10.609 -26.016 -1.798 1 69.88 337 MET B O 1
ATOM 5729 N N . ARG B 1 338 ? 12.758 -26.484 -2.295 1 72.69 338 ARG B N 1
ATOM 5730 C CA . ARG B 1 338 ? 12.367 -27.172 -3.525 1 72.69 338 ARG B CA 1
ATOM 5731 C C . ARG B 1 338 ? 11.633 -28.469 -3.221 1 72.69 338 ARG B C 1
ATOM 5733 O O . ARG B 1 338 ? 10.625 -28.781 -3.857 1 72.69 338 ARG B O 1
ATOM 5740 N N . ILE B 1 339 ? 12.148 -29.078 -2.287 1 77.81 339 ILE B N 1
ATOM 5741 C CA . ILE B 1 339 ? 11.555 -30.359 -1.929 1 77.81 339 ILE B CA 1
ATOM 5742 C C . ILE B 1 339 ? 10.141 -30.141 -1.389 1 77.81 339 ILE B C 1
ATOM 5744 O O . ILE B 1 339 ? 9.219 -30.875 -1.75 1 77.81 339 ILE B O 1
ATOM 5748 N N . VAL B 1 340 ? 10.039 -29.156 -0.588 1 75.25 340 VAL B N 1
ATOM 5749 C CA . VAL B 1 340 ? 8.734 -28.844 -0.014 1 75.25 340 VAL B CA 1
ATOM 5750 C C . VAL B 1 340 ? 7.754 -28.469 -1.125 1 75.25 340 VAL B C 1
ATOM 5752 O O . VAL B 1 340 ? 6.59 -28.875 -1.1 1 75.25 340 VAL B O 1
ATOM 5755 N N . PHE B 1 341 ? 8.281 -27.891 -2.059 1 75 341 PHE B N 1
ATOM 5756 C CA . PHE B 1 341 ? 7.426 -27.484 -3.176 1 75 341 PHE B CA 1
ATOM 5757 C C . PHE B 1 341 ? 6.949 -28.703 -3.953 1 75 341 PHE B C 1
ATOM 5759 O O . PHE B 1 341 ? 5.773 -28.797 -4.312 1 75 341 PHE B O 1
ATOM 5766 N N . TYR B 1 342 ? 7.836 -29.594 -4.195 1 81.31 342 TYR B N 1
ATOM 5767 C CA . TYR B 1 342 ? 7.469 -30.781 -4.961 1 81.31 342 TYR B CA 1
ATOM 5768 C C . TYR B 1 342 ? 6.441 -31.609 -4.211 1 81.31 342 TYR B C 1
ATOM 5770 O O . TYR B 1 342 ? 5.488 -32.125 -4.809 1 81.31 342 TYR B O 1
ATOM 5778 N N . LEU B 1 343 ? 6.609 -31.625 -2.963 1 81.62 343 LEU B N 1
ATOM 5779 C CA . LEU B 1 343 ? 5.676 -32.406 -2.145 1 81.62 343 LEU B CA 1
ATOM 5780 C C . LEU B 1 343 ? 4.293 -31.75 -2.15 1 81.62 343 LEU B C 1
ATOM 5782 O O . LEU B 1 343 ? 3.279 -32.438 -2.244 1 81.62 343 LEU B O 1
ATOM 5786 N N . LEU B 1 344 ? 4.305 -30.547 -2.129 1 78.31 344 LEU B N 1
ATOM 5787 C CA . LEU B 1 344 ? 3.039 -29.812 -2.141 1 78.31 344 LEU B CA 1
ATOM 5788 C C . LEU B 1 344 ? 2.346 -29.953 -3.49 1 78.31 344 LEU B C 1
ATOM 5790 O O . LEU B 1 344 ? 1.122 -30.094 -3.553 1 78.31 344 LEU B O 1
ATOM 5794 N N . ALA B 1 345 ? 3.092 -29.891 -4.523 1 82.5 345 ALA B N 1
ATOM 5795 C CA . ALA B 1 345 ? 2.535 -30.016 -5.867 1 82.5 345 ALA B CA 1
ATOM 5796 C C . ALA B 1 345 ? 1.907 -31.391 -6.066 1 82.5 345 ALA B C 1
ATOM 5798 O O . ALA B 1 345 ? 0.801 -31.5 -6.602 1 82.5 345 ALA B O 1
ATOM 5799 N N . ILE B 1 346 ? 2.582 -32.406 -5.562 1 83.25 346 ILE B N 1
ATOM 5800 C CA . ILE B 1 346 ? 2.092 -33.781 -5.688 1 83.25 346 ILE B CA 1
ATOM 5801 C C . ILE B 1 346 ? 0.854 -33.969 -4.812 1 83.25 346 ILE B C 1
ATOM 5803 O O . ILE B 1 346 ? -0.145 -34.531 -5.258 1 83.25 346 ILE B O 1
ATOM 5807 N N . ALA B 1 347 ? 0.921 -33.469 -3.629 1 81.75 347 ALA B N 1
ATOM 5808 C CA . ALA B 1 347 ? -0.191 -33.625 -2.693 1 81.75 347 ALA B CA 1
ATOM 5809 C C . ALA B 1 347 ? -1.448 -32.938 -3.227 1 81.75 347 ALA B C 1
ATOM 5811 O O . ALA B 1 347 ? -2.549 -33.469 -3.119 1 81.75 347 ALA B O 1
ATOM 5812 N N . GLN B 1 348 ? -1.262 -31.875 -3.76 1 80.81 348 GLN B N 1
ATOM 5813 C CA . GLN B 1 348 ? -2.414 -31.125 -4.266 1 80.81 348 GLN B CA 1
ATOM 5814 C C . GLN B 1 348 ? -2.988 -31.797 -5.512 1 80.81 348 GLN B C 1
ATOM 5816 O O . GLN B 1 348 ? -4.207 -31.828 -5.699 1 80.81 348 GLN B O 1
ATOM 5821 N N . PHE B 1 349 ? -2.135 -32.25 -6.336 1 83.5 349 PHE B N 1
ATOM 5822 C CA . PHE B 1 349 ? -2.598 -32.906 -7.547 1 83.5 349 PHE B CA 1
ATOM 5823 C C . PHE B 1 349 ? -3.391 -34.188 -7.203 1 83.5 349 PHE B C 1
ATOM 5825 O O . PHE B 1 349 ? -4.465 -34.406 -7.762 1 83.5 349 PHE B O 1
ATOM 5832 N N . VAL B 1 350 ? -2.914 -34.812 -6.254 1 83.5 350 VAL B N 1
ATOM 5833 C CA . VAL B 1 350 ? -3.582 -36.062 -5.84 1 83.5 350 VAL B CA 1
ATOM 5834 C C . VAL B 1 350 ? -4.887 -35.719 -5.121 1 83.5 350 VAL B C 1
ATOM 5836 O O . VAL B 1 350 ? -5.918 -36.344 -5.363 1 83.5 350 VAL B O 1
ATOM 5839 N N . GLY B 1 351 ? -4.863 -34.75 -4.289 1 81.38 351 GLY B N 1
ATOM 5840 C CA . GLY B 1 351 ? -6.055 -34.375 -3.561 1 81.38 351 GLY B CA 1
ATOM 5841 C C . GLY B 1 351 ? -7.176 -33.875 -4.469 1 81.38 351 GLY B C 1
ATOM 5842 O O . GLY B 1 351 ? -8.328 -34.312 -4.316 1 81.38 351 GLY B O 1
ATOM 5843 N N . PHE B 1 352 ? -6.855 -33.062 -5.395 1 80.62 352 PHE B N 1
ATOM 5844 C CA . PHE B 1 352 ? -7.879 -32.531 -6.289 1 80.62 352 PHE B CA 1
ATOM 5845 C C . PHE B 1 352 ? -8.305 -33.594 -7.305 1 80.62 352 PHE B C 1
ATOM 5847 O O . PHE B 1 352 ? -9.477 -33.656 -7.695 1 80.62 352 PHE B O 1
ATOM 5854 N N . ALA B 1 353 ? -7.348 -34.375 -7.781 1 75.88 353 ALA B N 1
ATOM 5855 C CA . ALA B 1 353 ? -7.672 -35.469 -8.719 1 75.88 353 ALA B CA 1
ATOM 5856 C C . ALA B 1 353 ? -8.664 -36.438 -8.109 1 75.88 353 ALA B C 1
ATOM 5858 O O . ALA B 1 353 ? -9.602 -36.875 -8.773 1 75.88 353 ALA B O 1
ATOM 5859 N N . VAL B 1 354 ? -8.508 -36.719 -6.91 1 73.44 354 VAL B N 1
ATOM 5860 C CA . VAL B 1 354 ? -9.336 -37.719 -6.234 1 73.44 354 VAL B CA 1
ATOM 5861 C C . VAL B 1 354 ? -10.68 -37.094 -5.844 1 73.44 354 VAL B C 1
ATOM 5863 O O . VAL B 1 354 ? -11.727 -37.719 -5.969 1 73.44 354 VAL B O 1
ATOM 5866 N N . LEU B 1 355 ? -10.672 -35.844 -5.535 1 72.5 355 LEU B N 1
ATOM 5867 C CA . LEU B 1 355 ? -11.867 -35.281 -4.906 1 72.5 355 LEU B CA 1
ATOM 5868 C C . LEU B 1 355 ? -12.711 -34.531 -5.93 1 72.5 355 LEU B C 1
ATOM 5870 O O . LEU B 1 355 ? -13.93 -34.438 -5.785 1 72.5 355 LEU B O 1
ATOM 5874 N N . ARG B 1 356 ? -12.047 -34.031 -6.906 1 67.75 356 ARG B N 1
ATOM 5875 C CA . ARG B 1 356 ? -12.852 -33.094 -7.703 1 67.75 356 ARG B CA 1
ATOM 5876 C C . ARG B 1 356 ? -12.859 -33.5 -9.172 1 67.75 356 ARG B C 1
ATOM 5878 O O . ARG B 1 356 ? -13.875 -33.344 -9.859 1 67.75 356 ARG B O 1
ATOM 5885 N N . VAL B 1 357 ? -11.742 -34.094 -9.734 1 64.38 357 VAL B N 1
ATOM 5886 C CA . VAL B 1 357 ? -11.602 -34.312 -11.164 1 64.38 357 VAL B CA 1
ATOM 5887 C C . VAL B 1 357 ? -12.055 -35.75 -11.516 1 64.38 357 VAL B C 1
ATOM 5889 O O . VAL B 1 357 ? -12.492 -36 -12.641 1 64.38 357 VAL B O 1
ATOM 5892 N N . LYS B 1 358 ? -12.266 -36.562 -10.656 1 65.44 358 LYS B N 1
ATOM 5893 C CA . LYS B 1 358 ? -12.43 -37.969 -10.945 1 65.44 358 LYS B CA 1
ATOM 5894 C C . LYS B 1 358 ? -13.445 -38.188 -12.062 1 65.44 358 LYS B C 1
ATOM 5896 O O . LYS B 1 358 ? -13.18 -38.938 -13.008 1 65.44 358 LYS B O 1
ATOM 5901 N N . SER B 1 359 ? -14.438 -37.5 -12.023 1 68.25 359 SER B N 1
ATOM 5902 C CA . SER B 1 359 ? -15.445 -37.969 -12.961 1 68.25 359 SER B CA 1
ATOM 5903 C C . SER B 1 359 ? -15.5 -37.094 -14.211 1 68.25 359 SER B C 1
ATOM 5905 O O . SER B 1 359 ? -16.203 -37.438 -15.172 1 68.25 359 SER B O 1
ATOM 5907 N N . GLU B 1 360 ? -14.57 -36.156 -14.312 1 81.12 360 GLU B N 1
ATOM 5908 C CA . GLU B 1 360 ? -14.695 -35.25 -15.445 1 81.12 360 GLU B CA 1
ATOM 5909 C C . GLU B 1 360 ? -13.609 -35.5 -16.484 1 81.12 360 GLU B C 1
ATOM 5911 O O . GLU B 1 360 ? -12.461 -35.094 -16.312 1 81.12 360 GLU B O 1
ATOM 5916 N N . VAL B 1 361 ? -13.875 -36.156 -17.609 1 83.5 361 VAL B N 1
ATOM 5917 C CA . VAL B 1 361 ? -12.961 -36.531 -18.672 1 83.5 361 VAL B CA 1
ATOM 5918 C C . VAL B 1 361 ? -12.344 -35.281 -19.297 1 83.5 361 VAL B C 1
ATOM 5920 O O . VAL B 1 361 ? -11.164 -35.281 -19.656 1 83.5 361 VAL B O 1
ATOM 5923 N N . THR B 1 362 ? -13.125 -34.25 -19.344 1 86.5 362 THR B N 1
ATOM 5924 C CA . THR B 1 362 ? -12.664 -33 -19.953 1 86.5 362 THR B CA 1
ATOM 5925 C C . THR B 1 362 ? -11.477 -32.438 -19.188 1 86.5 362 THR B C 1
ATOM 5927 O O . THR B 1 362 ? -10.547 -31.891 -19.781 1 86.5 362 THR B O 1
ATOM 5930 N N . ALA B 1 363 ? -11.469 -32.594 -17.938 1 87.94 363 ALA B N 1
ATOM 5931 C CA . ALA B 1 363 ? -10.375 -32.094 -17.109 1 87.94 363 ALA B CA 1
ATOM 5932 C C . ALA B 1 363 ? -9.07 -32.812 -17.438 1 87.94 363 ALA B C 1
ATOM 5934 O O . ALA B 1 363 ? -8.023 -32.188 -17.578 1 87.94 363 ALA B O 1
ATOM 5935 N N . TRP B 1 364 ? -9.156 -34.094 -17.625 1 87.94 364 TRP B N 1
ATOM 5936 C CA . TRP B 1 364 ? -7.969 -34.906 -17.891 1 87.94 364 TRP B CA 1
ATOM 5937 C C . TRP B 1 364 ? -7.398 -34.594 -19.266 1 87.94 364 TRP B C 1
ATOM 5939 O O . TRP B 1 364 ? -6.184 -34.625 -19.469 1 87.94 364 TRP B O 1
ATOM 5949 N N . ILE B 1 365 ? -8.258 -34.281 -20.141 1 90.38 365 ILE B N 1
ATOM 5950 C CA . ILE B 1 365 ? -7.816 -33.938 -21.484 1 90.38 365 ILE B CA 1
ATOM 5951 C C . ILE B 1 365 ? -7.07 -32.594 -21.453 1 90.38 365 ILE B C 1
ATOM 5953 O O . ILE B 1 365 ? -6.004 -32.469 -22.062 1 90.38 365 ILE B O 1
ATOM 5957 N N . ILE B 1 366 ? -7.621 -31.719 -20.734 1 90.69 366 ILE B N 1
ATOM 5958 C CA . ILE B 1 366 ? -7.012 -30.391 -20.672 1 90.69 366 ILE B CA 1
ATOM 5959 C C . ILE B 1 366 ? -5.664 -30.469 -19.969 1 90.69 366 ILE B C 1
ATOM 5961 O O . ILE B 1 366 ? -4.684 -29.875 -20.422 1 90.69 366 ILE B O 1
ATOM 5965 N N . ILE B 1 367 ? -5.57 -31.234 -18.938 1 89.38 367 ILE B N 1
ATOM 5966 C CA . ILE B 1 367 ? -4.324 -31.406 -18.203 1 89.38 367 ILE B CA 1
ATOM 5967 C C . ILE B 1 367 ? -3.293 -32.094 -19.094 1 89.38 367 ILE B C 1
ATOM 5969 O O . ILE B 1 367 ? -2.125 -31.703 -19.125 1 89.38 367 ILE B O 1
ATOM 5973 N N . GLY B 1 368 ? -3.785 -33.094 -19.781 1 90.44 368 GLY B N 1
ATOM 5974 C CA . GLY B 1 368 ? -2.898 -33.812 -20.688 1 90.44 368 GLY B CA 1
ATOM 5975 C C . GLY B 1 368 ? -2.35 -32.938 -21.797 1 90.44 368 GLY B C 1
ATOM 5976 O O . GLY B 1 368 ? -1.153 -33 -22.094 1 90.44 368 GLY B O 1
ATOM 5977 N N . CYS B 1 369 ? -3.164 -32.156 -22.312 1 92.38 369 CYS B N 1
ATOM 5978 C CA . CYS B 1 369 ? -2.742 -31.266 -23.391 1 92.38 369 CYS B CA 1
ATOM 5979 C C . CYS B 1 369 ? -1.76 -30.234 -22.875 1 92.38 369 CYS B C 1
ATOM 5981 O O . CYS B 1 369 ? -0.771 -29.922 -23.531 1 92.38 369 CYS B O 1
ATOM 5983 N N . SER B 1 370 ? -2.051 -29.719 -21.75 1 91.5 370 SER B N 1
ATOM 5984 C CA . SER B 1 370 ? -1.156 -28.719 -21.172 1 91.5 370 SER B CA 1
ATOM 5985 C C . SER B 1 370 ? 0.201 -29.328 -20.828 1 91.5 370 SER B C 1
ATOM 5987 O O . SER B 1 370 ? 1.242 -28.734 -21.094 1 91.5 370 SER B O 1
ATOM 5989 N N . THR B 1 371 ? 0.176 -30.516 -20.312 1 91.31 371 THR B N 1
ATOM 5990 C CA . THR B 1 371 ? 1.416 -31.203 -19.969 1 91.31 371 THR B CA 1
ATOM 5991 C C . THR B 1 371 ? 2.227 -31.516 -21.219 1 91.31 371 THR B C 1
ATOM 5993 O O . THR B 1 371 ? 3.451 -31.375 -21.219 1 91.31 371 THR B O 1
ATOM 5996 N N . PHE B 1 372 ? 1.544 -31.875 -22.188 1 92.75 372 PHE B N 1
ATOM 5997 C CA . PHE B 1 372 ? 2.211 -32.156 -23.453 1 92.75 372 PHE B CA 1
ATOM 5998 C C . PHE B 1 372 ? 2.883 -30.891 -24.016 1 92.75 372 PHE B C 1
ATOM 6000 O O . PHE B 1 372 ? 4.012 -30.953 -24.5 1 92.75 372 PHE B O 1
ATOM 6007 N N . ALA B 1 373 ? 2.184 -29.891 -23.906 1 91.44 373 ALA B N 1
ATOM 6008 C CA . ALA B 1 373 ? 2.738 -28.625 -24.391 1 91.44 373 ALA B CA 1
ATOM 6009 C C . ALA B 1 373 ? 3.979 -28.234 -23.594 1 91.44 373 ALA B C 1
ATOM 6011 O O . ALA B 1 373 ? 4.988 -27.812 -24.172 1 91.44 373 ALA B O 1
ATOM 6012 N N . VAL B 1 374 ? 3.947 -28.375 -22.344 1 90.38 374 VAL B N 1
ATOM 6013 C CA . VAL B 1 374 ? 5.062 -27.984 -21.484 1 90.38 374 VAL B CA 1
ATOM 6014 C C . VAL B 1 374 ? 6.246 -28.922 -21.719 1 90.38 374 VAL B C 1
ATOM 6016 O O . VAL B 1 374 ? 7.383 -28.469 -21.859 1 90.38 374 VAL B O 1
ATOM 6019 N N . ILE B 1 375 ? 5.988 -30.188 -21.828 1 90.5 375 ILE B N 1
ATOM 6020 C CA . ILE B 1 375 ? 7.051 -31.156 -22.047 1 90.5 375 ILE B CA 1
ATOM 6021 C C . ILE B 1 375 ? 7.703 -30.922 -23.406 1 90.5 375 ILE B C 1
ATOM 6023 O O . ILE B 1 375 ? 8.922 -31 -23.531 1 90.5 375 ILE B O 1
ATOM 6027 N N . SER B 1 376 ? 6.883 -30.672 -24.344 1 91.19 376 SER B N 1
ATOM 6028 C CA . SER B 1 376 ? 7.426 -30.344 -25.656 1 91.19 376 SER B CA 1
ATOM 6029 C C . SER B 1 376 ? 8.32 -29.125 -25.609 1 91.19 376 SER B C 1
ATOM 6031 O O . SER B 1 376 ? 9.383 -29.094 -26.234 1 91.19 376 SER B O 1
ATOM 6033 N N . PHE B 1 377 ? 7.875 -28.219 -24.906 1 88 377 PHE B N 1
ATOM 6034 C CA . PHE B 1 377 ? 8.664 -27.016 -24.766 1 88 377 PHE B CA 1
ATOM 6035 C C . PHE B 1 377 ? 9.969 -27.297 -24.031 1 88 377 PHE B C 1
ATOM 6037 O O . PHE B 1 377 ? 11.023 -26.781 -24.391 1 88 377 PHE B O 1
ATOM 6044 N N . LEU B 1 378 ? 9.93 -28.094 -23.031 1 88.88 378 LEU B N 1
ATOM 6045 C CA . LEU B 1 378 ? 11.125 -28.438 -22.25 1 88.88 378 LEU B CA 1
ATOM 6046 C C . LEU B 1 378 ? 12.109 -29.234 -23.094 1 88.88 378 LEU B C 1
ATOM 6048 O O . LEU B 1 378 ? 13.32 -29.047 -22.969 1 88.88 378 LEU B O 1
ATOM 6052 N N . CYS B 1 379 ? 11.617 -30.031 -23.875 1 88.62 379 CYS B N 1
ATOM 6053 C CA . CYS B 1 379 ? 12.484 -30.797 -24.781 1 88.62 379 CYS B CA 1
ATOM 6054 C C . CYS B 1 379 ? 13.18 -29.875 -25.781 1 88.62 379 CYS B C 1
ATOM 6056 O O . CYS B 1 379 ? 14.367 -30.047 -26.062 1 88.62 379 CYS B O 1
ATOM 6058 N N . PHE B 1 380 ? 12.375 -29.016 -26.188 1 85.56 380 PHE B N 1
ATOM 6059 C CA . PHE B 1 380 ? 12.961 -28.031 -27.094 1 85.56 380 PHE B CA 1
ATOM 6060 C C . PHE B 1 380 ? 14.039 -27.219 -26.391 1 85.56 380 PHE B C 1
ATOM 6062 O O . PHE B 1 380 ? 15.109 -26.969 -26.969 1 85.56 380 PHE B O 1
ATOM 6069 N N . HIS B 1 381 ? 13.781 -26.859 -25.266 1 83.06 381 HIS B N 1
ATOM 6070 C CA . HIS B 1 381 ? 14.758 -26.125 -24.469 1 83.06 381 HIS B CA 1
ATOM 6071 C C . HIS B 1 381 ? 16.016 -26.953 -24.234 1 83.06 381 HIS B C 1
ATOM 6073 O O . HIS B 1 381 ? 17.125 -26.422 -24.297 1 83.06 381 HIS B O 1
ATOM 6079 N N . ALA B 1 382 ? 15.859 -28.172 -23.938 1 85.56 382 ALA B N 1
ATOM 6080 C CA . ALA B 1 382 ? 17 -29.062 -23.703 1 85.56 382 ALA B CA 1
ATOM 6081 C C . ALA B 1 382 ? 17.844 -29.203 -24.969 1 85.56 382 ALA B C 1
ATOM 6083 O O . ALA B 1 382 ? 19.078 -29.156 -24.891 1 85.56 382 ALA B O 1
ATOM 6084 N N . LYS B 1 383 ? 17.234 -29.297 -26 1 85.19 383 LYS B N 1
ATOM 6085 C CA . LYS B 1 383 ? 17.953 -29.422 -27.25 1 85.19 383 LYS B CA 1
ATOM 6086 C C . LYS B 1 383 ? 18.734 -28.141 -27.562 1 85.19 383 LYS B C 1
ATOM 6088 O O . LYS B 1 383 ? 19.891 -28.203 -28 1 85.19 383 LYS B O 1
ATOM 6093 N N . PHE B 1 384 ? 18.062 -27.156 -27.391 1 80.5 384 PHE B N 1
ATOM 6094 C CA . PHE B 1 384 ? 18.703 -25.875 -27.672 1 80.5 384 PHE B CA 1
ATOM 6095 C C . PHE B 1 384 ? 19.875 -25.641 -26.734 1 80.5 384 PHE B C 1
ATOM 6097 O O . PHE B 1 384 ? 20.922 -25.141 -27.156 1 80.5 384 PHE B O 1
ATOM 6104 N N . SER B 1 385 ? 19.703 -25.953 -25.547 1 80 385 SER B N 1
ATOM 6105 C CA . SER B 1 385 ? 20.766 -25.781 -24.562 1 80 385 SER B CA 1
ATOM 6106 C C . SER B 1 385 ? 21.953 -26.703 -24.859 1 80 385 SER B C 1
ATOM 6108 O O . SER B 1 385 ? 23.109 -26.297 -24.703 1 80 385 SER B O 1
ATOM 6110 N N . LEU B 1 386 ? 21.703 -27.875 -25.219 1 82.75 386 LEU B N 1
ATOM 6111 C CA . LEU B 1 386 ? 22.766 -28.812 -25.562 1 82.75 386 LEU B CA 1
ATOM 6112 C C . LEU B 1 386 ? 23.547 -28.344 -26.781 1 82.75 386 LEU B C 1
ATOM 6114 O O . LEU B 1 386 ? 24.766 -28.469 -26.828 1 82.75 386 LEU B O 1
ATOM 6118 N N . GLN B 1 387 ? 22.828 -27.781 -27.656 1 80.69 387 GLN B N 1
ATOM 6119 C CA . GLN B 1 387 ? 23.484 -27.25 -28.844 1 80.69 387 GLN B CA 1
ATOM 6120 C C . GLN B 1 387 ? 24.375 -26.062 -28.5 1 80.69 387 GLN B C 1
ATOM 6122 O O . GLN B 1 387 ? 25.453 -25.906 -29.062 1 80.69 387 GLN B O 1
ATOM 6127 N N . SER B 1 388 ? 23.906 -25.281 -27.672 1 76.44 388 SER B N 1
ATOM 6128 C CA . SER B 1 388 ? 24.688 -24.109 -27.25 1 76.44 388 SER B CA 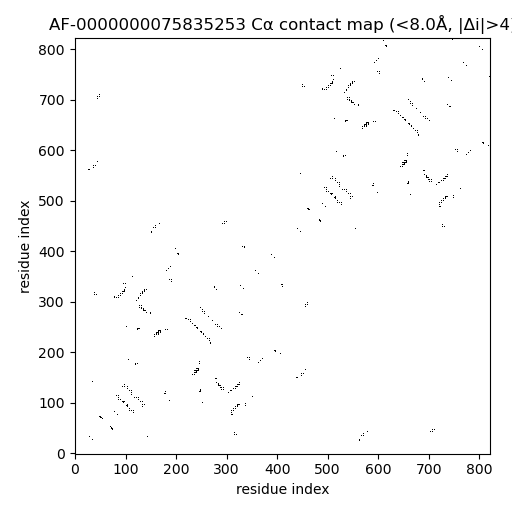1
ATOM 6129 C C . SER B 1 388 ? 25.953 -24.547 -26.531 1 76.44 388 SER B C 1
ATOM 6131 O O . SER B 1 388 ? 27.016 -23.938 -26.719 1 76.44 388 SER B O 1
ATOM 6133 N N . ILE B 1 389 ? 25.891 -25.547 -25.719 1 78.12 389 ILE B N 1
ATOM 6134 C CA . ILE B 1 389 ? 27.047 -26.062 -24.984 1 78.12 389 ILE B CA 1
ATOM 6135 C C . ILE B 1 389 ? 28.047 -26.656 -25.969 1 78.12 389 ILE B C 1
ATOM 6137 O O . ILE B 1 389 ? 29.25 -26.438 -25.859 1 78.12 389 ILE B O 1
ATOM 6141 N N . ARG B 1 390 ? 27.547 -27.281 -26.891 1 75.19 390 ARG B N 1
ATOM 6142 C CA . ARG B 1 390 ? 28.406 -27.891 -27.891 1 75.19 390 ARG B CA 1
ATOM 6143 C C . ARG B 1 390 ? 29.078 -26.844 -28.766 1 75.19 390 ARG B C 1
ATOM 6145 O O . ARG B 1 390 ? 30.25 -26.984 -29.125 1 75.19 390 ARG B O 1
ATOM 6152 N N . SER B 1 391 ? 28.375 -25.906 -29 1 77 391 SER B N 1
ATOM 6153 C CA . SER B 1 391 ? 28.922 -24.844 -29.828 1 77 391 SER B CA 1
ATOM 6154 C C . SER B 1 391 ? 30.031 -24.078 -29.094 1 77 391 SER B C 1
ATOM 6156 O O . SER B 1 391 ? 30.922 -23.5 -29.734 1 77 391 SER B O 1
ATOM 6158 N N . ARG B 1 392 ? 29.891 -24.062 -27.828 1 73.75 392 ARG B N 1
ATOM 6159 C CA . ARG B 1 392 ? 30.922 -23.406 -27.016 1 73.75 392 ARG B CA 1
ATOM 6160 C C . ARG B 1 392 ? 32.125 -24.312 -26.797 1 73.75 392 ARG B C 1
ATOM 6162 O O . ARG B 1 392 ? 33.125 -23.891 -26.219 1 73.75 392 ARG B O 1
ATOM 6169 N N . GLY B 1 393 ? 32.031 -25.406 -27.297 1 69.12 393 GLY B N 1
ATOM 6170 C CA . GLY B 1 393 ? 33.125 -26.344 -27.188 1 69.12 393 GLY B CA 1
ATOM 6171 C C . GLY B 1 393 ? 33.156 -27.062 -25.859 1 69.12 393 GLY B C 1
ATOM 6172 O O . GLY B 1 393 ? 34.156 -27.688 -25.5 1 69.12 393 GLY B O 1
ATOM 6173 N N . SER B 1 394 ? 32.125 -26.891 -25.141 1 74.75 394 SER B N 1
ATOM 6174 C CA . SER B 1 394 ? 32.062 -27.547 -23.828 1 74.75 394 SER B CA 1
ATOM 6175 C C . SER B 1 394 ? 31.312 -28.859 -23.906 1 74.75 394 SER B C 1
ATOM 6177 O O . SER B 1 394 ? 30.594 -29.125 -24.875 1 74.75 394 SER B O 1
ATOM 6179 N N . ARG B 1 395 ? 31.641 -29.781 -22.938 1 76.81 395 ARG B N 1
ATOM 6180 C CA . ARG B 1 395 ? 30.922 -31.047 -22.859 1 76.81 395 ARG B CA 1
ATOM 6181 C C . ARG B 1 395 ? 29.844 -31 -21.781 1 76.81 395 ARG B C 1
ATOM 6183 O O . ARG B 1 395 ? 30.094 -30.516 -20.672 1 76.81 395 ARG B O 1
ATOM 6190 N N . PRO B 1 396 ? 28.641 -31.406 -22.172 1 79.62 396 PRO B N 1
ATOM 6191 C CA . PRO B 1 396 ? 27.562 -31.438 -21.188 1 79.62 396 PRO B CA 1
ATOM 6192 C C . PRO B 1 396 ? 27.812 -32.469 -20.078 1 79.62 396 PRO B C 1
ATOM 6194 O O . PRO B 1 396 ? 28.422 -33.5 -20.328 1 79.62 396 PRO B O 1
ATOM 6197 N N . GLU B 1 397 ? 27.453 -32.094 -18.969 1 80.31 397 GLU B N 1
ATOM 6198 C CA . GLU B 1 397 ? 27.562 -33 -17.828 1 80.31 397 GLU B CA 1
ATOM 6199 C C . GLU B 1 397 ? 26.656 -34.219 -17.984 1 80.31 397 GLU B C 1
ATOM 6201 O O . GLU B 1 397 ? 25.5 -34.094 -18.375 1 80.31 397 GLU B O 1
ATOM 6206 N N . LYS B 1 398 ? 27.281 -35.344 -17.828 1 79.06 398 LYS B N 1
ATOM 6207 C CA . LYS B 1 398 ? 26.5 -36.562 -17.938 1 79.06 398 LYS B CA 1
ATOM 6208 C C . LYS B 1 398 ? 25.516 -36.719 -16.781 1 79.06 398 LYS B C 1
ATOM 6210 O O . LYS B 1 398 ? 25.891 -36.531 -15.625 1 79.06 398 LYS B O 1
ATOM 6215 N N . LEU B 1 399 ? 24.188 -36.844 -17.109 1 79.06 399 LEU B N 1
ATOM 6216 C CA . LEU B 1 399 ? 23.125 -36.969 -16.109 1 79.06 399 LEU B CA 1
ATOM 6217 C C . LEU B 1 399 ? 23.125 -38.375 -15.523 1 79.06 399 LEU B C 1
ATOM 6219 O O . LEU B 1 399 ? 22.812 -39.344 -16.219 1 79.06 399 LEU B O 1
ATOM 6223 N N . SER B 1 400 ? 23.828 -38.625 -14.406 1 79.69 400 SER B N 1
ATOM 6224 C CA . SER B 1 400 ? 23.812 -39.844 -13.641 1 79.69 400 SER B CA 1
ATOM 6225 C C . SER B 1 400 ? 22.953 -39.75 -12.391 1 79.69 400 SER B C 1
ATOM 6227 O O . SER B 1 400 ? 22.516 -38.625 -12.039 1 79.69 400 SER B O 1
ATOM 6229 N N . ALA B 1 401 ? 22.516 -40.906 -11.883 1 80.19 401 ALA B N 1
ATOM 6230 C CA . ALA B 1 401 ? 21.719 -40.906 -10.656 1 80.19 401 ALA B CA 1
ATOM 6231 C C . ALA B 1 401 ? 22.406 -40.125 -9.547 1 80.19 401 ALA B C 1
ATOM 6233 O O . ALA B 1 401 ? 21.734 -39.469 -8.758 1 80.19 401 ALA B O 1
ATOM 6234 N N . GLU B 1 402 ? 23.641 -40.188 -9.547 1 77.5 402 GLU B N 1
ATOM 6235 C CA . GLU B 1 402 ? 24.406 -39.469 -8.539 1 77.5 402 GLU B CA 1
ATOM 6236 C C . GLU B 1 402 ? 24.328 -37.969 -8.758 1 77.5 402 GLU B C 1
ATOM 6238 O O . GLU B 1 402 ? 24.234 -37.188 -7.801 1 77.5 402 GLU B O 1
ATOM 6243 N N . THR B 1 403 ? 24.25 -37.625 -10 1 78.62 403 THR B N 1
ATOM 6244 C CA . THR B 1 403 ? 24.172 -36.188 -10.312 1 78.62 403 THR B CA 1
ATOM 6245 C C . THR B 1 403 ? 22.797 -35.656 -9.953 1 78.62 403 THR B C 1
ATOM 6247 O O . THR B 1 403 ? 22.688 -34.531 -9.438 1 78.62 403 THR B O 1
ATOM 6250 N N . ILE B 1 404 ? 21.859 -36.438 -10.18 1 78.19 404 ILE B N 1
ATOM 6251 C CA . ILE B 1 404 ? 20.484 -36.031 -9.883 1 78.19 404 ILE B CA 1
ATOM 6252 C C . ILE B 1 404 ? 20.312 -35.844 -8.375 1 78.19 404 ILE B C 1
ATOM 6254 O O . ILE B 1 404 ? 19.719 -34.875 -7.918 1 78.19 404 ILE B O 1
ATOM 6258 N N . LYS B 1 405 ? 20.844 -36.844 -7.645 1 77.75 405 LYS B N 1
ATOM 6259 C CA . LYS B 1 405 ? 20.781 -36.75 -6.191 1 77.75 405 LYS B CA 1
ATOM 6260 C C . LYS B 1 405 ? 21.531 -35.531 -5.668 1 77.75 405 LYS B C 1
ATOM 6262 O O . LYS B 1 405 ? 21.062 -34.844 -4.75 1 77.75 405 LYS B O 1
ATOM 6267 N N . SER B 1 406 ? 22.625 -35.25 -6.227 1 76.31 406 SER B N 1
ATOM 6268 C CA . SER B 1 406 ? 23.422 -34.094 -5.805 1 76.31 406 SER B CA 1
ATOM 6269 C C . SER B 1 406 ? 22.703 -32.781 -6.117 1 76.31 406 SER B C 1
ATOM 6271 O O . SER B 1 406 ? 22.766 -31.844 -5.328 1 76.31 406 SER B O 1
ATOM 6273 N N . ARG B 1 407 ? 22.047 -32.844 -7.254 1 75.25 407 ARG B N 1
ATOM 6274 C CA . ARG B 1 407 ? 21.344 -31.641 -7.645 1 75.25 407 ARG B CA 1
ATOM 6275 C C . ARG B 1 407 ? 20.094 -31.422 -6.805 1 75.25 407 ARG B C 1
ATOM 6277 O O . ARG B 1 407 ? 19.672 -30.297 -6.586 1 75.25 407 ARG B O 1
ATOM 6284 N N . LEU B 1 408 ? 19.578 -32.5 -6.375 1 71.62 408 LEU B N 1
ATOM 6285 C CA . LEU B 1 408 ? 18.391 -32.406 -5.539 1 71.62 408 LEU B CA 1
ATOM 6286 C C . LEU B 1 408 ? 18.734 -31.938 -4.133 1 71.62 408 LEU B C 1
ATOM 6288 O O . LEU B 1 408 ? 17.984 -31.188 -3.508 1 71.62 408 LEU B O 1
ATOM 6292 N N . LEU B 1 409 ? 19.922 -32.406 -3.58 1 65.19 409 LEU B N 1
ATOM 6293 C CA . LEU B 1 409 ? 20.266 -32.188 -2.182 1 65.19 409 LEU B CA 1
ATOM 6294 C C . LEU B 1 409 ? 21.203 -31 -2.039 1 65.19 409 LEU B C 1
ATOM 6296 O O . LEU B 1 409 ? 21.312 -30.406 -0.961 1 65.19 409 LEU B O 1
ATOM 6300 N N . THR B 1 410 ? 22.234 -30.766 -2.906 1 55.69 410 THR B N 1
ATOM 6301 C CA . THR B 1 410 ? 23.344 -29.844 -2.672 1 55.69 410 THR B CA 1
ATOM 6302 C C . THR B 1 410 ? 23.062 -28.484 -3.295 1 55.69 410 THR B C 1
ATOM 6304 O O . THR B 1 410 ? 23.703 -27.484 -2.941 1 55.69 410 THR B O 1
ATOM 6307 N N . ILE B 1 411 ? 22.203 -27.922 -3.986 1 43.22 411 ILE B N 1
ATOM 6308 C CA . ILE B 1 411 ? 22.656 -26.609 -4.438 1 43.22 411 ILE B CA 1
ATOM 6309 C C . ILE B 1 411 ? 22.625 -25.625 -3.271 1 43.22 411 ILE B C 1
ATOM 6311 O O . ILE B 1 411 ? 21.609 -25.516 -2.58 1 43.22 411 ILE B O 1
#

Nearest PDB structures (foldseek):
  8tgn-assembly1_A  TM=1.798E-01  e=1.272E-01  Homo sapiens
  8jt9-assembly1_A  TM=1.539E-01  e=4.953E-01  Homo sapiens
  7z6n-assembly1_B  TM=1.811E-01  e=9.022E-01  Bordetella bronchiseptica
  8jta-assembly1_A  TM=1.737E-01  e=2.174E+00  Homo sapiens
  8t69-assembly1_A  TM=1.527E-01  e=2.355E+00  Homo sapiens

pLDDT: mean 79.3, std 20.14, range [24.97, 98.5]